Protein 9ZNJ (pdb70)

InterPro domains:
  IPR002180 Lumazine/riboflavin synthase [PF00885] (15-147)
  IPR034964 Lumazine synthase [MF_00178] (10-151)
  IPR034964 Lumazine synthase [PTHR21058] (11-151)
  IPR034964 Lumazine synthase [TIGR00114] (16-147)
  IPR034964 Lumazine synthase [cd09209] (17-145)
  IPR036467 Lumazine/riboflavin synthase superfamily [G3DSA:3.40.50.960] (7-152)
  IPR036467 Lumazine/riboflavin synthase superfamily [SSF52121] (7-151)

Organism: Bordetella pertussis (strain Tohama I / ATCC BAA-589 / NCTC 13251) (NCBI:txid257313)

Solvent-accessible surface area: 27621 Å² total; per-residue (Å²): 148,48,108,12,140,87,38,96,66,74,62,88,0,67,56,16,77,0,0,0,0,30,1,51,124,46,64,130,11,0,97,37,0,22,118,14,0,18,74,26,0,37,165,34,38,5,52,70,201,29,5,44,6,3,8,0,22,8,8,43,16,0,5,9,2,0,16,59,4,0,122,69,126,67,22,56,0,0,0,0,0,0,5,12,34,86,57,120,18,38,34,8,28,3,18,0,47,25,4,4,38,10,4,18,66,6,9,30,90,24,14,15,3,12,2,13,0,3,8,4,1,56,56,77,121,37,0,117,84,70,4,61,44,49,0,24,68,4,0,72,18,1,0,7,2,4,26,14,10,69,64,31,46,184,123,24,136,105,26,96,50,71,66,63,0,79,53,18,77,0,0,0,0,27,2,54,141,41,67,125,8,0,98,40,0,18,124,17,0,24,121,36,3,32,81,32,37,10,49,37,99,30,6,47,4,2,9,0,22,8,8,38,18,1,5,13,5,0,22,37,2,0,65,68,137,64,23,55,0,0,0,0,0,0,5,14,34,87,58,127,16,34,39,8,34,4,18,0,50,28,5,4,35,7,6,21,52,6,10,25,96,30,37,20,4,12,2,11,0,3,4,4,1,57,59,79,120,31,0,115,86,70,3,60,40,52,0,24,71,4,0,75,19,0,0,6,0,3,28,9,25,72,56,41,121,162,114,84,19,132,97,38,103,56,70,63,77,0,128,54,17,76,0,0,0,0,21,1,51,130,46,82,135,11,0,64,39,0,8,120,21,0,18,100,26,0,25,146,32,34,3,47,65,206,33,4,42,2,2,10,0,23,10,7,38,17,0,4,7,2,0,22,64,3,1,68,69,132,64,27,58,0,0,0,0,0,0,4,13,36,86,58,125,19,40,38,10,35,4,19,0,51,27,4,5,35,7,3,25,65,8,10,29,90,34,38,18,5,14,1,13,0,4,6,3,1,59,57,77,122,33,0,117,84,68,4,58,45,50,0,24,72,4,0,74,20,0,0,6,1,5,28,15,32,73,60,40,121,142,34,104,8,146,97,36,94,62,75,56,60,0,84,54,18,79,0,0,0,0,22,2,52,139,52,74,72,14,0,95,44,0,28,63,19,0,51,143,40,2,46,83,41,41,12,70,46,89,38,7,39,6,3,11,0,21,8,8,42,18,1,4,13,2,0,10,41,4,1,110,68,136,61,25,58,0,0,0,0,0,0,4,14,28,87,57,125,18,39,38,7,32,4,18,0,46,29,4,4,34,8,5,26,61,6,9,31,92,22,12,15,5,13,2,12,0,3,8,3,1,57,56,74,120,36,0,116,88,73,4,58,46,50,0,23,65,4,0,69,18,0,0,6,2,5,27,12,11,72,68,37,104,133,101,13,65,108,47,95,57,67,61,79,0,72,58,16,80,0,0,0,0,24,2,54,136,41,65,129,8,1,93,41,0,20,132,20,0,28,118,16,3,42,149,36,39,10,83,38,93,34,7,27,2,2,10,0,23,8,8,42,19,0,4,13,4,0,21,35,1,0,68,61,141,60,20,54,0,0,0,0,0,0,4,14,35,87,57,127,18,36,36,8,38,5,18,0,49,29,4,5,34,8,5,21,57,5,10,28,89,31,41,15,2,12,2,10,0,3,8,3,1,58,55,82,120,33,0,119,83,74,2,57,41,48,0,22,75,4,0,72,20,1,0,6,2,4,22,14,29,70,62,41,117

Nearest PDB structures (foldseek):
  1rvv-assembly1_A  TM=9.788E-01  e=9.208E-15  Bacillus subtilis
  1hqk-assembly1_A  TM=9.719E-01  e=4.736E-14  Aquifex aeolicus
  8f25-assembly1_A  TM=9.716E-01  e=4.195E-14  Aquifex aeolicus
  4v7g-assembly1_AA  TM=9.800E-01  e=1.799E-13  Bacillus anthracis
  9ez8-assembly1_A  TM=9.631E-01  e=1.697E-12  Vicia faba

Sequence (763 aa):
HMNPYILTPDLNGEGLHIGIVRARFNEEIGQAQLQACLEELGKLGVDERDVMVVSVPGALELGVALARMAESYEFDALIALGAVIRGETYHFEVVSNESAAAISRIALETGIPVANGVLTVDTDEQAQARAAGKGADCAQVAVEMANLAAALEPNPYILTPDLNGEGLHIGIVRARFNEEIGQAQLQACLEELGKLGVDERDVMVVSVPGALELGVALARMAESYEFDALIALGAVIRGETYHFEVVSNESAAAISRIALETGIPVANGVLTVDTDEQAQARAAGKGADCAQVAVEMANLAAALEPMNPYILTPDLNGEGLHIGIVRARFNEEIGQAQLQACLEELGKLGVDERDVMVVSVPGALELGVALARMAESYEFDALIALGAVIRGETYHFEVVSNESAAAISRIALETGIPVANGVLTVDTDEQAQARAAGKGADCAQVAVEMANLAAALEHMNPYILTPDLNGEGLHIGIVRARFNEEIGQAQLQACLEELGKLGVDERDVMVVSVPGALELGVALARMAESYEFDALIALGAVIRGETYHFEVVSNESAAAISRIALETGIPVANGVLTVDTDEQAQARAAGKGADCAQVAVEMANLAAALEMNPYILTPDLNGEGLHIGIVRARFNEEIGQAQLQACLEELGKLGVDERDVMVVSVPGALELGVALARMAESYEFDALIALGAVIRGETYHFEVVSNESAAAISRIALETGIPVANGVLTVDTDEQAQARAAGKGADCAQVAVEMANLAAALE

B-factor: mean 72.94, std 20.65, range [37.74, 165.88]

Structure (mmCIF, N/CA/C/O backbone):
data_9ZNJ
#
_entry.id   9ZNJ
#
_cell.length_a   135.448
_cell.length_b   75.416
_cell.length_c   94.461
_cell.angle_alpha   90.00
_cell.angle_beta   114.38
_cell.angle_gamma   90.00
#
_symmetry.space_group_name_H-M   'C 1 2 1'
#
loop_
_entity.id
_entity.type
_entity.pdbx_description
1 polymer '6,7-dimethyl-8-ribityllumazine synthase'
2 non-polymer 'PHOSPHATE ION'
3 non-polymer 'CHLORIDE ION'
4 non-polymer 1-deoxy-1-(6,7-dimethyl-2,4-dioxo-3,4-dihydropteridin-8(2H)-yl)-D-ribitol
5 water water
#
loop_
_atom_site.group_PDB
_atom_site.id
_atom_site.type_symbol
_atom_site.label_atom_id
_atom_site.label_alt_id
_atom_site.label_comp_id
_atom_site.label_asym_id
_atom_site.label_entity_id
_atom_site.label_seq_id
_atom_site.pdbx_PDB_ins_code
_atom_site.Cartn_x
_atom_site.Cartn_y
_atom_site.Cartn_z
_atom_site.occupancy
_atom_site.B_iso_or_equiv
_atom_site.auth_seq_id
_atom_site.auth_comp_id
_atom_site.auth_asym_id
_atom_site.auth_atom_id
_atom_site.pdbx_PDB_model_num
ATOM 1 N N . HIS A 1 8 ? 22.190 37.136 29.017 1.00 92.65 0 HIS A N 1
ATOM 2 C CA . HIS A 1 8 ? 20.846 36.600 28.653 1.00 92.08 0 HIS A CA 1
ATOM 3 C C . HIS A 1 8 ? 20.184 35.910 29.845 1.00 90.98 0 HIS A C 1
ATOM 4 O O . HIS A 1 8 ? 20.696 35.957 30.964 1.00 95.12 0 HIS A O 1
ATOM 6 N N . MET A 1 9 ? 19.045 35.272 29.599 1.00 90.42 1 MET A N 1
ATOM 7 C CA . MET A 1 9 ? 18.316 34.594 30.663 1.00 83.63 1 MET A CA 1
ATOM 8 C C . MET A 1 9 ? 19.045 33.321 31.072 1.00 84.05 1 MET A C 1
ATOM 9 O O . MET A 1 9 ? 19.452 32.524 30.223 1.00 84.12 1 MET A O 1
ATOM 14 N N . ASN A 1 10 ? 19.212 33.129 32.381 1.00 84.56 2 ASN A N 1
ATOM 15 C CA . ASN A 1 10 ? 19.938 31.981 32.925 1.00 85.39 2 ASN A CA 1
ATOM 16 C C . ASN A 1 10 ? 19.054 31.277 33.945 1.00 83.77 2 ASN A C 1
ATOM 17 O O . ASN A 1 10 ? 19.071 31.624 35.134 1.00 84.59 2 ASN A O 1
ATOM 22 N N . PRO A 1 11 ? 18.269 30.288 33.541 1.00 81.64 3 PRO A N 1
ATOM 23 C CA . PRO A 1 11 ? 17.385 29.583 34.476 1.00 80.08 3 PRO A CA 1
ATOM 24 C C . PRO A 1 11 ? 18.160 28.449 35.168 1.00 81.56 3 PRO A C 1
ATOM 25 O O . PRO A 1 11 ? 19.349 28.257 34.998 1.00 83.73 3 PRO A O 1
ATOM 29 N N . TYR A 1 12 ? 17.417 27.693 35.972 1.00 80.39 4 TYR A N 1
ATOM 30 C CA . TYR A 1 12 ? 17.963 26.500 36.616 1.00 81.70 4 TYR A CA 1
ATOM 31 C C . TYR A 1 12 ? 17.837 25.321 35.655 1.00 80.79 4 TYR A C 1
ATOM 32 O O . TYR A 1 12 ? 16.730 24.967 35.248 1.00 78.38 4 TYR A O 1
ATOM 41 N N . ILE A 1 13 ? 18.966 24.708 35.318 1.00 70.18 5 ILE A N 1
ATOM 42 C CA . ILE A 1 13 ? 19.024 23.595 34.376 1.00 64.43 5 ILE A CA 1
ATOM 43 C C . ILE A 1 13 ? 19.428 22.344 35.141 1.00 70.45 5 ILE A C 1
ATOM 44 O O . ILE A 1 13 ? 20.551 22.256 35.656 1.00 75.77 5 ILE A O 1
ATOM 49 N N . LEU A 1 14 ? 18.521 21.374 35.199 1.00 67.57 6 LEU A N 1
ATOM 50 C CA . LEU A 1 14 ? 18.826 20.093 35.827 1.00 65.56 6 LEU A CA 1
ATOM 51 C C . LEU A 1 14 ? 19.740 19.286 34.912 1.00 68.40 6 LEU A C 1
ATOM 52 O O . LEU A 1 14 ? 19.398 19.024 33.755 1.00 66.39 6 LEU A O 1
ATOM 57 N N . THR A 1 15 ? 20.912 18.924 35.417 1.00 64.21 7 THR A N 1
ATOM 58 C CA . THR A 1 15 ? 21.875 18.178 34.613 1.00 66.43 7 THR A CA 1
ATOM 59 C C . THR A 1 15 ? 21.480 16.707 34.571 1.00 64.17 7 THR A C 1
ATOM 60 O O . THR A 1 15 ? 21.176 16.125 35.616 1.00 64.77 7 THR A O 1
ATOM 64 N N . PRO A 1 16 ? 21.476 16.073 33.400 1.00 62.81 8 PRO A N 1
ATOM 65 C CA . PRO A 1 16 ? 21.137 14.646 33.350 1.00 61.59 8 PRO A CA 1
ATOM 66 C C . PRO A 1 16 ? 22.082 13.818 34.210 1.00 63.63 8 PRO A C 1
ATOM 67 O O . PRO A 1 16 ? 23.276 14.113 34.324 1.00 66.27 8 PRO A O 1
ATOM 71 N N . ASP A 1 17 ? 21.529 12.780 34.832 1.00 62.66 9 ASP A N 1
ATOM 72 C CA . ASP A 1 17 ? 22.270 11.879 35.705 1.00 64.56 9 ASP A CA 1
ATOM 73 C C . ASP A 1 17 ? 22.182 10.469 35.143 1.00 64.08 9 ASP A C 1
ATOM 74 O O . ASP A 1 17 ? 21.095 9.887 35.097 1.00 61.97 9 ASP A O 1
ATOM 79 N N . LEU A 1 18 ? 23.330 9.917 34.737 1.00 66.32 10 LEU A N 1
ATOM 80 C CA . LEU A 1 18 ? 23.406 8.597 34.118 1.00 66.38 10 LEU A CA 1
ATOM 81 C C . LEU A 1 18 ? 24.014 7.538 35.039 1.00 68.53 10 LEU A C 1
ATOM 82 O O . LEU A 1 18 ? 24.472 6.494 34.563 1.00 69.69 10 LEU A O 1
ATOM 87 N N . ASN A 1 19 ? 24.021 7.782 36.347 1.00 69.27 11 ASN A N 1
ATOM 88 C CA . ASN A 1 19 ? 24.542 6.815 37.308 1.00 71.47 11 ASN A CA 1
ATOM 89 C C . ASN A 1 19 ? 23.455 5.785 37.600 1.00 69.78 11 ASN A C 1
ATOM 90 O O . ASN A 1 19 ? 22.403 6.122 38.158 1.00 67.89 11 ASN A O 1
ATOM 95 N N . GLY A 1 20 ? 23.697 4.533 37.210 1.00 70.72 12 GLY A N 1
ATOM 96 C CA . GLY A 1 20 ? 22.760 3.454 37.435 1.00 71.52 12 GLY A CA 1
ATOM 97 C C . GLY A 1 20 ? 22.895 2.729 38.758 1.00 71.59 12 GLY A C 1
ATOM 98 O O . GLY A 1 20 ? 22.087 1.843 39.060 1.00 71.00 12 GLY A O 1
ATOM 99 N N . GLU A 1 21 ? 23.892 3.079 39.566 1.00 74.15 13 GLU A N 1
ATOM 100 C CA . GLU A 1 21 ? 24.108 2.385 40.834 1.00 77.48 13 GLU A CA 1
ATOM 101 C C . GLU A 1 21 ? 22.878 2.486 41.731 1.00 74.73 13 GLU A C 1
ATOM 102 O O . GLU A 1 21 ? 22.349 3.577 41.965 1.00 77.22 13 GLU A O 1
ATOM 104 N N . GLY A 1 22 ? 22.432 1.340 42.246 1.00 75.48 14 GLY A N 1
ATOM 105 C CA . GLY A 1 22 ? 21.272 1.282 43.107 1.00 74.40 14 GLY A CA 1
ATOM 106 C C . GLY A 1 22 ? 19.933 1.230 42.404 1.00 71.71 14 GLY A C 1
ATOM 107 O O . GLY A 1 22 ? 18.901 1.124 43.088 1.00 70.64 14 GLY A O 1
ATOM 108 N N . LEU A 1 23 ? 19.912 1.300 41.069 1.00 69.65 15 LEU A N 1
ATOM 109 C CA . LEU A 1 23 ? 18.664 1.273 40.328 1.00 66.88 15 LEU A CA 1
ATOM 110 C C . LEU A 1 23 ? 18.209 -0.163 40.099 1.00 67.39 15 LEU A C 1
ATOM 111 O O . LEU A 1 23 ? 19.023 -1.078 39.947 1.00 69.47 15 LEU A O 1
ATOM 116 N N . HIS A 1 24 ? 16.888 -0.346 40.053 1.00 65.69 16 HIS A N 1
ATOM 117 C CA . HIS A 1 24 ? 16.267 -1.627 39.732 1.00 65.99 16 HIS A CA 1
ATOM 118 C C . HIS A 1 24 ? 15.465 -1.494 38.449 1.00 67.46 16 HIS A C 1
ATOM 119 O O . HIS A 1 24 ? 14.551 -0.667 38.361 1.00 61.41 16 HIS A O 1
ATOM 126 N N . ILE A 1 25 ? 15.796 -2.314 37.458 1.00 68.86 17 ILE A N 1
ATOM 127 C CA . ILE A 1 25 ? 15.295 -2.148 36.096 1.00 61.70 17 ILE A CA 1
ATOM 128 C C . ILE A 1 25 ? 14.615 -3.440 35.660 1.00 62.12 17 ILE A C 1
ATOM 129 O O . ILE A 1 25 ? 15.146 -4.535 35.877 1.00 64.41 17 ILE A O 1
ATOM 134 N N . GLY A 1 26 ? 13.442 -3.306 35.047 1.00 64.79 18 GLY A N 1
ATOM 135 C CA . GLY A 1 26 ? 12.702 -4.436 34.498 1.00 61.92 18 GLY A CA 1
ATOM 136 C C . GLY A 1 26 ? 12.637 -4.344 32.984 1.00 59.05 18 GLY A C 1
ATOM 137 O O . GLY A 1 26 ? 12.400 -3.269 32.428 1.00 56.96 18 GLY A O 1
ATOM 138 N N . ILE A 1 27 ? 12.844 -5.476 32.321 1.00 60.26 19 ILE A N 1
ATOM 139 C CA . ILE A 1 27 ? 12.896 -5.532 30.865 1.00 59.36 19 ILE A CA 1
ATOM 140 C C . ILE A 1 27 ? 11.867 -6.543 30.384 1.00 59.55 19 ILE A C 1
ATOM 141 O O . ILE A 1 27 ? 11.707 -7.610 30.988 1.00 61.48 19 ILE A O 1
ATOM 146 N N . VAL A 1 28 ? 11.158 -6.192 29.314 1.00 62.80 20 VAL A N 1
ATOM 147 C CA . VAL A 1 28 ? 10.184 -7.070 28.676 1.00 64.30 20 VAL A CA 1
ATOM 148 C C . VAL A 1 28 ? 10.559 -7.182 27.206 1.00 59.49 20 VAL A C 1
ATOM 149 O O . VAL A 1 28 ? 10.620 -6.167 26.503 1.00 62.28 20 VAL A O 1
ATOM 153 N N . ARG A 1 29 ? 10.812 -8.408 26.747 1.00 60.98 21 ARG A N 1
ATOM 154 C CA . ARG A 1 29 ? 11.330 -8.664 25.409 1.00 59.82 21 ARG A CA 1
ATOM 155 C C . ARG A 1 29 ? 10.300 -9.447 24.608 1.00 65.88 21 ARG A C 1
ATOM 156 O O . ARG A 1 29 ? 9.937 -10.564 24.990 1.00 63.37 21 ARG A O 1
ATOM 164 N N . ALA A 1 30 ? 9.857 -8.875 23.489 1.00 68.84 22 ALA A N 1
ATOM 165 C CA . ALA A 1 30 ? 8.990 -9.597 22.564 1.00 64.06 22 ALA A CA 1
ATOM 166 C C . ALA A 1 30 ? 9.822 -10.560 21.728 1.00 60.71 22 ALA A C 1
ATOM 167 O O . ALA A 1 30 ? 10.925 -10.228 21.291 1.00 61.02 22 ALA A O 1
ATOM 169 N N . ARG A 1 31 ? 9.297 -11.767 21.527 1.00 62.44 23 ARG A N 1
ATOM 170 C CA . ARG A 1 31 ? 10.043 -12.826 20.859 1.00 64.92 23 ARG A CA 1
ATOM 171 C C . ARG A 1 31 ? 9.741 -12.939 19.370 1.00 69.89 23 ARG A C 1
ATOM 172 O O . ARG A 1 31 ? 10.442 -13.676 18.669 1.00 66.75 23 ARG A O 1
ATOM 180 N N . PHE A 1 32 ? 8.740 -12.227 18.868 1.00 68.10 24 PHE A N 1
ATOM 181 C CA . PHE A 1 32 ? 8.491 -12.209 17.431 1.00 63.85 24 PHE A CA 1
ATOM 182 C C . PHE A 1 32 ? 9.698 -11.614 16.717 1.00 63.99 24 PHE A C 1
ATOM 183 O O . PHE A 1 32 ? 10.209 -10.560 17.111 1.00 68.41 24 PHE A O 1
ATOM 191 N N . ASN A 1 33 ? 10.151 -12.284 15.661 1.00 64.11 25 ASN A N 1
ATOM 192 C CA . ASN A 1 33 ? 11.429 -11.963 15.026 1.00 68.86 25 ASN A CA 1
ATOM 193 C C . ASN A 1 33 ? 12.528 -12.005 16.089 1.00 71.86 25 ASN A C 1
ATOM 194 O O . ASN A 1 33 ? 13.265 -11.039 16.310 1.00 65.24 25 ASN A O 1
ATOM 199 N N . GLU A 1 34 ? 12.613 -13.166 16.752 1.00 77.07 26 GLU A N 1
ATOM 200 C CA . GLU A 1 34 ? 13.282 -13.248 18.043 1.00 73.58 26 GLU A CA 1
ATOM 201 C C . GLU A 1 34 ? 14.737 -12.816 17.972 1.00 73.12 26 GLU A C 1
ATOM 202 O O . GLU A 1 34 ? 15.265 -12.273 18.948 1.00 71.48 26 GLU A O 1
ATOM 208 N N . GLU A 1 35 ? 15.409 -13.061 16.848 1.00 75.03 27 GLU A N 1
ATOM 209 C CA . GLU A 1 35 ? 16.825 -12.721 16.763 1.00 75.51 27 GLU A CA 1
ATOM 210 C C . GLU A 1 35 ? 17.054 -11.236 17.025 1.00 72.88 27 GLU A C 1
ATOM 211 O O . GLU A 1 35 ? 18.116 -10.848 17.526 1.00 72.62 27 GLU A O 1
ATOM 217 N N . ILE A 1 36 ? 16.079 -10.389 16.680 1.00 74.41 28 ILE A N 1
ATOM 218 C CA . ILE A 1 36 ? 16.215 -8.960 16.934 1.00 69.55 28 ILE A CA 1
ATOM 219 C C . ILE A 1 36 ? 16.111 -8.677 18.426 1.00 67.28 28 ILE A C 1
ATOM 220 O O . ILE A 1 36 ? 16.927 -7.944 18.995 1.00 66.31 28 ILE A O 1
ATOM 225 N N . GLY A 1 37 ? 15.100 -9.246 19.079 1.00 66.83 29 GLY A N 1
ATOM 226 C CA . GLY A 1 37 ? 14.969 -9.055 20.516 1.00 65.31 29 GLY A CA 1
ATOM 227 C C . GLY A 1 37 ? 16.200 -9.511 21.263 1.00 65.58 29 GLY A C 1
ATOM 228 O O . GLY A 1 37 ? 16.636 -8.863 22.220 1.00 65.84 29 GLY A O 1
ATOM 229 N N . GLN A 1 38 ? 16.781 -10.636 20.838 1.00 69.17 30 GLN A N 1
ATOM 230 C CA . GLN A 1 38 ? 17.971 -11.154 21.505 1.00 68.95 30 GLN A CA 1
ATOM 231 C C . GLN A 1 38 ? 19.132 -10.173 21.393 1.00 70.01 30 GLN A C 1
ATOM 232 O O . GLN A 1 38 ? 19.829 -9.904 22.377 1.00 67.79 30 GLN A O 1
ATOM 238 N N . ALA A 1 39 ? 19.365 -9.641 20.187 1.00 68.93 31 ALA A N 1
ATOM 239 C CA . ALA A 1 39 ? 20.464 -8.699 19.998 1.00 69.16 31 ALA A CA 1
ATOM 240 C C . ALA A 1 39 ? 20.249 -7.441 20.828 1.00 69.29 31 ALA A C 1
ATOM 241 O O . ALA A 1 39 ? 21.189 -6.921 21.442 1.00 66.58 31 ALA A O 1
ATOM 243 N N . GLN A 1 40 ? 19.010 -6.945 20.868 1.00 69.21 32 GLN A N 1
ATOM 244 C CA . GLN A 1 40 ? 18.711 -5.782 21.690 1.00 69.20 32 GLN A CA 1
ATOM 245 C C . GLN A 1 40 ? 18.970 -6.059 23.164 1.00 63.58 32 GLN A C 1
ATOM 246 O O . GLN A 1 40 ? 19.531 -5.214 23.868 1.00 65.35 32 GLN A O 1
ATOM 252 N N . LEU A 1 41 ? 18.532 -7.222 23.659 1.00 62.43 33 LEU A N 1
ATOM 253 C CA . LEU A 1 41 ? 18.707 -7.518 25.080 1.00 71.75 33 LEU A CA 1
ATOM 254 C C . LEU A 1 41 ? 20.182 -7.621 25.435 1.00 66.84 33 LEU A C 1
ATOM 255 O O . LEU A 1 41 ? 20.617 -7.084 26.454 1.00 62.23 33 LEU A O 1
ATOM 260 N N . GLN A 1 42 ? 20.972 -8.298 24.599 1.00 64.93 34 GLN A N 1
ATOM 261 C CA . GLN A 1 42 ? 22.400 -8.412 24.870 1.00 66.66 34 GLN A CA 1
ATOM 262 C C . GLN A 1 42 ? 23.029 -7.032 25.011 1.00 71.56 34 GLN A C 1
ATOM 263 O O . GLN A 1 42 ? 23.666 -6.731 26.023 1.00 67.79 34 GLN A O 1
ATOM 269 N N . ALA A 1 43 ? 22.817 -6.160 24.020 1.00 65.01 35 ALA A N 1
ATOM 270 C CA . ALA A 1 43 ? 23.374 -4.813 24.085 1.00 64.55 35 ALA A CA 1
ATOM 271 C C . ALA A 1 43 ? 22.808 -4.026 25.260 1.00 67.21 35 ALA A C 1
ATOM 272 O O . ALA A 1 43 ? 23.497 -3.166 25.824 1.00 66.49 35 ALA A O 1
ATOM 274 N N . CYS A 1 44 ? 21.558 -4.297 25.636 1.00 64.06 36 CYS A N 1
ATOM 275 C CA . CYS A 1 44 ? 20.943 -3.561 26.734 1.00 69.53 36 CYS A CA 1
ATOM 276 C C . CYS A 1 44 ? 21.595 -3.911 28.066 1.00 72.19 36 CYS A C 1
ATOM 277 O O . CYS A 1 44 ? 21.940 -3.021 28.851 1.00 62.87 36 CYS A O 1
ATOM 280 N N . LEU A 1 45 ? 21.776 -5.209 28.330 1.00 67.75 37 LEU A N 1
ATOM 281 C CA . LEU A 1 45 ? 22.431 -5.637 29.561 1.00 70.25 37 LEU A CA 1
ATOM 282 C C . LEU A 1 45 ? 23.858 -5.114 29.632 1.00 69.19 37 LEU A C 1
ATOM 283 O O . LEU A 1 45 ? 24.282 -4.578 30.662 1.00 71.40 37 LEU A O 1
ATOM 288 N N . GLU A 1 46 ? 24.610 -5.242 28.536 1.00 74.31 38 GLU A N 1
ATOM 289 C CA . GLU A 1 46 ? 25.982 -4.753 28.535 1.00 75.59 38 GLU A CA 1
ATOM 290 C C . GLU A 1 46 ? 26.023 -3.291 28.960 1.00 75.13 38 GLU A C 1
ATOM 291 O O . GLU A 1 46 ? 26.782 -2.911 29.856 1.00 77.80 38 GLU A O 1
ATOM 297 N N . GLU A 1 47 ? 25.174 -2.462 28.346 1.00 63.33 39 GLU A N 1
ATOM 298 C CA . GLU A 1 47 ? 25.188 -1.036 28.650 1.00 70.16 39 GLU A CA 1
ATOM 299 C C . GLU A 1 47 ? 24.773 -0.769 30.091 1.00 69.05 39 GLU A C 1
ATOM 300 O O . GLU A 1 47 ? 25.360 0.087 30.762 1.00 74.70 39 GLU A O 1
ATOM 306 N N . LEU A 1 48 ? 23.759 -1.482 30.582 1.00 71.91 40 LEU A N 1
ATOM 307 C CA . LEU A 1 48 ? 23.312 -1.261 31.953 1.00 76.79 40 LEU A CA 1
ATOM 308 C C . LEU A 1 48 ? 24.445 -1.507 32.942 1.00 73.50 40 LEU A C 1
ATOM 309 O O . LEU A 1 48 ? 24.652 -0.716 33.871 1.00 67.28 40 LEU A O 1
ATOM 314 N N . GLY A 1 49 ? 25.195 -2.596 32.755 1.00 74.79 41 GLY A N 1
ATOM 315 C CA . GLY A 1 49 ? 26.338 -2.848 33.620 1.00 79.45 41 GLY A CA 1
ATOM 316 C C . GLY A 1 49 ? 27.399 -1.772 33.503 1.00 73.97 41 GLY A C 1
ATOM 317 O O . GLY A 1 49 ? 28.049 -1.417 34.490 1.00 76.18 41 GLY A O 1
ATOM 318 N N . LYS A 1 50 ? 27.590 -1.235 32.296 1.00 73.92 42 LYS A N 1
ATOM 319 C CA . LYS A 1 50 ? 28.558 -0.160 32.118 1.00 69.25 42 LYS A CA 1
ATOM 320 C C . LYS A 1 50 ? 28.137 1.093 32.873 1.00 70.04 42 LYS A C 1
ATOM 321 O O . LYS A 1 50 ? 28.995 1.880 33.293 1.00 70.98 42 LYS A O 1
ATOM 327 N N . LEU A 1 51 ? 26.833 1.291 33.054 1.00 68.14 43 LEU A N 1
ATOM 328 C CA . LEU A 1 51 ? 26.321 2.450 33.768 1.00 69.17 43 LEU A CA 1
ATOM 329 C C . LEU A 1 51 ? 26.291 2.246 35.274 1.00 72.28 43 LEU A C 1
ATOM 330 O O . LEU A 1 51 ? 25.941 3.183 36.002 1.00 59.51 43 LEU A O 1
ATOM 335 N N . GLY A 1 52 ? 26.629 1.056 35.757 1.00 73.22 44 GLY A N 1
ATOM 336 C CA . GLY A 1 52 ? 26.662 0.784 37.178 1.00 76.35 44 GLY A CA 1
ATOM 337 C C . GLY A 1 52 ? 25.442 0.085 37.729 1.00 72.51 44 GLY A C 1
ATOM 338 O O . GLY A 1 52 ? 25.294 0.013 38.949 1.00 73.71 44 GLY A O 1
ATOM 339 N N . VAL A 1 53 ? 24.556 -0.411 36.870 1.00 69.66 45 VAL A N 1
ATOM 340 C CA . VAL A 1 53 ? 23.377 -1.141 37.322 1.00 67.89 45 VAL A CA 1
ATOM 341 C C . VAL A 1 53 ? 23.799 -2.548 37.735 1.00 68.86 45 VAL A C 1
ATOM 342 O O . VAL A 1 53 ? 24.338 -3.308 36.925 1.00 74.78 45 VAL A O 1
ATOM 346 N N . ASP A 1 54 ? 23.540 -2.898 38.991 1.00 69.74 46 ASP A N 1
ATOM 347 C CA . ASP A 1 54 ? 23.890 -4.221 39.496 1.00 70.81 46 ASP A CA 1
ATOM 348 C C . ASP A 1 54 ? 23.038 -5.282 38.814 1.00 68.65 46 ASP A C 1
ATOM 349 O O . ASP A 1 54 ? 21.830 -5.122 38.649 1.00 66.71 46 ASP A O 1
ATOM 354 N N . GLU A 1 55 ? 23.682 -6.380 38.400 1.00 69.26 47 GLU A N 1
ATOM 355 C CA . GLU A 1 55 ? 22.952 -7.427 37.681 1.00 67.61 47 GLU A CA 1
ATOM 356 C C . GLU A 1 55 ? 21.911 -8.112 38.563 1.00 76.17 47 GLU A C 1
ATOM 357 O O . GLU A 1 55 ? 20.941 -8.662 38.036 1.00 71.31 47 GLU A O 1
ATOM 363 N N . ARG A 1 56 ? 22.090 -8.087 39.885 1.00 74.64 48 ARG A N 1
ATOM 364 C CA . ARG A 1 56 ? 21.090 -8.613 40.807 1.00 77.03 48 ARG A CA 1
ATOM 365 C C . ARG A 1 56 ? 19.866 -7.714 40.919 1.00 68.23 48 ARG A C 1
ATOM 366 O O . ARG A 1 56 ? 18.893 -8.101 41.580 1.00 73.64 48 ARG A O 1
ATOM 374 N N . ASP A 1 57 ? 19.905 -6.527 40.306 1.00 66.92 49 ASP A N 1
ATOM 375 C CA . ASP A 1 57 ? 18.809 -5.568 40.338 1.00 69.25 49 ASP A CA 1
ATOM 376 C C . ASP A 1 57 ? 18.067 -5.472 39.011 1.00 69.28 49 ASP A C 1
ATOM 377 O O . ASP A 1 57 ? 17.324 -4.508 38.795 1.00 70.83 49 ASP A O 1
ATOM 382 N N . VAL A 1 58 ? 18.264 -6.423 38.105 1.00 72.10 50 VAL A N 1
ATOM 383 C CA . VAL A 1 58 ? 17.625 -6.402 36.791 1.00 66.42 50 VAL A CA 1
ATOM 384 C C . VAL A 1 58 ? 16.851 -7.698 36.619 1.00 67.41 50 VAL A C 1
ATOM 385 O O . VAL A 1 58 ? 17.392 -8.785 36.856 1.00 68.59 50 VAL A O 1
ATOM 389 N N . MET A 1 59 ? 15.582 -7.583 36.233 1.00 63.00 51 MET A N 1
ATOM 390 C CA . MET A 1 59 ? 14.776 -8.735 35.865 1.00 71.50 51 MET A CA 1
ATOM 391 C C . MET A 1 59 ? 14.425 -8.653 34.383 1.00 74.59 51 MET A C 1
ATOM 392 O O . MET A 1 59 ? 14.179 -7.567 33.850 1.00 59.59 51 MET A O 1
ATOM 397 N N . VAL A 1 60 ? 14.404 -9.806 33.724 1.00 74.01 52 VAL A N 1
ATOM 398 C CA . VAL A 1 60 ? 14.088 -9.901 32.308 1.00 65.09 52 VAL A CA 1
ATOM 399 C C . VAL A 1 60 ? 12.945 -10.889 32.141 1.00 70.86 52 VAL A C 1
ATOM 400 O O . VAL A 1 60 ? 12.987 -11.994 32.691 1.00 71.69 52 VAL A O 1
ATOM 404 N N . VAL A 1 61 ? 11.916 -10.475 31.400 1.00 57.99 53 VAL A N 1
ATOM 405 C CA . VAL A 1 61 ? 10.788 -11.321 31.041 1.00 62.69 53 VAL A CA 1
ATOM 406 C C . VAL A 1 61 ? 10.584 -11.173 29.540 1.00 67.95 53 VAL A C 1
ATOM 407 O O . VAL A 1 61 ? 11.006 -10.190 28.930 1.00 56.04 53 VAL A O 1
ATOM 411 N N . SER A 1 62 ? 9.938 -12.168 28.945 1.00 70.12 54 SER A N 1
ATOM 412 C CA . SER A 1 62 ? 9.668 -12.171 27.518 1.00 63.37 54 SER A CA 1
ATOM 413 C C . SER A 1 62 ? 8.197 -12.473 27.285 1.00 75.49 54 SER A C 1
ATOM 414 O O . SER A 1 62 ? 7.529 -13.095 28.115 1.00 55.01 54 SER A O 1
ATOM 417 N N . VAL A 1 63 ? 7.701 -12.008 26.145 1.00 63.02 55 VAL A N 1
ATOM 418 C CA . VAL A 1 63 ? 6.325 -12.245 25.714 1.00 68.60 55 VAL A CA 1
ATOM 419 C C . VAL A 1 63 ? 6.336 -12.627 24.248 1.00 65.73 55 VAL A C 1
ATOM 420 O O . VAL A 1 63 ? 7.327 -12.401 23.539 1.00 63.75 55 VAL A O 1
ATOM 424 N N . PRO A 1 64 ? 5.269 -13.267 23.768 1.00 65.66 56 PRO A N 1
ATOM 425 C CA . PRO A 1 64 ? 5.266 -13.688 22.352 1.00 66.84 56 PRO A CA 1
ATOM 426 C C . PRO A 1 64 ? 5.502 -12.540 21.379 1.00 58.09 56 PRO A C 1
ATOM 427 O O . PRO A 1 64 ? 6.426 -12.605 20.557 1.00 63.99 56 PRO A O 1
ATOM 431 N N . GLY A 1 65 ? 4.699 -11.479 21.455 1.00 56.07 57 GLY A N 1
ATOM 432 C CA . GLY A 1 65 ? 4.756 -10.408 20.482 1.00 57.05 57 GLY A CA 1
ATOM 433 C C . GLY A 1 65 ? 4.581 -9.051 21.134 1.00 57.72 57 GLY A C 1
ATOM 434 O O . GLY A 1 65 ? 4.337 -8.943 22.337 1.00 57.06 57 GLY A O 1
ATOM 435 N N . ALA A 1 66 ? 4.702 -8.013 20.304 1.00 46.99 58 ALA A N 1
ATOM 436 C CA . ALA A 1 66 ? 4.691 -6.648 20.809 1.00 43.40 58 ALA A CA 1
ATOM 437 C C . ALA A 1 66 ? 3.332 -6.231 21.354 1.00 46.01 58 ALA A C 1
ATOM 438 O O . ALA A 1 66 ? 3.262 -5.276 22.135 1.00 49.53 58 ALA A O 1
ATOM 440 N N . LEU A 1 67 ? 2.253 -6.899 20.946 1.00 47.09 59 LEU A N 1
ATOM 441 C CA . LEU A 1 67 ? 0.938 -6.548 21.463 1.00 47.65 59 LEU A CA 1
ATOM 442 C C . LEU A 1 67 ? 0.753 -7.024 22.895 1.00 60.37 59 LEU A C 1
ATOM 443 O O . LEU A 1 67 ? -0.136 -6.527 23.593 1.00 57.09 59 LEU A O 1
ATOM 448 N N . GLU A 1 68 ? 1.559 -7.987 23.335 1.00 54.84 60 GLU A N 1
ATOM 449 C CA . GLU A 1 68 ? 1.522 -8.486 24.700 1.00 58.56 60 GLU A CA 1
ATOM 450 C C . GLU A 1 68 ? 2.417 -7.686 25.638 1.00 56.25 60 GLU A C 1
ATOM 451 O O . GLU A 1 68 ? 2.411 -7.942 26.841 1.00 58.87 60 GLU A O 1
ATOM 457 N N . LEU A 1 69 ? 3.181 -6.725 25.119 1.00 57.58 61 LEU A N 1
ATOM 458 C CA . LEU A 1 69 ? 4.050 -5.929 25.975 1.00 52.04 61 LEU A CA 1
ATOM 459 C C . LEU A 1 69 ? 3.242 -5.134 26.992 1.00 57.10 61 LEU A C 1
ATOM 460 O O . LEU A 1 69 ? 3.614 -5.054 28.168 1.00 57.15 61 LEU A O 1
ATOM 465 N N . GLY A 1 70 ? 2.128 -4.547 26.559 1.00 45.85 62 GLY A N 1
ATOM 466 C CA . GLY A 1 70 ? 1.398 -3.634 27.421 1.00 47.55 62 GLY A CA 1
ATOM 467 C C . GLY A 1 70 ? 0.949 -4.278 28.714 1.00 57.36 62 GLY A C 1
ATOM 468 O O . GLY A 1 70 ? 1.115 -3.708 29.795 1.00 51.65 62 GLY A O 1
ATOM 469 N N . VAL A 1 71 ? 0.377 -5.478 28.626 1.00 55.21 63 VAL A N 1
ATOM 470 C CA . VAL A 1 71 ? -0.148 -6.121 29.826 1.00 60.25 63 VAL A CA 1
ATOM 471 C C . VAL A 1 71 ? 0.990 -6.494 30.770 1.00 58.23 63 VAL A C 1
ATOM 472 O O . VAL A 1 71 ? 0.861 -6.374 31.993 1.00 60.78 63 VAL A O 1
ATOM 476 N N . ALA A 1 72 ? 2.116 -6.956 30.225 1.00 57.58 64 ALA A N 1
ATOM 477 C CA . ALA A 1 72 ? 3.255 -7.297 31.069 1.00 62.74 64 ALA A CA 1
ATOM 478 C C . ALA A 1 72 ? 3.827 -6.057 31.743 1.00 59.90 64 ALA A C 1
ATOM 479 O O . ALA A 1 72 ? 3.928 -5.997 32.972 1.00 59.81 64 ALA A O 1
ATOM 481 N N . LEU A 1 73 ? 4.169 -5.040 30.950 1.00 48.94 65 LEU A N 1
ATOM 482 C CA . LEU A 1 73 ? 4.709 -3.807 31.509 1.00 50.79 65 LEU A CA 1
ATOM 483 C C . LEU A 1 73 ? 3.766 -3.186 32.527 1.00 57.52 65 LEU A C 1
ATOM 484 O O . LEU A 1 73 ? 4.224 -2.575 33.500 1.00 57.62 65 LEU A O 1
ATOM 489 N N . ALA A 1 74 ? 2.452 -3.311 32.317 1.00 50.12 66 ALA A N 1
ATOM 490 C CA . ALA A 1 74 ? 1.501 -2.704 33.243 1.00 60.87 66 ALA A CA 1
ATOM 491 C C . ALA A 1 74 ? 1.589 -3.335 34.626 1.00 63.71 66 ALA A C 1
ATOM 492 O O . ALA A 1 74 ? 1.532 -2.635 35.645 1.00 61.26 66 ALA A O 1
ATOM 494 N N . ARG A 1 75 ? 1.696 -4.664 34.685 1.00 71.28 67 ARG A N 1
ATOM 495 C CA . ARG A 1 75 ? 1.823 -5.324 35.979 1.00 73.65 67 ARG A CA 1
ATOM 496 C C . ARG A 1 75 ? 3.122 -4.927 36.665 1.00 74.41 67 ARG A C 1
ATOM 497 O O . ARG A 1 75 ? 3.133 -4.613 37.861 1.00 77.63 67 ARG A O 1
ATOM 505 N N . MET A 1 76 ? 4.231 -4.922 35.918 1.00 68.28 68 MET A N 1
ATOM 506 C CA . MET A 1 76 ? 5.518 -4.614 36.531 1.00 66.21 68 MET A CA 1
ATOM 507 C C . MET A 1 76 ? 5.538 -3.193 37.077 1.00 72.77 68 MET A C 1
ATOM 508 O O . MET A 1 76 ? 6.037 -2.951 38.183 1.00 65.82 68 MET A O 1
ATOM 513 N N . ALA A 1 77 ? 4.997 -2.237 36.316 1.00 61.07 69 ALA A N 1
ATOM 514 C CA . ALA A 1 77 ? 4.937 -0.864 36.810 1.00 74.02 69 ALA A CA 1
ATOM 515 C C . ALA A 1 77 ? 4.024 -0.745 38.026 1.00 77.56 69 ALA A C 1
ATOM 516 O O . ALA A 1 77 ? 4.292 0.060 38.927 1.00 68.80 69 ALA A O 1
ATOM 518 N N . GLU A 1 78 ? 2.946 -1.531 38.071 1.00 73.70 70 GLU A N 1
ATOM 519 C CA . GLU A 1 78 ? 2.012 -1.436 39.188 1.00 79.01 70 GLU A CA 1
ATOM 520 C C . GLU A 1 78 ? 2.656 -1.868 40.499 1.00 85.15 70 GLU A C 1
ATOM 521 O O . GLU A 1 78 ? 2.311 -1.336 41.560 1.00 88.21 70 GLU A O 1
ATOM 527 N N . SER A 1 79 ? 3.581 -2.829 40.451 1.00 78.11 71 SER A N 1
ATOM 528 C CA . SER A 1 79 ? 4.246 -3.267 41.673 1.00 81.58 71 SER A CA 1
ATOM 529 C C . SER A 1 79 ? 5.083 -2.149 42.284 1.00 87.35 71 SER A C 1
ATOM 530 O O . SER A 1 79 ? 5.291 -2.123 43.501 1.00 79.48 71 SER A O 1
ATOM 533 N N . TYR A 1 80 ? 5.563 -1.216 41.462 1.00 84.14 72 TYR A N 1
ATOM 534 C CA . TYR A 1 80 ? 6.438 -0.134 41.915 1.00 83.93 72 TYR A CA 1
ATOM 535 C C . TYR A 1 80 ? 7.707 -0.675 42.563 1.00 81.03 72 TYR A C 1
ATOM 536 O O . TYR A 1 80 ? 8.286 -0.046 43.453 1.00 85.30 72 TYR A O 1
ATOM 545 N N . GLU A 1 81 ? 8.139 -1.850 42.121 1.00 68.47 73 GLU A N 1
ATOM 546 C CA . GLU A 1 81 ? 9.445 -2.388 42.463 1.00 69.05 73 GLU A CA 1
ATOM 547 C C . GLU A 1 81 ? 10.532 -1.939 41.496 1.00 73.23 73 GLU A C 1
ATOM 548 O O . GLU A 1 81 ? 11.704 -2.261 41.712 1.00 71.59 73 GLU A O 1
ATOM 550 N N . PHE A 1 82 ? 10.179 -1.207 40.440 1.00 72.05 74 PHE A N 1
ATOM 551 C CA . PHE A 1 82 ? 11.128 -0.828 39.404 1.00 63.43 74 PHE A CA 1
ATOM 552 C C . PHE A 1 82 ? 11.216 0.682 39.272 1.00 60.56 74 PHE A C 1
ATOM 553 O O . PHE A 1 82 ? 10.198 1.383 39.284 1.00 61.48 74 PHE A O 1
ATOM 561 N N . ASP A 1 83 ? 12.451 1.170 39.160 1.00 59.63 75 ASP A N 1
ATOM 562 C CA . ASP A 1 83 ? 12.694 2.587 38.923 1.00 60.41 75 ASP A CA 1
ATOM 563 C C . ASP A 1 83 ? 12.484 2.959 37.465 1.00 58.10 75 ASP A C 1
ATOM 564 O O . ASP A 1 83 ? 12.259 4.136 37.159 1.00 59.49 75 ASP A O 1
ATOM 569 N N . ALA A 1 84 ? 12.536 1.982 36.567 1.00 57.21 76 ALA A N 1
ATOM 570 C CA . ALA A 1 84 ? 12.243 2.195 35.159 1.00 54.45 76 ALA A CA 1
ATOM 571 C C . ALA A 1 84 ? 12.124 0.833 34.494 1.00 57.88 76 ALA A C 1
ATOM 572 O O . ALA A 1 84 ? 12.629 -0.174 35.005 1.00 58.35 76 ALA A O 1
ATOM 574 N N . LEU A 1 85 ? 11.437 0.825 33.347 1.00 51.29 77 LEU A N 1
ATOM 575 C CA . LEU A 1 85 ? 11.168 -0.363 32.554 1.00 55.22 77 LEU A CA 1
ATOM 576 C C . LEU A 1 85 ? 11.715 -0.160 31.149 1.00 53.73 77 LEU A C 1
ATOM 577 O O . LEU A 1 85 ? 11.930 0.975 30.708 1.00 55.10 77 LEU A O 1
ATOM 582 N N . ILE A 1 86 ? 11.921 -1.270 30.439 1.00 62.02 78 ILE A N 1
ATOM 583 C CA . ILE A 1 86 ? 12.395 -1.246 29.055 1.00 47.57 78 ILE A CA 1
ATOM 584 C C . ILE A 1 86 ? 11.576 -2.229 28.235 1.00 54.92 78 ILE A C 1
ATOM 585 O O . ILE A 1 86 ? 11.395 -3.380 28.642 1.00 55.63 78 ILE A O 1
ATOM 590 N N . ALA A 1 87 ? 11.102 -1.783 27.075 1.00 52.33 79 ALA A N 1
ATOM 591 C CA . ALA A 1 87 ? 10.393 -2.626 26.120 1.00 58.24 79 ALA A CA 1
ATOM 592 C C . ALA A 1 87 ? 11.292 -2.875 24.917 1.00 49.68 79 ALA A C 1
ATOM 593 O O . ALA A 1 87 ? 11.786 -1.926 24.303 1.00 50.84 79 ALA A O 1
ATOM 595 N N . LEU A 1 88 ? 11.506 -4.143 24.585 1.00 47.41 80 LEU A N 1
ATOM 596 C CA . LEU A 1 88 ? 12.339 -4.532 23.460 1.00 51.14 80 LEU A CA 1
ATOM 597 C C . LEU A 1 88 ? 11.524 -5.405 22.515 1.00 56.05 80 LEU A C 1
ATOM 598 O O . LEU A 1 88 ? 10.629 -6.140 22.943 1.00 53.85 80 LEU A O 1
ATOM 603 N N . GLY A 1 89 ? 11.838 -5.318 21.232 1.00 53.74 81 GLY A N 1
ATOM 604 C CA . GLY A 1 89 ? 11.149 -6.102 20.228 1.00 57.04 81 GLY A CA 1
ATOM 605 C C . GLY A 1 89 ? 11.246 -5.434 18.874 1.00 56.73 81 GLY A C 1
ATOM 606 O O . GLY A 1 89 ? 11.865 -4.382 18.713 1.00 56.27 81 GLY A O 1
ATOM 607 N N . ALA A 1 90 ? 10.609 -6.067 17.893 1.00 53.68 82 ALA A N 1
ATOM 608 C CA . ALA A 1 90 ? 10.677 -5.567 16.526 1.00 55.99 82 ALA A CA 1
ATOM 609 C C . ALA A 1 90 ? 9.415 -5.929 15.764 1.00 52.88 82 ALA A C 1
ATOM 610 O O . ALA A 1 90 ? 9.106 -7.113 15.594 1.00 50.20 82 ALA A O 1
ATOM 612 N N . VAL A 1 91 ? 8.714 -4.905 15.285 1.00 57.56 83 VAL A N 1
ATOM 613 C CA . VAL A 1 91 ? 7.628 -5.082 14.326 1.00 52.91 83 VAL A CA 1
ATOM 614 C C . VAL A 1 91 ? 8.214 -4.896 12.930 1.00 56.15 83 VAL A C 1
ATOM 615 O O . VAL A 1 91 ? 8.736 -3.823 12.602 1.00 52.73 83 VAL A O 1
ATOM 619 N N . ILE A 1 92 ? 8.134 -5.948 12.113 1.00 55.37 84 ILE A N 1
ATOM 620 C CA . ILE A 1 92 ? 8.685 -5.956 10.761 1.00 48.13 84 ILE A CA 1
ATOM 621 C C . ILE A 1 92 ? 7.538 -6.123 9.776 1.00 55.43 84 ILE A C 1
ATOM 622 O O . ILE A 1 92 ? 6.766 -7.085 9.875 1.00 52.05 84 ILE A O 1
ATOM 627 N N . ARG A 1 93 ? 7.459 -5.213 8.804 1.00 51.78 85 ARG A N 1
ATOM 628 C CA . ARG A 1 93 ? 6.337 -5.196 7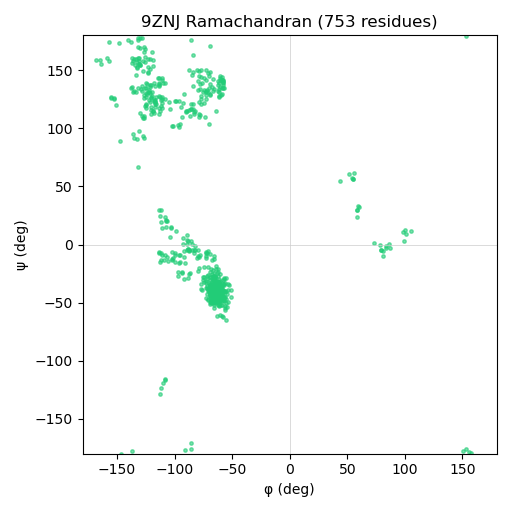.878 1.00 53.39 85 ARG A CA 1
ATOM 629 C C . ARG A 1 93 ? 6.282 -6.484 7.066 1.00 50.82 85 ARG A C 1
ATOM 630 O O . ARG A 1 93 ? 7.303 -6.990 6.587 1.00 49.47 85 ARG A O 1
ATOM 638 N N . GLY A 1 94 ? 5.076 -7.012 6.912 1.00 56.30 86 GLY A N 1
ATOM 639 C CA . GLY A 1 94 ? 4.861 -8.148 6.043 1.00 57.21 86 GLY A CA 1
ATOM 640 C C . GLY A 1 94 ? 4.113 -7.752 4.788 1.00 61.61 86 GLY A C 1
ATOM 641 O O . GLY A 1 94 ? 4.607 -6.947 3.991 1.00 62.99 86 GLY A O 1
ATOM 642 N N . GLU A 1 95 ? 2.910 -8.302 4.618 1.00 62.26 87 GLU A N 1
ATOM 643 C CA . GLU A 1 95 ? 2.108 -8.091 3.422 1.00 58.74 87 GLU A CA 1
ATOM 644 C C . GLU A 1 95 ? 0.835 -7.302 3.674 1.00 62.56 87 GLU A C 1
ATOM 645 O O . GLU A 1 95 ? 0.148 -6.953 2.707 1.00 63.29 87 GLU A O 1
ATOM 651 N N . THR A 1 96 ? 0.503 -7.008 4.933 1.00 55.60 88 THR A N 1
ATOM 652 C CA . THR A 1 96 ? -0.807 -6.482 5.284 1.00 52.64 88 THR A CA 1
ATOM 653 C C . THR A 1 96 ? -0.682 -5.270 6.195 1.00 54.33 88 THR A C 1
ATOM 654 O O . THR A 1 96 ? 0.414 -4.865 6.601 1.00 53.90 88 THR A O 1
ATOM 658 N N . TYR A 1 97 ? -1.842 -4.696 6.520 1.00 51.46 89 TYR A N 1
ATOM 659 C CA . TYR A 1 97 ? -1.960 -3.530 7.389 1.00 58.06 89 TYR A CA 1
ATOM 660 C C . TYR A 1 97 ? -1.680 -3.861 8.842 1.00 58.89 89 TYR A C 1
ATOM 661 O O . TYR A 1 97 ? -1.604 -2.942 9.668 1.00 56.20 89 TYR A O 1
ATOM 670 N N . HIS A 1 98 ? -1.521 -5.143 9.169 1.00 54.55 90 HIS A N 1
ATOM 671 C CA . HIS A 1 98 ? -1.246 -5.514 10.548 1.00 54.78 90 HIS A CA 1
ATOM 672 C C . HIS A 1 98 ? 0.047 -4.888 11.048 1.00 63.27 90 HIS A C 1
ATOM 673 O O . HIS A 1 98 ? 0.210 -4.684 12.259 1.00 54.46 90 HIS A O 1
ATOM 680 N N . PHE A 1 99 ? 0.976 -4.570 10.145 1.00 52.83 91 PHE A N 1
ATOM 681 C CA . PHE A 1 99 ? 2.193 -3.895 10.580 1.00 56.95 91 PHE A CA 1
ATOM 682 C C . PHE A 1 99 ? 1.857 -2.579 11.265 1.00 58.51 91 PHE A C 1
ATOM 683 O O . PHE A 1 99 ? 2.384 -2.271 12.341 1.00 47.58 91 PHE A O 1
ATOM 691 N N . GLU A 1 100 ? 0.968 -1.788 10.655 1.00 55.45 92 GLU A N 1
ATOM 692 C CA . GLU A 1 100 ? 0.602 -0.508 11.246 1.00 59.36 92 GLU A CA 1
ATOM 693 C C . GLU A 1 100 ? -0.137 -0.690 12.566 1.00 57.89 92 GLU A C 1
ATOM 694 O O . GLU A 1 100 ? 0.008 0.133 13.474 1.00 52.51 92 GLU A O 1
ATOM 700 N N . VAL A 1 101 ? -0.967 -1.729 12.669 1.00 53.31 93 VAL A N 1
ATOM 701 C CA . VAL A 1 101 ? -1.768 -1.919 13.872 1.00 57.42 93 VAL A CA 1
ATOM 702 C C . VAL A 1 101 ? -0.881 -2.271 15.058 1.00 57.11 93 VAL A C 1
ATOM 703 O O . VAL A 1 101 ? -1.076 -1.766 16.172 1.00 61.28 93 VAL A O 1
ATOM 707 N N . VAL A 1 102 ? 0.079 -3.172 14.851 1.00 51.53 94 VAL A N 1
ATOM 708 C CA . VAL A 1 102 ? 0.951 -3.584 15.943 1.00 50.83 94 VAL A CA 1
ATOM 709 C C . VAL A 1 102 ? 1.895 -2.453 16.325 1.00 53.23 94 VAL A C 1
ATOM 710 O O . VAL A 1 102 ? 2.152 -2.225 17.511 1.00 53.64 94 VAL A O 1
ATOM 714 N N . SER A 1 103 ? 2.415 -1.721 15.335 1.00 48.86 95 SER A N 1
ATOM 715 C CA . SER A 1 103 ? 3.299 -0.597 15.628 1.00 51.07 95 SER A CA 1
ATOM 716 C C . SER A 1 103 ? 2.570 0.478 16.424 1.00 48.86 95 SER A C 1
ATOM 717 O O . SER A 1 103 ? 3.051 0.929 17.471 1.00 48.95 95 SER A O 1
ATOM 720 N N . ASN A 1 104 ? 1.403 0.909 15.933 1.00 47.56 96 ASN A N 1
ATOM 721 C CA . ASN A 1 104 ? 0.662 1.959 16.617 1.00 49.80 96 ASN A CA 1
ATOM 722 C C . ASN A 1 104 ? 0.308 1.535 18.042 1.00 47.46 96 ASN A C 1
ATOM 723 O O . ASN A 1 104 ? 0.498 2.300 18.991 1.00 48.87 96 ASN A O 1
ATOM 728 N N . GLU A 1 105 ? -0.187 0.300 18.205 1.00 48.74 97 GLU A N 1
ATOM 729 C CA . GLU A 1 105 ? -0.779 -0.104 19.481 1.00 57.29 97 GLU A CA 1
ATOM 730 C C . GLU A 1 105 ? 0.283 -0.385 20.542 1.00 56.51 97 GLU A C 1
ATOM 731 O O . GLU A 1 105 ? 0.070 -0.099 21.726 1.00 57.49 97 GLU A O 1
ATOM 737 N N . SER A 1 106 ? 1.405 -1.003 20.158 1.00 52.63 98 SER A N 1
ATOM 738 C CA . SER A 1 106 ? 2.452 -1.276 21.138 1.00 50.08 98 SER A CA 1
ATOM 739 C C . SER A 1 106 ? 3.042 0.022 21.676 1.00 55.10 98 SER A C 1
ATOM 740 O O . SER A 1 106 ? 3.262 0.161 22.883 1.00 48.01 98 SER A O 1
ATOM 743 N N . ALA A 1 107 ? 3.309 0.983 20.790 1.00 51.90 99 ALA A N 1
ATOM 744 C CA . ALA A 1 107 ? 3.827 2.270 21.236 1.00 55.44 99 ALA A CA 1
ATOM 745 C C . ALA A 1 107 ? 2.823 2.996 22.125 1.00 54.23 99 ALA A C 1
ATOM 746 O O . ALA A 1 107 ? 3.202 3.606 23.127 1.00 48.21 99 ALA A O 1
ATOM 748 N N . ALA A 1 108 ? 1.538 2.956 21.761 1.00 55.97 100 ALA A N 1
ATOM 749 C CA . ALA A 1 108 ? 0.530 3.653 22.553 1.00 56.11 100 ALA A CA 1
ATOM 750 C C . ALA A 1 108 ? 0.431 3.069 23.954 1.00 53.70 100 ALA A C 1
ATOM 751 O O . ALA A 1 108 ? 0.229 3.804 24.927 1.00 57.85 100 ALA A O 1
ATOM 753 N N . ALA A 1 109 ? 0.543 1.743 24.071 1.00 47.25 101 ALA A N 1
ATOM 754 C CA . ALA A 1 109 ? 0.506 1.104 25.383 1.00 60.29 101 ALA A CA 1
ATOM 755 C C . ALA A 1 109 ? 1.718 1.499 26.220 1.00 55.40 101 ALA A C 1
ATOM 756 O O . ALA A 1 109 ? 1.579 1.878 27.390 1.00 53.44 101 ALA A O 1
ATOM 758 N N . ILE A 1 110 ? 2.912 1.434 25.625 1.00 51.70 102 ILE A N 1
ATOM 759 C CA . ILE A 1 110 ? 4.134 1.813 26.330 1.00 56.89 102 ILE A CA 1
ATOM 760 C C . ILE A 1 110 ? 4.026 3.245 26.836 1.00 56.13 102 ILE A C 1
ATOM 761 O O . ILE A 1 110 ? 4.313 3.541 27.999 1.00 54.46 102 ILE A O 1
ATOM 766 N N . SER A 1 111 ? 3.611 4.156 25.955 1.00 49.52 103 SER A N 1
ATOM 767 C CA . SER A 1 111 ? 3.504 5.564 26.325 1.00 53.09 103 SER A CA 1
ATOM 768 C C . SER A 1 111 ? 2.504 5.760 27.455 1.00 59.66 103 SER A C 1
ATOM 769 O O . SER A 1 111 ? 2.722 6.580 28.355 1.00 54.03 103 SER A O 1
ATOM 772 N N . ARG A 1 112 ? 1.399 5.016 27.424 1.00 53.46 104 ARG A N 1
ATOM 773 C CA . ARG A 1 112 ? 0.369 5.186 28.441 1.00 57.61 104 ARG A CA 1
ATOM 774 C C . ARG A 1 112 ? 0.855 4.741 29.814 1.00 62.62 104 ARG A C 1
ATOM 775 O O . ARG A 1 112 ? 0.603 5.416 30.822 1.00 51.97 104 ARG A O 1
ATOM 783 N N . ILE A 1 113 ? 1.559 3.613 29.875 1.00 62.17 105 ILE A N 1
ATOM 784 C CA . ILE A 1 113 ? 1.989 3.074 31.160 1.00 56.31 105 ILE A CA 1
ATOM 785 C C . ILE A 1 113 ? 2.866 4.085 31.888 1.00 59.57 105 ILE A C 1
ATOM 786 O O . ILE A 1 113 ? 2.681 4.347 33.081 1.00 57.91 105 ILE A O 1
ATOM 791 N N . ALA A 1 114 ? 3.819 4.687 31.171 1.00 58.42 106 ALA A N 1
ATOM 792 C CA . ALA A 1 114 ? 4.696 5.668 31.806 1.00 60.99 106 ALA A CA 1
ATOM 793 C C . ALA A 1 114 ? 3.903 6.867 32.316 1.00 61.72 106 ALA A C 1
ATOM 794 O O . ALA A 1 114 ? 4.194 7.409 33.391 1.00 56.59 106 ALA A O 1
ATOM 796 N N . LEU A 1 115 ? 2.906 7.308 31.546 1.00 59.01 107 LEU A N 1
ATOM 797 C CA . LEU A 1 115 ? 2.135 8.490 31.913 1.00 58.32 107 LEU A CA 1
ATOM 798 C C . LEU A 1 115 ? 1.258 8.242 33.133 1.00 63.26 107 LEU A C 1
ATOM 799 O O . LEU A 1 115 ? 1.044 9.157 33.941 1.00 59.60 107 LEU A O 1
ATOM 804 N N . GLU A 1 116 ? 0.733 7.027 33.283 1.00 53.69 108 GLU A N 1
ATOM 805 C CA . GLU A 1 116 ? -0.259 6.760 34.308 1.00 62.15 108 GLU A CA 1
ATOM 806 C C . GLU A 1 116 ? 0.334 6.236 35.605 1.00 66.10 108 GLU A C 1
ATOM 807 O O . GLU A 1 116 ? -0.314 6.352 36.651 1.00 60.38 108 GLU A O 1
ATOM 813 N N . THR A 1 117 ? 1.525 5.637 35.560 1.00 63.96 109 THR A N 1
ATOM 814 C CA . THR A 1 117 ? 2.159 5.106 36.754 1.00 67.11 109 THR A CA 1
ATOM 815 C C . THR A 1 117 ? 3.370 5.912 37.195 1.00 64.43 109 THR A C 1
ATOM 816 O O . THR A 1 117 ? 3.847 5.710 38.310 1.00 64.17 109 THR A O 1
ATOM 820 N N . GLY A 1 118 ? 3.886 6.799 36.348 1.00 62.03 110 GLY A N 1
ATOM 821 C CA . GLY A 1 118 ? 5.068 7.565 36.672 1.00 53.77 110 GLY A CA 1
ATOM 822 C C . GLY A 1 118 ? 6.374 6.838 36.455 1.00 59.20 110 GLY A C 1
ATOM 823 O O . GLY A 1 118 ? 7.438 7.453 36.603 1.00 58.44 110 GLY A O 1
ATOM 824 N N . ILE A 1 119 ? 6.331 5.559 36.106 1.00 61.23 111 ILE A N 1
ATOM 825 C CA . ILE A 1 119 ? 7.533 4.758 35.902 1.00 59.14 111 ILE A CA 1
ATOM 826 C C . ILE A 1 119 ? 7.976 4.940 34.454 1.00 59.71 111 ILE A C 1
ATOM 827 O O . ILE A 1 119 ? 7.227 4.554 33.541 1.00 60.03 111 ILE A O 1
ATOM 832 N N . PRO A 1 120 ? 9.149 5.520 34.195 1.00 54.32 112 PRO A N 1
ATOM 833 C CA . PRO A 1 120 ? 9.588 5.675 32.798 1.00 54.59 112 PRO A CA 1
ATOM 834 C C . PRO A 1 120 ? 9.683 4.324 32.110 1.00 54.10 112 PRO A C 1
ATOM 835 O O . PRO A 1 120 ? 10.110 3.334 32.703 1.00 56.80 112 PRO A O 1
ATOM 839 N N . VAL A 1 121 ? 9.286 4.287 30.844 1.00 54.02 113 VAL A N 1
ATOM 840 C CA . VAL A 1 121 ? 9.379 3.076 30.033 1.00 57.15 113 VAL A CA 1
ATOM 841 C C . VAL A 1 121 ? 10.103 3.437 28.747 1.00 58.61 113 VAL A C 1
ATOM 842 O O . VAL A 1 121 ? 9.558 4.162 27.906 1.00 55.14 113 VAL A O 1
ATOM 846 N N . ALA A 1 122 ? 11.328 2.939 28.592 1.00 54.88 114 ALA A N 1
ATOM 847 C CA . ALA A 1 122 ? 12.049 3.127 27.338 1.00 57.12 114 ALA A CA 1
ATOM 848 C C . ALA A 1 122 ? 11.413 2.272 26.252 1.00 52.44 114 ALA A C 1
ATOM 849 O O . ALA A 1 122 ? 11.171 1.079 26.457 1.00 52.56 114 ALA A O 1
ATOM 851 N N . ASN A 1 123 ? 11.146 2.883 25.093 1.00 51.50 115 ASN A N 1
ATOM 852 C CA . ASN A 1 123 ? 10.521 2.203 23.964 1.00 52.75 115 ASN A CA 1
ATOM 853 C C . ASN A 1 123 ? 11.625 1.770 23.006 1.00 51.84 115 ASN A C 1
ATOM 854 O O . ASN A 1 123 ? 12.161 2.582 22.246 1.00 51.84 115 ASN A O 1
ATOM 859 N N . GLY A 1 124 ? 11.958 0.481 23.041 1.00 52.29 116 GLY A N 1
ATOM 860 C CA . GLY A 1 124 ? 12.979 -0.057 22.171 1.00 53.55 116 GLY A CA 1
ATOM 861 C C . GLY A 1 124 ? 12.406 -0.910 21.061 1.00 53.04 116 GLY A C 1
ATOM 862 O O . GLY A 1 124 ? 13.106 -1.736 20.474 1.00 55.78 116 GLY A O 1
ATOM 863 N N . VAL A 1 125 ? 11.130 -0.711 20.757 1.00 51.01 117 VAL A N 1
ATOM 864 C CA . VAL A 1 125 ? 10.441 -1.518 19.756 1.00 51.47 117 VAL A CA 1
ATOM 865 C C . VAL A 1 125 ? 10.689 -0.887 18.394 1.00 51.46 117 VAL A C 1
ATOM 866 O O . VAL A 1 125 ? 10.184 0.201 18.105 1.00 53.35 117 VAL A O 1
ATOM 870 N N . LEU A 1 126 ? 11.479 -1.571 17.566 1.00 53.16 118 LEU A N 1
ATOM 871 C CA . LEU A 1 126 ? 11.671 -1.151 16.182 1.00 58.00 118 LEU A CA 1
ATOM 872 C C . LEU A 1 126 ? 10.404 -1.372 15.372 1.00 54.15 118 LEU A C 1
ATOM 873 O O . LEU A 1 126 ? 9.683 -2.348 15.592 1.00 50.37 118 LEU A O 1
ATOM 878 N N . THR A 1 127 ? 10.146 -0.474 14.418 1.00 52.70 119 THR A N 1
ATOM 879 C CA . THR A 1 127 ? 9.014 -0.569 13.502 1.00 47.94 119 THR A CA 1
ATOM 880 C C . THR A 1 127 ? 9.571 -0.309 12.103 1.00 57.45 119 THR A C 1
ATOM 881 O O . THR A 1 127 ? 9.619 0.837 11.649 1.00 48.42 119 THR A O 1
ATOM 885 N N . VAL A 1 128 ? 9.979 -1.381 11.416 1.00 54.26 120 VAL A N 1
ATOM 886 C CA . VAL A 1 128 ? 10.773 -1.283 10.200 1.00 59.68 120 VAL A CA 1
ATOM 887 C C . VAL A 1 128 ? 10.091 -2.051 9.072 1.00 54.22 120 VAL A C 1
ATOM 888 O O . VAL A 1 128 ? 9.140 -2.804 9.283 1.00 54.63 120 VAL A O 1
ATOM 892 N N . ASP A 1 129 ? 10.596 -1.838 7.860 1.00 57.58 121 ASP A N 1
ATOM 893 C CA . ASP A 1 129 ? 10.061 -2.488 6.670 1.00 56.67 121 ASP A CA 1
ATOM 894 C C . ASP A 1 129 ? 10.758 -3.803 6.336 1.00 56.04 121 ASP A C 1
ATOM 895 O O . ASP A 1 129 ? 10.127 -4.696 5.766 1.00 52.36 121 ASP A O 1
ATOM 900 N N . THR A 1 130 ? 12.038 -3.955 6.678 1.00 58.51 122 THR A N 1
ATOM 901 C CA . THR A 1 130 ? 12.811 -5.112 6.262 1.00 57.06 122 THR A CA 1
ATOM 902 C C . THR A 1 130 ? 13.619 -5.679 7.422 1.00 58.70 122 THR A C 1
ATOM 903 O O . THR A 1 130 ? 13.956 -4.971 8.373 1.00 56.64 122 THR A O 1
ATOM 907 N N . ASP A 1 131 ? 13.925 -6.976 7.333 1.00 66.66 123 ASP A N 1
ATOM 908 C CA . ASP A 1 131 ? 14.798 -7.600 8.320 1.00 65.06 123 ASP A CA 1
ATOM 909 C C . ASP A 1 131 ? 16.138 -6.888 8.395 1.00 64.08 123 ASP A C 1
ATOM 910 O O . ASP A 1 131 ? 16.726 -6.791 9.478 1.00 64.16 123 ASP A O 1
ATOM 915 N N . GLU A 1 132 ? 16.634 -6.386 7.261 1.00 65.15 124 GLU A N 1
ATOM 916 C CA . GLU A 1 132 ? 17.925 -5.710 7.262 1.00 64.64 124 GLU A CA 1
ATOM 917 C C . GLU A 1 132 ? 17.882 -4.436 8.097 1.00 62.71 124 GLU A C 1
ATOM 918 O O . GLU A 1 132 ? 18.837 -4.129 8.822 1.00 67.41 124 GLU A O 1
ATOM 924 N N . GLN A 1 133 ? 16.780 -3.683 8.021 1.00 61.00 125 GLN A N 1
ATOM 925 C CA . GLN A 1 133 ? 16.661 -2.483 8.851 1.00 60.86 125 GLN A CA 1
ATOM 926 C C . GLN A 1 133 ? 16.614 -2.827 10.338 1.00 59.20 125 GLN A C 1
ATOM 927 O O . GLN A 1 133 ? 17.132 -2.075 11.174 1.00 56.38 125 GLN A O 1
ATOM 933 N N . ALA A 1 134 ? 15.970 -3.938 10.699 1.00 61.38 126 ALA A N 1
ATOM 934 C CA . ALA A 1 134 ? 15.942 -4.335 12.110 1.00 58.69 126 ALA A CA 1
ATOM 935 C C . ALA A 1 134 ? 17.331 -4.730 12.590 1.00 64.69 126 ALA A C 1
ATOM 936 O O . ALA A 1 134 ? 17.730 -4.393 13.714 1.00 58.12 126 ALA A O 1
ATOM 938 N N . GLN A 1 135 ? 18.076 -5.463 11.760 1.00 66.63 127 GLN A N 1
ATOM 939 C CA . GLN A 1 135 ? 19.426 -5.864 12.141 1.00 63.13 127 GLN A CA 1
ATOM 940 C C . GLN A 1 135 ? 20.339 -4.654 12.292 1.00 67.20 127 GLN A C 1
ATOM 941 O O . GLN A 1 135 ? 21.153 -4.600 13.219 1.00 65.51 127 GLN A O 1
ATOM 947 N N . ALA A 1 136 ? 20.206 -3.669 11.401 1.00 59.99 128 ALA A N 1
ATOM 948 C CA . ALA A 1 136 ? 21.068 -2.498 11.471 1.00 60.23 128 ALA A CA 1
ATOM 949 C C . ALA A 1 136 ? 20.866 -1.698 12.752 1.00 61.38 128 ALA A C 1
ATOM 950 O O . ALA A 1 136 ? 21.753 -0.926 13.134 1.00 58.15 128 ALA A O 1
ATOM 952 N N . ARG A 1 137 ? 19.722 -1.859 13.417 1.00 61.37 129 ARG A N 1
ATOM 953 C CA . ARG A 1 137 ? 19.358 -1.037 14.560 1.00 63.01 129 ARG A CA 1
ATOM 954 C C . ARG A 1 137 ? 19.294 -1.794 15.879 1.00 56.45 129 ARG A C 1
ATOM 955 O O . ARG A 1 137 ? 19.131 -1.160 16.929 1.00 52.60 129 ARG A O 1
ATOM 963 N N . ALA A 1 138 ? 19.421 -3.119 15.866 1.00 58.33 130 ALA A N 1
ATOM 964 C CA . ALA A 1 138 ? 19.174 -3.892 17.080 1.00 56.68 130 ALA A CA 1
ATOM 965 C C . ALA A 1 138 ? 20.126 -3.491 18.201 1.00 58.94 130 ALA A C 1
ATOM 966 O O . ALA A 1 138 ? 19.699 -3.043 19.273 1.00 64.10 130 ALA A O 1
ATOM 968 N N . ALA A 1 139 ? 21.431 -3.651 17.971 1.00 61.77 131 ALA A N 1
ATOM 969 C CA . ALA A 1 139 ? 22.400 -3.440 19.044 1.00 62.37 131 ALA A CA 1
ATOM 970 C C . ALA A 1 139 ? 22.395 -1.997 19.537 1.00 56.08 131 ALA A C 1
ATOM 971 O O . ALA A 1 139 ? 22.453 -1.747 20.746 1.00 56.69 131 ALA A O 1
ATOM 973 N N . GLY A 1 140 ? 22.350 -1.034 18.617 1.00 55.48 132 GLY A N 1
ATOM 974 C CA . GLY A 1 140 ? 22.349 0.359 19.026 1.00 54.29 132 GLY A CA 1
ATOM 975 C C . GLY A 1 140 ? 21.113 0.725 19.818 1.00 53.68 132 GLY A C 1
ATOM 976 O O . GLY A 1 140 ? 21.181 1.502 20.774 1.00 58.65 132 GLY A O 1
ATOM 977 N N . LYS A 1 141 ? 19.967 0.169 19.435 1.00 55.74 133 LYS A N 1
ATOM 978 C CA . LYS A 1 141 ? 18.722 0.491 20.123 1.00 55.60 133 LYS A CA 1
ATOM 979 C C . LYS A 1 141 ? 18.710 -0.081 21.534 1.00 58.04 133 LYS A C 1
ATOM 980 O O . LYS A 1 141 ? 18.251 0.577 22.475 1.00 56.67 133 LYS A O 1
ATOM 986 N N . GLY A 1 142 ? 19.215 -1.302 21.706 1.00 63.85 134 GLY A N 1
ATOM 987 C CA . GLY A 1 142 ? 19.289 -1.877 23.040 1.00 58.82 134 GLY A CA 1
ATOM 988 C C . GLY A 1 142 ? 20.101 -1.024 23.997 1.00 65.53 134 GLY A C 1
ATOM 989 O O . GLY A 1 142 ? 19.690 -0.766 25.131 1.00 60.51 134 GLY A O 1
ATOM 990 N N . ALA A 1 143 ? 21.278 -0.572 23.547 1.00 62.73 135 ALA A N 1
ATOM 991 C CA . ALA A 1 143 ? 22.129 0.245 24.407 1.00 64.24 135 ALA A CA 1
ATOM 992 C C . ALA A 1 143 ? 21.469 1.580 24.728 1.00 61.50 135 ALA A C 1
ATOM 993 O O . ALA A 1 143 ? 21.565 2.073 25.857 1.00 50.95 135 ALA A O 1
ATOM 995 N N . ASP A 1 144 ? 20.812 2.195 23.736 1.00 62.35 136 ASP A N 1
ATOM 996 C CA . ASP A 1 144 ? 20.128 3.462 23.975 1.00 62.24 136 ASP A CA 1
ATOM 997 C C . ASP A 1 144 ? 19.039 3.308 25.026 1.00 62.54 136 ASP A C 1
ATOM 998 O O . ASP A 1 144 ? 18.805 4.219 25.828 1.00 57.44 136 ASP A O 1
ATOM 1003 N N . CYS A 1 145 ? 18.318 2.183 24.993 1.00 53.00 137 CYS A N 1
ATOM 1004 C CA . CYS A 1 145 ? 17.255 1.966 25.968 1.00 60.96 137 CYS A CA 1
ATOM 1005 C C . CYS A 1 145 ? 17.820 1.862 27.377 1.00 58.47 137 CYS A C 1
ATOM 1006 O O . CYS A 1 145 ? 17.205 2.346 28.332 1.00 50.63 137 CYS A O 1
ATOM 1009 N N . ALA A 1 146 ? 18.985 1.226 27.521 1.00 59.61 138 ALA A N 1
ATOM 1010 C CA . ALA A 1 146 ? 19.649 1.158 28.818 1.00 56.79 138 ALA A CA 1
ATOM 1011 C C . ALA A 1 146 ? 19.984 2.549 29.332 1.00 54.17 138 ALA A C 1
ATOM 1012 O O . ALA A 1 146 ? 19.750 2.857 30.503 1.00 55.50 138 ALA A O 1
ATOM 1014 N N . GLN A 1 147 ? 20.518 3.411 28.462 1.00 54.49 139 GLN A N 1
ATOM 1015 C CA . GLN A 1 147 ? 20.824 4.777 28.867 1.00 59.58 139 GLN A CA 1
ATOM 1016 C C . GLN A 1 147 ? 19.563 5.568 29.175 1.00 61.53 139 GLN A C 1
ATOM 1017 O O . GLN A 1 147 ? 19.566 6.426 30.066 1.00 64.37 139 GLN A O 1
ATOM 1023 N N . VAL A 1 148 ? 18.481 5.308 28.444 1.00 53.04 140 VAL A N 1
ATOM 1024 C CA . VAL A 1 148 ? 17.250 6.057 28.668 1.00 57.32 140 VAL A CA 1
ATOM 1025 C C . VAL A 1 148 ? 16.617 5.658 29.990 1.00 48.33 140 VAL A C 1
ATOM 1026 O O . VAL A 1 148 ? 16.078 6.501 30.715 1.00 54.73 140 VAL A O 1
ATOM 1030 N N . ALA A 1 149 ? 16.650 4.364 30.314 1.00 54.32 141 ALA A N 1
ATOM 1031 C CA . ALA A 1 149 ? 16.052 3.894 31.558 1.00 55.02 141 ALA A CA 1
ATOM 1032 C C . ALA A 1 149 ? 16.800 4.427 32.774 1.00 53.74 141 ALA A C 1
ATOM 1033 O O . ALA A 1 149 ? 16.180 4.793 33.777 1.00 49.08 141 ALA A O 1
ATOM 1035 N N . VAL A 1 150 ? 18.131 4.461 32.707 1.00 52.86 142 VAL A N 1
ATOM 1036 C CA . VAL A 1 150 ? 18.914 4.981 33.823 1.00 54.67 142 VAL A CA 1
ATOM 1037 C C . VAL A 1 150 ? 18.673 6.474 33.987 1.00 55.92 142 VAL A C 1
ATOM 1038 O O . VAL A 1 150 ? 18.433 6.963 35.096 1.00 57.68 142 VAL A O 1
ATOM 1042 N N . GLU A 1 151 ? 18.734 7.224 32.889 1.00 58.87 143 GLU A N 1
ATOM 1043 C CA . GLU A 1 151 ? 18.579 8.670 32.992 1.00 49.64 143 GLU A CA 1
ATOM 1044 C C . GLU A 1 151 ? 17.185 9.040 33.481 1.00 51.80 143 GLU A C 1
ATOM 1045 O O . GLU A 1 151 ? 17.026 9.966 34.282 1.00 59.28 143 GLU A O 1
ATOM 1051 N N . MET A 1 152 ? 16.162 8.337 33.000 1.00 54.20 144 MET A N 1
ATOM 1052 C CA . MET A 1 152 ? 14.788 8.684 33.346 1.00 54.45 144 MET A CA 1
ATOM 1053 C C . MET A 1 152 ? 14.418 8.222 34.748 1.00 50.28 144 MET A C 1
ATOM 1054 O O . MET A 1 152 ? 13.653 8.908 35.437 1.00 56.41 144 MET A O 1
ATOM 1059 N N . ALA A 1 153 ? 14.953 7.091 35.207 1.00 51.30 145 ALA A N 1
ATOM 1060 C CA . ALA A 1 153 ? 14.760 6.719 36.605 1.00 53.64 145 ALA A CA 1
ATOM 1061 C C . ALA A 1 153 ? 15.292 7.816 37.520 1.00 51.33 145 ALA A C 1
ATOM 1062 O O . ALA A 1 153 ? 14.632 8.229 38.479 1.00 53.65 145 ALA A O 1
ATOM 1064 N N . ASN A 1 154 ? 16.491 8.319 37.220 1.00 51.12 146 ASN A N 1
ATOM 1065 C CA . ASN A 1 154 ? 17.079 9.361 38.053 1.00 56.62 146 ASN A CA 1
ATOM 1066 C C . ASN A 1 154 ? 16.301 10.665 37.951 1.00 58.18 146 ASN A C 1
ATOM 1067 O O . ASN A 1 154 ? 16.142 11.375 38.946 1.00 58.36 146 ASN A O 1
ATOM 1072 N N . LEU A 1 155 ? 15.818 11.009 36.756 1.00 50.98 147 LEU A N 1
ATOM 1073 C CA . LEU A 1 155 ? 15.055 12.247 36.611 1.00 55.21 147 LEU A CA 1
ATOM 1074 C C . LEU A 1 155 ? 13.726 12.159 37.350 1.00 55.58 147 LEU A C 1
ATOM 1075 O O . LEU A 1 155 ? 13.276 13.143 37.955 1.00 59.63 147 LEU A O 1
ATOM 1080 N N . ALA A 1 156 ? 13.075 10.994 37.296 1.00 52.85 148 ALA A N 1
ATOM 1081 C CA . ALA A 1 156 ? 11.828 10.815 38.031 1.00 55.10 148 ALA A CA 1
ATOM 1082 C C . ALA A 1 156 ? 12.052 10.942 39.530 1.00 63.86 148 ALA A C 1
ATOM 1083 O O . ALA A 1 156 ? 11.230 11.531 40.244 1.00 59.06 148 ALA A O 1
ATOM 1085 N N . ALA A 1 157 ? 13.159 10.393 40.029 1.00 64.39 149 ALA A N 1
ATOM 1086 C CA . ALA A 1 157 ? 13.477 10.548 41.444 1.00 65.46 149 ALA A CA 1
ATOM 1087 C C . ALA A 1 157 ? 13.709 12.012 41.792 1.00 68.97 149 ALA A C 1
ATOM 1088 O O . ALA A 1 157 ? 13.260 12.487 42.842 1.00 72.18 149 ALA A O 1
ATOM 1090 N N . ALA A 1 158 ? 14.401 12.748 40.916 1.00 69.23 150 ALA A N 1
ATOM 1091 C CA . ALA A 1 158 ? 14.690 14.152 41.194 1.00 69.85 150 ALA A CA 1
ATOM 1092 C C . ALA A 1 158 ? 13.410 14.972 41.290 1.00 75.80 150 ALA A C 1
ATOM 1093 O O . ALA A 1 158 ? 13.314 15.898 42.102 1.00 78.82 150 ALA A O 1
ATOM 1095 N N . LEU A 1 159 ? 12.421 14.657 40.461 1.00 76.84 151 LEU A N 1
ATOM 1096 C CA . LEU A 1 159 ? 11.152 15.373 40.476 1.00 77.45 151 LEU A CA 1
ATOM 1097 C C . LEU A 1 159 ? 10.190 14.852 41.537 1.00 80.31 151 LEU A C 1
ATOM 1098 O O . LEU A 1 159 ? 9.135 15.460 41.740 1.00 82.41 151 LEU A O 1
ATOM 1103 N N . GLU A 1 160 ? 10.521 13.741 42.211 1.00 77.25 152 GLU A N 1
ATOM 1104 C CA . GLU A 1 160 ? 9.685 13.189 43.278 1.00 98.92 152 GLU A CA 1
ATOM 1105 C C . GLU A 1 160 ? 10.119 13.751 44.626 1.00 102.64 152 GLU A C 1
ATOM 1106 O O . GLU A 1 160 ? 11.314 13.715 44.946 1.00 81.81 152 GLU A O 1
ATOM 1108 N N . PRO A 1 161 ? 9.195 14.281 45.444 1.00 116.81 153 PRO A N 1
ATOM 1109 C CA . PRO A 1 161 ? 9.623 14.788 46.755 1.00 121.06 153 PRO A CA 1
ATOM 1110 C C . PRO A 1 161 ? 9.899 13.659 47.747 1.00 112.46 153 PRO A C 1
ATOM 1111 O O . PRO A 1 161 ? 10.293 13.935 48.880 1.00 117.23 153 PRO A O 1
ATOM 1115 N N . ASN B 1 10 ? -17.367 -29.667 22.587 1.00 128.05 2 ASN B N 1
ATOM 1116 C CA . ASN B 1 10 ? -16.696 -30.000 23.839 1.00 125.08 2 ASN B CA 1
ATOM 1117 C C . ASN B 1 10 ? -16.858 -28.880 24.870 1.00 123.85 2 ASN B C 1
ATOM 1118 O O . ASN B 1 10 ? -17.318 -29.129 25.983 1.00 119.27 2 ASN B O 1
ATOM 1120 N N . PRO B 1 11 ? -16.484 -27.642 24.501 1.00 121.46 3 PRO B N 1
ATOM 1121 C CA . PRO B 1 11 ? -16.580 -26.538 25.464 1.00 116.28 3 PRO B CA 1
ATOM 1122 C C . PRO B 1 11 ? -17.951 -25.887 25.501 1.00 114.86 3 PRO B C 1
ATOM 1123 O O . PRO B 1 11 ? -18.837 -26.240 24.716 1.00 122.13 3 PRO B O 1
ATOM 1127 N N . TYR B 1 12 ? -18.133 -24.931 26.408 1.00 114.88 4 TYR B N 1
ATOM 1128 C CA . TYR B 1 12 ? -19.377 -24.174 26.485 1.00 109.88 4 TYR B CA 1
ATOM 1129 C C . TYR B 1 12 ? -19.427 -23.168 25.342 1.00 107.09 4 TYR B C 1
ATOM 1130 O O . TYR B 1 12 ? -18.467 -22.427 25.114 1.00 105.62 4 TYR B O 1
ATOM 1139 N N . ILE B 1 13 ? -20.551 -23.141 24.627 1.00 113.59 5 ILE B N 1
ATOM 1140 C CA . ILE B 1 13 ? -20.784 -22.196 23.538 1.00 110.79 5 ILE B CA 1
ATOM 1141 C C . ILE B 1 13 ? -22.086 -21.465 23.826 1.00 114.53 5 ILE B C 1
ATOM 1142 O O . ILE B 1 13 ? -23.149 -22.093 23.914 1.00 130.92 5 ILE B O 1
ATOM 1147 N N . LEU B 1 14 ? -22.009 -20.143 23.961 1.00 107.22 6 LEU B N 1
ATOM 1148 C CA . LEU B 1 14 ? -23.202 -19.310 24.090 1.00 115.08 6 LEU B CA 1
ATOM 1149 C C . LEU B 1 14 ? -23.732 -19.030 22.688 1.00 124.15 6 LEU B C 1
ATOM 1150 O O . LEU B 1 14 ? -23.073 -18.357 21.889 1.00 114.38 6 LEU B O 1
ATOM 1155 N N . THR B 1 15 ? -24.912 -19.556 22.381 1.00 115.84 7 THR B N 1
ATOM 1156 C CA . THR B 1 15 ? -25.490 -19.404 21.051 1.00 115.01 7 THR B CA 1
ATOM 1157 C C . THR B 1 15 ? -26.057 -17.998 20.872 1.00 115.61 7 THR B C 1
ATOM 1158 O O . THR B 1 15 ? -26.689 -17.463 21.786 1.00 113.78 7 THR B O 1
ATOM 1162 N N . PRO B 1 16 ? -25.855 -17.380 19.707 1.00 117.60 8 PRO B N 1
ATOM 1163 C CA . PRO B 1 16 ? -26.451 -16.058 19.474 1.00 116.73 8 PRO B CA 1
ATOM 1164 C C . PRO B 1 16 ? -27.963 -16.099 19.631 1.00 113.10 8 PRO B C 1
ATOM 1165 O O . PRO B 1 16 ? -28.630 -17.029 19.175 1.00 146.18 8 PRO B O 1
ATOM 1169 N N . ASP B 1 17 ? -28.503 -15.066 20.272 1.00 109.24 9 ASP B N 1
ATOM 1170 C CA . ASP B 1 17 ? -29.929 -14.962 20.564 1.00 126.18 9 ASP B CA 1
ATOM 1171 C C . ASP B 1 17 ? -30.463 -13.728 19.851 1.00 106.31 9 ASP B C 1
ATOM 1172 O O . ASP B 1 17 ? -30.076 -12.601 20.176 1.00 106.94 9 ASP B O 1
ATOM 1177 N N . LEU B 1 18 ? -31.345 -13.941 18.878 1.00 126.10 10 LEU B N 1
ATOM 1178 C CA . LEU B 1 18 ? -31.892 -12.863 18.069 1.00 111.16 10 LEU B CA 1
ATOM 1179 C C . LEU B 1 18 ? -33.317 -12.492 18.462 1.00 129.53 10 LEU B C 1
ATOM 1180 O O . LEU B 1 18 ? -33.940 -11.669 17.784 1.00 116.85 10 LEU B O 1
ATOM 1185 N N . ASN B 1 19 ? -33.840 -13.068 19.541 1.00 109.69 11 ASN B N 1
ATOM 1186 C CA . ASN B 1 19 ? -35.186 -12.747 20.009 1.00 119.25 11 ASN B CA 1
ATOM 1187 C C . ASN B 1 19 ? -35.177 -11.334 20.578 1.00 110.89 11 ASN B C 1
ATOM 1188 O O . ASN B 1 19 ? -34.700 -11.100 21.690 1.00 115.19 11 ASN B O 1
ATOM 1190 N N . GLY B 1 20 ? -35.707 -10.383 19.814 1.00 115.92 12 GLY B N 1
ATOM 1191 C CA . GLY B 1 20 ? -35.769 -9.001 20.231 1.00 104.90 12 GLY B CA 1
ATOM 1192 C C . GLY B 1 20 ? -36.965 -8.621 21.069 1.00 116.45 12 GLY B C 1
ATOM 1193 O O . GLY B 1 20 ? -37.115 -7.445 21.416 1.00 116.96 12 GLY B O 1
ATOM 1194 N N . GLU B 1 21 ? -37.828 -9.575 21.414 1.00 131.59 13 GLU B N 1
ATOM 1195 C CA . GLU B 1 21 ? -39.029 -9.250 22.169 1.00 113.51 13 GLU B CA 1
ATOM 1196 C C . GLU B 1 21 ? -38.664 -8.645 23.519 1.00 126.89 13 GLU B C 1
ATOM 1197 O O . GLU B 1 21 ? -37.889 -9.226 24.287 1.00 104.97 13 GLU B O 1
ATOM 1199 N N . GLY B 1 22 ? -39.231 -7.475 23.807 1.00 106.54 14 GLY B N 1
ATOM 1200 C CA . GLY B 1 22 ? -39.031 -6.814 25.077 1.00 104.62 14 GLY B CA 1
ATOM 1201 C C . GLY B 1 22 ? -37.814 -5.922 25.171 1.00 110.12 14 GLY B C 1
ATOM 1202 O O . GLY B 1 22 ? -37.606 -5.295 26.220 1.00 112.12 14 GLY B O 1
ATOM 1203 N N . LEU B 1 23 ? -36.997 -5.852 24.127 1.00 115.74 15 LEU B N 1
ATOM 1204 C CA . LEU B 1 23 ? -35.802 -5.024 24.163 1.00 98.73 15 LEU B CA 1
ATOM 1205 C C . LEU B 1 23 ? -36.153 -3.558 23.936 1.00 101.55 15 LEU B C 1
ATOM 1206 O O . LEU B 1 23 ? -37.117 -3.224 23.241 1.00 132.83 15 LEU B O 1
ATOM 1211 N N . HIS B 1 24 ? -35.359 -2.681 24.540 1.00 111.93 16 HIS B N 1
ATOM 1212 C CA . HIS B 1 24 ? -35.499 -1.237 24.400 1.00 100.43 16 HIS B CA 1
ATOM 1213 C C . HIS B 1 24 ? -34.269 -0.714 23.671 1.00 94.62 16 HIS B C 1
ATOM 1214 O O . HIS B 1 24 ? -33.147 -0.836 24.174 1.00 95.65 16 HIS B O 1
ATOM 1221 N N . ILE B 1 25 ? -34.478 -0.134 22.493 1.00 108.09 17 ILE B N 1
ATOM 1222 C CA . ILE B 1 25 ? -33.395 0.242 21.592 1.00 100.62 17 ILE B CA 1
ATOM 1223 C C . ILE B 1 25 ? -33.480 1.741 21.324 1.00 100.46 17 ILE B C 1
ATOM 1224 O O . ILE B 1 25 ? -34.548 2.257 20.972 1.00 105.10 17 ILE B O 1
ATOM 1229 N N . GLY B 1 26 ? -32.355 2.429 21.483 1.00 85.23 18 GLY B N 1
ATOM 1230 C CA . GLY B 1 26 ? -32.237 3.839 21.141 1.00 98.42 18 GLY B CA 1
ATOM 1231 C C . GLY B 1 26 ? -31.355 4.006 19.916 1.00 86.78 18 GLY B C 1
ATOM 1232 O O . GLY B 1 26 ? -30.330 3.333 19.781 1.00 84.00 18 GLY B O 1
ATOM 1233 N N . ILE B 1 27 ? -31.766 4.902 19.021 1.00 93.70 19 ILE B N 1
ATOM 1234 C CA . ILE B 1 27 ? -31.071 5.139 17.760 1.00 81.15 19 ILE B CA 1
ATOM 1235 C C . ILE B 1 27 ? -30.748 6.621 17.665 1.00 71.33 19 ILE B C 1
ATOM 1236 O O . ILE B 1 27 ? -31.604 7.467 17.946 1.00 78.02 19 ILE B O 1
ATOM 1241 N N . VAL B 1 28 ? -29.515 6.932 17.272 1.00 75.82 20 VAL B N 1
ATOM 1242 C CA . VAL B 1 28 ? -29.061 8.306 17.085 1.00 70.11 20 VAL B CA 1
ATOM 1243 C C . VAL B 1 28 ? -28.627 8.439 15.633 1.00 75.67 20 VAL B C 1
ATOM 1244 O O . VAL B 1 28 ? -27.695 7.753 15.199 1.00 75.07 20 VAL B O 1
ATOM 1248 N N . ARG B 1 29 ? -29.296 9.319 14.893 1.00 72.24 21 ARG B N 1
ATOM 1249 C CA . ARG B 1 29 ? -29.081 9.490 13.460 1.00 68.80 21 ARG B CA 1
ATOM 1250 C C . ARG B 1 29 ? -28.426 10.839 13.206 1.00 71.10 21 ARG B C 1
ATOM 1251 O O . ARG B 1 29 ? -28.982 11.880 13.568 1.00 75.63 21 ARG B O 1
ATOM 1259 N N . ALA B 1 30 ? -27.250 10.818 12.582 1.00 71.69 22 ALA B N 1
ATOM 1260 C CA . ALA B 1 30 ? -26.628 12.043 12.095 1.00 70.00 22 ALA B CA 1
ATOM 1261 C C . ALA B 1 30 ? -27.270 12.435 10.769 1.00 63.89 22 ALA B C 1
ATOM 1262 O O . ALA B 1 30 ? -27.577 11.579 9.934 1.00 65.31 22 ALA B O 1
ATOM 1264 N N . ARG B 1 31 ? -27.485 13.738 10.584 1.00 67.81 23 ARG B N 1
ATOM 1265 C CA . ARG B 1 31 ? -28.266 14.230 9.459 1.00 67.74 23 ARG B CA 1
ATOM 1266 C C . ARG B 1 31 ? -27.420 14.743 8.301 1.00 68.86 23 ARG B C 1
ATOM 1267 O O . ARG B 1 31 ? -27.978 15.027 7.230 1.00 65.27 23 ARG B O 1
ATOM 1275 N N . PHE B 1 32 ? -26.104 14.863 8.475 1.00 60.19 24 PHE B N 1
ATOM 1276 C CA . PHE B 1 32 ? -25.241 15.226 7.357 1.00 60.22 24 PHE B CA 1
ATOM 1277 C C . PHE B 1 32 ? -25.411 14.210 6.238 1.00 61.23 24 PHE B C 1
ATOM 1278 O O . PHE B 1 32 ? -25.415 12.999 6.484 1.00 64.53 24 PHE B O 1
ATOM 1286 N N . ASN B 1 33 ? -25.545 14.694 5.002 1.00 62.65 25 ASN B N 1
ATOM 1287 C CA . ASN B 1 33 ? -25.885 13.819 3.885 1.00 62.51 25 ASN B CA 1
ATOM 1288 C C . ASN B 1 33 ? -27.177 13.066 4.211 1.00 62.65 25 ASN B C 1
ATOM 1289 O O . ASN B 1 33 ? -27.236 11.835 4.199 1.00 58.67 25 ASN B O 1
ATOM 1294 N N . GLU B 1 34 ? -28.217 13.849 4.510 1.00 74.14 26 GLU B N 1
ATOM 1295 C CA . GLU B 1 34 ? -29.359 13.330 5.255 1.00 74.80 26 GLU B CA 1
ATOM 1296 C C . GLU B 1 34 ? -29.993 12.136 4.566 1.00 74.46 26 GLU B C 1
ATOM 1297 O O . GLU B 1 34 ? -30.555 11.260 5.238 1.00 73.21 26 GLU B O 1
ATOM 1303 N N . GLU B 1 35 ? -29.911 12.082 3.230 1.00 75.94 27 GLU B N 1
ATOM 1304 C CA . GLU B 1 35 ? -30.570 11.015 2.492 1.00 76.62 27 GLU B CA 1
ATOM 1305 C C . GLU B 1 35 ? -30.110 9.646 2.981 1.00 73.87 27 GLU B C 1
ATOM 1306 O O . GLU B 1 35 ? -30.919 8.717 3.113 1.00 72.56 27 GLU B O 1
ATOM 1312 N N . ILE B 1 36 ? -28.808 9.506 3.249 1.00 69.90 28 ILE B N 1
ATOM 1313 C CA . ILE B 1 36 ? -28.253 8.219 3.651 1.00 73.65 28 ILE B CA 1
ATOM 1314 C C . ILE B 1 36 ? -28.797 7.806 5.012 1.00 75.13 28 ILE B C 1
ATOM 1315 O O . ILE B 1 36 ? -29.264 6.677 5.198 1.00 67.42 28 ILE B O 1
ATOM 1320 N N . GLY B 1 37 ? -28.740 8.716 5.985 1.00 78.68 29 GLY B N 1
ATOM 1321 C CA . GLY B 1 37 ? -29.210 8.385 7.319 1.00 75.41 29 GLY B CA 1
ATOM 1322 C C . GLY B 1 37 ? -30.679 8.023 7.338 1.00 77.85 29 GLY B C 1
ATOM 1323 O O . GLY B 1 37 ? -31.102 7.152 8.101 1.00 72.46 29 GLY B O 1
ATOM 1324 N N . GLN B 1 38 ? -31.479 8.699 6.511 1.00 76.53 30 GLN B N 1
ATOM 1325 C CA . GLN B 1 38 ? -32.906 8.400 6.458 1.00 82.45 30 GLN B CA 1
ATOM 1326 C C . GLN B 1 38 ? -33.159 6.996 5.919 1.00 80.94 30 GLN B C 1
ATOM 1327 O O . GLN B 1 38 ? -34.010 6.270 6.446 1.00 80.14 30 GLN B O 1
ATOM 1333 N N . ALA B 1 39 ? -32.429 6.597 4.875 1.00 79.25 31 ALA B N 1
ATOM 1334 C CA . ALA B 1 39 ? -32.586 5.252 4.332 1.00 78.84 31 ALA B CA 1
ATOM 1335 C C . ALA B 1 39 ? -32.146 4.197 5.338 1.00 77.27 31 ALA B C 1
ATOM 1336 O O . ALA B 1 39 ? -32.757 3.123 5.424 1.00 66.71 31 ALA B O 1
ATOM 1338 N N . GLN B 1 40 ? -31.075 4.478 6.088 1.00 74.97 32 GLN B N 1
ATOM 1339 C CA . GLN B 1 40 ? -30.639 3.571 7.148 1.00 84.02 32 GLN B CA 1
ATOM 1340 C C . GLN B 1 40 ? -31.695 3.451 8.240 1.00 79.73 32 GLN B C 1
ATOM 1341 O O . GLN B 1 40 ? -32.004 2.349 8.705 1.00 80.66 32 GLN B O 1
ATOM 1347 N N . LEU B 1 41 ? -32.245 4.586 8.676 1.00 78.43 33 LEU B N 1
ATOM 1348 C CA . LEU B 1 41 ? -33.228 4.558 9.752 1.00 80.39 33 LEU B CA 1
ATOM 1349 C C . LEU B 1 41 ? -34.484 3.813 9.327 1.00 88.19 33 LEU B C 1
ATOM 1350 O O . LEU B 1 41 ? -35.072 3.071 10.120 1.00 83.78 33 LEU B O 1
ATOM 1355 N N . GLN B 1 42 ? -34.921 4.011 8.079 1.00 82.33 34 GLN B N 1
ATOM 1356 C CA . GLN B 1 42 ? -36.095 3.300 7.582 1.00 86.27 34 GLN B CA 1
ATOM 1357 C C . GLN B 1 42 ? -35.864 1.794 7.597 1.00 90.34 34 GLN B C 1
ATOM 1358 O O . GLN B 1 42 ? -36.686 1.031 8.117 1.00 86.41 34 GLN B O 1
ATOM 1364 N N . ALA B 1 43 ? -34.734 1.350 7.042 1.00 85.15 35 ALA B N 1
ATOM 1365 C CA . ALA B 1 43 ? -34.420 -0.073 7.033 1.00 80.13 35 ALA B CA 1
ATOM 1366 C C . ALA B 1 43 ? -34.180 -0.602 8.437 1.00 98.07 35 ALA B C 1
ATOM 1367 O O . ALA B 1 43 ? -34.430 -1.783 8.707 1.00 90.32 35 ALA B O 1
ATOM 1369 N N . CYS B 1 44 ? -33.677 0.247 9.336 1.00 101.22 36 CYS B N 1
ATOM 1370 C CA . CYS B 1 44 ? -33.373 -0.205 10.687 1.00 92.55 36 CYS B CA 1
ATOM 1371 C C . CYS B 1 44 ? -34.644 -0.441 11.490 1.00 92.77 36 CYS B C 1
ATOM 1372 O O . CYS B 1 44 ? -34.782 -1.468 12.159 1.00 97.18 36 CYS B O 1
ATOM 1375 N N . LEU B 1 45 ? -35.588 0.501 11.426 1.00 95.75 37 LEU B N 1
ATOM 1376 C CA . LEU B 1 45 ? -36.850 0.326 12.136 1.00 105.53 37 LEU B CA 1
ATOM 1377 C C . LEU B 1 45 ? -37.619 -0.874 11.599 1.00 107.56 37 LEU B C 1
ATOM 1378 O O . LEU B 1 45 ? -38.205 -1.645 12.368 1.00 113.16 37 LEU B O 1
ATOM 1383 N N . GLU B 1 46 ? -37.631 -1.045 10.279 1.00 110.02 38 GLU B N 1
ATOM 1384 C CA . GLU B 1 46 ? -38.290 -2.204 9.688 1.00 108.83 38 GLU B CA 1
ATOM 1385 C C . GLU B 1 46 ? -37.691 -3.497 10.225 1.00 116.73 38 GLU B C 1
ATOM 1386 O O . GLU B 1 46 ? -38.417 -4.422 10.609 1.00 111.77 38 GLU B O 1
ATOM 1392 N N . GLU B 1 47 ? -36.358 -3.571 10.273 1.00 107.75 39 GLU B N 1
ATOM 1393 C CA . GLU B 1 47 ? -35.703 -4.784 10.748 1.00 95.86 39 GLU B CA 1
ATOM 1394 C C . GLU B 1 47 ? -36.001 -5.031 12.219 1.00 108.36 39 GLU B C 1
ATOM 1395 O O . GLU B 1 47 ? -36.331 -6.160 12.603 1.00 111.92 39 GLU B O 1
ATOM 1401 N N . LEU B 1 48 ? -35.927 -3.987 13.049 1.00 131.44 40 LEU B N 1
ATOM 1402 C CA . LEU B 1 48 ? -36.152 -4.160 14.482 1.00 121.48 40 LEU B CA 1
ATOM 1403 C C . LEU B 1 48 ? -37.512 -4.796 14.749 1.00 102.72 40 LEU B C 1
ATOM 1404 O O . LEU B 1 48 ? -37.629 -5.722 15.560 1.00 107.30 40 LEU B O 1
ATOM 1409 N N . GLY B 1 49 ? -38.551 -4.315 14.068 1.00 104.97 41 GLY B N 1
ATOM 1410 C CA . GLY B 1 49 ? -39.864 -4.916 14.221 1.00 114.90 41 GLY B CA 1
ATOM 1411 C C . GLY B 1 49 ? -39.894 -6.372 13.804 1.00 114.80 41 GLY B C 1
ATOM 1412 O O . GLY B 1 49 ? -40.639 -7.173 14.377 1.00 112.11 41 GLY B O 1
ATOM 1413 N N . LYS B 1 50 ? -39.093 -6.736 12.799 1.00 128.57 42 LYS B N 1
ATOM 1414 C CA . LYS B 1 50 ? -38.991 -8.136 12.410 1.00 115.35 42 LYS B CA 1
ATOM 1415 C C . LYS B 1 50 ? -38.410 -8.987 13.532 1.00 103.48 42 LYS B C 1
ATOM 1416 O O . LYS B 1 50 ? -38.783 -10.156 13.678 1.00 108.82 42 LYS B O 1
ATOM 1418 N N . LEU B 1 51 ? -37.498 -8.427 14.331 1.00 108.04 43 LEU B N 1
ATOM 1419 C CA . LEU B 1 51 ? -36.918 -9.168 15.442 1.00 109.27 43 LEU B CA 1
ATOM 1420 C C . LEU B 1 51 ? -37.844 -9.253 16.654 1.00 133.17 43 LEU B C 1
ATOM 1421 O O . LEU B 1 51 ? -37.530 -9.982 17.600 1.00 138.69 43 LEU B O 1
ATOM 1426 N N . GLY B 1 52 ? -38.956 -8.525 16.659 1.00 113.58 44 GLY B N 1
ATOM 1427 C CA . GLY B 1 52 ? -39.859 -8.523 17.786 1.00 127.14 44 GLY B CA 1
ATOM 1428 C C . GLY B 1 52 ? -39.757 -7.329 18.708 1.00 144.70 44 GLY B C 1
ATOM 1429 O O . GLY B 1 52 ? -40.377 -7.341 19.778 1.00 153.06 44 GLY B O 1
ATOM 1430 N N . VAL B 1 53 ? -38.995 -6.305 18.335 1.00 163.43 45 VAL B N 1
ATOM 1431 C CA . VAL B 1 53 ? -38.914 -5.091 19.136 1.00 127.24 45 VAL B CA 1
ATOM 1432 C C . VAL B 1 53 ? -40.221 -4.324 18.987 1.00 160.76 45 VAL B C 1
ATOM 1433 O O . VAL B 1 53 ? -40.648 -4.006 17.871 1.00 109.27 45 VAL B O 1
ATOM 1437 N N . ASP B 1 54 ? -40.864 -4.023 20.111 1.00 123.31 46 ASP B N 1
ATOM 1438 C CA . ASP B 1 54 ? -42.076 -3.218 20.073 1.00 126.56 46 ASP B CA 1
ATOM 1439 C C . ASP B 1 54 ? -41.741 -1.805 19.610 1.00 135.82 46 ASP B C 1
ATOM 1440 O O . ASP B 1 54 ? -40.688 -1.257 19.949 1.00 133.48 46 ASP B O 1
ATOM 1442 N N . GLU B 1 55 ? -42.641 -1.218 18.817 1.00 131.67 47 GLU B N 1
ATOM 1443 C CA . GLU B 1 55 ? -42.436 0.155 18.370 1.00 131.20 47 GLU B CA 1
ATOM 1444 C C . GLU B 1 55 ? -42.367 1.119 19.547 1.00 141.98 47 GLU B C 1
ATOM 1445 O O . GLU B 1 55 ? -41.658 2.130 19.482 1.00 136.01 47 GLU B O 1
ATOM 1447 N N . ARG B 1 56 ? -43.089 0.822 20.630 1.00 130.49 48 ARG B N 1
ATOM 1448 C CA . ARG B 1 56 ? -43.083 1.680 21.807 1.00 125.56 48 ARG B CA 1
ATOM 1449 C C . ARG B 1 56 ? -41.780 1.598 22.590 1.00 125.70 48 ARG B C 1
ATOM 1450 O O . ARG B 1 56 ? -41.560 2.427 23.480 1.00 123.14 48 ARG B O 1
ATOM 1452 N N . ASP B 1 57 ? -40.915 0.634 22.281 1.00 132.26 49 ASP B N 1
ATOM 1453 C CA . ASP B 1 57 ? -39.658 0.449 22.990 1.00 115.81 49 ASP B CA 1
ATOM 1454 C C . ASP B 1 57 ? -38.471 1.065 22.258 1.00 121.06 49 ASP B C 1
ATOM 1455 O O . ASP B 1 57 ? -37.324 0.795 22.623 1.00 114.71 49 ASP B O 1
ATOM 1460 N N . VAL B 1 58 ? -38.715 1.876 21.232 1.00 142.40 50 VAL B N 1
ATOM 1461 C CA . VAL B 1 58 ? -37.655 2.482 20.436 1.00 128.33 50 VAL B CA 1
ATOM 1462 C C . VAL B 1 58 ? -37.766 3.994 20.549 1.00 107.53 50 VAL B C 1
ATOM 1463 O O . VAL B 1 58 ? -38.835 4.566 20.303 1.00 110.76 50 VAL B O 1
ATOM 1467 N N . MET B 1 59 ? -36.657 4.638 20.897 1.00 101.82 51 MET B N 1
ATOM 1468 C CA . MET B 1 59 ? -36.536 6.087 20.857 1.00 97.24 51 MET B CA 1
ATOM 1469 C C . MET B 1 59 ? -35.519 6.461 19.787 1.00 93.68 51 MET B C 1
ATOM 1470 O O . MET B 1 59 ? -34.473 5.816 19.658 1.00 87.75 51 MET B O 1
ATOM 1475 N N . VAL B 1 60 ? -35.836 7.499 19.018 1.00 96.38 52 VAL B N 1
ATOM 1476 C CA . VAL B 1 60 ? -35.001 7.945 17.911 1.00 109.91 52 VAL B CA 1
ATOM 1477 C C . VAL B 1 60 ? -34.717 9.428 18.092 1.00 84.14 52 VAL B C 1
ATOM 1478 O O . VAL B 1 60 ? -35.642 10.222 18.293 1.00 87.24 52 VAL B O 1
ATOM 1482 N N . VAL B 1 61 ? -33.439 9.794 18.020 1.00 84.32 53 VAL B N 1
ATOM 1483 C CA . VAL B 1 61 ? -32.979 11.171 18.129 1.00 96.00 53 VAL B CA 1
ATOM 1484 C C . VAL B 1 61 ? -32.037 11.420 16.960 1.00 91.26 53 VAL B C 1
ATOM 1485 O O . VAL B 1 61 ? -31.442 10.492 16.409 1.00 83.81 53 VAL B O 1
ATOM 1489 N N . SER B 1 62 ? -31.910 12.688 16.573 1.00 77.86 54 SER B N 1
ATOM 1490 C CA . SER B 1 62 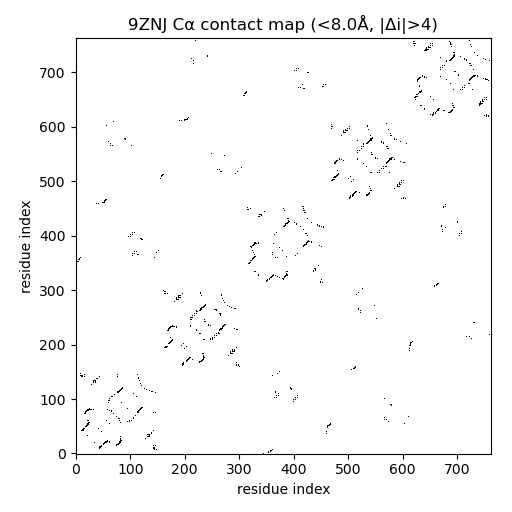? -31.046 13.068 15.463 1.00 79.11 54 SER B CA 1
ATOM 1491 C C . SER B 1 62 ? -30.092 14.175 15.889 1.00 83.89 54 SER B C 1
ATOM 1492 O O . SER B 1 62 ? -30.415 15.005 16.746 1.00 81.16 54 SER B O 1
ATOM 1495 N N . VAL B 1 63 ? -28.910 14.174 15.277 1.00 84.63 55 VAL B N 1
ATOM 1496 C CA . VAL B 1 63 ? -27.887 15.185 15.548 1.00 71.54 55 VAL B CA 1
ATOM 1497 C C . VAL B 1 63 ? -27.369 15.710 14.217 1.00 71.69 55 VAL B C 1
ATOM 1498 O O . VAL B 1 63 ? -27.541 15.069 13.169 1.00 72.81 55 VAL B O 1
ATOM 1502 N N . PRO B 1 64 ? -26.743 16.890 14.222 1.00 71.14 56 PRO B N 1
ATOM 1503 C CA . PRO B 1 64 ? -26.310 17.475 12.939 1.00 71.75 56 PRO B CA 1
ATOM 1504 C C . PRO B 1 64 ? -25.319 16.615 12.169 1.00 70.90 56 PRO B C 1
ATOM 1505 O O . PRO B 1 64 ? -25.484 16.424 10.956 1.00 71.65 56 PRO B O 1
ATOM 1509 N N . GLY B 1 65 ? -24.295 16.081 12.834 1.00 66.34 57 GLY B N 1
ATOM 1510 C CA . GLY B 1 65 ? -23.219 15.401 12.148 1.00 63.00 57 GLY B CA 1
ATOM 1511 C C . GLY B 1 65 ? -22.659 14.255 12.961 1.00 61.54 57 GLY B C 1
ATOM 1512 O O . GLY B 1 65 ? -23.099 13.983 14.080 1.00 59.94 57 GLY B O 1
ATOM 1513 N N . ALA B 1 66 ? -21.657 13.583 12.380 1.00 52.48 58 ALA B N 1
ATOM 1514 C CA . ALA B 1 66 ? -21.121 12.379 12.999 1.00 57.54 58 ALA B CA 1
ATOM 1515 C C . ALA B 1 66 ? -20.362 12.686 14.276 1.00 60.89 58 ALA B C 1
ATOM 1516 O O . ALA B 1 66 ? -20.289 11.832 15.162 1.00 58.48 58 ALA B O 1
ATOM 1518 N N . LEU B 1 67 ? -19.746 13.869 14.365 1.00 62.73 59 LEU B N 1
ATOM 1519 C CA . LEU B 1 67 ? -18.995 14.217 15.563 1.00 56.82 59 LEU B CA 1
ATOM 1520 C C . LEU B 1 67 ? -19.927 14.476 16.739 1.00 60.97 59 LEU B C 1
ATOM 1521 O O . LEU B 1 67 ? -19.523 14.314 17.889 1.00 56.51 59 LEU B O 1
ATOM 1526 N N . GLU B 1 68 ? -21.166 14.883 16.473 1.00 62.33 60 GLU B N 1
ATOM 1527 C CA . GLU B 1 68 ? -22.134 15.111 17.534 1.00 65.25 60 GLU B CA 1
ATOM 1528 C C . GLU B 1 68 ? -22.759 13.823 18.046 1.00 66.80 60 GLU B C 1
ATOM 1529 O O . GLU B 1 68 ? -23.442 13.852 19.077 1.00 65.26 60 GLU B O 1
ATOM 1535 N N . LEU B 1 69 ? -22.530 12.698 17.366 1.00 58.37 61 LEU B N 1
ATOM 1536 C CA . LEU B 1 69 ? -23.103 11.438 17.823 1.00 68.79 61 LEU B CA 1
ATOM 1537 C C . LEU B 1 69 ? -22.619 11.087 19.222 1.00 64.24 61 LEU B C 1
ATOM 1538 O O . LEU B 1 69 ? -23.405 10.638 20.063 1.00 59.78 61 LEU B O 1
ATOM 1543 N N . GLY B 1 70 ? -21.327 11.287 19.494 1.00 66.70 62 GLY B N 1
ATOM 1544 C CA . GLY B 1 70 ? -20.753 10.764 20.722 1.00 66.94 62 GLY B CA 1
ATOM 1545 C C . GLY B 1 70 ? -21.433 11.294 21.970 1.00 68.63 62 GLY B C 1
ATOM 1546 O O . GLY B 1 70 ? -21.813 10.527 22.857 1.00 68.48 62 GLY B O 1
ATOM 1547 N N . VAL B 1 71 ? -21.614 12.614 22.049 1.00 63.24 63 VAL B N 1
ATOM 1548 C CA . VAL B 1 71 ? -22.217 13.193 23.244 1.00 66.19 63 VAL B CA 1
ATOM 1549 C C . VAL B 1 71 ? -23.658 12.728 23.393 1.00 70.33 63 VAL B C 1
ATOM 1550 O O . VAL B 1 71 ? -24.145 12.533 24.513 1.00 64.08 63 VAL B O 1
ATOM 1554 N N . ALA B 1 72 ? -24.366 12.548 22.277 1.00 68.38 64 ALA B N 1
ATOM 1555 C CA . ALA B 1 72 ? -25.756 12.104 22.346 1.00 67.03 64 ALA B CA 1
ATOM 1556 C C . ALA B 1 72 ? 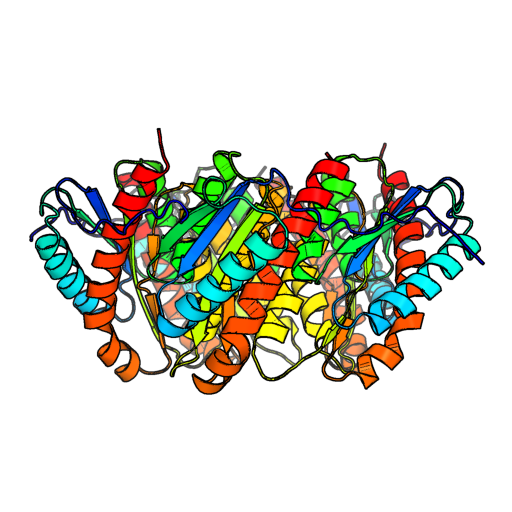-25.850 10.670 22.852 1.00 66.15 64 ALA B C 1
ATOM 1557 O O . ALA B 1 72 ? -26.595 10.382 23.795 1.00 75.73 64 ALA B O 1
ATOM 1559 N N . LEU B 1 73 ? -25.082 9.757 22.250 1.00 63.06 65 LEU B N 1
ATOM 1560 C CA . LEU B 1 73 ? -25.121 8.370 22.699 1.00 64.27 65 LEU B CA 1
ATOM 1561 C C . LEU B 1 73 ? -24.668 8.237 24.147 1.00 72.81 65 LEU B C 1
ATOM 1562 O O . LEU B 1 73 ? -25.142 7.350 24.865 1.00 66.60 65 LEU B O 1
ATOM 1567 N N . ALA B 1 74 ? -23.745 9.094 24.592 1.00 64.56 66 ALA B N 1
ATOM 1568 C CA . ALA B 1 74 ? -23.262 9.006 25.966 1.00 84.17 66 ALA B CA 1
ATOM 1569 C C . ALA B 1 74 ? -24.399 9.222 26.955 1.00 80.80 66 ALA B C 1
ATOM 1570 O O . ALA B 1 74 ? -24.609 8.411 27.860 1.00 70.77 66 ALA B O 1
ATOM 1572 N N . ARG B 1 75 ? -25.167 10.297 26.773 1.00 73.71 67 ARG B N 1
ATOM 1573 C CA . ARG B 1 75 ? -26.266 10.577 27.688 1.00 79.25 67 ARG B CA 1
ATOM 1574 C C . ARG B 1 75 ? -27.293 9.451 27.680 1.00 83.16 67 ARG B C 1
ATOM 1575 O O . ARG B 1 75 ? -27.787 9.048 28.739 1.00 86.19 67 ARG B O 1
ATOM 1577 N N . MET B 1 76 ? -27.629 8.928 26.497 1.00 82.70 68 MET B N 1
ATOM 1578 C CA . MET B 1 76 ? -28.656 7.891 26.423 1.00 86.29 68 MET B CA 1
ATOM 1579 C C . MET B 1 76 ? -28.187 6.600 27.085 1.00 84.32 68 MET B C 1
ATOM 1580 O O . MET B 1 76 ? -28.950 5.960 27.818 1.00 97.41 68 MET B O 1
ATOM 1585 N N . ALA B 1 77 ? -26.936 6.202 26.843 1.00 83.73 69 ALA B N 1
ATOM 1586 C CA . ALA B 1 77 ? -26.417 4.999 27.486 1.00 93.25 69 ALA B CA 1
ATOM 1587 C C . ALA B 1 77 ? -26.296 5.174 28.995 1.00 94.63 69 ALA B C 1
ATOM 1588 O O . ALA B 1 77 ? -26.486 4.210 29.746 1.00 101.39 69 ALA B O 1
ATOM 1590 N N . GLU B 1 78 ? -25.984 6.390 29.455 1.00 91.83 70 GLU B N 1
ATOM 1591 C CA . GLU B 1 78 ? -25.800 6.621 30.884 1.00 90.77 70 GLU B CA 1
ATOM 1592 C C . GLU B 1 78 ? -27.102 6.456 31.657 1.00 97.09 70 GLU B C 1
ATOM 1593 O O . GLU B 1 78 ? -27.080 6.058 32.829 1.00 96.20 70 GLU B O 1
ATOM 1595 N N . SER B 1 79 ? -28.240 6.759 31.026 1.00 96.62 71 SER B N 1
ATOM 1596 C CA . SER B 1 79 ? -29.528 6.566 31.677 1.00 97.99 71 SER B CA 1
ATOM 1597 C C . SER B 1 79 ? -29.840 5.095 31.918 1.00 102.52 71 SER B C 1
ATOM 1598 O O . SER B 1 79 ? -30.669 4.781 32.780 1.00 100.10 71 SER B O 1
ATOM 1601 N N . TYR B 1 80 ? -29.212 4.192 31.167 1.00 100.79 72 TYR B N 1
ATOM 1602 C CA . TYR B 1 80 ? -29.450 2.754 31.268 1.00 101.54 72 TYR B CA 1
ATOM 1603 C C . TYR B 1 80 ? -30.911 2.389 31.022 1.00 106.93 72 TYR B C 1
ATOM 1604 O O . TYR B 1 80 ? -31.378 1.337 31.471 1.00 109.84 72 TYR B O 1
ATOM 1613 N N . GLU B 1 81 ? -31.642 3.236 30.306 1.00 93.50 73 GLU B N 1
ATOM 1614 C CA . GLU B 1 81 ? -32.991 2.902 29.876 1.00 110.17 73 GLU B CA 1
ATOM 1615 C C . GLU B 1 81 ? -33.005 2.073 28.599 1.00 110.48 73 GLU B C 1
ATOM 1616 O O . GLU B 1 81 ? -34.082 1.639 28.175 1.00 111.78 73 GLU B O 1
ATOM 1618 N N . PHE B 1 82 ? -31.844 1.847 27.985 1.00 107.16 74 PHE B N 1
ATOM 1619 C CA . PHE B 1 82 ? -31.730 1.120 26.731 1.00 102.16 74 PHE B CA 1
ATOM 1620 C C . PHE B 1 82 ? -30.821 -0.088 26.905 1.00 94.60 74 PHE B C 1
ATOM 1621 O O . PHE B 1 82 ? -29.764 0.004 27.539 1.00 108.44 74 PHE B O 1
ATOM 1629 N N . ASP B 1 83 ? -31.234 -1.218 26.330 1.00 92.25 75 ASP B N 1
ATOM 1630 C CA . ASP B 1 83 ? -30.382 -2.402 26.309 1.00 100.67 75 ASP B CA 1
ATOM 1631 C C . ASP B 1 83 ? -29.263 -2.282 25.281 1.00 102.12 75 ASP B C 1
ATOM 1632 O O . ASP B 1 83 ? -28.189 -2.863 25.473 1.00 91.56 75 ASP B O 1
ATOM 1637 N N . ALA B 1 84 ? -29.492 -1.554 24.189 1.00 96.78 76 ALA B N 1
ATOM 1638 C CA . ALA B 1 84 ? -28.448 -1.314 23.201 1.00 99.80 76 ALA B CA 1
ATOM 1639 C C . ALA B 1 84 ? -28.797 -0.058 22.415 1.00 88.23 76 ALA B C 1
ATOM 1640 O O . ALA B 1 84 ? -29.960 0.351 22.353 1.00 85.90 76 ALA B O 1
ATOM 1642 N N . LEU B 1 85 ? -27.769 0.551 21.822 1.00 83.23 77 LEU B N 1
ATOM 1643 C CA . LEU B 1 85 ? -27.935 1.735 20.993 1.00 90.67 77 LEU B CA 1
ATOM 1644 C C . LEU B 1 85 ? -27.453 1.461 19.574 1.00 79.68 77 LEU B C 1
ATOM 1645 O O . LEU B 1 85 ? -26.752 0.482 19.302 1.00 70.08 77 LEU B O 1
ATOM 1650 N N . ILE B 1 86 ? -27.826 2.364 18.671 1.00 89.36 78 ILE B N 1
ATOM 1651 C CA . ILE B 1 86 ? -27.461 2.290 17.262 1.00 77.54 78 ILE B CA 1
ATOM 1652 C C . ILE B 1 86 ? -27.080 3.687 16.799 1.00 72.77 78 ILE B C 1
ATOM 1653 O O . ILE B 1 86 ? -27.786 4.655 17.093 1.00 70.41 78 ILE B O 1
ATOM 1658 N N . ALA B 1 87 ? -25.974 3.791 16.069 1.00 71.62 79 ALA B N 1
ATOM 1659 C CA . ALA B 1 87 ? -25.540 5.042 15.463 1.00 72.75 79 ALA B CA 1
ATOM 1660 C C . ALA B 1 87 ? -25.677 4.927 13.952 1.00 74.21 79 ALA B C 1
ATOM 1661 O O . ALA B 1 87 ? -25.163 3.977 13.353 1.00 68.98 79 ALA B O 1
ATOM 1663 N N . LEU B 1 88 ? -26.379 5.880 13.341 1.00 67.26 80 LEU B N 1
ATOM 1664 C CA . LEU B 1 88 ? -26.566 5.909 11.898 1.00 75.58 80 LEU B CA 1
ATOM 1665 C C . LEU B 1 88 ? -26.024 7.221 11.349 1.00 74.03 80 LEU B C 1
ATOM 1666 O O . LEU B 1 88 ? -26.016 8.245 12.039 1.00 70.98 80 LEU B O 1
ATOM 1671 N N . GLY B 1 89 ? -25.573 7.180 10.109 1.00 71.80 81 GLY B N 1
ATOM 1672 C CA . GLY B 1 89 ? -25.027 8.361 9.469 1.00 73.91 81 GLY B CA 1
ATOM 1673 C C . GLY B 1 89 ? -23.986 7.962 8.444 1.00 60.39 81 GLY B C 1
ATOM 1674 O O . GLY B 1 89 ? -23.720 6.784 8.215 1.00 54.55 81 GLY B O 1
ATOM 1675 N N . ALA B 1 90 ? -23.384 8.984 7.838 1.00 62.87 82 ALA B N 1
ATOM 1676 C CA . ALA B 1 90 ? -22.451 8.745 6.745 1.00 62.66 82 ALA B CA 1
ATOM 1677 C C . ALA B 1 90 ? -21.483 9.907 6.635 1.00 52.18 82 ALA B C 1
ATOM 1678 O O . ALA B 1 90 ? -21.907 11.061 6.531 1.00 53.28 82 ALA B O 1
ATOM 1680 N N . VAL B 1 91 ? -20.192 9.590 6.659 1.00 57.20 83 VAL B N 1
ATOM 1681 C CA . VAL B 1 91 ? -19.125 10.533 6.351 1.00 53.91 83 VAL B CA 1
ATOM 1682 C C . VAL B 1 91 ? -18.699 10.259 4.910 1.00 51.62 83 VAL B C 1
ATOM 1683 O O . VAL B 1 91 ? -18.321 9.131 4.569 1.00 50.12 83 VAL B O 1
ATOM 1687 N N . ILE B 1 92 ? -18.760 11.284 4.064 1.00 49.57 84 ILE B N 1
ATOM 1688 C CA . ILE B 1 92 ? -18.487 11.158 2.635 1.00 53.53 84 ILE B CA 1
ATOM 1689 C C . ILE B 1 92 ? -17.355 12.115 2.300 1.00 50.30 84 ILE B C 1
ATOM 1690 O O . ILE B 1 92 ? -17.460 13.326 2.545 1.00 49.28 84 ILE B O 1
ATOM 1695 N N . ARG B 1 93 ? -16.291 11.581 1.707 1.00 54.67 85 ARG B N 1
ATOM 1696 C CA . ARG B 1 93 ? -15.092 12.374 1.476 1.00 47.57 85 ARG B CA 1
ATOM 1697 C C . ARG B 1 93 ? -15.390 13.560 0.568 1.00 52.26 85 ARG B C 1
ATOM 1698 O O . ARG B 1 93 ? -16.133 13.446 -0.415 1.00 61.47 85 ARG B O 1
ATOM 1706 N N . GLY B 1 94 ? -14.805 14.703 0.919 1.00 47.10 86 GLY B N 1
ATOM 1707 C CA . GLY B 1 94 ? -14.825 15.890 0.096 1.00 48.36 86 GLY B CA 1
ATOM 1708 C C . GLY B 1 94 ? -13.444 16.225 -0.430 1.00 46.99 86 GLY B C 1
ATOM 1709 O O . GLY B 1 94 ? -12.764 15.362 -0.995 1.00 49.70 86 GLY B O 1
ATOM 1710 N N . GLU B 1 95 ? -13.011 17.473 -0.237 1.00 47.00 87 GLU B N 1
ATOM 1711 C CA . GLU B 1 95 ? -11.738 17.932 -0.777 1.00 45.97 87 GLU B CA 1
ATOM 1712 C C . GLU B 1 95 ? -10.571 17.863 0.200 1.00 53.61 87 GLU B C 1
ATOM 1713 O O . GLU B 1 95 ? -9.419 17.922 -0.255 1.00 46.14 87 GLU B O 1
ATOM 1719 N N . THR B 1 96 ? -10.829 17.720 1.509 1.00 51.46 88 THR B N 1
ATOM 1720 C CA . THR B 1 96 ? -9.809 17.933 2.528 1.00 53.72 88 THR B CA 1
ATOM 1721 C C . THR B 1 96 ? -9.714 16.757 3.500 1.00 53.44 88 THR B C 1
ATOM 1722 O O . THR B 1 96 ? -10.489 15.799 3.438 1.00 51.00 88 THR B O 1
ATOM 1726 N N . TYR B 1 97 ? -8.752 16.871 4.432 1.00 57.00 89 TYR B N 1
ATOM 1727 C CA . TYR B 1 97 ? -8.463 15.860 5.450 1.00 50.66 89 TYR B CA 1
ATOM 1728 C C . TYR B 1 97 ? -9.583 15.700 6.467 1.00 45.22 89 TYR B C 1
ATOM 1729 O O . TYR B 1 97 ? -9.592 14.705 7.201 1.00 47.17 89 TYR B O 1
ATOM 1738 N N . HIS B 1 98 ? -10.543 16.623 6.503 1.00 45.54 90 HIS B N 1
ATOM 1739 C CA . HIS B 1 98 ? -11.626 16.521 7.474 1.00 45.40 90 HIS B CA 1
ATOM 1740 C C . HIS B 1 98 ? -12.345 15.182 7.381 1.00 46.30 90 HIS B C 1
ATOM 1741 O O . HIS B 1 98 ? -12.888 14.703 8.382 1.00 47.81 90 HIS B O 1
ATOM 1748 N N . PHE B 1 99 ? -12.371 14.565 6.197 1.00 50.66 91 PHE B N 1
ATOM 1749 C CA . PHE B 1 99 ? -12.972 13.241 6.075 1.00 46.12 91 PHE B CA 1
ATOM 1750 C C . PHE B 1 99 ? -12.345 12.252 7.057 1.00 46.60 91 PHE B C 1
ATOM 1751 O O . PHE B 1 99 ? -13.052 11.565 7.799 1.00 45.09 91 PHE B O 1
ATOM 1759 N N . GLU B 1 100 ? -11.010 12.170 7.077 1.00 45.59 92 GLU B N 1
ATOM 1760 C CA . GLU B 1 100 ? -10.352 11.252 8.003 1.00 54.14 92 GLU B CA 1
ATOM 1761 C C . GLU B 1 100 ? -10.675 11.607 9.452 1.00 51.70 92 GLU B C 1
ATOM 1762 O O . GLU B 1 100 ? -10.934 10.722 10.272 1.00 54.05 92 GLU B O 1
ATOM 1768 N N . VAL B 1 101 ? -10.666 12.901 9.783 1.00 49.90 93 VAL B N 1
ATOM 1769 C CA . VAL B 1 101 ? -10.890 13.333 11.161 1.00 46.17 93 VAL B CA 1
ATOM 1770 C C . VAL B 1 101 ? -12.260 12.878 11.655 1.00 52.31 93 VAL B C 1
ATOM 1771 O O . VAL B 1 101 ? -12.392 12.338 12.761 1.00 50.26 93 VAL B O 1
ATOM 1775 N N . VAL B 1 102 ? -13.302 13.111 10.854 1.00 45.89 94 VAL B N 1
ATOM 1776 C CA . VAL B 1 102 ? -14.659 12.760 11.272 1.00 46.29 94 VAL B CA 1
ATOM 1777 C C . VAL B 1 102 ? -14.834 11.246 11.320 1.00 48.27 94 VAL B C 1
ATOM 1778 O O . VAL B 1 102 ? -15.500 10.710 12.211 1.00 52.49 94 VAL B O 1
ATOM 1782 N N . SER B 1 103 ? -14.257 10.535 10.355 1.00 52.38 95 SER B N 1
ATOM 1783 C CA . SER B 1 103 ? -14.362 9.080 10.343 1.00 55.51 95 SER B CA 1
ATOM 1784 C C . SER B 1 103 ? -13.685 8.484 11.569 1.00 48.26 95 SER B C 1
ATOM 1785 O O . SER B 1 103 ? -14.269 7.653 12.274 1.00 47.78 95 SER B O 1
ATOM 1788 N N . ASN B 1 104 ? -12.446 8.907 11.836 1.00 49.64 96 ASN B N 1
ATOM 1789 C CA . ASN B 1 104 ? -11.701 8.375 12.974 1.00 53.84 96 ASN B CA 1
ATOM 1790 C C . ASN B 1 104 ? -12.394 8.685 14.295 1.00 52.22 96 ASN B C 1
ATOM 1791 O O . ASN B 1 104 ? -12.570 7.797 15.140 1.00 56.03 96 ASN B O 1
ATOM 1796 N N . GLU B 1 105 ? -12.777 9.949 14.500 1.00 51.72 97 GLU B N 1
ATOM 1797 C CA . GLU B 1 105 ? -13.269 10.362 15.811 1.00 55.51 97 GLU B CA 1
ATOM 1798 C C . GLU B 1 105 ? -14.649 9.782 16.093 1.00 57.52 97 GLU B C 1
ATOM 1799 O O . GLU B 1 105 ? -14.921 9.332 17.209 1.00 54.18 97 GLU B O 1
ATOM 1805 N N . SER B 1 106 ? -15.542 9.789 15.100 1.00 53.71 98 SER B N 1
ATOM 1806 C CA . SER B 1 106 ? -16.881 9.258 15.332 1.00 52.47 98 SER B CA 1
ATOM 1807 C C . SER B 1 106 ? -16.820 7.785 15.710 1.00 55.55 98 SER B C 1
ATOM 1808 O O . SER B 1 106 ? -17.536 7.340 16.613 1.00 50.78 98 SER B O 1
ATOM 1811 N N . ALA B 1 107 ? -15.983 7.007 15.021 1.00 57.40 99 ALA B N 1
ATOM 1812 C CA . ALA B 1 107 ? -15.824 5.603 15.384 1.00 57.90 99 ALA B CA 1
ATOM 1813 C C . ALA B 1 107 ? -15.252 5.464 16.791 1.00 61.17 99 ALA B C 1
ATOM 1814 O O . ALA B 1 107 ? -15.729 4.644 17.584 1.00 62.98 99 ALA B O 1
ATOM 1816 N N . ALA B 1 108 ? -14.240 6.267 17.126 1.00 57.38 100 ALA B N 1
ATOM 1817 C CA . ALA B 1 108 ? -13.601 6.130 18.432 1.00 64.00 100 ALA B CA 1
ATOM 1818 C C . ALA B 1 108 ? -14.587 6.404 19.557 1.00 65.35 100 ALA B C 1
ATOM 1819 O O . ALA B 1 108 ? -14.594 5.698 20.572 1.00 61.39 100 ALA B O 1
ATOM 1821 N N . ALA B 1 109 ? -15.426 7.431 19.399 1.00 61.71 101 ALA B N 1
ATOM 1822 C CA . ALA B 1 109 ? -16.430 7.720 20.417 1.00 63.43 101 ALA B CA 1
ATOM 1823 C C . ALA B 1 109 ? -17.427 6.574 20.557 1.00 67.38 101 ALA B C 1
ATOM 1824 O O . ALA B 1 109 ? -17.762 6.171 21.676 1.00 64.17 101 ALA B O 1
ATOM 1826 N N . ILE B 1 110 ? -17.905 6.027 19.435 1.00 60.51 102 ILE B N 1
ATOM 1827 C CA . ILE B 1 110 ? -18.855 4.915 19.506 1.00 64.69 102 ILE B CA 1
ATOM 1828 C C . ILE B 1 110 ? -18.233 3.738 20.252 1.00 61.28 102 ILE B C 1
ATOM 1829 O O . ILE B 1 110 ? -18.846 3.154 21.153 1.00 66.59 102 ILE B O 1
ATOM 1834 N N . SER B 1 111 ? -16.997 3.385 19.896 1.00 59.76 103 SER B N 1
ATOM 1835 C CA . SER B 1 111 ? -16.314 2.279 20.560 1.00 62.99 103 SER B CA 1
ATOM 1836 C C . SER B 1 111 ? -16.125 2.558 22.045 1.00 70.09 103 SER B C 1
ATOM 1837 O O . SER B 1 111 ? -16.299 1.664 22.882 1.00 71.16 103 SER B O 1
ATOM 1840 N N . ARG B 1 112 ? -15.768 3.795 22.390 1.00 65.96 104 ARG B N 1
ATOM 1841 C CA . ARG B 1 112 ? -15.475 4.119 23.783 1.00 67.55 104 ARG B CA 1
ATOM 1842 C C . ARG B 1 112 ? -16.719 4.023 24.657 1.00 66.38 104 ARG B C 1
ATOM 1843 O O . ARG B 1 112 ? -16.657 3.507 25.780 1.00 74.59 104 ARG B O 1
ATOM 1851 N N . ILE B 1 113 ? -17.859 4.504 24.158 1.00 63.90 105 ILE B N 1
ATOM 1852 C CA . ILE B 1 113 ? -19.094 4.439 24.933 1.00 62.92 105 ILE B CA 1
ATOM 1853 C C . ILE B 1 113 ? -19.450 2.993 25.242 1.00 68.10 105 ILE B C 1
ATOM 1854 O O . ILE B 1 113 ? -19.818 2.658 26.368 1.00 72.68 105 ILE B O 1
ATOM 1859 N N . ALA B 1 114 ? -19.351 2.116 24.246 1.00 70.06 106 ALA B N 1
ATOM 1860 C CA . ALA B 1 114 ? -19.691 0.715 24.464 1.00 75.47 106 ALA B CA 1
ATOM 1861 C C . ALA B 1 114 ? -18.792 0.091 25.523 1.00 69.65 106 ALA B C 1
ATOM 1862 O O . ALA B 1 114 ? -19.265 -0.646 26.395 1.00 76.54 106 ALA B O 1
ATOM 1864 N N . LEU B 1 115 ? -17.492 0.384 25.473 1.00 64.27 107 LEU B N 1
ATOM 1865 C CA . LEU B 1 115 ? -16.572 -0.209 26.438 1.00 76.09 107 LEU B CA 1
ATOM 1866 C C . LEU B 1 115 ? -16.837 0.300 27.851 1.00 69.92 107 LEU B C 1
ATOM 1867 O O . LEU B 1 115 ? -16.741 -0.464 28.818 1.00 80.36 107 LEU B O 1
ATOM 1872 N N . GLU B 1 116 ? -17.158 1.587 27.994 1.00 81.12 108 GLU B N 1
ATOM 1873 C CA . GLU B 1 116 ? -17.216 2.214 29.309 1.00 87.21 108 GLU B CA 1
ATOM 1874 C C . GLU B 1 116 ? -18.562 2.067 30.000 1.00 85.48 108 GLU B C 1
ATOM 1875 O O . GLU B 1 116 ? -18.616 2.131 31.233 1.00 80.53 108 GLU B O 1
ATOM 1881 N N . THR B 1 117 ? -19.644 1.879 29.247 1.00 80.24 109 THR B N 1
ATOM 1882 C CA . THR B 1 117 ? -20.971 1.741 29.830 1.00 77.91 109 THR B CA 1
ATOM 1883 C C . THR B 1 117 ? -21.494 0.314 29.816 1.00 79.97 109 THR B C 1
ATOM 1884 O O . THR B 1 117 ? -22.480 0.029 30.504 1.00 71.67 109 THR B O 1
ATOM 1888 N N . GLY B 1 118 ? -20.872 -0.582 29.049 1.00 84.62 110 GLY B N 1
ATOM 1889 C CA . GLY B 1 118 ? -21.337 -1.947 28.935 1.00 81.99 110 GLY B CA 1
ATOM 1890 C C . GLY B 1 118 ? -22.504 -2.142 27.998 1.00 79.31 110 GLY B C 1
ATOM 1891 O O . GLY B 1 118 ? -22.916 -3.290 27.770 1.00 75.71 110 GLY B O 1
ATOM 1892 N N . ILE B 1 119 ? -23.051 -1.070 27.441 1.00 75.04 111 ILE B N 1
ATOM 1893 C CA . ILE B 1 119 ? -24.198 -1.151 26.547 1.00 79.18 111 ILE B CA 1
ATOM 1894 C C . ILE B 1 119 ? -23.670 -1.249 25.117 1.00 76.58 111 ILE B C 1
ATOM 1895 O O . ILE B 1 119 ? -22.931 -0.351 24.683 1.00 75.42 111 ILE B O 1
ATOM 1900 N N . PRO B 1 120 ? -24.003 -2.303 24.370 1.00 82.45 112 PRO B N 1
ATOM 1901 C CA . PRO B 1 120 ? -23.524 -2.394 22.985 1.00 78.81 112 PRO B CA 1
ATOM 1902 C C . PRO B 1 120 ? -24.017 -1.223 22.149 1.00 80.05 112 PRO B C 1
ATOM 1903 O O . PRO B 1 120 ? -25.126 -0.718 22.333 1.00 67.25 112 PRO B O 1
ATOM 1907 N N . VAL B 1 121 ? -23.169 -0.789 21.217 1.00 75.30 113 VAL B N 1
ATOM 1908 C CA . VAL B 1 121 ? -23.506 0.272 20.273 1.00 79.52 113 VAL B CA 1
ATOM 1909 C C . VAL B 1 121 ? -23.153 -0.220 18.876 1.00 74.95 113 VAL B C 1
ATOM 1910 O O . VAL B 1 121 ? -21.972 -0.405 18.556 1.00 69.78 113 VAL B O 1
ATOM 1914 N N . ALA B 1 122 ? -24.168 -0.431 18.043 1.00 76.43 114 ALA B N 1
ATOM 1915 C CA . ALA B 1 122 ? -23.921 -0.773 16.650 1.00 74.23 114 ALA B CA 1
ATOM 1916 C C . ALA B 1 122 ? -23.422 0.461 15.907 1.00 70.37 114 ALA B C 1
ATOM 1917 O O . ALA B 1 122 ? -24.015 1.541 16.005 1.00 63.37 114 ALA B O 1
ATOM 1919 N N . ASN B 1 123 ? -22.328 0.302 15.165 1.00 69.79 115 ASN B N 1
ATOM 1920 C CA . ASN B 1 123 ? -21.739 1.393 14.398 1.00 67.65 115 ASN B CA 1
ATOM 1921 C C . ASN B 1 123 ? -22.248 1.294 12.965 1.00 66.61 115 ASN B C 1
ATOM 1922 O O . ASN B 1 123 ? -21.762 0.477 12.173 1.00 65.09 115 ASN B O 1
ATOM 1927 N N . GLY B 1 124 ? -23.229 2.134 12.634 1.00 67.10 116 GLY B N 1
ATOM 1928 C CA . GLY B 1 124 ? -23.800 2.155 11.303 1.00 68.68 116 GLY B CA 1
ATOM 1929 C C . GLY B 1 124 ? -23.366 3.362 10.497 1.00 64.69 116 GLY B C 1
ATOM 1930 O O . GLY B 1 124 ? -24.017 3.738 9.517 1.00 68.31 116 GLY B O 1
ATOM 1931 N N . VAL B 1 125 ? -22.260 3.978 10.897 1.00 63.06 117 VAL B N 1
ATOM 1932 C CA . VAL B 1 125 ? -21.741 5.158 10.214 1.00 66.99 117 VAL B CA 1
ATOM 1933 C C . VAL B 1 125 ? -20.862 4.697 9.058 1.00 64.31 117 VAL B C 1
ATOM 1934 O O . VAL B 1 125 ? -19.839 4.036 9.265 1.00 64.96 117 VAL B O 1
ATOM 1938 N N . LEU B 1 126 ? -21.275 5.031 7.835 1.00 58.34 118 LEU B N 1
ATOM 1939 C CA . LEU B 1 126 ? -20.477 4.745 6.651 1.00 57.21 118 LEU B CA 1
ATOM 1940 C C . LEU B 1 126 ? -19.344 5.756 6.539 1.00 55.94 118 LEU B C 1
ATOM 1941 O O . LEU B 1 126 ? -19.513 6.925 6.878 1.00 55.60 118 LEU B O 1
ATOM 1946 N N . THR B 1 127 ? -18.180 5.304 6.072 1.00 51.41 119 THR B N 1
ATOM 1947 C CA . THR B 1 127 ? -17.040 6.182 5.786 1.00 49.05 119 THR B CA 1
ATOM 1948 C C . THR B 1 127 ? -16.606 5.875 4.349 1.00 51.63 119 THR B C 1
ATOM 1949 O O . THR B 1 127 ? -15.794 4.971 4.133 1.00 49.93 119 THR B O 1
ATOM 1953 N N . VAL B 1 128 ? -17.136 6.638 3.383 1.00 49.71 120 VAL B N 1
ATOM 1954 C CA . VAL B 1 128 ? -17.006 6.339 1.960 1.00 53.89 120 VAL B CA 1
ATOM 1955 C C . VAL B 1 128 ? -16.455 7.551 1.215 1.00 49.01 120 VAL B C 1
ATOM 1956 O O . VAL B 1 128 ? -16.371 8.655 1.753 1.00 52.14 120 VAL B O 1
ATOM 1960 N N . ASP B 1 129 ? -16.089 7.330 -0.050 1.00 49.56 121 ASP B N 1
ATOM 1961 C CA . ASP B 1 129 ? -15.524 8.386 -0.883 1.00 52.64 121 ASP B CA 1
ATOM 1962 C C . ASP B 1 129 ? -16.544 9.064 -1.788 1.00 56.15 121 ASP B C 1
ATOM 1963 O O . ASP B 1 129 ? -16.351 10.231 -2.149 1.00 57.31 121 ASP B O 1
ATOM 1968 N N . THR B 1 130 ? -17.614 8.365 -2.172 1.00 54.39 122 THR B N 1
ATOM 1969 C CA . THR B 1 130 ? -18.572 8.878 -3.136 1.00 54.29 122 THR B CA 1
ATOM 1970 C C . THR B 1 130 ? -19.993 8.727 -2.608 1.00 54.06 122 THR B C 1
ATOM 1971 O O . THR B 1 130 ? -20.284 7.849 -1.791 1.00 55.65 122 THR B O 1
ATOM 1975 N N . ASP B 1 131 ? -20.883 9.594 -3.102 1.00 68.40 123 ASP B N 1
ATOM 1976 C CA . ASP B 1 131 ? -22.301 9.459 -2.780 1.00 66.67 123 ASP B CA 1
ATOM 1977 C C . ASP B 1 131 ? -22.810 8.073 -3.151 1.00 69.26 123 ASP B C 1
ATOM 1978 O O . ASP B 1 131 ? -23.588 7.467 -2.402 1.00 64.81 123 ASP B O 1
ATOM 1983 N N . GLU B 1 132 ? -22.370 7.553 -4.301 1.00 65.34 124 GLU B N 1
ATOM 1984 C CA . GLU B 1 132 ? -22.858 6.258 -4.766 1.00 64.74 124 GLU B CA 1
ATOM 1985 C C . GLU B 1 132 ? -22.504 5.145 -3.785 1.00 62.56 124 GLU B C 1
ATOM 1986 O O . GLU B 1 132 ? -23.328 4.261 -3.516 1.00 62.26 124 GLU B O 1
ATOM 1992 N N . GLN B 1 133 ? -21.284 5.161 -3.245 1.00 61.30 125 GLN B N 1
ATOM 1993 C CA . GLN B 1 133 ? -20.915 4.143 -2.265 1.00 61.78 125 GLN B CA 1
ATOM 1994 C C . GLN B 1 133 ? -21.845 4.188 -1.057 1.00 59.31 125 GLN B C 1
ATOM 1995 O O . GLN B 1 133 ? -22.274 3.144 -0.550 1.00 58.76 125 GLN B O 1
ATOM 2001 N N . ALA B 1 134 ? -22.176 5.389 -0.580 1.00 60.12 126 ALA B N 1
ATOM 2002 C CA . ALA B 1 134 ? -23.105 5.496 0.542 1.00 60.89 126 ALA B CA 1
ATOM 2003 C C . ALA B 1 134 ? -24.481 4.960 0.174 1.00 63.01 126 ALA B C 1
ATOM 2004 O O . ALA B 1 134 ? -25.097 4.225 0.955 1.00 60.23 126 ALA B O 1
ATOM 2006 N N . GLN B 1 135 ? -24.978 5.312 -1.018 1.00 65.79 127 GLN B N 1
ATOM 2007 C CA . GLN B 1 135 ? -26.309 4.874 -1.432 1.00 70.01 127 GLN B CA 1
ATOM 2008 C C . GLN B 1 135 ? -26.389 3.356 -1.552 1.00 71.85 127 GLN B C 1
ATOM 2009 O O . GLN B 1 135 ? -27.419 2.751 -1.223 1.00 64.74 127 GLN B O 1
ATOM 2015 N N . ALA B 1 136 ? -25.316 2.725 -2.039 1.00 70.45 128 ALA B N 1
ATOM 2016 C CA . ALA B 1 136 ? -25.316 1.274 -2.194 1.00 70.98 128 ALA B CA 1
ATOM 2017 C C . ALA B 1 136 ? -25.366 0.552 -0.851 1.00 70.90 128 ALA B C 1
ATOM 2018 O O . ALA B 1 136 ? -25.864 -0.578 -0.775 1.00 63.01 128 ALA B O 1
ATOM 2020 N N . ARG B 1 137 ? -24.860 1.177 0.210 1.00 68.04 129 ARG B N 1
ATOM 2021 C CA . ARG B 1 137 ? -24.737 0.522 1.505 1.00 64.12 129 ARG B CA 1
ATOM 2022 C C . ARG B 1 137 ? -25.810 0.929 2.505 1.00 65.86 129 ARG B C 1
ATOM 2023 O O . ARG B 1 137 ? -25.945 0.266 3.536 1.00 63.26 129 ARG B O 1
ATOM 2031 N N . ALA B 1 138 ? -26.579 1.983 2.221 1.00 70.66 130 ALA B N 1
ATOM 2032 C CA . ALA B 1 138 ? -27.440 2.579 3.237 1.00 75.80 130 ALA B CA 1
ATOM 2033 C C . ALA B 1 138 ? -28.439 1.570 3.787 1.00 77.32 130 ALA B C 1
ATOM 2034 O O . ALA B 1 138 ? -28.438 1.261 4.982 1.00 79.11 130 ALA B O 1
ATOM 2036 N N . ALA B 1 139 ? -29.303 1.046 2.924 1.00 74.46 131 ALA B N 1
ATOM 2037 C CA . ALA B 1 139 ? -30.391 0.191 3.391 1.00 77.18 131 ALA B CA 1
ATOM 2038 C C . ALA B 1 139 ? -29.857 -1.054 4.083 1.00 70.59 131 ALA B C 1
ATOM 2039 O O . ALA B 1 139 ? -30.377 -1.467 5.128 1.00 70.39 131 ALA B O 1
ATOM 2041 N N . GLY B 1 140 ? -28.828 -1.670 3.514 1.00 65.29 132 GLY B N 1
ATOM 2042 C CA . GLY B 1 140 ? -28.219 -2.822 4.135 1.00 83.22 132 GLY B CA 1
ATOM 2043 C C . GLY B 1 140 ? -27.788 -2.487 5.544 1.00 84.78 132 GLY B C 1
ATOM 2044 O O . GLY B 1 140 ? -28.369 -2.988 6.510 1.00 96.54 132 GLY B O 1
ATOM 2045 N N . LYS B 1 141 ? -26.824 -1.572 5.668 1.00 82.07 133 LYS B N 1
ATOM 2046 C CA . LYS B 1 141 ? -26.214 -1.293 6.964 1.00 78.86 133 LYS B CA 1
ATOM 2047 C C . LYS B 1 141 ? -27.260 -1.014 8.034 1.00 80.94 133 LYS B C 1
ATOM 2048 O O . LYS B 1 141 ? -27.106 -1.440 9.185 1.00 82.13 133 LYS B O 1
ATOM 2054 N N . GLY B 1 142 ? -28.325 -0.296 7.683 1.00 83.89 134 GLY B N 1
ATOM 2055 C CA . GLY B 1 142 ? -29.377 -0.047 8.657 1.00 86.99 134 GLY B CA 1
ATOM 2056 C C . GLY B 1 142 ? -29.964 -1.330 9.215 1.00 86.67 134 GLY B C 1
ATOM 2057 O O . GLY B 1 142 ? -30.156 -1.467 10.425 1.00 94.03 134 GLY B O 1
ATOM 2058 N N . ALA B 1 143 ? -30.250 -2.291 8.335 1.00 92.69 135 ALA B N 1
ATOM 2059 C CA . ALA B 1 143 ? -30.763 -3.581 8.781 1.00 116.22 135 ALA B CA 1
ATOM 2060 C C . ALA B 1 143 ? -29.715 -4.350 9.577 1.00 96.16 135 ALA B C 1
ATOM 2061 O O . ALA B 1 143 ? -30.045 -5.018 10.563 1.00 91.58 135 ALA B O 1
ATOM 2063 N N . ASP B 1 144 ? -28.448 -4.281 9.156 1.00 83.76 136 ASP B N 1
ATOM 2064 C CA . ASP B 1 144 ? -27.396 -4.976 9.889 1.00 85.82 136 ASP B CA 1
ATOM 2065 C C . ASP B 1 144 ? -27.298 -4.461 11.320 1.00 84.77 136 ASP B C 1
ATOM 2066 O O . ASP B 1 144 ? -27.082 -5.238 12.256 1.00 84.04 136 ASP B O 1
ATOM 2071 N N . CYS B 1 145 ? -27.448 -3.146 11.503 1.00 85.89 137 CYS B N 1
ATOM 2072 C CA . CYS B 1 145 ? -27.337 -2.561 12.835 1.00 89.90 137 CYS B CA 1
ATOM 2073 C C . CYS B 1 145 ? -28.437 -3.065 13.758 1.00 85.63 137 CYS B C 1
ATOM 2074 O O . CYS B 1 145 ? -28.200 -3.291 14.949 1.00 93.16 137 CYS B O 1
ATOM 2077 N N . ALA B 1 146 ? -29.652 -3.228 13.236 1.00 94.00 138 ALA B N 1
ATOM 2078 C CA . ALA B 1 146 ? -30.736 -3.759 14.053 1.00 86.85 138 ALA B CA 1
ATOM 2079 C C . ALA B 1 146 ? -30.407 -5.160 14.552 1.00 96.22 138 ALA B C 1
ATOM 2080 O O . ALA B 1 146 ? -30.634 -5.478 15.725 1.00 92.81 138 ALA B O 1
ATOM 2082 N N . GLN B 1 147 ? -29.864 -6.012 13.678 1.00 97.37 139 GLN B N 1
ATOM 2083 C CA . GLN B 1 147 ? -29.497 -7.359 14.098 1.00 85.77 139 GLN B CA 1
ATOM 2084 C C . GLN B 1 147 ? -28.351 -7.321 15.102 1.00 92.23 139 GLN B C 1
ATOM 2085 O O . GLN B 1 147 ? -28.290 -8.142 16.023 1.00 89.71 139 GLN B O 1
ATOM 2091 N N . VAL B 1 148 ? -27.417 -6.380 14.925 1.00 96.01 140 VAL B N 1
ATOM 2092 C CA . VAL B 1 148 ? -26.291 -6.268 15.847 1.00 111.23 140 VAL B CA 1
ATOM 2093 C C . VAL B 1 148 ? -26.764 -5.805 17.219 1.00 95.19 140 VAL B C 1
ATOM 2094 O O . VAL B 1 148 ? -26.298 -6.297 18.251 1.00 93.66 140 VAL B O 1
ATOM 2098 N N . ALA B 1 149 ? -27.685 -4.841 17.253 1.00 105.25 141 ALA B N 1
ATOM 2099 C CA . ALA B 1 149 ? -28.147 -4.316 18.533 1.00 96.68 141 ALA B CA 1
ATOM 2100 C C . ALA B 1 149 ? -28.980 -5.344 19.287 1.00 101.06 141 ALA B C 1
ATOM 2101 O O . ALA B 1 149 ? -28.856 -5.473 20.510 1.00 96.59 141 ALA B O 1
ATOM 2103 N N . VAL B 1 150 ? -29.838 -6.079 18.577 1.00 95.59 142 VAL B N 1
ATOM 2104 C CA . VAL B 1 150 ? -30.660 -7.100 19.220 1.00 85.51 142 VAL B CA 1
ATOM 2105 C C . VAL B 1 150 ? -29.792 -8.239 19.738 1.00 105.37 142 VAL B C 1
ATOM 2106 O O . VAL B 1 150 ? -29.956 -8.699 20.875 1.00 110.73 142 VAL B O 1
ATOM 2110 N N . GLU B 1 151 ? -28.870 -8.725 18.906 1.00 85.40 143 GLU B N 1
ATOM 2111 C CA . GLU B 1 151 ? -28.016 -9.830 19.323 1.00 91.90 143 GLU B CA 1
ATOM 2112 C C . GLU B 1 151 ? -27.099 -9.424 20.468 1.00 90.63 143 GLU B C 1
ATOM 2113 O O . GLU B 1 151 ? -26.906 -10.194 21.415 1.00 84.58 143 GLU B O 1
ATOM 2119 N N . MET B 1 152 ? -26.506 -8.228 20.387 1.00 88.23 144 MET B N 1
ATOM 2120 C CA . MET B 1 152 ? -25.575 -7.788 21.417 1.00 79.92 144 MET B CA 1
ATOM 2121 C C . MET B 1 152 ? -26.297 -7.358 22.685 1.00 95.39 144 MET B C 1
ATOM 2122 O O . MET B 1 152 ? -25.716 -7.417 23.772 1.00 93.08 144 MET B O 1
ATOM 2127 N N . ALA B 1 153 ? -27.541 -6.889 22.565 1.00 102.46 145 ALA B N 1
ATOM 2128 C CA . ALA B 1 153 ? -28.319 -6.560 23.753 1.00 98.70 145 ALA B CA 1
ATOM 2129 C C . ALA B 1 153 ? -28.633 -7.815 24.554 1.00 90.56 145 ALA B C 1
ATOM 2130 O O . ALA B 1 153 ? -28.391 -7.870 25.764 1.00 95.23 145 ALA B O 1
ATOM 2132 N N . ASN B 1 154 ? -29.158 -8.842 23.885 1.00 93.86 146 ASN B N 1
ATOM 2133 C CA . ASN B 1 154 ? -29.376 -10.119 24.554 1.00 108.83 146 ASN B CA 1
ATOM 2134 C C . ASN B 1 154 ? -28.063 -10.681 25.077 1.00 94.50 146 ASN B C 1
ATOM 2135 O O . ASN B 1 154 ? -28.013 -11.263 26.166 1.00 113.04 146 ASN B O 1
ATOM 2140 N N . LEU B 1 155 ? -26.990 -10.517 24.305 1.00 102.98 147 LEU B N 1
ATOM 2141 C CA . LEU B 1 155 ? -25.682 -10.999 24.730 1.00 91.74 147 LEU B CA 1
ATOM 2142 C C . LEU B 1 155 ? -25.253 -10.332 26.026 1.00 117.52 147 LEU B C 1
ATOM 2143 O O . LEU B 1 155 ? -24.76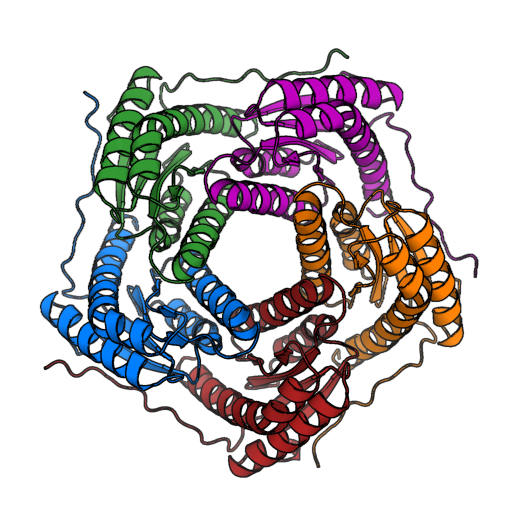8 -11.006 26.943 1.00 104.07 147 LEU B O 1
ATOM 2148 N N . ALA B 1 156 ? -25.427 -9.015 26.125 1.00 119.29 148 ALA B N 1
ATOM 2149 C CA . ALA B 1 156 ? -24.981 -8.302 27.315 1.00 127.49 148 ALA B CA 1
ATOM 2150 C C . ALA B 1 156 ? -25.698 -8.807 28.559 1.00 112.67 148 ALA B C 1
ATOM 2151 O O . ALA B 1 156 ? -25.070 -9.019 29.603 1.00 107.03 148 ALA B O 1
ATOM 2153 N N . ALA B 1 157 ? -27.012 -9.013 28.465 1.00 109.40 149 ALA B N 1
ATOM 2154 C CA . ALA B 1 157 ? -27.748 -9.579 29.587 1.00 123.35 149 ALA B CA 1
ATOM 2155 C C . ALA B 1 157 ? -27.249 -10.975 29.934 1.00 133.36 149 ALA B C 1
ATOM 2156 O O . ALA B 1 157 ? -27.268 -11.369 31.106 1.00 110.41 149 ALA B O 1
ATOM 2158 N N . ALA B 1 158 ? -26.790 -11.730 28.936 1.00 135.67 150 ALA B N 1
ATOM 2159 C CA . ALA B 1 158 ? -26.383 -13.109 29.178 1.00 104.98 150 ALA B CA 1
ATOM 2160 C C . ALA B 1 158 ? -25.176 -13.184 30.106 1.00 114.47 150 ALA B C 1
ATOM 2161 O O . ALA B 1 158 ? -25.106 -14.069 30.966 1.00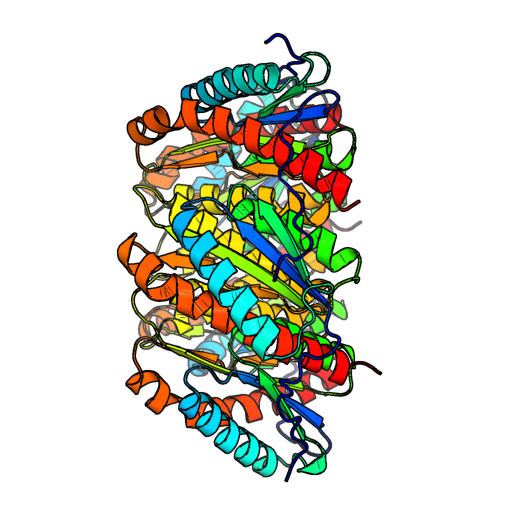 135.21 150 ALA B O 1
ATOM 2163 N N . LEU B 1 159 ? -24.213 -12.274 29.949 1.00 146.31 151 LEU B N 1
ATOM 2164 C CA . LEU B 1 159 ? -23.027 -12.314 30.795 1.00 126.04 151 LEU B CA 1
ATOM 2165 C C . LEU B 1 159 ? -23.253 -11.700 32.175 1.00 144.59 151 LEU B C 1
ATOM 2166 O O . LEU B 1 159 ? -22.395 -11.855 33.051 1.00 126.15 151 LEU B O 1
ATOM 2171 N N . GLU B 1 160 ? -24.364 -11.000 32.389 1.00 121.81 152 GLU B N 1
ATOM 2172 C CA . GLU B 1 160 ? -24.671 -10.452 33.703 1.00 123.97 152 GLU B CA 1
ATOM 2173 C C . GLU B 1 160 ? -25.350 -11.505 34.576 1.00 122.84 152 GLU B C 1
ATOM 2174 O O . GLU B 1 160 ? -25.839 -12.522 34.076 1.00 125.33 152 GLU B O 1
ATOM 2180 N N . PRO B 1 161 ? -25.387 -11.286 35.903 1.00 127.62 153 PRO B N 1
ATOM 2181 C CA . PRO B 1 161 ? -26.010 -12.214 36.859 1.00 128.49 153 PRO B CA 1
ATOM 2182 C C . PRO B 1 161 ? -27.344 -12.781 36.388 1.00 132.52 153 PRO B C 1
ATOM 2183 O O . PRO B 1 161 ? -28.316 -12.034 36.299 1.00 129.94 153 PRO B O 1
ATOM 2187 N N . MET C 1 9 ? -24.084 39.773 18.815 1.00 115.41 1 MET C N 1
ATOM 2188 C CA . MET C 1 9 ? -23.387 40.867 18.080 1.00 113.73 1 MET C CA 1
ATOM 2189 C C . MET C 1 9 ? -22.384 41.592 18.975 1.00 121.11 1 MET C C 1
ATOM 2190 O O . MET C 1 9 ? -21.325 42.016 18.510 1.00 119.71 1 MET C O 1
ATOM 2192 N N . ASN C 1 10 ? -22.715 41.732 20.258 1.00 109.83 2 ASN C N 1
ATOM 2193 C CA . ASN C 1 10 ? -21.880 42.447 21.223 1.00 112.51 2 ASN C CA 1
ATOM 2194 C C . ASN C 1 10 ? -21.718 41.608 22.485 1.00 111.63 2 ASN C C 1
ATOM 2195 O O . ASN C 1 10 ? -22.197 41.979 23.565 1.00 112.28 2 ASN C O 1
ATOM 2197 N N . PRO C 1 11 ? -21.035 40.465 22.383 1.00 108.53 3 PRO C N 1
ATOM 2198 C CA . PRO C 1 11 ? -20.862 39.600 23.561 1.00 105.07 3 PRO C CA 1
ATOM 2199 C C . PRO C 1 11 ? -19.678 39.974 24.442 1.00 106.80 3 PRO C C 1
ATOM 2200 O O . PRO C 1 11 ? -19.075 41.038 24.279 1.00 106.28 3 PRO C O 1
ATOM 2204 N N . TYR C 1 12 ? -19.375 39.111 25.408 1.00 87.90 4 TYR C N 1
ATOM 2205 C CA . TYR C 1 12 ? -18.203 39.251 26.269 1.00 98.92 4 TYR C CA 1
ATOM 2206 C C . TYR C 1 12 ? -16.992 38.658 25.561 1.00 98.58 4 TYR C C 1
ATOM 2207 O O . TYR C 1 12 ? -16.995 37.477 25.207 1.00 96.96 4 TYR C O 1
ATOM 2216 N N . ILE C 1 13 ? -15.961 39.476 25.349 1.00 96.50 5 ILE C N 1
ATOM 2217 C CA . ILE C 1 13 ? -14.741 39.051 24.669 1.00 89.19 5 ILE C CA 1
ATOM 2218 C C . ILE C 1 13 ? -13.582 39.188 25.650 1.00 93.31 5 ILE C C 1
ATOM 2219 O O . ILE C 1 13 ? -13.198 40.307 26.018 1.00 108.35 5 ILE C O 1
ATOM 2224 N N . LEU C 1 14 ? -13.007 38.054 26.047 1.00 96.52 6 LEU C N 1
ATOM 2225 C CA . LEU C 1 14 ? -11.839 38.030 26.922 1.00 85.49 6 LEU C CA 1
ATOM 2226 C C . LEU C 1 14 ? -10.588 38.328 26.101 1.00 99.91 6 LEU C C 1
ATOM 2227 O O . LEU C 1 14 ? -10.285 37.616 25.138 1.00 77.47 6 LEU C O 1
ATOM 2232 N N . THR C 1 15 ? -9.853 39.375 26.488 1.00 88.99 7 THR C N 1
ATOM 2233 C CA . THR C 1 15 ? -8.678 39.808 25.737 1.00 82.51 7 THR C CA 1
ATOM 2234 C C . THR C 1 15 ? -7.448 38.998 26.151 1.00 90.05 7 THR C C 1
ATOM 2235 O O . THR C 1 15 ? -7.233 38.761 27.342 1.00 89.99 7 THR C O 1
ATOM 2239 N N . PRO C 1 16 ? -6.628 38.559 25.192 1.00 85.05 8 PRO C N 1
ATOM 2240 C CA . PRO C 1 16 ? -5.407 37.824 25.559 1.00 89.04 8 PRO C CA 1
ATOM 2241 C C . PRO C 1 16 ? -4.472 38.665 26.416 1.00 87.07 8 PRO C C 1
ATOM 2242 O O . PRO C 1 16 ? -4.324 39.871 26.211 1.00 71.46 8 PRO C O 1
ATOM 2246 N N . ASP C 1 17 ? -3.824 38.002 27.376 1.00 79.86 9 ASP C N 1
ATOM 2247 C CA . ASP C 1 17 ? -2.942 38.644 28.350 1.00 68.30 9 ASP C CA 1
ATOM 2248 C C . ASP C 1 17 ? -1.550 38.035 28.217 1.00 70.85 9 ASP C C 1
ATOM 2249 O O . ASP C 1 17 ? -1.351 36.859 28.538 1.00 72.42 9 ASP C O 1
ATOM 2254 N N . LEU C 1 18 ? -0.590 38.830 27.747 1.00 63.97 10 LEU C N 1
ATOM 2255 C CA . LEU C 1 18 ? 0.767 38.356 27.511 1.00 62.95 10 LEU C CA 1
ATOM 2256 C C . LEU C 1 18 ? 1.745 38.798 28.593 1.00 71.45 10 LEU C C 1
ATOM 2257 O O . LEU C 1 18 ? 2.962 38.710 28.392 1.00 71.71 10 LEU C O 1
ATOM 2262 N N . ASN C 1 19 ? 1.246 39.269 29.730 1.00 63.47 11 ASN C N 1
ATOM 2263 C CA . ASN C 1 19 ? 2.103 39.705 30.828 1.00 69.06 11 ASN C CA 1
ATOM 2264 C C . ASN C 1 19 ? 2.627 38.482 31.568 1.00 69.66 11 ASN C C 1
ATOM 2265 O O . ASN C 1 19 ? 1.862 37.773 32.233 1.00 71.82 11 ASN C O 1
ATOM 2270 N N . GLY C 1 20 ? 3.930 38.234 31.462 1.00 62.07 12 GLY C N 1
ATOM 2271 C CA . GLY C 1 20 ? 4.554 37.101 32.109 1.00 67.93 12 GLY C CA 1
ATOM 2272 C C . GLY C 1 20 ? 5.056 37.332 33.518 1.00 70.23 12 GLY C C 1
ATOM 2273 O O . GLY C 1 20 ? 5.726 36.451 34.070 1.00 71.64 12 GLY C O 1
ATOM 2274 N N . GLU C 1 21 ? 4.758 38.481 34.122 1.00 73.47 13 GLU C N 1
ATOM 2275 C CA . GLU C 1 21 ? 5.253 38.770 35.463 1.00 72.10 13 GLU C CA 1
ATOM 2276 C C . GLU C 1 21 ? 4.740 37.752 36.473 1.00 71.29 13 GLU C C 1
ATOM 2277 O O . GLU C 1 21 ? 3.542 37.460 36.528 1.00 74.51 13 GLU C O 1
ATOM 2283 N N . GLY C 1 22 ? 5.653 37.223 37.287 1.00 66.30 14 GLY C N 1
ATOM 2284 C CA . GLY C 1 22 ? 5.298 36.331 38.366 1.00 64.69 14 GLY C CA 1
ATOM 2285 C C . GLY C 1 22 ? 5.061 34.893 37.973 1.00 66.00 14 GLY C C 1
ATOM 2286 O O . GLY C 1 22 ? 4.940 34.038 38.862 1.00 63.26 14 GLY C O 1
ATOM 2287 N N . LEU C 1 23 ? 5.001 34.591 36.680 1.00 61.06 15 LEU C N 1
ATOM 2288 C CA . LEU C 1 23 ? 4.700 33.240 36.237 1.00 65.13 15 LEU C CA 1
ATOM 2289 C C . LEU C 1 23 ? 5.888 32.316 36.477 1.00 59.96 15 LEU C C 1
ATOM 2290 O O . LEU C 1 23 ? 7.048 32.734 36.436 1.00 60.92 15 LEU C O 1
ATOM 2295 N N . HIS C 1 24 ? 5.585 31.041 36.713 1.00 60.61 16 HIS C N 1
ATOM 2296 C CA . HIS C 1 24 ? 6.592 29.996 36.853 1.00 61.83 16 HIS C CA 1
ATOM 2297 C C . HIS C 1 24 ? 6.403 28.988 35.732 1.00 55.41 16 HIS C C 1
ATOM 2298 O O . HIS C 1 24 ? 5.328 28.390 35.602 1.00 54.61 16 HIS C O 1
ATOM 2305 N N . ILE C 1 25 ? 7.455 28.777 34.944 1.00 59.81 17 ILE C N 1
ATOM 2306 C CA . ILE C 1 25 ? 7.377 28.005 33.714 1.00 59.30 17 ILE C CA 1
ATOM 2307 C C . ILE C 1 25 ? 8.363 26.851 33.792 1.00 61.26 17 ILE C C 1
ATOM 2308 O O . ILE C 1 25 ? 9.525 27.045 34.163 1.00 62.12 17 ILE C O 1
ATOM 2313 N N . GLY C 1 26 ? 7.901 25.658 33.439 1.00 52.91 18 GLY C N 1
ATOM 2314 C CA . GLY C 1 26 ? 8.751 24.481 33.333 1.00 56.46 18 GLY C CA 1
ATOM 2315 C C . GLY C 1 26 ? 8.937 24.103 31.874 1.00 62.41 18 GLY C C 1
ATOM 2316 O O . GLY C 1 26 ? 7.992 24.174 31.078 1.00 56.58 18 GLY C O 1
ATOM 2317 N N . ILE C 1 27 ? 10.167 23.716 31.526 1.00 57.34 19 ILE C N 1
ATOM 2318 C CA . ILE C 1 27 ? 10.531 23.394 30.149 1.00 58.23 19 ILE C CA 1
ATOM 2319 C C . ILE C 1 27 ? 11.211 22.032 30.138 1.00 56.79 19 ILE C C 1
ATOM 2320 O O . ILE C 1 27 ? 12.107 21.783 30.950 1.00 50.99 19 ILE C O 1
ATOM 2325 N N . VAL C 1 28 ? 10.803 21.174 29.209 1.00 53.04 20 VAL C N 1
ATOM 2326 C CA . VAL C 1 28 ? 11.416 19.865 29.001 1.00 56.26 20 VAL C CA 1
ATOM 2327 C C . VAL C 1 28 ? 11.925 19.803 27.568 1.00 57.51 20 VAL C C 1
ATOM 2328 O O . VAL C 1 28 ? 11.142 19.959 26.623 1.00 49.56 20 VAL C O 1
ATOM 2332 N N . ARG C 1 29 ? 13.229 19.552 27.411 1.00 51.52 21 ARG C N 1
ATOM 2333 C CA . ARG C 1 29 ? 13.892 19.574 26.109 1.00 53.37 21 ARG C CA 1
ATOM 2334 C C . ARG C 1 29 ? 14.349 18.165 25.752 1.00 57.26 21 ARG C C 1
ATOM 2335 O O . ARG C 1 29 ? 15.253 17.624 26.398 1.00 51.91 21 ARG C O 1
ATOM 2343 N N . ALA C 1 30 ? 13.737 17.581 24.723 1.00 52.61 22 ALA C N 1
ATOM 2344 C CA . ALA C 1 30 ? 14.258 16.340 24.163 1.00 51.95 22 ALA C CA 1
ATOM 2345 C C . ALA C 1 30 ? 15.572 16.629 23.445 1.00 50.22 22 ALA C C 1
ATOM 2346 O O . ALA C 1 30 ? 15.682 17.614 22.708 1.00 54.42 22 ALA C O 1
ATOM 2348 N N . ARG C 1 31 ? 16.577 15.787 23.678 1.00 56.68 23 ARG C N 1
ATOM 2349 C CA . ARG C 1 31 ? 17.924 16.039 23.176 1.00 58.05 23 ARG C CA 1
ATOM 2350 C C . ARG C 1 31 ? 18.215 15.348 21.852 1.00 58.05 23 ARG C C 1
ATOM 2351 O O . ARG C 1 31 ? 19.245 15.636 21.232 1.00 56.79 23 ARG C O 1
ATOM 2359 N N . PHE C 1 32 ? 17.336 14.467 21.397 1.00 57.69 24 PHE C N 1
ATOM 2360 C CA . PHE C 1 32 ? 17.481 13.875 20.074 1.00 56.50 24 PHE C CA 1
ATOM 2361 C C . PHE C 1 32 ? 17.523 14.975 19.016 1.00 55.46 24 PHE C C 1
ATOM 2362 O O . PHE C 1 32 ? 16.722 15.914 19.050 1.00 54.14 24 PHE C O 1
ATOM 2370 N N . ASN C 1 33 ? 18.459 14.862 18.074 1.00 50.96 25 ASN C N 1
ATOM 2371 C CA . ASN C 1 33 ? 18.773 15.956 17.156 1.00 54.06 25 ASN C CA 1
ATOM 2372 C C . ASN C 1 33 ? 19.025 17.229 17.963 1.00 52.53 25 ASN C C 1
ATOM 2373 O O . ASN C 1 33 ? 18.341 18.244 17.806 1.00 53.74 25 ASN C O 1
ATOM 2378 N N . GLU C 1 34 ? 20.046 17.150 18.832 1.00 57.91 26 GLU C N 1
ATOM 2379 C CA . GLU C 1 34 ? 20.136 18.054 19.972 1.00 58.59 26 GLU C CA 1
ATOM 2380 C C . GLU C 1 34 ? 20.207 19.509 19.542 1.00 54.24 26 GLU C C 1
ATOM 2381 O O . GLU C 1 34 ? 19.626 20.380 20.199 1.00 51.43 26 GLU C O 1
ATOM 2387 N N . GLU C 1 35 ? 20.928 19.794 18.451 1.00 58.38 27 GLU C N 1
ATOM 2388 C CA . GLU C 1 35 ? 21.090 21.176 18.022 1.00 53.22 27 GLU C CA 1
ATOM 2389 C C . GLU C 1 35 ? 19.740 21.866 17.866 1.00 53.43 27 GLU C C 1
ATOM 2390 O O . GLU C 1 35 ? 19.618 23.067 18.133 1.00 56.83 27 GLU C O 1
ATOM 2396 N N . ILE C 1 36 ? 18.715 21.126 17.441 1.00 53.30 28 ILE C N 1
ATOM 2397 C CA . ILE C 1 36 ? 17.409 21.736 17.221 1.00 55.87 28 ILE C CA 1
ATOM 2398 C C . ILE C 1 36 ? 16.789 22.147 18.548 1.00 55.10 28 ILE C C 1
ATOM 2399 O O . ILE C 1 36 ? 16.390 23.300 18.732 1.00 54.23 28 ILE C O 1
ATOM 2404 N N . GLY C 1 37 ? 16.734 21.216 19.506 1.00 61.41 29 GLY C N 1
ATOM 2405 C CA . GLY C 1 37 ? 16.168 21.543 20.803 1.00 52.01 29 GLY C CA 1
ATOM 2406 C C . GLY C 1 37 ? 16.909 22.670 21.490 1.00 48.41 29 GLY C C 1
ATOM 2407 O O . GLY C 1 37 ? 16.301 23.497 22.168 1.00 55.83 29 GLY C O 1
ATOM 2408 N N . GLN C 1 38 ? 18.236 22.714 21.338 1.00 50.22 30 GLN C N 1
ATOM 2409 C CA . GLN C 1 38 ? 19.003 23.765 22.006 1.00 58.98 30 GLN C CA 1
ATOM 2410 C C . GLN C 1 38 ? 18.692 25.130 21.404 1.00 60.90 30 GLN C C 1
ATOM 2411 O O . GLN C 1 38 ? 18.585 26.125 22.133 1.00 52.56 30 GLN C O 1
ATOM 2417 N N . ALA C 1 39 ? 18.575 25.201 20.070 1.00 58.57 31 ALA C N 1
ATOM 2418 C CA . ALA C 1 39 ? 18.206 26.461 19.427 1.00 55.00 31 ALA C CA 1
ATOM 2419 C C . ALA C 1 39 ? 16.805 26.887 19.844 1.00 55.06 31 ALA C C 1
ATOM 2420 O O . ALA C 1 39 ? 16.555 28.070 20.107 1.00 51.73 31 ALA C O 1
ATOM 2422 N N . GLN C 1 40 ? 15.878 25.934 19.928 1.00 49.08 32 GLN C N 1
ATOM 2423 C CA . GLN C 1 40 ? 14.558 26.263 20.446 1.00 52.80 32 GLN C CA 1
ATOM 2424 C C . GLN C 1 40 ? 14.647 26.843 21.849 1.00 59.29 32 GLN C C 1
ATOM 2425 O O . GLN C 1 40 ? 13.985 27.839 22.159 1.00 57.91 32 GLN C O 1
ATOM 2431 N N . LEU C 1 41 ? 15.455 26.223 22.720 1.00 49.94 33 LEU C N 1
ATOM 2432 C CA . LEU C 1 41 ? 15.517 26.675 24.104 1.00 54.30 33 LEU C CA 1
ATOM 2433 C C . LEU C 1 41 ? 16.027 28.104 24.183 1.00 52.47 33 LEU C C 1
ATOM 2434 O O . LEU C 1 41 ? 15.492 28.911 24.944 1.00 56.15 33 LEU C O 1
ATOM 2439 N N . GLN C 1 42 ? 17.046 28.448 23.391 1.00 53.67 34 GLN C N 1
ATOM 2440 C CA . GLN C 1 42 ? 17.585 29.804 23.441 1.00 63.19 34 GLN C CA 1
ATOM 2441 C C . GLN C 1 42 ? 16.505 30.832 23.125 1.00 58.61 34 GLN C C 1
ATOM 2442 O O . GLN C 1 42 ? 16.300 31.789 23.879 1.00 62.16 34 GLN C O 1
ATOM 2448 N N . ALA C 1 43 ? 15.799 30.646 22.009 1.00 54.40 35 ALA C N 1
ATOM 2449 C CA . ALA C 1 43 ? 14.758 31.593 21.619 1.00 58.67 35 ALA C CA 1
ATOM 2450 C C . ALA C 1 43 ? 13.612 31.598 22.618 1.00 60.32 35 ALA C C 1
ATOM 2451 O O . ALA C 1 43 ? 13.003 32.648 22.870 1.00 56.64 35 ALA C O 1
ATOM 2453 N N . CYS C 1 44 ? 13.281 30.424 23.160 1.00 53.98 36 CYS C N 1
ATOM 2454 C CA . CYS C 1 44 ? 12.224 30.343 24.162 1.00 60.46 36 CYS C CA 1
ATOM 2455 C C . CYS C 1 44 ? 12.583 31.154 25.401 1.00 60.18 36 CYS C C 1
ATOM 2456 O O . CYS C 1 44 ? 11.780 31.959 25.881 1.00 59.93 36 CYS C O 1
ATOM 2459 N N . LEU C 1 45 ? 13.798 30.961 25.924 1.00 58.98 37 LEU C N 1
ATOM 2460 C CA . LEU C 1 45 ? 14.202 31.680 27.128 1.00 63.82 37 LEU C CA 1
ATOM 2461 C C . LEU C 1 45 ? 14.253 33.181 26.885 1.00 63.99 37 LEU C C 1
ATOM 2462 O O . LEU C 1 45 ? 13.775 33.967 27.707 1.00 63.85 37 LEU C O 1
ATOM 2467 N N . GLU C 1 46 ? 14.826 33.598 25.757 1.00 60.13 38 GLU C N 1
ATOM 2468 C CA . GLU C 1 46 ? 14.909 35.023 25.454 1.00 61.63 38 GLU C CA 1
ATOM 2469 C C . GLU C 1 46 ? 13.521 35.643 25.351 1.00 68.21 38 GLU C C 1
ATOM 2470 O O . GLU C 1 46 ? 13.305 36.778 25.788 1.00 64.36 38 GLU C O 1
ATOM 2476 N N . GLU C 1 47 ? 12.569 34.914 24.768 1.00 62.22 39 GLU C N 1
ATOM 2477 C CA . GLU C 1 47 ? 11.217 35.439 24.625 1.00 62.23 39 GLU C CA 1
ATOM 2478 C C . GLU C 1 47 ? 10.488 35.463 25.963 1.00 60.71 39 GLU C C 1
ATOM 2479 O O . GLU C 1 47 ? 9.716 36.388 26.240 1.00 66.28 39 GLU C O 1
ATOM 2485 N N . LEU C 1 48 ? 10.707 34.451 26.805 1.00 65.23 40 LEU C N 1
ATOM 2486 C CA . LEU C 1 48 ? 10.101 34.478 28.133 1.00 66.39 40 LEU C CA 1
ATOM 2487 C C . LEU C 1 48 ? 10.579 35.690 28.924 1.00 60.93 40 LEU C C 1
ATOM 2488 O O . LEU C 1 48 ? 9.782 36.361 29.589 1.00 61.04 40 LEU C O 1
ATOM 2493 N N . GLY C 1 49 ? 11.879 35.986 28.859 1.00 65.43 41 GLY C N 1
ATOM 2494 C CA . GLY C 1 49 ? 12.387 37.170 29.532 1.00 62.18 41 GLY C CA 1
ATOM 2495 C C . GLY C 1 49 ? 11.832 38.452 28.944 1.00 63.19 41 GLY C C 1
ATOM 2496 O O . GLY C 1 49 ? 11.537 39.402 29.671 1.00 67.31 41 GLY C O 1
ATOM 2497 N N . LYS C 1 50 ? 11.695 38.501 27.616 1.00 72.55 42 LYS C N 1
ATOM 2498 C CA . LYS C 1 50 ? 11.070 39.656 26.980 1.00 64.41 42 LYS C CA 1
ATOM 2499 C C . LYS C 1 50 ? 9.652 39.858 27.496 1.00 64.17 42 LYS C C 1
ATOM 2500 O O . LYS C 1 50 ? 9.190 40.996 27.641 1.00 68.00 42 LYS C O 1
ATOM 2506 N N . LEU C 1 51 ? 8.949 38.764 27.778 1.00 61.27 43 LEU C N 1
ATOM 2507 C CA . LEU C 1 51 ? 7.581 38.825 28.267 1.00 66.76 43 LEU C CA 1
ATOM 2508 C C . LEU C 1 51 ? 7.490 39.076 29.764 1.00 65.51 43 LEU C C 1
ATOM 2509 O O . LEU C 1 51 ? 6.376 39.163 30.292 1.00 63.98 43 LEU C O 1
ATOM 2514 N N . GLY C 1 52 ? 8.617 39.182 30.462 1.00 64.67 44 GLY C N 1
ATOM 2515 C CA . GLY C 1 52 ? 8.613 39.511 31.868 1.00 68.26 44 GLY C CA 1
ATOM 2516 C C . GLY C 1 52 ? 8.770 38.339 32.807 1.00 63.74 44 GLY C C 1
ATOM 2517 O O . GLY C 1 52 ? 8.721 38.537 34.029 1.00 67.35 44 GLY C O 1
ATOM 2518 N N . VAL C 1 53 ? 8.962 37.132 32.284 1.00 64.69 45 VAL C N 1
ATOM 2519 C CA . VAL C 1 53 ? 9.208 35.979 33.137 1.00 65.60 45 VAL C CA 1
ATOM 2520 C C . VAL C 1 53 ? 10.581 36.120 33.777 1.00 69.02 45 VAL C C 1
ATOM 2521 O O . VAL C 1 53 ? 11.583 36.378 33.096 1.00 65.99 45 VAL C O 1
ATOM 2525 N N . ASP C 1 54 ? 10.631 35.970 35.099 1.00 63.58 46 ASP C N 1
ATOM 2526 C CA . ASP C 1 54 ? 11.892 36.049 35.825 1.00 65.15 46 ASP C CA 1
ATOM 2527 C C . ASP C 1 54 ? 12.657 34.742 35.652 1.00 64.01 46 ASP C C 1
ATOM 2528 O O . ASP C 1 54 ? 12.085 33.659 35.784 1.00 65.46 46 ASP C O 1
ATOM 2533 N N . GLU C 1 55 ? 13.953 34.848 35.351 1.00 66.34 47 GLU C N 1
ATOM 2534 C CA . GLU C 1 55 ? 14.780 33.655 35.177 1.00 64.11 47 GLU C CA 1
ATOM 2535 C C . GLU C 1 55 ? 14.743 32.749 36.407 1.00 72.42 47 GLU C C 1
ATOM 2536 O O . GLU C 1 55 ? 14.813 31.522 36.271 1.00 71.75 47 GLU C O 1
ATOM 2542 N N . ARG C 1 56 ? 14.626 33.321 37.608 1.00 65.91 48 ARG C N 1
ATOM 2543 C CA . ARG C 1 56 ? 14.564 32.513 38.819 1.00 68.46 48 ARG C CA 1
ATOM 2544 C C . ARG C 1 56 ? 13.310 31.653 38.897 1.00 66.96 48 ARG C C 1
ATOM 2545 O O . ARG C 1 56 ? 13.253 30.754 39.747 1.00 69.35 48 ARG C O 1
ATOM 2553 N N . ASP C 1 57 ? 12.312 31.904 38.041 1.00 70.79 49 ASP C N 1
ATOM 2554 C CA . ASP C 1 57 ? 11.053 31.169 38.048 1.00 66.91 49 ASP C CA 1
ATOM 2555 C C . ASP C 1 57 ? 10.916 30.236 36.850 1.00 64.92 49 ASP C C 1
ATOM 2556 O O . ASP C 1 57 ? 9.797 29.878 36.472 1.00 60.01 49 ASP C O 1
ATOM 2561 N N . VAL C 1 58 ? 12.029 29.828 36.253 1.00 62.37 50 VAL C N 1
ATOM 2562 C CA . VAL C 1 58 ? 12.026 28.905 35.125 1.00 58.83 50 VAL C CA 1
ATOM 2563 C C . VAL C 1 58 ? 12.922 27.726 35.472 1.00 59.54 50 VAL C C 1
ATOM 2564 O O . VAL C 1 58 ? 14.082 27.914 35.863 1.00 60.57 50 VAL C O 1
ATOM 2568 N N . MET C 1 59 ? 12.382 26.518 35.338 1.00 62.50 51 MET C N 1
ATOM 2569 C CA . MET C 1 59 ? 13.142 25.286 35.501 1.00 66.67 51 MET C CA 1
ATOM 2570 C C . MET C 1 59 ? 13.213 24.570 34.158 1.00 62.01 51 MET C C 1
ATOM 2571 O O . MET C 1 59 ? 12.213 24.474 33.445 1.00 58.51 51 MET C O 1
ATOM 2576 N N . VAL C 1 60 ? 14.397 24.071 33.823 1.00 64.75 52 VAL C N 1
ATOM 2577 C CA . VAL C 1 60 ? 14.644 23.407 32.553 1.00 60.35 52 VAL C CA 1
ATOM 2578 C C . VAL C 1 60 ? 15.164 22.005 32.831 1.00 61.01 52 VAL C C 1
ATOM 2579 O O . VAL C 1 60 ? 16.085 21.825 33.632 1.00 64.03 52 VAL C O 1
ATOM 2583 N N . VAL C 1 61 ? 14.564 21.020 32.164 1.00 62.48 53 VAL C N 1
ATOM 2584 C CA . VAL C 1 61 ? 14.955 19.620 32.230 1.00 58.60 53 VAL C CA 1
ATOM 2585 C C . VAL C 1 61 ? 15.149 19.165 30.794 1.00 61.41 53 VAL C C 1
ATOM 2586 O O . VAL C 1 61 ? 14.625 19.772 29.860 1.00 52.88 53 VAL C O 1
ATOM 2590 N N . SER C 1 62 ? 15.922 18.100 30.617 1.00 54.83 54 SER C N 1
ATOM 2591 C CA . SER C 1 62 ? 16.112 17.508 29.301 1.00 57.06 54 SER C CA 1
ATOM 2592 C C . SER C 1 62 ? 15.938 16.002 29.403 1.00 63.06 54 SER C C 1
ATOM 2593 O O . SER C 1 62 ? 16.155 15.409 30.455 1.00 50.96 54 SER C O 1
ATOM 2596 N N . VAL C 1 63 ? 15.529 15.394 28.299 1.00 53.36 55 VAL C N 1
ATOM 2597 C CA . VAL C 1 63 ? 15.290 13.953 28.218 1.00 48.55 55 VAL C CA 1
ATOM 2598 C C . VAL C 1 63 ? 15.872 13.435 26.915 1.00 51.74 55 VAL C C 1
ATOM 2599 O O . VAL C 1 63 ? 16.131 14.206 25.982 1.00 54.74 55 VAL C O 1
ATOM 2603 N N . PRO C 1 64 ? 16.113 12.126 26.831 1.00 52.98 56 PRO C N 1
ATOM 2604 C CA . PRO C 1 64 ? 16.754 11.593 25.613 1.00 52.02 56 PRO C CA 1
ATOM 2605 C C . PRO C 1 64 ? 15.971 11.844 24.331 1.00 50.71 56 PRO C C 1
ATOM 2606 O O . PRO C 1 64 ? 16.555 12.260 23.327 1.00 50.33 56 PRO C O 1
ATOM 2610 N N . GLY C 1 65 ? 14.661 11.604 24.337 1.00 49.13 57 GLY C N 1
ATOM 2611 C CA . GLY C 1 65 ? 13.880 11.658 23.119 1.00 44.67 57 GLY C CA 1
ATOM 2612 C C . GLY C 1 65 ? 12.461 12.111 23.383 1.00 46.38 57 GLY C C 1
ATOM 2613 O O . GLY C 1 65 ? 12.034 12.262 24.527 1.00 51.51 57 GLY C O 1
ATOM 2614 N N . ALA C 1 66 ? 11.723 12.310 22.292 1.00 43.51 58 ALA C N 1
ATOM 2615 C CA . ALA C 1 66 ? 10.373 12.850 22.402 1.00 42.60 58 ALA C CA 1
ATOM 2616 C C . ALA C 1 66 ? 9.430 11.904 23.132 1.00 42.50 58 ALA C C 1
ATOM 2617 O O . ALA C 1 66 ? 8.437 12.351 23.713 1.00 45.71 58 ALA C O 1
ATOM 2619 N N . LEU C 1 67 ? 9.692 10.592 23.077 1.00 47.38 59 LEU C N 1
ATOM 2620 C CA . LEU C 1 67 ? 8.821 9.638 23.754 1.00 44.08 59 LEU C CA 1
ATOM 2621 C C . LEU C 1 67 ? 8.955 9.711 25.267 1.00 46.86 59 LEU C C 1
ATOM 2622 O O . LEU C 1 67 ? 8.059 9.247 25.975 1.00 49.33 59 LEU C O 1
ATOM 2627 N N . GLU C 1 68 ? 10.048 10.273 25.774 1.00 49.28 60 GLU C N 1
ATOM 2628 C CA . GLU C 1 68 ? 10.243 10.459 27.208 1.00 52.70 60 GLU C CA 1
ATOM 2629 C C . GLU C 1 68 ? 9.701 11.793 27.704 1.00 50.75 60 GLU C C 1
ATOM 2630 O O . GLU C 1 68 ? 9.725 12.046 28.914 1.00 51.89 60 GLU C O 1
ATOM 2636 N N . LEU C 1 69 ? 9.213 12.645 26.798 1.00 47.96 61 LEU C N 1
ATOM 2637 C CA . LEU C 1 69 ? 8.625 13.915 27.212 1.00 51.58 61 LEU C CA 1
ATOM 2638 C C . LEU C 1 69 ? 7.412 13.701 28.109 1.00 51.78 61 LEU C C 1
ATOM 2639 O O . LEU C 1 69 ? 7.181 14.471 29.048 1.00 53.96 61 LEU C O 1
ATOM 2644 N N . GLY C 1 70 ? 6.611 12.672 27.828 1.00 48.22 62 GLY C N 1
ATOM 2645 C CA . GLY C 1 70 ? 5.375 12.493 28.575 1.00 49.94 62 GLY C CA 1
ATOM 2646 C C . GLY C 1 70 ? 5.607 12.280 30.059 1.00 54.72 62 GLY C C 1
ATOM 2647 O O . GLY C 1 70 ? 4.972 12.920 30.903 1.00 52.32 62 GLY C O 1
ATOM 2648 N N . VAL C 1 71 ? 6.524 11.377 30.405 1.00 51.16 63 VAL C N 1
ATOM 2649 C CA . VAL C 1 71 ? 6.703 11.035 31.813 1.00 56.90 63 VAL C CA 1
ATOM 2650 C C . VAL C 1 71 ? 7.313 12.207 32.576 1.00 55.38 63 VAL C C 1
ATOM 2651 O O . VAL C 1 71 ? 7.002 12.429 33.750 1.00 56.26 63 VAL C O 1
ATOM 2655 N N . ALA C 1 72 ? 8.206 12.963 31.932 1.00 61.38 64 ALA C N 1
ATOM 2656 C CA . ALA C 1 72 ? 8.793 14.129 32.586 1.00 62.15 64 ALA C CA 1
ATOM 2657 C C . ALA C 1 72 ? 7.756 15.231 32.774 1.00 58.22 64 ALA C C 1
ATOM 2658 O O . ALA C 1 72 ? 7.601 15.769 33.874 1.00 56.72 64 ALA C O 1
ATOM 2660 N N . LEU C 1 73 ? 7.028 15.569 31.708 1.00 47.43 65 LEU C N 1
ATOM 2661 C CA . LEU C 1 73 ? 6.003 16.606 31.796 1.00 51.74 65 LEU C CA 1
ATOM 2662 C C . LEU C 1 73 ? 4.914 16.222 32.790 1.00 48.99 65 LEU C C 1
ATOM 2663 O O . LEU C 1 73 ? 4.383 17.082 33.506 1.00 55.67 65 LEU C O 1
ATOM 2668 N N . ALA C 1 74 ? 4.555 14.935 32.837 1.00 52.54 66 ALA C N 1
ATOM 2669 C CA . ALA C 1 74 ? 3.519 14.492 33.768 1.00 59.63 66 ALA C CA 1
ATOM 2670 C C . ALA C 1 74 ? 3.925 14.738 35.212 1.00 64.30 66 ALA C C 1
ATOM 2671 O O . ALA C 1 74 ? 3.099 15.140 36.039 1.00 65.59 66 ALA C O 1
ATOM 2673 N N . ARG C 1 75 ? 5.189 14.468 35.541 1.00 70.94 67 ARG C N 1
ATOM 2674 C CA . ARG C 1 75 ? 5.667 14.685 36.901 1.00 70.14 67 ARG C CA 1
ATOM 2675 C C . ARG C 1 75 ? 5.639 16.164 37.263 1.00 68.56 67 ARG C C 1
ATOM 2676 O O . ARG C 1 75 ? 5.217 16.533 38.363 1.00 72.07 67 ARG C O 1
ATOM 2684 N N . MET C 1 76 ? 6.082 17.027 36.344 1.00 62.12 68 MET C N 1
ATOM 2685 C CA . MET C 1 76 ? 6.065 18.459 36.611 1.00 63.25 68 MET C CA 1
ATOM 2686 C C . MET C 1 76 ? 4.643 18.972 36.793 1.00 70.08 68 MET C C 1
ATOM 2687 O O . MET C 1 76 ? 4.373 19.779 37.690 1.00 68.92 68 MET C O 1
ATOM 2692 N N . ALA C 1 77 ? 3.722 18.529 35.938 1.00 55.35 69 ALA C N 1
ATOM 2693 C CA . ALA C 1 77 ? 2.337 18.971 36.061 1.00 72.36 69 ALA C CA 1
ATOM 2694 C C . ALA C 1 77 ? 1.712 18.490 37.365 1.00 73.49 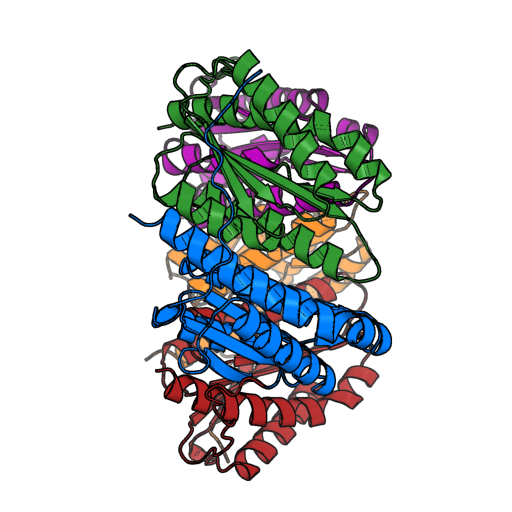69 ALA C C 1
ATOM 2695 O O . ALA C 1 77 ? 0.877 19.194 37.946 1.00 80.84 69 ALA C O 1
ATOM 2697 N N . GLU C 1 78 ? 2.101 17.304 37.836 1.00 71.10 70 GLU C N 1
ATOM 2698 C CA . GLU C 1 78 ? 1.529 16.775 39.069 1.00 79.07 70 GLU C CA 1
ATOM 2699 C C . GLU C 1 78 ? 1.922 17.622 40.273 1.00 76.09 70 GLU C C 1
ATOM 2700 O O . GLU C 1 78 ? 1.124 17.792 41.202 1.00 89.63 70 GLU C O 1
ATOM 2702 N N . SER C 1 79 ? 3.151 18.148 40.287 1.00 83.33 71 SER C N 1
ATOM 2703 C CA . SER C 1 79 ? 3.600 18.941 41.428 1.00 82.14 71 SER C CA 1
ATOM 2704 C C . SER C 1 79 ? 2.801 20.231 41.568 1.00 86.14 71 SER C C 1
ATOM 2705 O O . SER C 1 79 ? 2.647 20.746 42.679 1.00 76.18 71 SER C O 1
ATOM 2708 N N . TYR C 1 80 ? 2.283 20.760 40.461 1.00 92.57 72 TYR C N 1
ATOM 2709 C CA . TYR C 1 80 ? 1.541 22.023 40.453 1.00 93.74 72 TYR C CA 1
ATOM 2710 C C . TYR C 1 80 ? 2.397 23.180 40.960 1.00 90.99 72 TYR C C 1
ATOM 2711 O O . TYR C 1 80 ? 1.895 24.127 41.571 1.00 87.22 72 TYR C O 1
ATOM 2720 N N . GLU C 1 81 ? 3.699 23.112 40.697 1.00 74.88 73 GLU C N 1
ATOM 2721 C CA . GLU C 1 81 ? 4.594 24.235 40.926 1.00 73.91 73 GLU C CA 1
ATOM 2722 C C . GLU C 1 81 ? 4.665 25.184 39.734 1.00 78.47 73 GLU C C 1
ATOM 2723 O O . GLU C 1 81 ? 5.311 26.233 39.835 1.00 74.27 73 GLU C O 1
ATOM 2725 N N . PHE C 1 82 ? 4.018 24.851 38.623 1.00 71.42 74 PHE C N 1
ATOM 2726 C CA . PHE C 1 82 ? 4.169 25.587 37.378 1.00 65.09 74 PHE C CA 1
ATOM 2727 C C . PHE C 1 82 ? 2.820 26.055 36.853 1.00 65.38 74 PHE C C 1
ATOM 2728 O O . PHE C 1 82 ? 1.828 25.319 36.910 1.00 61.12 74 PHE C O 1
ATOM 2736 N N . ASP C 1 83 ? 2.801 27.290 36.345 1.00 59.53 75 ASP C N 1
ATOM 2737 C CA . ASP C 1 83 ? 1.625 27.847 35.691 1.00 57.59 75 ASP C CA 1
ATOM 2738 C C . ASP C 1 83 ? 1.482 27.361 34.257 1.00 56.84 75 ASP C C 1
ATOM 2739 O O . ASP C 1 83 ? 0.369 27.375 33.716 1.00 54.04 75 ASP C O 1
ATOM 2744 N N . ALA C 1 84 ? 2.576 26.930 33.635 1.00 52.65 76 ALA C N 1
ATOM 2745 C CA . ALA C 1 84 ? 2.525 26.364 32.296 1.00 53.53 76 ALA C CA 1
ATOM 2746 C C . ALA C 1 84 ? 3.822 25.614 32.041 1.00 57.68 76 ALA C C 1
ATOM 2747 O O . ALA C 1 84 ? 4.853 25.893 32.655 1.00 56.88 76 ALA C O 1
ATOM 2749 N N . LEU C 1 85 ? 3.744 24.647 31.127 1.00 48.47 77 LEU C N 1
ATOM 2750 C CA . LEU C 1 85 ? 4.871 23.818 30.727 1.00 49.18 77 LEU C CA 1
ATOM 2751 C C . LEU C 1 85 ? 5.141 24.015 29.241 1.00 56.33 77 LEU C C 1
ATOM 2752 O O . LEU C 1 85 ? 4.269 24.448 28.481 1.00 48.95 77 LEU C O 1
ATOM 2757 N N . ILE C 1 86 ? 6.366 23.692 28.831 1.00 56.94 78 ILE C N 1
ATOM 2758 C CA . ILE C 1 86 ? 6.791 23.819 27.440 1.00 52.73 78 ILE C CA 1
ATOM 2759 C C . ILE C 1 86 ? 7.561 22.565 27.050 1.00 51.04 78 ILE C C 1
ATOM 2760 O O . ILE C 1 86 ? 8.476 22.147 27.762 1.00 49.36 78 ILE C O 1
ATOM 2765 N N . ALA C 1 87 ? 7.203 21.976 25.915 1.00 55.73 79 ALA C N 1
ATOM 2766 C CA . ALA C 1 87 ? 7.870 20.788 25.402 1.00 48.59 79 ALA C CA 1
ATOM 2767 C C . ALA C 1 87 ? 8.640 21.163 24.144 1.00 49.60 79 ALA C C 1
ATOM 2768 O O . ALA C 1 87 ? 8.067 21.722 23.209 1.00 53.51 79 ALA C O 1
ATOM 2770 N N . LEU C 1 88 ? 9.936 20.874 24.135 1.00 50.38 80 LEU C N 1
ATOM 2771 C CA . LEU C 1 88 ? 10.807 21.214 23.023 1.00 48.75 80 LEU C CA 1
ATOM 2772 C C . LEU C 1 88 ? 11.475 19.948 22.506 1.00 51.80 80 LEU C C 1
ATOM 2773 O O . LEU C 1 88 ? 11.755 19.021 23.268 1.00 50.76 80 LEU C O 1
ATOM 2778 N N . GLY C 1 89 ? 11.729 19.919 21.207 1.00 48.26 81 GLY C N 1
ATOM 2779 C CA . GLY C 1 89 ? 12.339 18.762 20.587 1.00 50.64 81 GLY C CA 1
ATOM 2780 C C . GLY C 1 89 ? 12.036 18.735 19.105 1.00 49.10 81 GLY C C 1
ATOM 2781 O O . GLY C 1 89 ? 11.358 19.609 18.569 1.00 44.58 81 GLY C O 1
ATOM 2782 N N . ALA C 1 90 ? 12.549 17.694 18.459 1.00 43.75 82 ALA C N 1
ATOM 2783 C CA . ALA C 1 90 ? 12.384 17.537 17.025 1.00 46.32 82 ALA C CA 1
ATOM 2784 C C . ALA C 1 90 ? 12.439 16.065 16.670 1.00 46.81 82 ALA C C 1
ATOM 2785 O O . ALA C 1 90 ? 13.395 15.375 17.026 1.00 42.86 82 ALA C O 1
ATOM 2787 N N . VAL C 1 91 ? 11.400 15.606 15.978 1.00 45.03 83 VAL C N 1
ATOM 2788 C CA . VAL C 1 91 ? 11.354 14.295 15.336 1.00 42.20 83 VAL C CA 1
ATOM 2789 C C . VAL C 1 91 ? 11.694 14.517 13.872 1.00 45.17 83 VAL C C 1
ATOM 2790 O O . VAL C 1 91 ? 11.025 15.310 13.199 1.00 45.87 83 VAL C O 1
ATOM 2794 N N . ILE C 1 92 ? 12.720 13.829 13.375 1.00 49.67 84 ILE C N 1
ATOM 2795 C CA . ILE C 1 92 ? 13.179 13.968 11.999 1.00 45.44 84 ILE C CA 1
ATOM 2796 C C . ILE C 1 92 ? 13.088 12.612 11.315 1.00 49.68 84 ILE C C 1
ATOM 2797 O O . ILE C 1 92 ? 13.674 11.635 11.792 1.00 48.45 84 ILE C O 1
ATOM 2802 N N . ARG C 1 93 ? 12.392 12.566 10.176 1.00 48.71 85 ARG C N 1
ATOM 2803 C CA . ARG C 1 93 ? 12.151 11.302 9.492 1.00 46.95 85 ARG C CA 1
ATOM 2804 C C . ARG C 1 93 ? 13.466 10.650 9.081 1.00 40.86 85 ARG C C 1
ATOM 2805 O O . ARG C 1 93 ? 14.372 11.305 8.556 1.00 42.59 85 ARG C O 1
ATOM 2813 N N . GLY C 1 94 ? 13.566 9.351 9.323 1.00 50.04 86 GLY C N 1
ATOM 2814 C CA . GLY C 1 94 ? 14.694 8.585 8.845 1.00 45.93 86 GLY C CA 1
ATOM 2815 C C . GLY C 1 94 ? 14.284 7.666 7.717 1.00 51.47 86 GLY C C 1
ATOM 2816 O O . GLY C 1 94 ? 13.866 8.134 6.651 1.00 52.12 86 GLY C O 1
ATOM 2817 N N . GLU C 1 95 ? 14.379 6.357 7.940 1.00 50.16 87 GLU C N 1
ATOM 2818 C CA . GLU C 1 95 ? 14.082 5.383 6.902 1.00 45.36 87 GLU C CA 1
ATOM 2819 C C . GLU C 1 95 ? 12.824 4.571 7.163 1.00 49.71 87 GLU C C 1
ATOM 2820 O O . GLU C 1 95 ? 12.381 3.857 6.258 1.00 53.75 87 GLU C O 1
ATOM 2826 N N . THR C 1 96 ? 12.223 4.675 8.349 1.00 49.00 88 THR C N 1
ATOM 2827 C CA . THR C 1 96 ? 11.212 3.721 8.776 1.00 51.24 88 THR C CA 1
ATOM 2828 C C . THR C 1 96 ? 9.976 4.430 9.318 1.00 50.31 88 THR C C 1
ATOM 2829 O O . THR C 1 96 ? 9.934 5.654 9.462 1.00 45.16 88 THR C O 1
ATOM 2833 N N . TYR C 1 97 ? 8.968 3.619 9.654 1.00 52.72 89 TYR C N 1
ATOM 2834 C CA . TYR C 1 97 ? 7.707 4.097 10.212 1.00 54.47 89 TYR C CA 1
ATOM 2835 C C . TYR C 1 97 ? 7.849 4.614 11.637 1.00 53.83 89 TYR C C 1
ATOM 2836 O O . TYR C 1 97 ? 6.874 5.141 12.188 1.00 48.36 89 TYR C O 1
ATOM 2845 N N . HIS C 1 98 ? 9.026 4.485 12.250 1.00 50.52 90 HIS C N 1
ATOM 2846 C CA . HIS C 1 98 ? 9.174 4.980 13.611 1.00 53.74 90 HIS C CA 1
ATOM 2847 C C . HIS C 1 98 ? 8.960 6.487 13.682 1.00 53.94 90 HIS C C 1
ATOM 2848 O O . HIS C 1 98 ? 8.591 7.002 14.741 1.00 46.53 90 HIS C O 1
ATOM 2855 N N . PHE C 1 99 ? 9.148 7.203 12.571 1.00 52.30 91 PHE C N 1
ATOM 2856 C CA . PHE C 1 99 ? 8.908 8.645 12.572 1.00 49.99 91 PHE C CA 1
ATOM 2857 C C . PHE C 1 99 ? 7.456 8.959 12.915 1.00 51.82 91 PHE C C 1
ATOM 2858 O O . PHE C 1 99 ? 7.174 9.828 13.751 1.00 44.94 91 PHE C O 1
ATOM 2866 N N . GLU C 1 100 ? 6.515 8.254 12.283 1.00 48.94 92 GLU C N 1
ATOM 2867 C CA . GLU C 1 100 ? 5.109 8.483 12.590 1.00 52.62 92 GLU C CA 1
ATOM 2868 C C . GLU C 1 100 ? 4.802 8.129 14.041 1.00 44.16 92 GLU C C 1
ATOM 2869 O O . GLU C 1 100 ? 4.050 8.838 14.711 1.00 44.18 92 GLU C O 1
ATOM 2875 N N . VAL C 1 101 ? 5.367 7.029 14.537 1.00 45.24 93 VAL C N 1
ATOM 2876 C CA . VAL C 1 101 ? 5.050 6.578 15.890 1.00 46.16 93 VAL C CA 1
ATOM 2877 C C . VAL C 1 101 ? 5.457 7.632 16.917 1.00 47.49 93 VAL C C 1
ATOM 2878 O O . VAL C 1 101 ? 4.693 7.965 17.829 1.00 45.11 93 VAL C O 1
ATOM 2882 N N . VAL C 1 102 ? 6.672 8.166 16.791 1.00 42.27 94 VAL C N 1
ATOM 2883 C CA . VAL C 1 102 ? 7.156 9.126 17.773 1.00 42.24 94 VAL C CA 1
ATOM 2884 C C . VAL C 1 102 ? 6.439 10.460 17.625 1.00 43.87 94 VAL C C 1
ATOM 2885 O O . VAL C 1 102 ? 6.156 11.138 18.621 1.00 45.49 94 VAL C O 1
ATOM 2889 N N . SER C 1 103 ? 6.151 10.875 16.391 1.00 45.54 95 SER C N 1
ATOM 2890 C CA . SER C 1 103 ? 5.375 12.094 16.183 1.00 44.88 95 SER C CA 1
ATOM 2891 C C . SER C 1 103 ? 4.003 11.981 16.836 1.00 46.76 95 SER C C 1
ATOM 2892 O O . SER C 1 103 ? 3.590 12.857 17.609 1.00 42.32 95 SER C O 1
ATOM 2895 N N . ASN C 1 104 ? 3.279 10.901 16.521 1.00 42.35 96 ASN C N 1
ATOM 2896 C CA . ASN C 1 104 ? 1.932 10.731 17.053 1.00 42.04 96 ASN C CA 1
ATOM 2897 C C . ASN C 1 104 ? 1.947 10.656 18.577 1.00 44.71 96 ASN C C 1
ATOM 2898 O O . ASN C 1 104 ? 1.247 11.419 19.254 1.00 45.34 96 ASN C O 1
ATOM 2903 N N . GLU C 1 105 ? 2.773 9.773 19.143 1.00 50.49 97 GLU C N 1
ATOM 2904 C CA . GLU C 1 105 ? 2.699 9.502 20.577 1.00 48.37 97 GLU C CA 1
ATOM 2905 C C . GLU C 1 105 ? 3.121 10.711 21.406 1.00 48.96 97 GLU C C 1
ATOM 2906 O O . GLU C 1 105 ? 2.477 11.048 22.403 1.00 55.93 97 GLU C O 1
ATOM 2912 N N . SER C 1 106 ? 4.227 11.364 21.035 1.00 47.73 98 SER C N 1
ATOM 2913 C CA . SER C 1 106 ? 4.669 12.510 21.825 1.00 44.73 98 SER C CA 1
ATOM 2914 C C . SER C 1 106 ? 3.603 13.597 21.842 1.00 49.51 98 SER C C 1
ATOM 2915 O O . SER C 1 106 ? 3.290 14.158 22.895 1.00 44.30 98 SER C O 1
ATOM 2918 N N . ALA C 1 107 ? 3.013 13.891 20.686 1.00 40.13 99 ALA C N 1
ATOM 2919 C CA . ALA C 1 107 ? 1.944 14.886 20.628 1.00 47.65 99 ALA C CA 1
ATOM 2920 C C . ALA C 1 107 ? 0.748 14.462 21.471 1.00 45.52 99 ALA C C 1
ATOM 2921 O O . ALA C 1 107 ? 0.133 15.288 22.155 1.00 46.40 99 ALA C O 1
ATOM 2923 N N . ALA C 1 108 ? 0.378 13.181 21.403 1.00 43.38 100 ALA C N 1
ATOM 2924 C CA . ALA C 1 108 ? -0.776 12.718 22.165 1.00 51.74 100 ALA C CA 1
ATOM 2925 C C . ALA C 1 108 ? -0.534 12.832 23.667 1.00 48.01 100 ALA C C 1
ATOM 2926 O O . ALA C 1 108 ? -1.454 13.148 24.432 1.00 49.56 100 ALA C O 1
ATOM 2928 N N . ALA C 1 109 ? 0.694 12.557 24.114 1.00 44.13 101 ALA C N 1
ATOM 2929 C CA . ALA C 1 109 ? 0.988 12.650 25.541 1.00 50.64 101 ALA C CA 1
ATOM 2930 C C . ALA C 1 109 ? 0.944 14.096 26.016 1.00 48.38 101 ALA C C 1
ATOM 2931 O O . ALA C 1 109 ? 0.352 14.395 27.061 1.00 57.61 101 ALA C O 1
ATOM 2933 N N . ILE C 1 110 ? 1.547 15.001 25.247 1.00 43.48 102 ILE C N 1
ATOM 2934 C CA . ILE C 1 110 ? 1.534 16.419 25.589 1.00 46.20 102 ILE C CA 1
ATOM 2935 C C . ILE C 1 110 ? 0.102 16.915 25.714 1.00 52.14 102 ILE C C 1
ATOM 2936 O O . ILE C 1 110 ? -0.255 17.624 26.660 1.00 55.48 102 ILE C O 1
ATOM 2941 N N . SER C 1 111 ? -0.727 16.573 24.733 1.00 49.76 103 SER C N 1
ATOM 2942 C CA . SER C 1 111 ? -2.117 17.005 24.739 1.00 52.22 103 SER C CA 1
ATOM 2943 C C . SER C 1 111 ? -2.862 16.421 25.923 1.00 53.81 103 SER C C 1
ATOM 2944 O O . SER C 1 111 ? -3.701 17.091 26.541 1.00 52.32 103 SER C O 1
ATOM 2947 N N . ARG C 1 112 ? -2.595 15.154 26.235 1.00 48.51 104 ARG C N 1
ATOM 2948 C CA . ARG C 1 112 ? -3.321 14.505 27.315 1.00 53.00 104 ARG C CA 1
ATOM 2949 C C . ARG C 1 112 ? -2.995 15.144 28.661 1.00 49.36 104 ARG C C 1
ATOM 2950 O O . ARG C 1 112 ? -3.889 15.334 29.495 1.00 51.56 104 ARG C O 1
ATOM 2958 N N . ILE C 1 113 ? -1.730 15.505 28.881 1.00 50.54 105 ILE C N 1
ATOM 2959 C CA . ILE C 1 113 ? -1.332 16.060 30.178 1.00 55.32 105 ILE C CA 1
ATOM 2960 C C . ILE C 1 113 ? -2.083 17.355 30.458 1.00 57.76 105 ILE C C 1
ATOM 2961 O O . ILE C 1 113 ? -2.587 17.578 31.565 1.00 58.27 105 ILE C O 1
ATOM 2966 N N . ALA C 1 114 ? -2.162 18.235 29.459 1.00 56.71 106 ALA C N 1
ATOM 2967 C CA . ALA C 1 114 ? -2.820 19.521 29.663 1.00 57.34 106 ALA C CA 1
ATOM 2968 C C . ALA C 1 114 ? -4.294 19.335 29.998 1.00 59.86 106 ALA C C 1
ATOM 2969 O O . ALA C 1 114 ? -4.836 20.031 30.867 1.00 56.29 106 ALA C O 1
ATOM 2971 N N . LEU C 1 115 ? -4.958 18.398 29.319 1.00 50.74 107 LEU C N 1
ATOM 2972 C CA . LEU C 1 115 ? -6.395 18.226 29.498 1.00 57.67 107 LEU C CA 1
ATOM 2973 C C . LEU C 1 115 ? -6.733 17.670 30.875 1.00 54.66 107 LEU C C 1
ATOM 2974 O O . LEU C 1 115 ? -7.773 18.017 31.443 1.00 61.26 107 LEU C O 1
ATOM 2979 N N . GLU C 1 116 ? -5.880 16.807 31.422 1.00 55.05 108 GLU C N 1
ATOM 2980 C CA . GLU C 1 116 ? -6.197 16.112 32.661 1.00 60.57 108 GLU C CA 1
ATOM 2981 C C . GLU C 1 116 ? -5.635 16.783 33.905 1.00 55.12 108 GLU C C 1
ATOM 2982 O O . GLU C 1 116 ? -6.071 16.451 35.016 1.00 66.72 108 GLU C O 1
ATOM 2988 N N . THR C 1 117 ? -4.690 17.713 33.758 1.00 58.29 109 THR C N 1
ATOM 2989 C CA . THR C 1 117 ? -4.163 18.454 34.895 1.00 54.56 109 THR C CA 1
ATOM 2990 C C . THR C 1 117 ? -4.536 19.928 34.877 1.00 58.75 109 THR C C 1
ATOM 2991 O O . THR C 1 117 ? -4.354 20.608 35.895 1.00 60.73 109 THR C O 1
ATOM 2995 N N . GLY C 1 118 ? -5.034 20.440 33.754 1.00 59.92 110 GLY C N 1
ATOM 2996 C CA . GLY C 1 118 ? -5.369 21.841 33.634 1.00 54.64 110 GLY C CA 1
ATOM 2997 C C . GLY C 1 118 ? -4.191 22.751 33.385 1.00 63.13 110 GLY C C 1
ATOM 2998 O O . GLY C 1 118 ? -4.395 23.958 33.181 1.00 59.53 110 GLY C O 1
ATOM 2999 N N . ILE C 1 119 ? -2.972 22.222 33.394 1.00 58.72 111 ILE C N 1
ATOM 3000 C CA . ILE C 1 119 ? -1.770 23.010 33.151 1.00 56.41 111 ILE C CA 1
ATOM 3001 C C . ILE C 1 119 ? -1.543 23.076 31.642 1.00 54.73 111 ILE C C 1
ATOM 3002 O O . ILE C 1 119 ? -1.313 22.025 31.019 1.00 54.70 111 ILE C O 1
ATOM 3007 N N . PRO C 1 120 ? -1.594 24.255 31.024 1.00 52.54 112 PRO C N 1
ATOM 3008 C CA . PRO C 1 120 ? -1.307 24.324 29.583 1.00 59.82 112 PRO C CA 1
ATOM 3009 C C . PRO C 1 120 ? 0.104 23.833 29.310 1.00 59.01 112 PRO C C 1
ATOM 3010 O O . PRO C 1 120 ? 1.029 24.091 30.082 1.00 51.75 112 PRO C O 1
ATOM 3014 N N . VAL C 1 121 ? 0.262 23.109 28.206 1.00 49.31 113 VAL C N 1
ATOM 3015 C CA . VAL C 1 121 ? 1.565 22.624 27.774 1.00 59.05 113 VAL C CA 1
ATOM 3016 C C . VAL C 1 121 ? 1.761 23.068 26.332 1.00 55.59 113 VAL C C 1
ATOM 3017 O O . VAL C 1 121 ? 1.081 22.568 25.432 1.00 53.02 113 VAL C O 1
ATOM 3021 N N . ALA C 1 122 ? 2.683 24.004 26.112 1.00 58.67 114 ALA C N 1
ATOM 3022 C CA . ALA C 1 122 ? 3.046 24.375 24.748 1.00 56.49 114 ALA C CA 1
ATOM 3023 C C . ALA C 1 122 ? 3.747 23.204 24.074 1.00 54.71 114 ALA C C 1
ATOM 3024 O O . ALA C 1 122 ? 4.668 22.609 24.646 1.00 46.55 114 ALA C O 1
ATOM 3026 N N . ASN C 1 123 ? 3.319 22.877 22.858 1.00 52.84 115 ASN C N 1
ATOM 3027 C CA . ASN C 1 123 ? 3.883 21.765 22.102 1.00 44.54 115 ASN C CA 1
ATOM 3028 C C . ASN C 1 123 ? 4.822 22.344 21.051 1.00 51.40 115 ASN C C 1
ATOM 3029 O O . ASN C 1 123 ? 4.383 22.841 20.010 1.00 49.10 115 ASN C O 1
ATOM 3034 N N . GLY C 1 124 ? 6.118 22.268 21.328 1.00 46.40 116 GLY C N 1
ATOM 3035 C CA . GLY C 1 124 ? 7.125 22.771 20.425 1.00 45.94 116 GLY C CA 1
ATOM 3036 C C . GLY C 1 124 ? 7.959 21.659 19.829 1.00 49.18 116 GLY C C 1
ATOM 3037 O O . GLY C 1 124 ? 9.104 21.886 19.418 1.00 55.17 116 GLY C O 1
ATOM 3038 N N . VAL C 1 125 ? 7.397 20.453 19.784 1.00 43.25 117 VAL C N 1
ATOM 3039 C CA . VAL C 1 125 ? 8.080 19.335 19.136 1.00 47.39 117 VAL C CA 1
ATOM 3040 C C . VAL C 1 125 ? 7.800 19.393 17.641 1.00 48.10 117 VAL C C 1
ATOM 3041 O O . VAL C 1 125 ? 6.648 19.295 17.206 1.00 43.41 117 VAL C O 1
ATOM 3045 N N . LEU C 1 126 ? 8.852 19.583 16.852 1.00 44.98 118 LEU C N 1
ATOM 3046 C CA . LEU C 1 126 ? 8.751 19.571 15.402 1.00 48.24 118 LEU C CA 1
ATOM 3047 C C . LEU C 1 126 ? 8.645 18.137 14.910 1.00 48.19 118 LEU C C 1
ATOM 3048 O O . LEU C 1 126 ? 9.142 17.208 15.545 1.00 51.39 118 LEU C O 1
ATOM 3053 N N . THR C 1 127 ? 7.966 17.957 13.779 1.00 42.31 119 THR C N 1
ATOM 3054 C CA . THR C 1 127 ? 7.869 16.649 13.133 1.00 41.54 119 THR C CA 1
ATOM 3055 C C . THR C 1 127 ? 8.080 16.896 11.641 1.00 44.41 119 THR C C 1
ATOM 3056 O O . THR C 1 127 ? 7.137 17.244 10.935 1.00 43.27 119 THR C O 1
ATOM 3060 N N . VAL C 1 128 ? 9.318 16.729 11.177 1.00 48.68 120 VAL C N 1
ATOM 3061 C CA . VAL C 1 128 ? 9.730 17.165 9.851 1.00 46.67 120 VAL C CA 1
ATOM 3062 C C . VAL C 1 128 ? 10.446 16.023 9.141 1.00 47.37 120 VAL C C 1
ATOM 3063 O O . VAL C 1 128 ? 10.779 14.999 9.738 1.00 46.02 120 VAL C O 1
ATOM 3067 N N . ASP C 1 129 ? 10.667 16.216 7.840 1.00 46.65 121 ASP C N 1
ATOM 3068 C CA . ASP C 1 129 ? 11.315 15.209 7.010 1.00 47.30 121 ASP C CA 1
ATOM 3069 C C . ASP C 1 129 ? 12.823 15.398 6.886 1.00 43.64 121 ASP C C 1
ATOM 3070 O O . ASP C 1 129 ? 13.532 14.422 6.624 1.00 51.26 121 ASP C O 1
ATOM 3075 N N . THR C 1 130 ? 13.333 16.614 7.060 1.00 43.56 122 THR C N 1
ATOM 3076 C CA . THR C 1 130 ? 14.741 16.902 6.846 1.00 46.13 122 THR C CA 1
ATOM 3077 C C . THR C 1 130 ? 15.314 17.718 8.001 1.00 53.29 122 THR C C 1
ATOM 3078 O O . THR C 1 130 ? 14.583 18.352 8.771 1.00 44.05 122 THR C O 1
ATOM 3082 N N . ASP C 1 131 ? 16.649 17.677 8.117 1.00 51.70 123 ASP C N 1
ATOM 3083 C CA . ASP C 1 131 ? 17.336 18.532 9.080 1.00 54.96 123 ASP C CA 1
ATOM 3084 C C . ASP C 1 131 ? 17.102 19.996 8.752 1.00 59.06 123 ASP C C 1
ATOM 3085 O O . ASP C 1 131 ? 16.926 20.826 9.652 1.00 49.40 123 ASP C O 1
ATOM 3090 N N . GLU C 1 132 ? 17.126 20.330 7.456 1.00 55.90 124 GLU C N 1
ATOM 3091 C CA . GLU C 1 132 ? 16.977 21.716 7.032 1.00 47.00 124 GLU C CA 1
ATOM 3092 C C . GLU C 1 132 ? 15.634 22.284 7.467 1.00 51.68 124 GLU C C 1
ATOM 3093 O O . GLU C 1 132 ? 15.545 23.455 7.851 1.00 49.53 124 GLU C O 1
ATOM 3099 N N . GLN C 1 133 ? 14.572 21.477 7.385 1.00 52.91 125 GLN C N 1
ATOM 3100 C CA . GLN C 1 133 ? 13.268 21.932 7.856 1.00 50.60 125 GLN C CA 1
ATOM 3101 C C . GLN C 1 133 ? 13.291 22.224 9.354 1.00 48.16 125 GLN C C 1
ATOM 3102 O O . GLN C 1 133 ? 12.767 23.252 9.798 1.00 48.20 125 GLN C O 1
ATOM 3108 N N . ALA C 1 134 ? 13.902 21.336 10.150 1.00 43.06 126 ALA C N 1
ATOM 3109 C CA . ALA C 1 134 ? 13.966 21.564 11.594 1.00 45.99 126 ALA C CA 1
ATOM 3110 C C . ALA C 1 134 ? 14.722 22.846 11.906 1.00 47.37 126 ALA C C 1
ATOM 3111 O O . ALA C 1 134 ? 14.284 23.648 12.735 1.00 48.28 126 ALA C O 1
ATOM 3113 N N . GLN C 1 135 ? 15.855 23.060 11.231 1.00 47.69 127 GLN C N 1
ATOM 3114 C CA . GLN C 1 135 ? 16.645 24.264 11.453 1.00 51.61 127 GLN C CA 1
ATOM 3115 C C . GLN C 1 135 ? 15.851 25.522 11.129 1.00 55.06 127 GLN C C 1
ATOM 3116 O O . GLN C 1 135 ? 15.930 26.523 11.851 1.00 63.33 127 GLN C O 1
ATOM 3122 N N . ALA C 1 136 ? 15.078 25.491 10.045 1.00 54.68 128 ALA C N 1
ATOM 3123 C CA . ALA C 1 136 ? 14.348 26.683 9.626 1.00 54.47 128 ALA C CA 1
ATOM 3124 C C . ALA C 1 136 ? 13.255 27.061 10.616 1.00 47.43 128 ALA C C 1
ATOM 3125 O O . ALA C 1 136 ? 12.860 28.228 10.681 1.00 52.55 128 ALA C O 1
ATOM 3127 N N . ARG C 1 137 ? 12.747 26.097 11.373 1.00 46.05 129 ARG C N 1
ATOM 3128 C CA . ARG C 1 137 ? 11.667 26.333 12.319 1.00 50.23 129 ARG C CA 1
ATOM 3129 C C . ARG C 1 137 ? 12.135 26.459 13.765 1.00 52.77 129 ARG C C 1
ATOM 3130 O O . ARG C 1 137 ? 11.354 26.895 14.615 1.00 46.42 129 ARG C O 1
ATOM 3138 N N . ALA C 1 138 ? 13.388 26.118 14.067 1.00 47.14 130 ALA C N 1
ATOM 3139 C CA . ALA C 1 138 ? 13.795 25.952 15.460 1.00 49.29 130 ALA C CA 1
ATOM 3140 C C . ALA C 1 138 ? 13.560 27.221 16.273 1.00 51.27 130 ALA C C 1
ATOM 3141 O O . ALA C 1 138 ? 12.781 27.227 17.232 1.00 53.05 130 ALA C O 1
ATOM 3143 N N . ALA C 1 139 ? 14.229 28.315 15.903 1.00 50.28 131 ALA C N 1
ATOM 3144 C CA . ALA C 1 139 ? 14.158 29.527 16.716 1.00 59.25 131 ALA C CA 1
ATOM 3145 C C . ALA C 1 139 ? 12.749 30.115 16.734 1.00 54.59 131 ALA C C 1
ATOM 3146 O O . ALA C 1 139 ? 12.287 30.599 17.776 1.00 55.17 131 ALA C O 1
ATOM 3148 N N . GLY C 1 140 ? 12.060 30.108 15.594 1.00 60.36 132 GLY C N 1
ATOM 3149 C CA . GLY C 1 140 ? 10.709 30.647 15.561 1.00 51.26 132 GLY C CA 1
ATOM 3150 C C . GLY C 1 140 ? 9.755 29.871 16.446 1.00 55.78 132 GLY C C 1
ATOM 3151 O O . GLY C 1 140 ? 8.884 30.451 17.103 1.00 51.81 132 GLY C O 1
ATOM 3152 N N . LYS C 1 141 ? 9.903 28.547 16.479 1.00 48.21 133 LYS C N 1
ATOM 3153 C CA . LYS C 1 141 ? 9.009 27.735 17.298 1.00 47.07 133 LYS C CA 1
ATOM 3154 C C . LYS C 1 141 ? 9.305 27.907 18.780 1.00 54.33 133 LYS C C 1
ATOM 3155 O O . LYS C 1 141 ? 8.385 27.894 19.604 1.00 48.16 133 LYS C O 1
ATOM 3161 N N . GLY C 1 142 ? 10.577 28.077 19.140 1.00 54.43 134 GLY C N 1
ATOM 3162 C CA . GLY C 1 142 ? 10.911 28.278 20.544 1.00 56.24 134 GLY C CA 1
ATOM 3163 C C . GLY C 1 142 ? 10.261 29.521 21.119 1.00 59.64 134 GLY C C 1
ATOM 3164 O O . GLY C 1 142 ? 9.669 29.486 22.203 1.00 55.56 134 GLY C O 1
ATOM 3165 N N . ALA C 1 143 ? 10.357 30.640 20.396 1.00 56.38 135 ALA C N 1
ATOM 3166 C CA . ALA C 1 143 ? 9.738 31.876 20.862 1.00 54.85 135 ALA C CA 1
ATOM 3167 C C . ALA C 1 143 ? 8.217 31.773 20.850 1.00 57.55 135 ALA C C 1
ATOM 3168 O O . ALA C 1 143 ? 7.550 32.291 21.756 1.00 56.09 135 ALA C O 1
ATOM 3170 N N . ASP C 1 144 ? 7.647 31.119 19.830 1.00 58.30 136 ASP C N 1
ATOM 3171 C CA . ASP C 1 144 ? 6.202 30.916 19.811 1.00 57.45 136 ASP C CA 1
ATOM 3172 C C . ASP C 1 144 ? 5.742 30.171 21.060 1.00 58.40 136 ASP C C 1
ATOM 3173 O O . ASP C 1 144 ? 4.674 30.460 21.613 1.00 52.41 136 ASP C O 1
ATOM 3178 N N . CYS C 1 145 ? 6.521 29.173 21.494 1.00 54.11 137 CYS C N 1
ATOM 3179 C CA . CYS C 1 145 ? 6.153 28.418 22.687 1.00 59.95 137 CYS C CA 1
ATOM 3180 C C . CYS C 1 145 ? 6.211 29.286 23.933 1.00 51.69 137 CYS C C 1
ATOM 3181 O O . CYS C 1 145 ? 5.399 29.109 24.844 1.00 59.42 137 CYS C O 1
ATOM 3184 N N . ALA C 1 146 ? 7.156 30.226 23.985 1.00 53.30 138 ALA C N 1
ATOM 3185 C CA . ALA C 1 146 ? 7.223 31.162 25.104 1.00 55.57 138 ALA C CA 1
ATOM 3186 C C . ALA C 1 146 ? 5.947 31.986 25.199 1.00 56.80 138 ALA C C 1
ATOM 3187 O O . ALA C 1 146 ? 5.382 32.157 26.282 1.00 57.87 138 ALA C O 1
ATOM 3189 N N . GLN C 1 147 ? 5.468 32.497 24.058 1.00 59.02 139 GLN C N 1
ATOM 3190 C CA . GLN C 1 147 ? 4.252 33.305 24.058 1.00 58.82 139 GLN C CA 1
ATOM 3191 C C . GLN C 1 147 ? 3.031 32.454 24.376 1.00 57.03 139 GLN C C 1
ATOM 3192 O O . GLN C 1 147 ? 2.093 32.922 25.031 1.00 61.19 139 GLN C O 1
ATOM 3198 N N . VAL C 1 148 ? 3.026 31.204 23.915 1.00 54.62 140 VAL C N 1
ATOM 3199 C CA . VAL C 1 148 ? 1.896 30.315 24.170 1.00 57.44 140 VAL C CA 1
ATOM 3200 C C . VAL C 1 148 ? 1.798 29.981 25.654 1.00 58.32 140 VAL C C 1
ATOM 3201 O O . VAL C 1 148 ? 0.704 29.968 26.232 1.00 63.82 140 VAL C O 1
ATOM 3205 N N . ALA C 1 149 ? 2.935 29.694 26.292 1.00 60.00 141 ALA C N 1
ATOM 3206 C CA . ALA C 1 149 ? 2.922 29.323 27.706 1.00 54.51 141 ALA C CA 1
ATOM 3207 C C . ALA C 1 149 ? 2.474 30.485 28.580 1.00 57.13 141 ALA C C 1
ATOM 3208 O O . ALA C 1 149 ? 1.720 30.294 29.539 1.00 60.28 141 ALA C O 1
ATOM 3210 N N . VAL C 1 150 ? 2.930 31.696 28.268 1.00 58.79 142 VAL C N 1
ATOM 3211 C CA . VAL C 1 150 ? 2.530 32.867 29.040 1.00 61.61 142 VAL C CA 1
ATOM 3212 C C . VAL C 1 150 ? 1.045 33.157 28.849 1.00 62.27 142 VAL C C 1
ATOM 3213 O O . VAL C 1 150 ? 0.311 33.373 29.819 1.00 63.81 142 VAL C O 1
ATOM 3217 N N . GLU C 1 151 ? 0.578 33.179 27.597 1.00 61.34 143 GLU C N 1
ATOM 3218 C CA . GLU C 1 151 ? -0.818 33.533 27.361 1.00 62.32 143 GLU C CA 1
ATOM 3219 C C . GLU C 1 151 ? -1.758 32.503 27.975 1.00 61.41 143 GLU C C 1
ATOM 3220 O O . GLU C 1 151 ? -2.766 32.867 28.591 1.00 63.15 143 GLU C O 1
ATOM 3226 N N . MET C 1 152 ? -1.451 31.212 27.807 1.00 58.90 144 MET C N 1
ATOM 3227 C CA . MET C 1 152 ? -2.342 30.174 28.315 1.00 58.10 144 MET C CA 1
ATOM 3228 C C . MET C 1 152 ? -2.276 30.078 29.838 1.00 59.31 144 MET C C 1
ATOM 3229 O O . MET C 1 152 ? -3.282 29.768 30.478 1.00 59.95 144 MET C O 1
ATOM 3234 N N . ALA C 1 153 ? -1.113 30.336 30.439 1.00 60.70 145 ALA C N 1
ATOM 3235 C CA . ALA C 1 153 ? -1.056 30.408 31.901 1.00 61.22 145 ALA C CA 1
ATOM 3236 C C . ALA C 1 153 ? -2.009 31.474 32.420 1.00 64.01 145 ALA C C 1
ATOM 3237 O O . ALA C 1 153 ? -2.760 31.240 33.371 1.00 65.04 145 ALA C O 1
ATOM 3239 N N . ASN C 1 154 ? -2.017 32.646 31.781 1.00 65.42 146 ASN C N 1
ATOM 3240 C CA . ASN C 1 154 ? -2.928 33.707 32.185 1.00 68.34 146 ASN C CA 1
ATOM 3241 C C . ASN C 1 154 ? -4.379 33.361 31.885 1.00 68.29 146 ASN C C 1
ATOM 3242 O O . ASN C 1 154 ? -5.276 33.753 32.641 1.00 70.52 146 ASN C O 1
ATOM 3247 N N . LEU C 1 155 ? -4.641 32.651 30.785 1.00 66.04 147 LEU C N 1
ATOM 3248 C CA . LEU C 1 155 ? -6.013 32.252 30.486 1.00 66.11 147 LEU C CA 1
ATOM 3249 C C . LEU C 1 155 ? -6.503 31.215 31.483 1.00 65.71 147 LEU C C 1
ATOM 3250 O O . LEU C 1 155 ? -7.625 31.319 31.992 1.00 67.44 147 LEU C O 1
ATOM 3255 N N . ALA C 1 156 ? -5.660 30.229 31.806 1.00 64.64 148 ALA C N 1
ATOM 3256 C CA . ALA C 1 156 ? -6.052 29.222 32.789 1.00 68.56 148 ALA C CA 1
ATOM 3257 C C . ALA C 1 156 ? -6.413 29.860 34.124 1.00 69.36 148 ALA C C 1
ATOM 3258 O O . ALA C 1 156 ? -7.384 29.455 34.774 1.00 78.15 148 ALA C O 1
ATOM 3260 N N . ALA C 1 157 ? -5.647 30.868 34.545 1.00 67.71 149 ALA C N 1
ATOM 3261 C CA . ALA C 1 157 ? -5.965 31.561 35.789 1.00 75.08 149 ALA C CA 1
ATOM 3262 C C . ALA C 1 157 ? -7.326 32.239 35.703 1.00 76.75 149 ALA C C 1
ATOM 3263 O O . ALA C 1 157 ? -8.072 32.284 36.689 1.00 74.98 149 ALA C O 1
ATOM 3265 N N . ALA C 1 158 ? -7.669 32.775 34.527 1.00 75.03 150 ALA C N 1
ATOM 3266 C CA . ALA C 1 158 ? -8.915 33.522 34.396 1.00 79.86 150 ALA C CA 1
ATOM 3267 C C . ALA C 1 158 ? -10.128 32.625 34.608 1.00 80.19 150 ALA C C 1
ATOM 3268 O O . ALA C 1 158 ? -11.119 33.042 35.219 1.00 81.64 150 ALA C O 1
ATOM 3270 N N . LEU C 1 159 ? -10.074 31.391 34.113 1.00 82.33 151 LEU C N 1
ATOM 3271 C CA . LEU C 1 159 ? -11.197 30.470 34.218 1.00 86.46 151 LEU C CA 1
ATOM 3272 C C . LEU C 1 159 ? -11.187 29.648 35.505 1.00 86.70 151 LEU C C 1
ATOM 3273 O O . LEU C 1 159 ? -12.054 28.783 35.670 1.00 91.98 151 LEU C O 1
ATOM 3278 N N . GLU C 1 160 ? -10.237 29.884 36.409 1.00 88.99 152 GLU C N 1
ATOM 3279 C CA . GLU C 1 160 ? -10.201 29.167 37.683 1.00 90.00 152 GLU C CA 1
ATOM 3280 C C . GLU C 1 160 ? -11.150 29.806 38.691 1.00 83.11 152 GLU C C 1
ATOM 3281 O O . GLU C 1 160 ? -11.136 31.022 38.884 1.00 84.57 152 GLU C O 1
ATOM 3283 N N . HIS D 1 8 ? 29.338 -11.577 30.135 1.00 127.30 0 HIS D N 1
ATOM 3284 C CA . HIS D 1 8 ? 29.313 -10.240 30.801 1.00 125.13 0 HIS D CA 1
ATOM 3285 C C . HIS D 1 8 ? 28.271 -10.214 31.923 1.00 115.37 0 HIS D C 1
ATOM 3286 O O . HIS D 1 8 ? 28.490 -10.782 32.992 1.00 111.90 0 HIS D O 1
ATOM 3288 N N . MET D 1 9 ? 27.144 -9.553 31.675 1.00 120.07 1 MET D N 1
ATOM 3289 C CA . MET D 1 9 ? 26.083 -9.413 32.666 1.00 98.77 1 MET D CA 1
ATOM 3290 C C . MET D 1 9 ? 25.124 -10.597 32.606 1.00 106.54 1 MET D C 1
ATOM 3291 O O . MET D 1 9 ? 24.918 -11.202 31.551 1.00 107.12 1 MET D O 1
ATOM 3296 N N . ASN D 1 10 ? 24.539 -10.921 33.759 1.00 103.13 2 ASN D N 1
ATOM 3297 C CA . ASN D 1 10 ? 23.681 -12.099 33.898 1.00 101.87 2 ASN D CA 1
ATOM 3298 C C . ASN D 1 10 ? 22.603 -11.802 34.927 1.00 98.54 2 ASN D C 1
ATOM 3299 O O . ASN D 1 10 ? 22.775 -12.067 36.124 1.00 96.67 2 ASN D O 1
ATOM 3304 N N . PRO D 1 11 ? 21.458 -11.250 34.494 1.00 97.29 3 PRO D N 1
ATOM 3305 C CA . PRO D 1 11 ? 20.358 -11.004 35.439 1.00 89.01 3 PRO D CA 1
ATOM 3306 C C . PRO D 1 11 ? 19.383 -12.164 35.555 1.00 96.38 3 PRO D C 1
ATOM 3307 O O . PRO D 1 11 ? 19.571 -13.214 34.932 1.00 91.79 3 PRO D O 1
ATOM 3311 N N . TYR D 1 12 ? 18.330 -11.974 36.348 1.00 90.45 4 TYR D N 1
ATOM 3312 C CA . TYR D 1 12 ? 17.308 -13.000 36.506 1.00 91.84 4 TYR D CA 1
ATOM 3313 C C . TYR D 1 12 ? 16.429 -13.069 35.265 1.00 91.94 4 TYR D C 1
ATOM 3314 O O . TYR D 1 12 ? 15.955 -12.043 34.769 1.00 90.92 4 TYR D O 1
ATOM 3323 N N . ILE D 1 13 ? 16.204 -14.284 34.775 1.00 104.00 5 ILE D N 1
ATOM 3324 C CA . ILE D 1 13 ? 15.435 -14.531 33.562 1.00 91.24 5 ILE D CA 1
ATOM 3325 C C . ILE D 1 13 ? 14.233 -15.386 33.933 1.00 89.48 5 ILE D C 1
ATOM 3326 O O . ILE D 1 13 ? 14.397 -16.535 34.359 1.00 99.40 5 ILE D O 1
ATOM 3331 N N . LEU D 1 14 ? 13.036 -14.826 33.776 1.00 85.72 6 LEU D N 1
ATOM 3332 C CA . LEU D 1 14 ? 11.823 -15.625 33.908 1.00 83.14 6 LEU D CA 1
ATOM 3333 C C . LEU D 1 14 ? 11.649 -16.403 32.609 1.00 97.07 6 LEU D C 1
ATOM 3334 O O . LEU D 1 14 ? 11.361 -15.819 31.561 1.00 106.46 6 LEU D O 1
ATOM 3339 N N . THR D 1 15 ? 11.839 -17.707 32.667 1.00 91.47 7 THR D N 1
ATOM 3340 C CA . THR D 1 15 ? 11.637 -18.541 31.491 1.00 87.84 7 THR D CA 1
ATOM 3341 C C . THR D 1 15 ? 10.143 -18.661 31.218 1.00 96.89 7 THR D C 1
ATOM 3342 O O . THR D 1 15 ? 9.378 -18.986 32.132 1.00 93.60 7 THR D O 1
ATOM 3346 N N . PRO D 1 16 ? 9.686 -18.400 29.994 1.00 82.11 8 PRO D N 1
ATOM 3347 C CA . PRO D 1 16 ? 8.246 -18.499 29.723 1.00 112.97 8 PRO D CA 1
ATOM 3348 C C . PRO D 1 16 ? 7.714 -19.891 30.031 1.00 108.05 8 PRO D C 1
ATOM 3349 O O . PRO D 1 16 ? 8.380 -20.901 29.795 1.00 97.99 8 PRO D O 1
ATOM 3353 N N . ASP D 1 17 ? 6.502 -19.932 30.582 1.00 94.34 9 ASP D N 1
ATOM 3354 C CA . ASP D 1 17 ? 5.844 -21.168 30.990 1.00 88.23 9 ASP D CA 1
ATOM 3355 C C . ASP D 1 17 ? 4.575 -21.329 30.167 1.00 87.64 9 ASP D C 1
ATOM 3356 O O . ASP D 1 17 ? 3.721 -20.436 30.160 1.00 87.61 9 ASP D O 1
ATOM 3361 N N . LEU D 1 18 ? 4.456 -22.463 29.474 1.00 89.45 10 LEU D N 1
ATOM 3362 C CA . LEU D 1 18 ? 3.315 -22.744 28.613 1.00 86.49 10 LEU D CA 1
ATOM 3363 C C . LEU D 1 18 ? 2.437 -23.869 29.154 1.00 100.35 10 LEU D C 1
ATOM 3364 O O . LEU D 1 18 ? 1.659 -24.462 28.398 1.00 100.14 10 LEU D O 1
ATOM 3369 N N . ASN D 1 19 ? 2.543 -24.177 30.444 1.00 114.42 11 ASN D N 1
ATOM 3370 C CA . ASN D 1 19 ? 1.690 -25.193 31.049 1.00 117.50 11 ASN D CA 1
ATOM 3371 C C . ASN D 1 19 ? 0.282 -24.630 31.200 1.00 102.54 11 ASN D C 1
ATOM 3372 O O . ASN D 1 19 ? 0.046 -23.735 32.017 1.00 93.55 11 ASN D O 1
ATOM 3374 N N . GLY D 1 20 ? -0.651 -25.143 30.406 1.00 89.21 12 GLY D N 1
ATOM 3375 C CA . GLY D 1 20 ? -2.027 -24.706 30.451 1.00 106.85 12 GLY D CA 1
ATOM 3376 C C . GLY D 1 20 ? -2.915 -25.445 31.423 1.00 98.00 12 GLY D C 1
ATOM 3377 O O . GLY D 1 20 ? -4.122 -25.185 31.467 1.00 96.29 12 GLY D O 1
ATOM 3378 N N . GLU D 1 21 ? -2.359 -26.362 32.210 1.00 94.15 13 GLU D N 1
ATOM 3379 C CA . GLU D 1 21 ? -3.174 -27.128 33.142 1.00 97.43 13 GLU D CA 1
ATOM 3380 C C . GLU D 1 21 ? -3.876 -26.198 34.123 1.00 98.88 13 GLU D C 1
ATOM 3381 O O . GLU D 1 21 ? -3.244 -25.346 34.757 1.00 100.25 13 GLU D O 1
ATOM 3383 N N . GLY D 1 22 ? -5.193 -26.364 34.245 1.00 114.78 14 GLY D N 1
ATOM 3384 C CA . GLY D 1 22 ? -5.979 -25.620 35.204 1.00 91.44 14 GLY D CA 1
ATOM 3385 C C . GLY D 1 22 ? -6.418 -24.240 34.773 1.00 107.10 14 GLY D C 1
ATOM 3386 O O . GLY D 1 22 ? -7.113 -23.564 35.543 1.00 92.12 14 GLY D O 1
ATOM 3387 N N . LEU D 1 23 ? -6.045 -23.792 33.580 1.00 112.80 15 LEU D N 1
ATOM 3388 C CA . LEU D 1 23 ? -6.454 -22.470 33.127 1.00 104.38 15 LEU D CA 1
ATOM 3389 C C . LEU D 1 23 ? -7.877 -22.516 32.582 1.00 104.81 15 LEU D C 1
ATOM 3390 O O . LEU D 1 23 ? -8.340 -23.545 32.080 1.00 112.04 15 LEU D O 1
ATOM 3395 N N . HIS D 1 24 ? -8.578 -21.390 32.707 1.00 92.63 16 HIS D N 1
ATOM 3396 C CA . HIS D 1 24 ? -9.895 -21.205 32.105 1.00 108.65 16 HIS D CA 1
ATOM 3397 C C . HIS D 1 24 ? -9.791 -20.061 31.103 1.00 93.32 16 HIS D C 1
ATOM 3398 O O . HIS D 1 24 ? -9.367 -18.956 31.458 1.00 82.85 16 HIS D O 1
ATOM 3405 N N . ILE D 1 25 ? -10.172 -20.322 29.861 1.00 98.07 17 ILE D N 1
ATOM 3406 C CA . ILE D 1 25 ? -9.981 -19.375 28.770 1.00 82.93 17 ILE D CA 1
ATOM 3407 C C . ILE D 1 25 ? -11.342 -18.976 28.219 1.00 84.50 17 ILE D C 1
ATOM 3408 O O . ILE D 1 25 ? -12.247 -19.810 28.099 1.00 92.05 17 ILE D O 1
ATOM 3413 N N . GLY D 1 26 ? -11.487 -17.692 27.913 1.00 81.97 18 GLY D N 1
ATOM 3414 C CA . GLY D 1 26 ? -12.662 -17.167 27.233 1.00 79.67 18 GLY D CA 1
ATOM 3415 C C . GLY D 1 26 ? -12.282 -16.675 25.847 1.00 82.14 18 GLY D C 1
ATOM 3416 O O . GLY D 1 26 ? -11.231 -16.051 25.665 1.00 69.86 18 GLY D O 1
ATOM 3417 N N . ILE D 1 27 ? -13.144 -16.958 24.872 1.00 85.74 19 ILE D N 1
ATOM 3418 C CA . ILE D 1 27 ? -12.896 -16.628 23.474 1.00 82.31 19 ILE D CA 1
ATOM 3419 C C . ILE D 1 27 ? -14.101 -15.880 22.926 1.00 75.59 19 ILE D C 1
ATOM 3420 O O . ILE D 1 27 ? -15.248 -16.254 23.189 1.00 84.20 19 ILE D O 1
ATOM 3425 N N . VAL D 1 28 ? -13.839 -14.816 22.173 1.00 79.44 20 VAL D N 1
ATOM 3426 C CA . VAL D 1 28 ? -14.878 -14.057 21.486 1.00 75.02 20 VAL D CA 1
ATOM 3427 C C . VAL D 1 28 ? -14.507 -14.006 20.011 1.00 80.36 20 VAL D C 1
ATOM 3428 O O . VAL D 1 28 ? -13.441 -13.492 19.648 1.00 80.11 20 VAL D O 1
ATOM 3432 N N . ARG D 1 29 ? -15.383 -14.533 19.165 1.00 75.51 21 ARG D N 1
ATOM 3433 C CA . ARG D 1 29 ? -15.116 -14.691 17.742 1.00 78.16 21 ARG D CA 1
ATOM 3434 C C . ARG D 1 29 ? -16.109 -13.845 16.963 1.00 79.39 21 ARG D C 1
ATOM 3435 O O . ARG D 1 29 ? -17.318 -14.066 17.059 1.00 86.41 21 ARG D O 1
ATOM 3443 N N . ALA D 1 30 ? -15.595 -12.873 16.209 1.00 72.81 22 ALA D N 1
ATOM 3444 C CA . ALA D 1 30 ? -16.437 -12.133 15.276 1.00 84.67 22 ALA D CA 1
ATOM 3445 C C . ALA D 1 30 ? -16.738 -13.001 14.061 1.00 73.38 22 ALA D C 1
ATOM 3446 O O . ALA D 1 30 ? -15.888 -13.767 13.600 1.00 76.83 22 ALA D O 1
ATOM 3448 N N . ARG D 1 31 ? -17.960 -12.880 13.540 1.00 76.70 23 ARG D N 1
ATOM 3449 C CA . ARG D 1 31 ? -18.430 -13.752 12.475 1.00 85.62 23 ARG D CA 1
ATOM 3450 C C . ARG D 1 31 ? -18.352 -13.134 11.084 1.00 76.12 23 ARG D C 1
ATOM 3451 O O . ARG D 1 31 ? -18.597 -13.841 10.103 1.00 81.16 23 ARG D O 1
ATOM 3459 N N . PHE D 1 32 ? -18.024 -11.852 10.964 1.00 81.40 24 PHE D N 1
ATOM 3460 C CA . PHE D 1 32 ? -17.836 -11.256 9.644 1.00 73.97 24 PHE D CA 1
ATOM 3461 C C . PHE D 1 32 ? -16.736 -12.009 8.908 1.00 79.07 24 PHE D C 1
ATOM 3462 O O . PHE D 1 32 ? -15.681 -12.301 9.480 1.00 78.78 24 PHE D O 1
ATOM 3470 N N . ASN D 1 33 ? -16.976 -12.325 7.639 1.00 76.26 25 ASN D N 1
ATOM 3471 C CA . ASN D 1 33 ? -16.108 -13.237 6.898 1.00 75.96 25 ASN D CA 1
ATOM 3472 C C . ASN D 1 33 ? -15.984 -14.547 7.677 1.00 77.26 25 ASN D C 1
ATOM 3473 O O . ASN D 1 33 ? -14.895 -14.991 8.038 1.00 78.22 25 ASN D O 1
ATOM 3478 N N . GLU D 1 34 ? -17.141 -15.162 7.934 1.00 79.57 26 GLU D N 1
ATOM 3479 C CA . GLU D 1 34 ? -17.246 -16.134 9.019 1.00 83.22 26 GLU D CA 1
ATOM 3480 C C . GLU D 1 34 ? -16.262 -17.286 8.855 1.00 86.64 26 GLU D C 1
ATOM 3481 O O . GLU D 1 34 ? -15.675 -17.745 9.841 1.00 87.97 26 GLU D O 1
ATOM 3487 N N . GLU D 1 35 ? -16.059 -17.760 7.624 1.00 74.63 27 GLU D N 1
ATOM 3488 C CA . GLU D 1 35 ? -15.183 -18.907 7.413 1.00 90.69 27 GLU D CA 1
ATOM 3489 C C . GLU D 1 35 ? -13.812 -18.694 8.042 1.00 81.71 27 GLU D C 1
ATOM 3490 O O . GLU D 1 35 ? -13.199 -19.648 8.538 1.00 90.31 27 GLU D O 1
ATOM 3492 N N . ILE D 1 36 ? -13.317 -17.454 8.035 1.00 81.63 28 ILE D N 1
ATOM 3493 C CA . ILE D 1 36 ? -11.993 -17.176 8.581 1.00 74.58 28 ILE D CA 1
ATOM 3494 C C . ILE D 1 36 ? -11.984 -17.386 10.093 1.00 94.13 28 ILE D C 1
ATOM 3495 O O . ILE D 1 36 ? -11.096 -18.049 10.641 1.00 74.69 28 ILE D O 1
ATOM 3500 N N . GLY D 1 37 ? -12.972 -16.817 10.788 1.00 84.29 29 GLY D N 1
ATOM 3501 C CA . GLY D 1 37 ? -13.044 -16.984 12.226 1.00 80.04 29 GLY D CA 1
ATOM 3502 C C . GLY D 1 37 ? -13.273 -18.422 12.639 1.00 81.87 29 GLY D C 1
ATOM 3503 O O . GLY D 1 37 ? -12.828 -18.842 13.712 1.00 78.48 29 GLY D O 1
ATOM 3504 N N . GLN D 1 38 ? -13.999 -19.184 11.815 1.00 77.86 30 GLN D N 1
ATOM 3505 C CA . GLN D 1 38 ? -14.216 -20.594 12.112 1.00 85.59 30 GLN D CA 1
ATOM 3506 C C . GLN D 1 38 ? -12.915 -21.382 12.038 1.00 82.97 30 GLN D C 1
ATOM 3507 O O . GLN D 1 38 ? -12.639 -22.221 12.903 1.00 89.80 30 GLN D O 1
ATOM 3513 N N . ALA D 1 39 ? -12.109 -21.140 11.002 1.00 91.34 31 ALA D N 1
ATOM 3514 C CA . ALA D 1 39 ? -10.832 -21.835 10.885 1.00 86.72 31 ALA D CA 1
ATOM 3515 C C . ALA D 1 39 ? -9.900 -21.447 12.022 1.00 80.11 31 ALA D C 1
ATOM 3516 O O . ALA D 1 39 ? -9.146 -22.282 12.532 1.00 78.27 31 ALA D O 1
ATOM 3518 N N . GLN D 1 40 ? -9.925 -20.172 12.423 1.00 83.75 32 GLN D N 1
ATOM 3519 C CA . GLN D 1 40 ? -9.139 -19.746 13.575 1.00 86.22 32 GLN D CA 1
ATOM 3520 C C . GLN D 1 40 ? -9.603 -20.438 14.850 1.00 85.88 32 GLN D C 1
ATOM 3521 O O . GLN D 1 40 ? -8.781 -20.900 15.649 1.00 80.25 32 GLN D O 1
ATOM 3527 N N . LEU D 1 41 ? -10.921 -20.509 15.063 1.00 80.76 33 LEU D N 1
ATOM 3528 C CA . LEU D 1 41 ? -11.435 -21.084 16.302 1.00 80.99 33 LEU D CA 1
ATOM 3529 C C . LEU D 1 41 ? -11.119 -22.570 16.396 1.00 84.89 33 LEU D C 1
ATOM 3530 O O . LEU D 1 41 ? -10.782 -23.069 17.474 1.00 86.00 33 LEU D O 1
ATOM 3535 N N . GLN D 1 42 ? -11.239 -23.298 15.282 1.00 90.41 34 GLN D N 1
ATOM 3536 C CA . GLN D 1 42 ? -10.909 -24.718 15.302 1.00 82.60 34 GLN D CA 1
ATOM 3537 C C . GLN D 1 42 ? -9.440 -24.928 15.647 1.00 85.18 34 GLN D C 1
ATOM 3538 O O . GLN D 1 42 ? -9.101 -25.799 16.455 1.00 91.48 34 GLN D O 1
ATOM 3540 N N . ALA D 1 43 ? -8.555 -24.126 15.054 1.00 78.73 35 ALA D N 1
ATOM 3541 C CA . ALA D 1 43 ? -7.136 -24.232 15.372 1.00 99.55 35 ALA D CA 1
ATOM 3542 C C . ALA D 1 43 ? -6.867 -23.827 16.816 1.00 92.94 35 ALA D C 1
ATOM 3543 O O . ALA D 1 43 ? -6.006 -24.412 17.482 1.00 86.44 35 ALA D O 1
ATOM 3545 N N . CYS D 1 44 ? -7.589 -22.819 17.310 1.00 82.87 36 CYS D N 1
ATOM 3546 C CA . CYS D 1 44 ? -7.339 -22.321 18.658 1.00 89.10 36 CYS D CA 1
ATOM 3547 C C . CYS D 1 44 ? -7.708 -23.362 19.703 1.00 92.45 36 CYS D C 1
ATOM 3548 O O . CYS D 1 44 ? -6.918 -23.654 20.609 1.00 92.27 36 CYS D O 1
ATOM 3551 N N . LEU D 1 45 ? -8.904 -23.944 19.587 1.00 88.22 37 LEU D N 1
ATOM 3552 C CA . LEU D 1 45 ? -9.319 -24.971 20.537 1.00 88.48 37 LEU D CA 1
ATOM 3553 C C . LEU D 1 45 ? -8.407 -26.188 20.462 1.00 87.01 37 LEU D C 1
ATOM 3554 O O . LEU D 1 45 ? -8.053 -26.775 21.491 1.00 93.51 37 LEU D O 1
ATOM 3559 N N . GLU D 1 46 ? -8.017 -26.585 19.249 1.00 91.54 38 GLU D N 1
ATOM 3560 C CA . GLU D 1 46 ? -7.133 -27.734 19.101 1.00 93.49 38 GLU D CA 1
ATOM 3561 C C . GLU D 1 46 ? -5.802 -27.490 19.800 1.00 88.40 38 GLU D C 1
ATOM 3562 O O . GLU D 1 46 ? -5.257 -28.393 20.449 1.00 88.73 38 GLU D O 1
ATOM 3568 N N . GLU D 1 47 ? -5.258 -26.275 19.673 1.00 77.97 39 GLU D N 1
ATOM 3569 C CA . GLU D 1 47 ? -3.993 -25.961 20.327 1.00 105.62 39 GLU D CA 1
ATOM 3570 C C . GLU D 1 47 ? -4.152 -25.908 21.842 1.00 108.24 39 GLU D C 1
ATOM 3571 O O . GLU D 1 47 ? -3.282 -26.382 22.582 1.00 102.59 39 GLU D O 1
ATOM 3577 N N . LEU D 1 48 ? -5.255 -25.325 22.322 1.00 107.91 40 LEU D N 1
ATOM 3578 C CA . LEU D 1 48 ? -5.470 -25.232 23.761 1.00 106.65 40 LEU D CA 1
ATOM 3579 C C . LEU D 1 48 ? -5.454 -26.612 24.402 1.00 106.42 40 LEU D C 1
ATOM 3580 O O . LEU D 1 48 ? -4.822 -26.814 25.445 1.00 99.64 40 LEU D O 1
ATOM 3585 N N . GLY D 1 49 ? -6.138 -27.578 23.788 1.00 91.95 41 GLY D N 1
ATOM 3586 C CA . GLY D 1 49 ? -6.078 -28.939 24.294 1.00 92.89 41 GLY D CA 1
ATOM 3587 C C . GLY D 1 49 ? -4.667 -29.491 24.284 1.00 88.66 41 GLY D C 1
ATOM 3588 O O . GLY D 1 49 ? -4.267 -30.218 25.197 1.00 90.35 41 GLY D O 1
ATOM 3589 N N . LYS D 1 50 ? -3.893 -29.152 23.253 1.00 92.14 42 LYS D N 1
ATOM 3590 C CA . LYS D 1 50 ? -2.510 -29.608 23.186 1.00 111.58 42 LYS D CA 1
ATOM 3591 C C . LYS D 1 50 ? -1.692 -29.080 24.354 1.00 91.84 42 LYS D C 1
ATOM 3592 O O . LYS D 1 50 ? -0.737 -29.735 24.788 1.00 82.56 42 LYS D O 1
ATOM 3594 N N . LEU D 1 51 ? -2.046 -27.905 24.874 1.00 94.11 43 LEU D N 1
ATOM 3595 C CA . LEU D 1 51 ? -1.346 -27.307 26.001 1.00 90.84 43 LEU D CA 1
ATOM 3596 C C . LEU D 1 51 ? -1.968 -27.654 27.346 1.00 84.40 43 LEU D C 1
ATOM 3597 O O . LEU D 1 51 ? -1.476 -27.180 28.374 1.00 87.17 43 LEU D O 1
ATOM 3602 N N . GLY D 1 52 ? -3.038 -28.444 27.368 1.00 82.80 44 GLY D N 1
ATOM 3603 C CA . GLY D 1 52 ? -3.599 -28.935 28.609 1.00 97.44 44 GLY D CA 1
ATOM 3604 C C . GLY D 1 52 ? -4.818 -28.215 29.140 1.00 122.37 44 GLY D C 1
ATOM 3605 O O . GLY D 1 52 ? -5.187 -28.436 30.301 1.00 118.83 44 GLY D O 1
ATOM 3606 N N . VAL D 1 53 ? -5.450 -27.361 28.345 1.00 114.62 45 VAL D N 1
ATOM 3607 C CA . VAL D 1 53 ? -6.681 -26.702 28.769 1.00 116.60 45 VAL D CA 1
ATOM 3608 C C . VAL D 1 53 ? -7.835 -27.691 28.655 1.00 123.10 45 VAL D C 1
ATOM 3609 O O . VAL D 1 53 ? -8.035 -28.316 27.606 1.00 100.96 45 VAL D O 1
ATOM 3613 N N . ASP D 1 54 ? -8.592 -27.840 29.737 1.00 105.94 46 ASP D N 1
ATOM 3614 C CA . ASP D 1 54 ? -9.726 -28.753 29.749 1.00 118.52 46 ASP D CA 1
ATOM 3615 C C . ASP D 1 54 ? -10.863 -28.213 28.887 1.00 106.58 46 ASP D C 1
ATOM 3616 O O . ASP D 1 54 ? -11.066 -27.003 28.771 1.00 106.16 46 ASP D O 1
ATOM 3621 N N . GLU D 1 55 ? -11.608 -29.135 28.270 1.00 115.88 47 GLU D N 1
ATOM 3622 C CA . GLU D 1 55 ? -12.727 -28.729 27.425 1.00 116.92 47 GLU D CA 1
ATOM 3623 C C . GLU D 1 55 ? -13.760 -27.945 28.227 1.00 115.38 47 GLU D C 1
ATOM 3624 O O . GLU D 1 55 ? -14.271 -26.919 27.763 1.00 117.90 47 GLU D O 1
ATOM 3626 N N . ARG D 1 56 ? -14.069 -28.407 29.441 1.00 119.69 48 ARG D N 1
ATOM 3627 C CA . ARG D 1 56 ? -15.028 -27.723 30.300 1.00 116.28 48 ARG D CA 1
ATOM 3628 C C . ARG D 1 56 ? -14.482 -26.422 30.877 1.00 109.20 48 ARG D C 1
ATOM 3629 O O . ARG D 1 56 ? -15.233 -25.697 31.539 1.00 106.68 48 ARG D O 1
ATOM 3631 N N . ASP D 1 57 ? -13.204 -26.120 30.660 1.00 111.37 49 ASP D N 1
ATOM 3632 C CA . ASP D 1 57 ? -12.589 -24.896 31.156 1.00 100.50 49 ASP D CA 1
ATOM 3633 C C . ASP D 1 57 ? -12.627 -23.754 30.146 1.00 106.43 49 ASP D C 1
ATOM 3634 O O . ASP D 1 57 ? -12.058 -22.688 30.416 1.00 97.44 49 ASP D O 1
ATOM 3639 N N . VAL D 1 58 ? -13.282 -23.933 29.001 1.00 117.23 50 VAL D N 1
ATOM 3640 C CA . VAL D 1 58 ? -13.288 -22.942 27.931 1.00 114.50 50 VAL D CA 1
ATOM 3641 C C . VAL D 1 58 ? -14.720 -22.502 27.661 1.00 114.92 50 VAL D C 1
ATOM 3642 O O . VAL D 1 58 ? -15.616 -23.341 27.510 1.00 124.90 50 VAL D O 1
ATOM 3646 N N . MET D 1 59 ? -14.926 -21.191 27.594 1.00 94.66 51 MET D N 1
ATOM 3647 C CA . MET D 1 59 ? -16.170 -20.603 27.125 1.00 88.74 51 MET D CA 1
ATOM 3648 C C . MET D 1 59 ? -15.913 -19.925 25.786 1.00 98.23 51 MET D C 1
ATOM 3649 O O . MET D 1 59 ? -14.857 -19.317 25.580 1.00 90.66 51 MET D O 1
ATOM 3654 N N . VAL D 1 60 ? -16.876 -20.038 24.875 1.00 110.85 52 VAL D N 1
ATOM 3655 C CA . VAL D 1 60 ? -16.773 -19.446 23.548 1.00 96.99 52 VAL D CA 1
ATOM 3656 C C . VAL D 1 60 ? -18.023 -18.617 23.291 1.00 88.48 52 VAL D C 1
ATOM 3657 O O . VAL D 1 60 ? -19.143 -19.076 23.541 1.00 96.87 52 VAL D O 1
ATOM 3661 N N . VAL D 1 61 ? -17.824 -17.393 22.811 1.00 85.59 53 VAL D N 1
ATOM 3662 C CA . VAL D 1 61 ? -18.896 -16.463 22.481 1.00 101.18 53 VAL D CA 1
ATOM 3663 C C . VAL D 1 61 ? -18.612 -15.934 21.081 1.00 91.17 53 VAL D C 1
ATOM 3664 O O . VAL D 1 61 ? -17.462 -15.916 20.630 1.00 78.17 53 VAL D O 1
ATOM 3668 N N . SER D 1 62 ? -19.663 -15.502 20.388 1.00 83.33 54 SER D N 1
ATOM 3669 C CA . SER D 1 62 ? -19.523 -14.946 19.050 1.00 79.47 54 SER D CA 1
ATOM 3670 C C . SER D 1 62 ? -20.318 -13.653 18.937 1.00 95.39 54 SER D C 1
ATOM 3671 O O . SER D 1 62 ? -21.388 -13.508 19.534 1.00 101.23 54 SER D O 1
ATOM 3674 N N . VAL D 1 63 ? -19.781 -12.720 18.157 1.00 88.57 55 VAL D N 1
ATOM 3675 C CA . VAL D 1 63 ? -20.417 -11.423 17.934 1.00 90.34 55 VAL D CA 1
ATOM 3676 C C . VAL D 1 63 ? -20.443 -11.161 16.434 1.00 86.31 55 VAL D C 1
ATOM 3677 O O . VAL D 1 63 ? -19.682 -11.773 15.669 1.00 74.34 55 VAL D O 1
ATOM 3681 N N . PRO D 1 64 ? -21.311 -10.250 15.981 1.00 79.84 56 PRO D N 1
ATOM 3682 C CA . PRO D 1 64 ? -21.436 -10.015 14.534 1.00 83.35 56 PRO D CA 1
ATOM 3683 C C . PRO D 1 64 ? -20.124 -9.633 13.861 1.00 72.65 56 PRO D C 1
ATOM 3684 O O . PRO D 1 64 ? -19.692 -10.301 12.918 1.00 70.40 56 PRO D O 1
ATOM 3688 N N . GLY D 1 65 ? -19.477 -8.570 14.339 1.00 69.19 57 GLY D N 1
ATOM 3689 C CA . GLY D 1 65 ? -18.296 -8.039 13.693 1.00 72.58 57 GLY D CA 1
ATOM 3690 C C . GLY D 1 65 ? -17.216 -7.670 14.693 1.00 71.84 57 GLY D C 1
ATOM 3691 O O . GLY D 1 65 ? -17.369 -7.858 15.901 1.00 70.09 57 GLY D O 1
ATOM 3692 N N . ALA D 1 66 ? -16.116 -7.132 14.159 1.00 64.03 58 ALA D N 1
ATOM 3693 C CA . ALA D 1 66 ? -14.966 -6.821 14.994 1.00 64.92 58 ALA D CA 1
ATOM 3694 C C . ALA D 1 66 ? -15.223 -5.627 15.904 1.00 70.03 58 ALA D C 1
ATOM 3695 O O . ALA D 1 66 ? -14.637 -5.545 16.989 1.00 69.32 58 ALA D O 1
ATOM 3697 N N . LEU D 1 67 ? -16.074 -4.685 15.486 1.00 63.81 59 LEU D N 1
ATOM 3698 C CA . LEU D 1 67 ? -16.357 -3.543 16.348 1.00 65.20 59 LEU D CA 1
ATOM 3699 C C . LEU D 1 67 ? -17.142 -3.961 17.587 1.00 68.61 59 LEU D C 1
ATOM 3700 O O . LEU D 1 67 ? -17.048 -3.309 18.632 1.00 66.62 59 LEU D O 1
ATOM 3705 N N . GLU D 1 68 ? -17.927 -5.032 17.485 1.00 72.50 60 GLU D N 1
ATOM 3706 C CA . GLU D 1 68 ? -18.697 -5.524 18.615 1.00 64.80 60 GLU D CA 1
ATOM 3707 C C . GLU D 1 68 ? -17.851 -6.326 19.590 1.00 73.59 60 GLU D C 1
ATOM 3708 O O . GLU D 1 68 ? -18.322 -6.630 20.693 1.00 70.31 60 GLU D O 1
ATOM 3714 N N . LEU D 1 69 ? -16.619 -6.670 19.215 1.00 70.43 61 LEU D N 1
ATOM 3715 C CA . LEU D 1 69 ? -15.760 -7.406 20.128 1.00 69.32 61 LEU D CA 1
ATOM 3716 C C . LEU D 1 69 ? -15.636 -6.666 21.454 1.00 74.95 61 LEU D C 1
ATOM 3717 O O . LEU D 1 69 ? -15.951 -7.215 22.515 1.00 71.50 61 LEU D O 1
ATOM 3722 N N . GLY D 1 70 ? -15.246 -5.392 21.405 1.00 70.85 62 GLY D N 1
ATOM 3723 C CA . GLY D 1 70 ? -14.794 -4.719 22.614 1.00 65.75 62 GLY D CA 1
ATOM 3724 C C . GLY D 1 70 ? -15.760 -4.861 23.771 1.00 78.03 62 GLY D C 1
ATOM 3725 O O . GLY D 1 70 ? -15.361 -5.169 24.894 1.00 69.59 62 GLY D O 1
ATOM 3726 N N . VAL D 1 71 ? -17.049 -4.663 23.507 1.00 67.94 63 VAL D N 1
ATOM 3727 C CA . VAL D 1 71 ? -18.034 -4.722 24.580 1.00 76.07 63 VAL D CA 1
ATOM 3728 C C . VAL D 1 71 ? -18.125 -6.134 25.150 1.00 79.47 63 VAL D C 1
ATOM 3729 O O . VAL D 1 71 ? -18.309 -6.317 26.359 1.00 81.05 63 VAL D O 1
ATOM 3733 N N . ALA D 1 72 ? -17.998 -7.153 24.295 1.00 76.21 64 ALA D N 1
ATOM 3734 C CA . ALA D 1 72 ? -18.071 -8.532 24.772 1.00 75.09 64 ALA D CA 1
ATOM 3735 C C . ALA D 1 72 ? -16.835 -8.904 25.587 1.00 79.34 64 ALA D C 1
ATOM 3736 O O . ALA D 1 72 ? -16.947 -9.480 26.677 1.00 85.96 64 ALA D O 1
ATOM 3738 N N . LEU D 1 73 ? -15.641 -8.581 25.075 1.00 74.54 65 LEU D N 1
ATOM 3739 C CA . LEU D 1 73 ? -14.423 -8.900 25.809 1.00 90.86 65 LEU D CA 1
ATOM 3740 C C . LEU D 1 73 ? -14.412 -8.204 27.164 1.00 88.09 65 LEU D C 1
ATOM 3741 O O . LEU D 1 73 ? -13.898 -8.746 28.147 1.00 80.85 65 LEU D O 1
ATOM 3746 N N . ALA D 1 74 ? -14.954 -6.984 27.223 1.00 84.47 66 ALA D N 1
ATOM 3747 C CA . ALA D 1 74 ? -14.966 -6.234 28.473 1.00 108.61 66 ALA D CA 1
ATOM 3748 C C . ALA D 1 74 ? -15.828 -6.928 29.518 1.00 111.30 66 ALA D C 1
ATOM 3749 O O . ALA D 1 74 ? -15.384 -7.157 30.646 1.00 93.48 66 ALA D O 1
ATOM 3751 N N . ARG D 1 75 ? -17.055 -7.301 29.151 1.00 83.93 67 ARG D N 1
ATOM 3752 C CA . ARG D 1 75 ? -17.948 -7.933 30.116 1.00 91.44 67 ARG D CA 1
ATOM 3753 C C . ARG D 1 75 ? -17.337 -9.215 30.668 1.00 88.83 67 ARG D C 1
ATOM 3754 O O . ARG D 1 75 ? -17.401 -9.474 31.875 1.00 94.59 67 ARG D O 1
ATOM 3756 N N . MET D 1 76 ? -16.732 -10.027 29.798 1.00 91.16 68 MET D N 1
ATOM 3757 C CA . MET D 1 76 ? -16.121 -11.273 30.249 1.00 91.67 68 MET D CA 1
ATOM 3758 C C . MET D 1 76 ? -14.937 -11.015 31.170 1.00 100.81 68 MET D C 1
ATOM 3759 O O . MET D 1 76 ? -14.777 -11.697 32.188 1.00 91.50 68 MET D O 1
ATOM 3764 N N . ALA D 1 77 ? -14.088 -10.044 30.828 1.00 84.88 69 ALA D N 1
ATOM 3765 C CA . ALA D 1 77 ? -12.905 -9.785 31.642 1.00 114.35 69 ALA D CA 1
ATOM 3766 C C . ALA D 1 77 ? -13.285 -9.224 33.008 1.00 128.73 69 ALA D C 1
ATOM 3767 O O . ALA D 1 77 ? -12.629 -9.522 34.014 1.00 129.75 69 ALA D O 1
ATOM 3769 N N . GLU D 1 78 ? -14.339 -8.405 33.062 1.00 100.54 70 GLU D N 1
ATOM 3770 C CA . GLU D 1 78 ? -14.742 -7.799 34.327 1.00 105.24 70 GLU D CA 1
ATOM 3771 C C . GLU D 1 78 ? -15.239 -8.848 35.314 1.00 110.52 70 GLU D C 1
ATOM 3772 O O . GLU D 1 78 ? -15.096 -8.671 36.529 1.00 108.67 70 GLU D O 1
ATOM 3778 N N . SER D 1 79 ? -15.824 -9.939 34.814 1.00 114.59 71 SER D N 1
ATOM 3779 C CA . SER D 1 79 ? -16.261 -11.010 35.702 1.00 104.99 71 SER D CA 1
ATOM 3780 C C . SER D 1 79 ? -15.084 -11.626 36.445 1.00 109.06 71 SER D C 1
ATOM 3781 O O . SER D 1 79 ? -15.251 -12.146 37.554 1.00 108.65 71 SER D O 1
ATOM 3784 N N . TYR D 1 80 ? -13.889 -11.567 35.856 1.00 109.54 72 TYR D N 1
ATOM 3785 C CA . TYR D 1 80 ? -12.685 -12.151 36.445 1.00 111.58 72 TYR D CA 1
ATOM 3786 C C . TYR D 1 80 ? -12.841 -13.649 36.672 1.00 107.67 72 TYR D C 1
ATOM 3787 O O . TYR D 1 80 ? -12.291 -14.209 37.624 1.00 110.81 72 TYR D O 1
ATOM 3796 N N . GLU D 1 81 ? -13.596 -14.305 35.794 1.00 101.43 73 GLU D N 1
ATOM 3797 C CA . GLU D 1 81 ? -13.676 -15.757 35.777 1.00 103.29 73 GLU D CA 1
ATOM 3798 C C . GLU D 1 81 ? -12.651 -16.390 34.847 1.00 95.98 73 GLU D C 1
ATOM 3799 O O . GLU D 1 81 ? -12.530 -17.622 34.835 1.00 101.22 73 GLU D O 1
ATOM 3801 N N . PHE D 1 82 ? -11.902 -15.584 34.090 1.00 86.01 74 PHE D N 1
ATOM 3802 C CA . PHE D 1 82 ? -10.984 -16.076 33.074 1.00 87.77 74 PHE D CA 1
ATOM 3803 C C . PHE D 1 82 ? -9.561 -15.627 33.373 1.00 89.76 74 PHE D C 1
ATOM 3804 O O . PHE D 1 82 ? -9.326 -14.466 33.728 1.00 83.38 74 PHE D O 1
ATOM 3812 N N . ASP D 1 83 ? -8.613 -16.553 33.207 1.00 79.36 75 ASP D N 1
ATOM 3813 C CA . ASP D 1 83 ? -7.202 -16.207 33.338 1.00 78.19 75 ASP D CA 1
ATOM 3814 C C . ASP D 1 83 ? -6.698 -15.419 32.132 1.00 86.04 75 ASP D C 1
ATOM 3815 O O . ASP D 1 83 ? -5.805 -14.576 32.274 1.00 81.29 75 ASP D O 1
ATOM 3820 N N . ALA D 1 84 ? -7.239 -15.682 30.945 1.00 88.66 76 ALA D N 1
ATOM 3821 C CA . ALA D 1 84 ? -6.866 -14.927 29.757 1.00 80.56 76 ALA D CA 1
ATOM 3822 C C . ALA D 1 84 ? -7.977 -15.072 28.728 1.00 76.02 76 ALA D C 1
ATOM 3823 O O . ALA D 1 84 ? -8.794 -15.994 28.798 1.00 75.87 76 ALA D O 1
ATOM 3825 N N . LEU D 1 85 ? -7.990 -14.143 27.769 1.00 74.94 77 LEU D N 1
ATOM 3826 C CA . LEU D 1 85 ? -9.018 -14.084 26.742 1.00 74.25 77 LEU D CA 1
ATOM 3827 C C . LEU D 1 85 ? -8.367 -14.089 25.364 1.00 75.04 77 LEU D C 1
ATOM 3828 O O . LEU D 1 85 ? -7.179 -13.790 25.211 1.00 72.22 77 LEU D O 1
ATOM 3833 N N . ILE D 1 86 ? -9.169 -14.427 24.355 1.00 85.58 78 ILE D N 1
ATOM 3834 C CA . ILE D 1 86 ? -8.722 -14.458 22.965 1.00 79.11 78 ILE D CA 1
ATOM 3835 C C . ILE D 1 86 ? -9.794 -13.825 22.087 1.00 76.86 78 ILE D C 1
ATOM 3836 O O . ILE D 1 86 ? -10.986 -14.102 22.249 1.00 76.15 78 ILE D O 1
ATOM 3841 N N . ALA D 1 87 ? -9.367 -12.972 21.160 1.00 71.47 79 ALA D N 1
ATOM 3842 C CA . ALA D 1 87 ? -10.250 -12.347 20.185 1.00 75.21 79 ALA D CA 1
ATOM 3843 C C . ALA D 1 87 ? -9.903 -12.876 18.803 1.00 64.50 79 ALA D C 1
ATOM 3844 O O . ALA D 1 87 ? -8.738 -12.832 18.394 1.00 58.99 79 ALA D O 1
ATOM 3846 N N . LEU D 1 88 ? -10.909 -13.375 18.090 1.00 60.29 80 LEU D N 1
ATOM 3847 C CA . LEU D 1 88 ? -10.728 -13.948 16.764 1.00 75.83 80 LEU D CA 1
ATOM 3848 C C . LEU D 1 88 ? -11.614 -13.225 15.758 1.00 65.42 80 LEU D C 1
ATOM 3849 O O . LEU D 1 88 ? -12.662 -12.677 16.106 1.00 62.54 80 LEU D O 1
ATOM 3854 N N . GLY D 1 89 ? -11.182 -13.216 14.511 1.00 72.02 81 GLY D N 1
ATOM 3855 C CA . GLY D 1 89 ? -11.938 -12.565 13.460 1.00 70.14 81 GLY D CA 1
ATOM 3856 C C . GLY D 1 89 ? -11.018 -12.104 12.350 1.00 63.64 81 GLY D C 1
ATOM 3857 O O . GLY D 1 89 ? -9.816 -12.356 12.358 1.00 64.98 81 GLY D O 1
ATOM 3858 N N . ALA D 1 90 ? -11.617 -11.411 11.383 1.00 63.54 82 ALA D N 1
ATOM 3859 C CA . ALA D 1 90 ? -10.867 -10.963 10.218 1.00 61.29 82 ALA D CA 1
ATOM 3860 C C . ALA D 1 90 ? -11.541 -9.750 9.605 1.00 53.71 82 ALA D C 1
ATOM 3861 O O . ALA D 1 90 ? -12.742 -9.776 9.332 1.00 57.56 82 ALA D O 1
ATOM 3863 N N . VAL D 1 91 ? -10.761 -8.693 9.418 1.00 59.48 83 VAL D N 1
ATOM 3864 C CA . VAL D 1 91 ? -11.181 -7.503 8.689 1.00 66.93 83 VAL D CA 1
ATOM 3865 C C . VAL D 1 91 ? -10.516 -7.576 7.320 1.00 61.28 83 VAL D C 1
ATOM 3866 O O . VAL D 1 91 ? -9.280 -7.559 7.221 1.00 57.69 83 VAL D O 1
ATOM 3870 N N . ILE D 1 92 ? -11.327 -7.674 6.267 1.00 59.69 84 ILE D N 1
ATOM 3871 C CA . ILE D 1 92 ? -10.846 -7.784 4.891 1.00 65.21 84 ILE D CA 1
ATOM 3872 C C . ILE D 1 92 ? -11.259 -6.524 4.144 1.00 63.84 84 ILE D C 1
ATOM 3873 O O . ILE D 1 92 ? -12.439 -6.153 4.146 1.00 55.12 84 ILE D O 1
ATOM 3878 N N . ARG D 1 93 ? -10.292 -5.879 3.498 1.00 60.87 85 ARG D N 1
ATOM 3879 C CA . ARG D 1 93 ? -10.543 -4.593 2.869 1.00 58.22 85 ARG D CA 1
ATOM 3880 C C . ARG D 1 93 ? -11.584 -4.721 1.762 1.00 60.60 85 ARG D C 1
ATOM 3881 O O . ARG D 1 93 ? -11.604 -5.697 1.006 1.00 58.85 85 ARG D O 1
ATOM 3889 N N . GLY D 1 94 ? -12.460 -3.723 1.683 1.00 57.27 86 GLY D N 1
ATOM 3890 C CA . GLY D 1 94 ? -13.407 -3.608 0.594 1.00 58.86 86 GLY D CA 1
ATOM 3891 C C . GLY D 1 94 ? -13.054 -2.444 -0.302 1.00 58.53 86 GLY D C 1
ATOM 3892 O O . GLY D 1 94 ? -11.958 -2.402 -0.868 1.00 58.70 86 GLY D O 1
ATOM 3893 N N . GLU D 1 95 ? -13.961 -1.476 -0.411 1.00 58.85 87 GLU D N 1
ATOM 3894 C CA . GLU D 1 95 ? -13.800 -0.362 -1.336 1.00 59.53 87 GLU D CA 1
ATOM 3895 C C . GLU D 1 95 ? -13.500 0.969 -0.665 1.00 57.74 87 GLU D C 1
ATOM 3896 O O . GLU D 1 95 ? -13.164 1.928 -1.369 1.00 58.29 87 GLU D O 1
ATOM 3902 N N . THR D 1 96 ? -13.597 1.046 0.663 1.00 57.70 88 THR D N 1
ATOM 3903 C CA . THR D 1 96 ? -13.647 2.318 1.364 1.00 56.12 88 THR D CA 1
ATOM 3904 C C . THR D 1 96 ? -12.782 2.296 2.614 1.00 61.04 88 THR D C 1
ATOM 3905 O O . THR D 1 96 ? -12.252 1.261 3.016 1.00 60.68 88 THR D O 1
ATOM 3909 N N . TYR D 1 97 ? -12.691 3.472 3.250 1.00 65.48 89 TYR D N 1
ATOM 3910 C CA . TYR D 1 97 ? -11.882 3.699 4.445 1.00 61.03 89 TYR D CA 1
ATOM 3911 C C . TYR D 1 97 ? -12.382 2.922 5.652 1.00 60.90 89 TYR D C 1
ATOM 3912 O O . TYR D 1 97 ? -11.681 2.880 6.670 1.00 56.08 89 TYR D O 1
ATOM 3921 N N . HIS D 1 98 ? -13.563 2.303 5.565 1.00 56.95 90 HIS D N 1
ATOM 3922 C CA . HIS D 1 98 ? -14.086 1.548 6.699 1.00 56.09 90 HIS D CA 1
ATOM 3923 C C . HIS D 1 98 ? -13.114 0.461 7.147 1.00 63.45 90 HIS D C 1
ATOM 3924 O O . HIS D 1 98 ? -13.088 0.104 8.334 1.00 60.78 90 HIS D O 1
ATOM 3931 N N . PHE D 1 99 ? -12.304 -0.069 6.225 1.00 49.36 91 PHE D N 1
ATOM 3932 C CA . PHE D 1 99 ? -11.323 -1.084 6.598 1.00 56.83 91 PHE D CA 1
ATOM 3933 C C . PHE D 1 99 ? -10.373 -0.558 7.666 1.00 56.80 91 PHE D C 1
ATOM 3934 O O . PHE D 1 99 ? -10.124 -1.226 8.673 1.00 56.30 91 PHE D O 1
ATOM 3942 N N . GLU D 1 100 ? -9.832 0.647 7.462 1.00 56.41 92 GLU D N 1
ATOM 3943 C CA . GLU D 1 100 ? -8.939 1.223 8.462 1.00 56.76 92 GLU D CA 1
ATOM 3944 C C . GLU D 1 100 ? -9.669 1.467 9.778 1.00 60.15 92 GLU D C 1
ATOM 3945 O O . GLU D 1 100 ? -9.108 1.245 10.856 1.00 52.06 92 GLU D O 1
ATOM 3951 N N . VAL D 1 101 ? -10.922 1.923 9.710 1.00 59.79 93 VAL D N 1
ATOM 3952 C CA . VAL D 1 101 ? -11.661 2.263 10.925 1.00 52.75 93 VAL D CA 1
ATOM 3953 C C . VAL D 1 101 ? -11.860 1.030 11.798 1.00 56.11 93 VAL D C 1
ATOM 3954 O O . VAL D 1 101 ? -11.634 1.064 13.014 1.00 63.06 93 VAL D O 1
ATOM 3958 N N . VAL D 1 102 ? -12.305 -0.075 11.195 1.00 49.14 94 VAL D N 1
ATOM 3959 C CA . VAL D 1 102 ? -12.586 -1.282 11.966 1.00 51.15 94 VAL D CA 1
ATOM 3960 C C . VAL D 1 102 ? -11.293 -1.920 12.459 1.00 55.60 94 VAL D C 1
ATOM 3961 O O . VAL D 1 102 ? -11.238 -2.461 13.568 1.00 52.89 94 VAL D O 1
ATOM 3965 N N . SER D 1 103 ? -10.247 -1.905 11.631 1.00 53.97 95 SER D N 1
ATOM 3966 C CA . SER D 1 103 ? -8.970 -2.487 12.034 1.00 58.12 95 SER D CA 1
ATOM 3967 C C . SER D 1 103 ? -8.384 -1.736 13.220 1.00 54.93 95 SER D C 1
ATOM 3968 O O . SER D 1 103 ? -7.954 -2.343 14.211 1.00 61.05 95 SER D O 1
ATOM 3971 N N . ASN D 1 104 ? -8.362 -0.404 13.130 1.00 52.46 96 ASN D N 1
ATOM 3972 C CA . ASN D 1 104 ? -7.756 0.409 14.176 1.00 52.42 96 ASN D CA 1
ATOM 3973 C C . ASN D 1 104 ? -8.541 0.309 15.476 1.00 57.32 96 ASN D C 1
ATOM 3974 O O . ASN D 1 104 ? -7.963 0.089 16.548 1.00 53.38 96 ASN D O 1
ATOM 3979 N N . GLU D 1 105 ? -9.866 0.456 15.398 1.00 52.54 97 GLU D N 1
ATOM 3980 C CA . GLU D 1 105 ? -10.681 0.472 16.606 1.00 59.93 97 GLU D CA 1
ATOM 3981 C C . GLU D 1 105 ? -10.723 -0.896 17.279 1.00 62.04 97 GLU D C 1
ATOM 3982 O O . GLU D 1 105 ? -10.655 -0.986 18.510 1.00 55.75 97 GLU D O 1
ATOM 3988 N N . SER D 1 106 ? -10.857 -1.974 16.498 1.00 51.68 98 SER D N 1
ATOM 3989 C CA . SER D 1 106 ? -10.918 -3.301 17.108 1.00 49.00 98 SER D CA 1
ATOM 3990 C C . SER D 1 106 ? -9.634 -3.601 17.872 1.00 57.17 98 SER D C 1
ATOM 3991 O O . SER D 1 106 ? -9.667 -4.063 19.018 1.00 52.50 98 SER D O 1
ATOM 3994 N N . ALA D 1 107 ? -8.485 -3.323 17.257 1.00 50.21 99 ALA D N 1
ATOM 3995 C CA . ALA D 1 107 ? -7.215 -3.570 17.926 1.00 57.29 99 ALA D CA 1
ATOM 3996 C C . ALA D 1 107 ? -7.081 -2.712 19.177 1.00 57.19 99 ALA D C 1
ATOM 3997 O O . ALA D 1 107 ? -6.620 -3.189 20.220 1.00 52.62 99 ALA D O 1
ATOM 3999 N N . ALA D 1 108 ? -7.490 -1.445 19.096 1.00 57.60 100 ALA D N 1
ATOM 4000 C CA . ALA D 1 108 ? -7.350 -0.547 20.235 1.00 60.29 100 ALA D CA 1
ATOM 4001 C C . ALA D 1 108 ? -8.182 -1.020 21.418 1.00 63.59 100 ALA D C 1
ATOM 4002 O O . ALA D 1 108 ? -7.738 -0.938 22.567 1.00 56.98 100 ALA D O 1
ATOM 4004 N N . ALA D 1 109 ? -9.403 -1.498 21.162 1.00 58.85 101 ALA D N 1
ATOM 4005 C CA . ALA D 1 109 ? -10.235 -1.997 22.254 1.00 63.80 101 ALA D CA 1
ATOM 4006 C C . ALA D 1 109 ? -9.596 -3.210 22.922 1.00 68.58 101 ALA D C 1
ATOM 4007 O O . ALA D 1 109 ? -9.620 -3.338 24.154 1.00 55.61 101 ALA D O 1
ATOM 4009 N N . ILE D 1 110 ? -9.019 -4.108 22.123 1.00 56.60 102 ILE D N 1
ATOM 4010 C CA . ILE D 1 110 ? -8.365 -5.292 22.671 1.00 62.83 102 ILE D CA 1
ATOM 4011 C C . ILE D 1 110 ? -7.220 -4.888 23.591 1.00 62.06 102 ILE D C 1
ATOM 4012 O O . ILE D 1 110 ? -7.081 -5.405 24.707 1.00 62.66 102 ILE D O 1
ATOM 4017 N N . SER D 1 111 ? -6.379 -3.957 23.135 1.00 63.37 103 SER D N 1
ATOM 4018 C CA . SER D 1 111 ? -5.225 -3.554 23.929 1.00 67.05 103 SER D CA 1
ATOM 4019 C C . SER D 1 111 ? -5.655 -2.857 25.212 1.00 68.25 103 SER D C 1
ATOM 4020 O O . SER D 1 111 ? -5.061 -3.072 26.275 1.00 75.02 103 SER D O 1
ATOM 4023 N N . ARG D 1 112 ? -6.679 -2.005 25.126 1.00 62.31 104 ARG D N 1
ATOM 4024 C CA . ARG D 1 112 ? -7.123 -1.268 26.303 1.00 76.20 104 ARG D CA 1
ATOM 4025 C C . ARG D 1 112 ? -7.710 -2.198 27.358 1.00 81.32 104 ARG D C 1
ATOM 4026 O O . ARG D 1 112 ? -7.522 -1.976 28.560 1.00 62.92 104 ARG D O 1
ATOM 4034 N N . ILE D 1 113 ? -8.430 -3.236 26.935 1.00 74.17 105 ILE D N 1
ATOM 4035 C CA . ILE D 1 113 ? -9.019 -4.170 27.891 1.00 77.14 105 ILE D CA 1
ATOM 4036 C C . ILE D 1 113 ? -7.926 -4.871 28.686 1.00 81.32 105 ILE D C 1
ATOM 4037 O O . ILE D 1 113 ? -8.008 -4.998 29.913 1.00 73.90 105 ILE D O 1
ATOM 4042 N N . ALA D 1 114 ? -6.884 -5.341 27.995 1.00 72.37 106 ALA D N 1
ATOM 4043 C CA . ALA D 1 114 ? -5.803 -6.030 28.688 1.00 73.89 106 ALA D CA 1
ATOM 4044 C C . ALA D 1 114 ? -5.083 -5.100 29.654 1.00 79.75 106 ALA D C 1
ATOM 4045 O O . ALA D 1 114 ? -4.576 -5.549 30.689 1.00 75.30 106 ALA D O 1
ATOM 4047 N N . LEU D 1 115 ? -5.018 -3.807 29.331 1.00 79.59 107 LEU D N 1
ATOM 4048 C CA . LEU D 1 115 ? -4.292 -2.860 30.172 1.00 67.23 107 LEU D CA 1
ATOM 4049 C C . LEU D 1 115 ? -5.084 -2.494 31.423 1.00 79.28 107 LEU D C 1
ATOM 4050 O O . LEU D 1 115 ? -4.505 -2.346 32.506 1.00 71.35 107 LEU D O 1
ATOM 4055 N N . GLU D 1 116 ? -6.402 -2.343 31.297 1.00 80.17 108 GLU D N 1
ATOM 4056 C CA . GLU D 1 116 ? -7.209 -1.821 32.390 1.00 90.14 108 GLU D CA 1
ATOM 4057 C C . GLU D 1 116 ? -7.754 -2.895 33.316 1.00 90.89 108 GLU D C 1
ATOM 4058 O O . GLU D 1 116 ? -8.210 -2.565 34.416 1.00 84.56 108 GLU D O 1
ATOM 4064 N N . THR D 1 117 ? -7.742 -4.159 32.898 1.00 82.60 109 THR D N 1
ATOM 4065 C CA . THR D 1 117 ? -8.231 -5.240 33.738 1.00 81.88 109 THR D CA 1
ATOM 4066 C C . THR D 1 117 ? -7.132 -6.190 34.186 1.00 85.48 109 THR D C 1
ATOM 4067 O O . THR D 1 117 ? -7.352 -6.968 35.119 1.00 68.55 109 THR D O 1
ATOM 4071 N N . GLY D 1 118 ? -5.965 -6.146 33.550 1.00 80.12 110 GLY D N 1
ATOM 4072 C CA . GLY D 1 118 ? -4.902 -7.072 33.856 1.00 76.17 110 GLY D CA 1
ATOM 4073 C C . GLY D 1 118 ? -5.069 -8.444 33.253 1.00 78.85 110 GLY D C 1
ATOM 4074 O O . GLY D 1 118 ? -4.200 -9.300 33.456 1.00 78.19 110 GLY D O 1
ATOM 4075 N N . ILE D 1 119 ? -6.155 -8.682 32.524 1.00 74.55 111 ILE D N 1
ATOM 4076 C CA . ILE D 1 119 ? -6.398 -9.963 31.865 1.00 71.71 111 ILE D CA 1
ATOM 4077 C C . ILE D 1 119 ? -5.774 -9.890 30.474 1.00 72.81 111 ILE D C 1
ATOM 4078 O O . ILE D 1 119 ? -6.240 -9.092 29.645 1.00 70.45 111 ILE D O 1
ATOM 4083 N N . PRO D 1 120 ? -4.745 -10.681 30.174 1.00 77.15 112 PRO D N 1
ATOM 4084 C CA . PRO D 1 120 ? -4.185 -10.653 28.816 1.00 74.79 112 PRO D CA 1
ATOM 4085 C C . PRO D 1 120 ? -5.255 -11.002 27.797 1.00 71.45 112 PRO D C 1
ATOM 4086 O O . PRO D 1 120 ? -6.108 -11.856 28.042 1.00 61.99 112 PRO D O 1
ATOM 4090 N N . VAL D 1 121 ? -5.214 -10.318 26.653 1.00 72.38 113 VAL D N 1
ATOM 4091 C CA . VAL D 1 121 ? -6.121 -10.585 25.541 1.00 71.50 113 VAL D CA 1
ATOM 4092 C C . VAL D 1 121 ? -5.274 -10.783 24.290 1.00 65.30 113 VAL D C 1
ATOM 4093 O O . VAL D 1 121 ? -4.696 -9.820 23.769 1.00 56.67 113 VAL D O 1
ATOM 4097 N N . ALA D 1 122 ? -5.203 -12.019 23.806 1.00 63.01 114 ALA D N 1
ATOM 4098 C CA . ALA D 1 122 ? -4.518 -12.285 22.548 1.00 69.28 114 ALA D CA 1
ATOM 4099 C C . ALA D 1 122 ? -5.317 -11.689 21.396 1.00 61.97 114 ALA D C 1
ATOM 4100 O O . ALA D 1 122 ? -6.525 -11.919 21.278 1.00 59.43 114 ALA D O 1
ATOM 4102 N N . ASN D 1 123 ? -4.647 -10.926 20.541 1.00 67.00 115 ASN D N 1
ATOM 4103 C CA . ASN D 1 123 ? -5.296 -10.296 19.394 1.00 63.41 115 ASN D CA 1
ATOM 4104 C C . ASN D 1 123 ? -5.083 -11.195 18.184 1.00 60.49 115 ASN D C 1
ATOM 4105 O O . ASN D 1 123 ? -3.992 -11.227 17.607 1.00 55.19 115 ASN D O 1
ATOM 4110 N N . GLY D 1 124 ? -6.131 -11.930 17.807 1.00 58.65 116 GLY D N 1
ATOM 4111 C CA . GLY D 1 124 ? -6.083 -12.785 16.644 1.00 65.19 116 GLY D CA 1
ATOM 4112 C C . GLY D 1 124 ? -6.970 -12.292 15.518 1.00 64.52 116 GLY D C 1
ATOM 4113 O O . GLY D 1 124 ? -7.482 -13.092 14.728 1.00 72.36 116 GLY D O 1
ATOM 4114 N N . VAL D 1 125 ? -7.158 -10.978 15.431 1.00 60.63 117 VAL D N 1
ATOM 4115 C CA . VAL D 1 125 ? -7.999 -10.379 14.399 1.00 66.52 117 VAL D CA 1
ATOM 4116 C C . VAL D 1 125 ? -7.102 -9.992 13.227 1.00 61.84 117 VAL D C 1
ATOM 4117 O O . VAL D 1 125 ? -6.295 -9.067 13.328 1.00 58.59 117 VAL D O 1
ATOM 4121 N N . LEU D 1 126 ? -7.240 -10.709 12.113 1.00 60.59 118 LEU D N 1
ATOM 4122 C CA . LEU D 1 126 ? -6.490 -10.393 10.906 1.00 64.17 118 LEU D CA 1
ATOM 4123 C C . LEU D 1 126 ? -6.975 -9.078 10.301 1.00 60.81 118 LEU D C 1
ATOM 4124 O O . LEU D 1 126 ? -8.144 -8.711 10.412 1.00 60.34 118 LEU D O 1
ATOM 4129 N N . THR D 1 127 ? -6.059 -8.355 9.661 1.00 53.17 119 THR D N 1
ATOM 4130 C CA . THR D 1 127 ? -6.393 -7.110 8.962 1.00 56.67 119 THR D CA 1
ATOM 4131 C C . THR D 1 127 ? -5.674 -7.157 7.614 1.00 55.77 119 THR D C 1
ATOM 4132 O O . THR D 1 127 ? -4.533 -6.705 7.497 1.00 50.31 119 THR D O 1
ATOM 4136 N N . VAL D 1 128 ? -6.364 -7.684 6.594 1.00 54.23 120 VAL D N 1
ATOM 4137 C CA . VAL D 1 128 ? -5.752 -8.033 5.315 1.00 61.12 120 VAL D CA 1
ATOM 4138 C C . VAL D 1 128 ? -6.506 -7.370 4.167 1.00 60.12 120 VAL D C 1
ATOM 4139 O O . VAL D 1 128 ? -7.630 -6.890 4.322 1.00 57.93 120 VAL D O 1
ATOM 4143 N N . ASP D 1 129 ? -5.866 -7.363 2.992 1.00 56.54 121 ASP D N 1
ATOM 4144 C CA . ASP D 1 129 ? -6.455 -6.751 1.809 1.00 69.06 121 ASP D CA 1
ATOM 4145 C C . ASP D 1 129 ? -7.328 -7.703 0.999 1.00 64.76 121 ASP D C 1
ATOM 4146 O O . ASP D 1 129 ? -8.259 -7.248 0.321 1.00 67.49 121 ASP D O 1
ATOM 4151 N N . THR D 1 130 ? -7.046 -9.005 1.037 1.00 62.51 122 THR D N 1
ATOM 4152 C CA . THR D 1 130 ? -7.725 -9.962 0.181 1.00 74.64 122 THR D CA 1
ATOM 4153 C C . THR D 1 130 ? -8.176 -11.167 0.995 1.00 79.41 122 THR D C 1
ATOM 4154 O O . THR D 1 130 ? -7.622 -11.475 2.052 1.00 70.24 122 THR D O 1
ATOM 4158 N N . ASP D 1 131 ? -9.194 -11.859 0.475 1.00 82.76 123 ASP D N 1
ATOM 4159 C CA . ASP D 1 131 ? -9.649 -13.093 1.104 1.00 75.41 123 ASP D CA 1
ATOM 4160 C C . ASP D 1 131 ? -8.558 -14.154 1.100 1.00 76.92 123 ASP D C 1
ATOM 4161 O O . ASP D 1 131 ? -8.497 -14.982 2.013 1.00 69.16 123 ASP D O 1
ATOM 4166 N N . GLU D 1 132 ? -7.703 -14.158 0.073 1.00 79.24 124 GLU D N 1
ATOM 4167 C CA . GLU D 1 132 ? -6.629 -15.143 0.011 1.00 75.29 124 GLU D CA 1
ATOM 4168 C C . GLU D 1 132 ? -5.636 -14.950 1.152 1.00 74.75 124 GLU D C 1
ATOM 4169 O O . GLU D 1 132 ? -5.185 -15.927 1.764 1.00 76.84 124 GLU D O 1
ATOM 4175 N N . GLN D 1 133 ? -5.288 -13.698 1.465 1.00 71.68 125 GLN D N 1
ATOM 4176 C CA . GLN D 1 133 ? -4.390 -13.453 2.594 1.00 78.90 125 GLN D CA 1
ATOM 4177 C C . GLN D 1 133 ? -5.010 -13.932 3.903 1.00 70.09 125 GLN D C 1
ATOM 4178 O O . GLN D 1 133 ? -4.324 -14.524 4.746 1.00 63.28 125 GLN D O 1
ATOM 4184 N N . ALA D 1 134 ? -6.308 -13.687 4.097 1.00 67.16 126 ALA D N 1
ATOM 4185 C CA . ALA D 1 134 ? -6.960 -14.156 5.317 1.00 74.18 126 ALA D CA 1
ATOM 4186 C C . ALA D 1 134 ? -6.939 -15.677 5.401 1.00 76.81 126 ALA D C 1
ATOM 4187 O O . ALA D 1 134 ? -6.697 -16.246 6.471 1.00 71.05 126 ALA D O 1
ATOM 4189 N N . GLN D 1 135 ? -7.196 -16.355 4.278 1.00 75.35 127 GLN D N 1
ATOM 4190 C CA . GLN D 1 135 ? -7.196 -17.815 4.280 1.00 73.64 127 GLN D CA 1
ATOM 4191 C C . GLN D 1 135 ? -5.831 -18.359 4.680 1.00 82.70 127 GLN D C 1
ATOM 4192 O O . GLN D 1 135 ? -5.727 -19.247 5.537 1.00 78.52 127 GLN D O 1
ATOM 4198 N N . ALA D 1 136 ? -4.767 -17.806 4.096 1.00 74.90 128 ALA D N 1
ATOM 4199 C CA . ALA D 1 136 ? -3.428 -18.318 4.349 1.00 82.91 128 ALA D CA 1
ATOM 4200 C C . ALA D 1 136 ? -2.998 -18.153 5.802 1.00 84.64 128 ALA D C 1
ATOM 4201 O O . ALA D 1 136 ? -2.061 -18.834 6.233 1.00 74.67 128 ALA D O 1
ATOM 4203 N N . ARG D 1 137 ? -3.658 -17.276 6.565 1.00 73.68 129 ARG D N 1
ATOM 4204 C CA . ARG D 1 137 ? -3.229 -16.956 7.918 1.00 69.94 129 ARG D CA 1
ATOM 4205 C C . ARG D 1 137 ? -4.167 -17.443 9.013 1.00 70.08 129 ARG D C 1
ATOM 4206 O O . ARG D 1 137 ? -3.819 -17.321 10.190 1.00 63.26 129 ARG D O 1
ATOM 4214 N N . ALA D 1 138 ? -5.342 -17.971 8.670 1.00 73.57 130 ALA D N 1
ATOM 4215 C CA . ALA D 1 138 ? -6.356 -18.237 9.683 1.00 68.20 130 ALA D CA 1
ATOM 4216 C C . ALA D 1 138 ? -5.878 -19.278 10.689 1.00 81.21 130 ALA D C 1
ATOM 4217 O O . ALA D 1 138 ? -5.763 -18.999 11.889 1.00 74.29 130 ALA D O 1
ATOM 4219 N N . ALA D 1 139 ? -5.592 -20.491 10.216 1.00 71.00 131 ALA D N 1
ATOM 4220 C CA . ALA D 1 139 ? -5.277 -21.582 11.132 1.00 78.42 131 ALA D CA 1
ATOM 4221 C C . ALA D 1 139 ? -4.051 -21.255 11.974 1.00 81.52 131 ALA D C 1
ATOM 4222 O O . ALA D 1 139 ? -4.052 -21.442 13.199 1.00 75.93 131 ALA D O 1
ATOM 4224 N N . GLY D 1 140 ? -2.994 -20.751 11.339 1.00 85.69 132 GLY D N 1
ATOM 4225 C CA . GLY D 1 140 ? -1.788 -20.434 12.083 1.00 77.01 132 GLY D CA 1
ATOM 4226 C C . GLY D 1 140 ? -2.034 -19.419 13.180 1.00 81.28 132 GLY D C 1
ATOM 4227 O O . GLY D 1 140 ? -1.550 -19.574 14.303 1.00 78.52 132 GLY D O 1
ATOM 4228 N N . LYS D 1 141 ? -2.792 -18.365 12.871 1.00 80.04 133 LYS D N 1
ATOM 4229 C CA . LYS D 1 141 ? -3.043 -17.320 13.858 1.00 70.03 133 LYS D CA 1
ATOM 4230 C C . LYS D 1 141 ? -3.850 -17.852 15.036 1.00 75.07 133 LYS D C 1
ATOM 4231 O O . LYS D 1 141 ? -3.572 -17.510 16.189 1.00 78.66 133 LYS D O 1
ATOM 4237 N N . GLY D 1 142 ? -4.854 -18.688 14.768 1.00 75.48 134 GLY D N 1
ATOM 4238 C CA . GLY D 1 142 ? -5.645 -19.240 15.855 1.00 81.31 134 GLY D CA 1
ATOM 4239 C C . GLY D 1 142 ? -4.806 -20.055 16.818 1.00 81.06 134 GLY D C 1
ATOM 4240 O O . GLY D 1 142 ? -4.976 -19.964 18.034 1.00 83.89 134 GLY D O 1
ATOM 4241 N N . ALA D 1 143 ? -3.889 -20.864 16.283 1.00 77.82 135 ALA D N 1
ATOM 4242 C CA . ALA D 1 143 ? -2.960 -21.604 17.130 1.00 84.31 135 ALA D CA 1
ATOM 4243 C C . ALA D 1 143 ? -2.049 -20.658 17.900 1.00 83.02 135 ALA D C 1
ATOM 4244 O O . ALA D 1 143 ? -1.786 -20.870 19.091 1.00 83.64 135 ALA D O 1
ATOM 4246 N N . ASP D 1 144 ? -1.566 -19.600 17.239 1.00 76.99 136 ASP D N 1
ATOM 4247 C CA . ASP D 1 144 ? -0.691 -18.646 17.909 1.00 75.50 136 ASP D CA 1
ATOM 4248 C C . ASP D 1 144 ? -1.388 -18.010 19.105 1.00 83.66 136 ASP D C 1
ATOM 4249 O O . ASP D 1 144 ? -0.763 -17.765 20.142 1.00 74.19 136 ASP D O 1
ATOM 4254 N N . CYS D 1 145 ? -2.683 -17.711 18.967 1.00 76.15 137 CYS D N 1
ATOM 4255 C CA . CYS D 1 145 ? -3.403 -17.050 20.048 1.00 73.39 137 CYS D CA 1
ATOM 4256 C C . CYS D 1 145 ? -3.565 -17.963 21.256 1.00 75.74 137 CYS D C 1
ATOM 4257 O O . CYS D 1 145 ? -3.540 -17.488 22.395 1.00 76.09 137 CYS D O 1
ATOM 4260 N N . ALA D 1 146 ? -3.738 -19.266 21.032 1.00 81.20 138 ALA D N 1
ATOM 4261 C CA . ALA D 1 146 ? -3.820 -20.200 22.150 1.00 89.61 138 ALA D CA 1
ATOM 4262 C C . ALA D 1 146 ? -2.530 -20.193 22.959 1.00 87.28 138 ALA D C 1
ATOM 4263 O O . ALA D 1 146 ? -2.556 -20.138 24.193 1.00 80.20 138 ALA D O 1
ATOM 4265 N N . GLN D 1 147 ? -1.384 -20.241 22.276 1.00 77.80 139 GLN D N 1
ATOM 4266 C CA . GLN D 1 147 ? -0.108 -20.192 22.976 1.00 81.72 139 GLN D CA 1
ATOM 4267 C C . GLN D 1 147 ? 0.083 -18.852 23.675 1.00 87.68 139 GLN D C 1
ATOM 4268 O O . GLN D 1 147 ? 0.679 -18.797 24.759 1.00 72.91 139 GLN D O 1
ATOM 4274 N N . VAL D 1 148 ? -0.402 -17.766 23.065 1.00 76.95 140 VAL D N 1
ATOM 4275 C CA . VAL D 1 148 ? -0.254 -16.447 23.668 1.00 82.20 140 VAL D CA 1
ATOM 4276 C C . VAL D 1 148 ? -1.085 -16.336 24.938 1.00 76.12 140 VAL D C 1
ATOM 4277 O O . VAL D 1 148 ? -0.626 -15.789 25.948 1.00 65.52 140 VAL D O 1
ATOM 4281 N N . ALA D 1 149 ? -2.328 -16.823 24.903 1.00 73.31 141 ALA D N 1
ATOM 4282 C CA . ALA D 1 149 ? -3.192 -16.702 26.073 1.00 76.23 141 ALA D CA 1
ATOM 4283 C C . ALA D 1 149 ? -2.671 -17.535 27.236 1.00 72.82 141 ALA D C 1
ATOM 4284 O O . ALA D 1 149 ? -2.673 -17.076 28.382 1.00 72.42 141 ALA D O 1
ATOM 4286 N N . VAL D 1 150 ? -2.228 -18.764 26.961 1.00 76.29 142 VAL D N 1
ATOM 4287 C CA . VAL D 1 150 ? -1.715 -19.625 28.021 1.00 85.62 142 VAL D CA 1
ATOM 4288 C C . VAL D 1 150 ? -0.462 -19.025 28.635 1.00 76.66 142 VAL D C 1
ATOM 4289 O O . VAL D 1 150 ? -0.304 -19.001 29.863 1.00 69.43 142 VAL D O 1
ATOM 4293 N N . GLU D 1 151 ? 0.450 -18.535 27.798 1.00 75.88 143 GLU D N 1
ATOM 4294 C CA . GLU D 1 151 ? 1.715 -18.024 28.302 1.00 73.86 143 GLU D CA 1
ATOM 4295 C C . GLU D 1 151 ? 1.524 -16.728 29.077 1.00 73.93 143 GLU D C 1
ATOM 4296 O O . GLU D 1 151 ? 2.121 -16.544 30.142 1.00 77.47 143 GLU D O 1
ATOM 4302 N N . MET D 1 152 ? 0.707 -15.814 28.555 1.00 68.96 144 MET D N 1
ATOM 4303 C CA . MET D 1 152 ? 0.495 -14.550 29.250 1.00 73.85 144 MET D CA 1
ATOM 4304 C C . MET D 1 152 ? -0.351 -14.746 30.500 1.00 73.19 144 MET D C 1
ATOM 4305 O O . MET D 1 152 ? -0.240 -13.967 31.453 1.00 73.54 144 MET D O 1
ATOM 4310 N N . ALA D 1 153 ? -1.207 -15.770 30.513 1.00 72.81 145 ALA D N 1
ATOM 4311 C CA . ALA D 1 153 ? -1.966 -16.076 31.719 1.00 73.01 145 ALA D CA 1
ATOM 4312 C C . ALA D 1 153 ? -1.037 -16.510 32.844 1.00 82.96 145 ALA D C 1
ATOM 4313 O O . ALA D 1 153 ? -1.167 -16.052 33.986 1.00 75.12 145 ALA D O 1
ATOM 4315 N N . ASN D 1 154 ? -0.083 -17.392 32.536 1.00 79.14 146 ASN D N 1
ATOM 4316 C CA . ASN D 1 154 ? 0.897 -17.793 33.537 1.00 83.29 146 ASN D CA 1
ATOM 4317 C C . ASN D 1 154 ? 1.767 -16.616 33.951 1.00 78.42 146 ASN D C 1
ATOM 4318 O O . ASN D 1 154 ? 2.063 -16.440 35.139 1.00 77.87 146 ASN D O 1
ATOM 4323 N N . LEU D 1 155 ? 2.187 -15.795 32.986 1.00 74.87 147 LEU D N 1
ATOM 4324 C CA . LEU D 1 155 ? 3.046 -14.662 33.312 1.00 80.29 147 LEU D CA 1
ATOM 4325 C C . LEU D 1 155 ? 2.324 -13.664 34.205 1.00 76.78 147 LEU D C 1
ATOM 4326 O O . LEU D 1 155 ? 2.929 -13.072 35.107 1.00 74.22 147 LEU D O 1
ATOM 4331 N N . ALA D 1 156 ? 1.032 -13.453 33.956 1.00 84.96 148 ALA D N 1
ATOM 4332 C CA . ALA D 1 156 ? 0.263 -12.513 34.763 1.00 76.22 148 ALA D CA 1
ATOM 4333 C C . ALA D 1 156 ? 0.202 -12.962 36.217 1.00 85.54 148 ALA D C 1
ATOM 4334 O O . ALA D 1 156 ? 0.415 -12.161 37.136 1.00 81.01 148 ALA D O 1
ATOM 4336 N N . ALA D 1 157 ? -0.075 -14.245 36.445 1.00 91.83 149 ALA D N 1
ATOM 4337 C CA . ALA D 1 157 ? -0.130 -14.755 37.813 1.00 97.52 149 ALA D CA 1
ATOM 4338 C C . ALA D 1 157 ? 1.226 -14.645 38.496 1.00 87.91 149 ALA D C 1
ATOM 4339 O O . ALA D 1 157 ? 1.307 -14.281 39.674 1.00 102.49 149 ALA D O 1
ATOM 4341 N N . ALA D 1 158 ? 2.307 -14.952 37.773 1.00 84.25 150 ALA D N 1
ATOM 4342 C CA . ALA D 1 158 ? 3.638 -14.846 38.360 1.00 102.43 150 ALA D CA 1
ATOM 4343 C C . ALA D 1 158 ? 3.930 -13.426 38.827 1.00 85.15 150 ALA D C 1
ATOM 4344 O O . ALA D 1 158 ? 4.615 -13.232 39.837 1.00 88.46 150 ALA D O 1
ATOM 4346 N N . LEU D 1 159 ? 3.422 -12.427 38.114 1.00 80.42 151 LEU D N 1
ATOM 4347 C CA . LEU D 1 159 ? 3.621 -11.031 38.473 1.00 85.82 151 LEU D CA 1
ATOM 4348 C C . LEU D 1 159 ? 2.542 -10.499 39.407 1.00 88.65 151 LEU D C 1
ATOM 4349 O O . LEU D 1 159 ? 2.589 -9.322 39.775 1.00 103.67 151 LEU D O 1
ATOM 4354 N N . GLU D 1 160 ? 1.571 -11.326 39.784 1.00 85.56 152 GLU D N 1
ATOM 4355 C CA . GLU D 1 160 ? 0.502 -10.901 40.682 1.00 89.28 152 GLU D CA 1
ATOM 4356 C C . GLU D 1 160 ? 0.851 -11.236 42.127 1.00 89.63 152 GLU D C 1
ATOM 4357 O O . GLU D 1 160 ? 2.020 -11.415 42.467 1.00 98.11 152 GLU D O 1
ATOM 4359 N N . MET E 1 9 ? -43.812 2.435 12.186 1.00 132.07 1 MET E N 1
ATOM 4360 C CA . MET E 1 9 ? -43.356 2.032 13.537 1.00 137.43 1 MET E CA 1
ATOM 4361 C C . MET E 1 9 ? -43.612 3.178 14.520 1.00 138.03 1 MET E C 1
ATOM 4362 O O . MET E 1 9 ? -43.894 2.955 15.696 1.00 126.84 1 MET E O 1
ATOM 4367 N N . ASN E 1 10 ? -43.523 4.404 14.002 1.00 134.76 2 ASN E N 1
ATOM 4368 C CA . ASN E 1 10 ? -43.842 5.611 14.756 1.00 133.55 2 ASN E CA 1
ATOM 4369 C C . ASN E 1 10 ? -43.250 5.544 16.144 1.00 119.45 2 ASN E C 1
ATOM 4370 O O . ASN E 1 10 ? -43.976 5.714 17.143 1.00 122.58 2 ASN E O 1
ATOM 4372 N N . PRO E 1 11 ? -41.949 5.311 16.277 1.00 150.05 3 PRO E N 1
ATOM 4373 C CA . PRO E 1 11 ? -41.328 5.300 17.604 1.00 137.84 3 PRO E CA 1
ATOM 4374 C C . PRO E 1 11 ? -41.304 6.706 18.178 1.00 123.92 3 PRO E C 1
ATOM 4375 O O . PRO E 1 11 ? -41.615 7.689 17.506 1.00 123.58 3 PRO E O 1
ATOM 4379 N N . TYR E 1 12 ? -40.940 6.792 19.452 1.00 122.36 4 TYR E N 1
ATOM 4380 C CA . TYR E 1 12 ? -40.783 8.094 20.092 1.00 116.83 4 TYR E CA 1
ATOM 4381 C C . TYR E 1 12 ? -39.641 8.829 19.403 1.00 121.05 4 TYR E C 1
ATOM 4382 O O . TYR E 1 12 ? -38.491 8.387 19.465 1.00 111.55 4 TYR E O 1
ATOM 4384 N N . ILE E 1 13 ? -39.950 9.934 18.728 1.00 152.65 5 ILE E N 1
ATOM 4385 C CA . ILE E 1 13 ? -38.955 10.722 18.010 1.00 152.71 5 ILE E CA 1
ATOM 4386 C C . ILE E 1 13 ? -38.799 12.049 18.735 1.00 158.66 5 ILE E C 1
ATOM 4387 O O . ILE E 1 13 ? -39.762 12.817 18.857 1.00 135.91 5 ILE E O 1
ATOM 4392 N N . LEU E 1 14 ? -37.587 12.323 19.214 1.00 108.86 6 LEU E N 1
ATOM 4393 C CA . LEU E 1 14 ? -37.276 13.622 19.805 1.00 108.47 6 LEU E CA 1
ATOM 4394 C C . LEU E 1 14 ? -36.947 14.582 18.667 1.00 108.30 6 LEU E C 1
ATOM 4395 O O . LEU E 1 14 ? -35.935 14.418 17.975 1.00 108.28 6 LEU E O 1
ATOM 4400 N N . THR E 1 15 ? -37.813 15.564 18.457 1.00 114.32 7 THR E N 1
ATOM 4401 C CA . THR E 1 15 ? -37.610 16.524 17.382 1.00 114.26 7 THR E CA 1
ATOM 4402 C C . THR E 1 15 ? -36.456 17.456 17.729 1.00 111.30 7 THR E C 1
ATOM 4403 O O . THR E 1 15 ? -36.400 17.970 18.852 1.00 114.98 7 THR E O 1
ATOM 4407 N N . PRO E 1 16 ? -35.519 17.695 16.811 1.00 112.12 8 PRO E N 1
ATOM 4408 C CA . PRO E 1 16 ? -34.450 18.659 17.104 1.00 102.33 8 PRO E CA 1
ATOM 4409 C C . PRO E 1 16 ? -35.029 20.026 17.427 1.00 126.22 8 PRO E C 1
ATOM 4410 O O . PRO E 1 16 ? -35.990 20.480 16.802 1.00 127.30 8 PRO E O 1
ATOM 4414 N N . ASP E 1 17 ? -34.433 20.680 18.419 1.00 122.32 9 ASP E N 1
ATOM 4415 C CA . ASP E 1 17 ? -34.914 21.954 18.937 1.00 111.19 9 ASP E CA 1
ATOM 4416 C C . ASP E 1 17 ? -33.846 23.009 18.695 1.00 106.77 9 ASP E C 1
ATOM 4417 O O . ASP E 1 17 ? -32.713 22.869 19.168 1.00 98.88 9 ASP E O 1
ATOM 4422 N N . LEU E 1 18 ? -34.208 24.060 17.959 1.00 104.69 10 LEU E N 1
ATOM 4423 C CA . LEU E 1 18 ? -33.271 25.109 17.583 1.00 102.22 10 LEU E CA 1
ATOM 4424 C C . LEU E 1 18 ? -33.559 26.439 18.269 1.00 105.13 10 LEU E C 1
ATOM 4425 O O . LEU E 1 18 ? -33.021 27.469 17.847 1.00 96.87 10 LEU E O 1
ATOM 4430 N N . ASN E 1 19 ? -34.387 26.451 19.314 1.00 94.71 11 ASN E N 1
ATOM 4431 C CA . ASN E 1 19 ? -34.693 27.692 20.021 1.00 96.47 11 ASN E CA 1
ATOM 4432 C C . ASN E 1 19 ? -33.521 28.016 20.944 1.00 101.91 11 ASN E C 1
ATOM 4433 O O . ASN E 1 19 ? -33.258 27.296 21.912 1.00 97.69 11 ASN E O 1
ATOM 4438 N N . GLY E 1 20 ? -32.798 29.086 20.636 1.00 94.42 12 GLY E N 1
ATOM 4439 C CA . GLY E 1 20 ? -31.659 29.482 21.425 1.00 95.66 12 GLY E CA 1
ATOM 4440 C C . GLY E 1 20 ? -31.961 30.338 22.629 1.00 98.98 12 GLY E C 1
ATOM 4441 O O . GLY E 1 20 ? -31.032 30.725 23.346 1.00 107.86 12 GLY E O 1
ATOM 4442 N N . GLU E 1 21 ? -33.229 30.652 22.884 1.00 98.48 13 GLU E N 1
ATOM 4443 C CA . GLU E 1 21 ? -33.567 31.527 23.999 1.00 97.34 13 GLU E CA 1
ATOM 4444 C C . GLU E 1 21 ? -33.131 30.900 25.317 1.00 97.63 13 GLU E C 1
ATOM 4445 O O . GLU E 1 21 ? -33.474 29.752 25.618 1.00 101.66 13 GLU E O 1
ATOM 4447 N N . GLY E 1 22 ? -32.374 31.663 26.105 1.00 114.14 14 GLY E N 1
ATOM 4448 C CA . GLY E 1 22 ? -31.956 31.239 27.423 1.00 97.18 14 GLY E CA 1
ATOM 4449 C C . GLY E 1 22 ? -30.695 30.407 27.479 1.00 110.26 14 GLY E C 1
ATOM 4450 O O . GLY E 1 22 ? -30.287 30.010 28.578 1.00 108.16 14 GLY E O 1
ATOM 4451 N N . LEU E 1 23 ? -30.061 30.132 26.345 1.00 111.44 15 LEU E N 1
ATOM 4452 C CA . LEU E 1 23 ? -28.872 29.294 26.339 1.00 107.06 15 LEU E CA 1
ATOM 4453 C C . LEU E 1 23 ? -27.623 30.116 26.637 1.00 93.43 15 LEU E C 1
ATOM 4454 O O . LEU E 1 23 ? -27.517 31.289 26.266 1.00 93.15 15 LEU E O 1
ATOM 4459 N N . HIS E 1 24 ? -26.676 29.486 27.326 1.00 93.26 16 HIS E N 1
ATOM 4460 C CA . HIS E 1 24 ? -25.353 30.045 27.578 1.00 102.55 16 HIS E CA 1
ATOM 4461 C C . HIS E 1 24 ? -24.362 29.330 26.669 1.00 89.18 16 HIS E C 1
ATOM 4462 O O . HIS E 1 24 ? -24.240 28.102 26.731 1.00 84.65 16 HIS E O 1
ATOM 4469 N N . ILE E 1 25 ? -23.652 30.090 25.838 1.00 96.70 17 ILE E N 1
ATOM 4470 C CA . ILE E 1 25 ? -22.758 29.532 24.829 1.00 91.62 17 ILE E CA 1
ATOM 4471 C C . ILE E 1 25 ? -21.355 30.081 25.060 1.00 84.62 17 ILE E C 1
ATOM 4472 O O . ILE E 1 25 ? -21.176 31.294 25.219 1.00 88.01 17 ILE E O 1
ATOM 4477 N N . GLY E 1 26 ? -20.370 29.190 25.082 1.00 74.77 18 GLY E N 1
ATOM 4478 C CA . GLY E 1 26 ? -18.963 29.568 25.160 1.00 75.59 18 GLY E CA 1
ATOM 4479 C C . GLY E 1 26 ? -18.264 29.258 23.847 1.00 82.12 18 GLY E C 1
ATOM 4480 O O . GLY E 1 26 ? -18.572 28.256 23.192 1.00 73.45 18 GLY E O 1
ATOM 4481 N N . ILE E 1 27 ? -17.333 30.131 23.461 1.00 80.46 19 ILE E N 1
ATOM 4482 C CA . ILE E 1 27 ? -16.633 30.023 22.184 1.00 76.61 19 ILE E CA 1
ATOM 4483 C C . ILE E 1 27 ? -15.140 30.170 22.433 1.00 64.87 19 ILE E C 1
ATOM 4484 O O . ILE E 1 27 ? -14.717 31.073 23.160 1.00 69.45 19 ILE E O 1
ATOM 4489 N N . VAL E 1 28 ? -14.348 29.293 21.822 1.00 55.28 20 VAL E N 1
ATOM 4490 C CA . VAL E 1 28 ? -12.891 29.363 21.883 1.00 67.93 20 VAL E CA 1
ATOM 4491 C C . VAL E 1 28 ? -12.360 29.384 20.457 1.00 56.88 20 VAL E C 1
ATOM 4492 O O . VAL E 1 28 ? -12.547 28.418 19.711 1.00 62.92 20 VAL E O 1
ATOM 4496 N N . ARG E 1 29 ? -11.685 30.472 20.089 1.00 53.09 21 ARG E N 1
ATOM 4497 C CA . ARG E 1 29 ? -11.193 30.687 18.731 1.00 67.89 21 ARG E CA 1
ATOM 4498 C C . ARG E 1 29 ? -9.672 30.600 18.707 1.00 65.00 21 ARG E C 1
ATOM 4499 O O . ARG E 1 29 ? -8.992 31.422 19.326 1.00 65.36 21 ARG E O 1
ATOM 4507 N N . ALA E 1 30 ? -9.141 29.623 17.978 1.00 66.43 22 ALA E N 1
ATOM 4508 C CA . ALA E 1 30 ? -7.706 29.597 17.714 1.00 63.10 22 ALA E CA 1
ATOM 4509 C C . ALA E 1 30 ? -7.358 30.688 16.706 1.00 59.71 22 ALA E C 1
ATOM 4510 O O . ALA E 1 30 ? -8.117 30.950 15.769 1.00 64.75 22 ALA E O 1
ATOM 4512 N N . ARG E 1 31 ? -6.211 31.342 16.912 1.00 57.05 23 ARG E N 1
ATOM 4513 C CA . ARG E 1 31 ? -5.848 32.508 16.120 1.00 64.12 23 ARG E CA 1
ATOM 4514 C C . ARG E 1 31 ? -4.813 32.227 15.033 1.00 68.53 23 ARG E C 1
ATOM 4515 O O . ARG E 1 31 ? -4.517 33.131 14.243 1.00 67.11 23 ARG E O 1
ATOM 4523 N N . PHE E 1 32 ? -4.249 31.022 14.971 1.00 52.41 24 PHE E N 1
ATOM 4524 C CA . PHE E 1 32 ? -3.377 30.676 13.854 1.00 57.92 24 PHE E CA 1
ATOM 4525 C C . PHE E 1 32 ? -4.179 30.761 12.557 1.00 59.65 24 PHE E C 1
ATOM 4526 O O . PHE E 1 32 ? -5.302 30.252 12.477 1.00 54.29 24 PHE E O 1
ATOM 4534 N N . ASN E 1 33 ? -3.607 31.405 11.537 1.00 55.07 25 ASN E N 1
ATOM 4535 C CA . ASN E 1 33 ? -4.348 31.776 10.328 1.00 56.17 25 ASN E CA 1
ATOM 4536 C C . ASN E 1 33 ? -5.568 32.619 10.716 1.00 57.34 25 ASN E C 1
ATOM 4537 O O . ASN E 1 33 ? -6.718 32.245 10.485 1.00 63.21 25 ASN E O 1
ATOM 4542 N N . GLU E 1 34 ? -5.293 33.777 11.322 1.00 63.73 26 GLU E N 1
ATOM 4543 C CA . GLU E 1 34 ? -6.321 34.457 12.105 1.00 65.16 26 GLU E CA 1
ATOM 4544 C C . GLU E 1 34 ? -7.508 34.872 11.250 1.00 67.95 26 GLU E C 1
ATOM 4545 O O . GLU E 1 34 ? -8.644 34.877 11.736 1.00 73.08 26 GLU E O 1
ATOM 4551 N N . GLU E 1 35 ? -7.274 35.227 9.983 1.00 68.09 27 GLU E N 1
ATOM 4552 C CA . GLU E 1 35 ? -8.378 35.652 9.129 1.00 67.87 27 GLU E CA 1
ATOM 4553 C C . GLU E 1 35 ? -9.493 34.614 9.122 1.00 66.21 27 GLU E C 1
ATOM 4554 O O . GLU E 1 35 ? -10.679 34.960 9.140 1.00 67.66 27 GLU E O 1
ATOM 4560 N N . ILE E 1 36 ? -9.128 33.331 9.109 1.00 67.91 28 ILE E N 1
ATOM 4561 C CA . ILE E 1 36 ? -10.126 32.270 9.045 1.00 66.59 28 ILE E CA 1
ATOM 4562 C C . ILE E 1 36 ? -10.971 32.253 10.313 1.00 66.88 28 ILE E C 1
ATOM 4563 O O . ILE E 1 36 ? -12.204 32.291 10.257 1.00 71.69 28 ILE E O 1
ATOM 4568 N N . GLY E 1 37 ? -10.320 32.217 11.475 1.00 67.88 29 GLY E N 1
ATOM 4569 C CA . GLY E 1 37 ? -11.066 32.131 12.717 1.00 61.94 29 GLY E CA 1
ATOM 4570 C C . GLY E 1 37 ? -11.959 33.333 12.940 1.00 64.65 29 GLY E C 1
ATOM 4571 O O . GLY E 1 37 ? -13.046 33.214 13.508 1.00 65.16 29 GLY E O 1
ATOM 4572 N N . GLN E 1 38 ? -11.503 34.512 12.513 1.00 66.70 30 GLN E N 1
ATOM 4573 C CA . GLN E 1 38 ? -12.302 35.719 12.692 1.00 70.90 30 GLN E CA 1
ATOM 4574 C C . GLN E 1 38 ? -13.530 35.709 11.789 1.00 70.89 30 GLN E C 1
ATOM 4575 O O . GLN E 1 38 ? -14.607 36.158 12.198 1.00 72.87 30 GLN E O 1
ATOM 4581 N N . ALA E 1 39 ? -13.390 35.216 10.555 1.00 70.03 31 ALA E N 1
ATOM 4582 C CA . ALA E 1 39 ? -14.559 35.080 9.689 1.00 71.37 31 ALA E CA 1
ATOM 4583 C C . ALA E 1 39 ? -15.526 34.045 10.250 1.00 71.67 31 ALA E C 1
ATOM 4584 O O . ALA E 1 39 ? -16.747 34.195 10.130 1.00 72.19 31 ALA E O 1
ATOM 4586 N N . GLN E 1 40 ? -14.993 32.983 10.864 1.00 72.61 32 GLN E N 1
ATOM 4587 C CA . GLN E 1 40 ? -15.853 31.976 11.473 1.00 69.72 32 GLN E CA 1
ATOM 4588 C C . GLN E 1 40 ? -16.650 32.564 12.628 1.00 74.62 32 GLN E C 1
ATOM 4589 O O . GLN E 1 40 ? -17.850 32.301 12.767 1.00 69.20 32 GLN E O 1
ATOM 4595 N N . LEU E 1 41 ? -15.993 33.359 13.471 1.00 72.95 33 LEU E N 1
ATOM 4596 C CA . LEU E 1 41 ? -16.675 33.931 14.626 1.00 79.02 33 LEU E CA 1
ATOM 4597 C C . LEU E 1 41 ? -17.699 34.970 14.200 1.00 76.14 33 LEU E C 1
ATOM 4598 O O . LEU E 1 41 ? -18.788 35.047 14.776 1.00 74.97 33 LEU E O 1
ATOM 4603 N N . GLN E 1 42 ? -17.374 35.779 13.190 1.00 75.76 34 GLN E N 1
ATOM 4604 C CA . GLN E 1 42 ? -18.320 36.795 12.742 1.00 78.92 34 GLN E CA 1
ATOM 4605 C C . GLN E 1 42 ? -19.617 36.153 12.266 1.00 79.74 34 GLN E C 1
ATOM 4606 O O . GLN E 1 42 ? -20.711 36.616 12.608 1.00 82.57 34 GLN E O 1
ATOM 4612 N N . ALA E 1 43 ? -19.514 35.070 11.490 1.00 77.61 35 ALA E N 1
ATOM 4613 C CA . ALA E 1 43 ? -20.708 34.352 11.058 1.00 78.58 35 ALA E CA 1
ATOM 4614 C C . ALA E 1 43 ? -21.367 33.635 12.230 1.00 77.58 35 ALA E C 1
ATOM 4615 O O . ALA E 1 43 ? -22.597 33.533 12.299 1.00 79.81 35 ALA E O 1
ATOM 4617 N N . CYS E 1 44 ? -20.559 33.115 13.160 1.00 78.30 36 CYS E N 1
ATOM 4618 C CA . CYS E 1 44 ? -21.110 32.370 14.289 1.00 78.09 36 CYS E CA 1
ATOM 4619 C C . CYS E 1 44 ? -21.979 33.261 15.165 1.00 80.45 36 CYS E C 1
ATOM 4620 O O . CYS E 1 44 ? -23.106 32.893 15.516 1.00 82.15 36 CYS E O 1
ATOM 4623 N N . LEU E 1 45 ? -21.470 34.445 15.522 1.00 84.24 37 LEU E N 1
ATOM 4624 C CA . LEU E 1 45 ? -22.232 35.347 16.383 1.00 86.01 37 LEU E CA 1
ATOM 4625 C C . LEU E 1 45 ? -23.498 35.833 15.687 1.00 87.69 37 LEU E C 1
ATOM 4626 O O . LEU E 1 45 ? -24.554 35.959 16.319 1.00 92.80 37 LEU E O 1
ATOM 4631 N N . GLU E 1 46 ? -23.410 36.122 14.389 1.00 85.68 38 GLU E N 1
ATOM 4632 C CA . GLU E 1 46 ? -24.601 36.501 13.639 1.00 89.67 38 GLU E CA 1
ATOM 4633 C C . GLU E 1 46 ? -25.675 35.427 13.767 1.00 89.64 38 GLU E C 1
ATOM 4634 O O . GLU E 1 46 ? -26.841 35.725 14.051 1.00 92.99 38 GLU E O 1
ATOM 4640 N N . GLU E 1 47 ? -25.286 34.161 13.580 1.00 88.45 39 GLU E N 1
ATOM 4641 C CA . GLU E 1 47 ? -26.259 33.073 13.591 1.00 86.32 39 GLU E CA 1
ATOM 4642 C C . GLU E 1 47 ? -26.835 32.848 14.983 1.00 92.40 39 GLU E C 1
ATOM 4643 O O . GLU E 1 47 ? -28.053 32.688 15.132 1.00 88.95 39 GLU E O 1
ATOM 4649 N N . LEU E 1 48 ? -25.988 32.842 16.014 1.00 89.18 40 LEU E N 1
ATOM 4650 C CA . LEU E 1 48 ? -26.486 32.599 17.364 1.00 91.16 40 LEU E CA 1
ATOM 4651 C C . LEU E 1 48 ? -27.557 33.619 17.737 1.00 93.41 40 LEU E C 1
ATOM 4652 O O . LEU E 1 48 ? -28.621 33.262 18.256 1.00 90.71 40 LEU E O 1
ATOM 4657 N N . GLY E 1 49 ? -27.297 34.899 17.467 1.00 90.02 41 GLY E N 1
ATOM 4658 C CA . GLY E 1 49 ? -28.310 35.910 17.704 1.00 94.68 41 GLY E CA 1
ATOM 4659 C C . GLY E 1 49 ? -29.565 35.678 16.890 1.00 97.97 41 GLY E C 1
ATOM 4660 O O . GLY E 1 49 ? -30.673 35.964 17.352 1.00 101.42 41 GLY E O 1
ATOM 4661 N N . LYS E 1 50 ? -29.411 35.157 15.668 1.00 97.30 42 LYS E N 1
ATOM 4662 C CA . LYS E 1 50 ? -30.575 34.840 14.850 1.00 100.72 42 LYS E CA 1
ATOM 4663 C C . LYS E 1 50 ? -31.454 33.795 15.525 1.00 100.53 42 LYS E C 1
ATOM 4664 O O . LYS E 1 50 ? -32.687 33.877 15.470 1.00 104.67 42 LYS E O 1
ATOM 4670 N N . LEU E 1 51 ? -30.834 32.793 16.155 1.00 90.90 43 LEU E N 1
ATOM 4671 C CA . LEU E 1 51 ? -31.584 31.732 16.812 1.00 113.44 43 LEU E CA 1
ATOM 4672 C C . LEU E 1 51 ? -32.116 32.131 18.182 1.00 106.18 43 LEU E C 1
ATOM 4673 O O . LEU E 1 51 ? -32.847 31.344 18.792 1.00 89.69 43 LEU E O 1
ATOM 4678 N N . GLY E 1 52 ? -31.776 33.316 18.678 1.00 95.62 44 GLY E N 1
ATOM 4679 C CA . GLY E 1 52 ? -32.306 33.801 19.935 1.00 107.87 44 GLY E CA 1
ATOM 4680 C C . GLY E 1 52 ? -31.355 33.775 21.111 1.00 100.62 44 GLY E C 1
ATOM 4681 O O . GLY E 1 52 ? -31.804 33.959 22.249 1.00 105.00 44 GLY E O 1
ATOM 4682 N N . VAL E 1 53 ? -30.066 33.552 20.880 1.00 104.14 45 VAL E N 1
ATOM 4683 C CA . VAL E 1 53 ? -29.083 33.541 21.958 1.00 98.04 45 VAL E CA 1
ATOM 4684 C C . VAL E 1 53 ? -28.785 34.980 22.358 1.00 101.00 45 VAL E C 1
ATOM 4685 O O . VAL E 1 53 ? -28.417 35.807 21.518 1.00 112.20 45 VAL E O 1
ATOM 4689 N N . ASP E 1 54 ? -28.950 35.281 23.644 1.00 105.28 46 ASP E N 1
ATOM 4690 C CA . ASP E 1 54 ? -28.713 36.628 24.146 1.00 105.27 46 ASP E CA 1
ATOM 4691 C C . ASP E 1 54 ? -27.227 36.960 24.101 1.00 105.91 46 ASP E C 1
ATOM 4692 O O . ASP E 1 54 ? -26.379 36.131 24.440 1.00 105.87 46 ASP E O 1
ATOM 4697 N N . GLU E 1 55 ? -26.914 38.190 23.686 1.00 141.71 47 GLU E N 1
ATOM 4698 C CA . GLU E 1 55 ? -25.519 38.612 23.628 1.00 105.94 47 GLU E CA 1
ATOM 4699 C C . GLU E 1 55 ? -24.847 38.507 24.990 1.00 110.14 47 GLU E C 1
ATOM 4700 O O . GLU E 1 55 ? -23.654 38.193 25.072 1.00 109.54 47 GLU E O 1
ATOM 4702 N N . ARG E 1 56 ? -25.595 38.756 26.067 1.00 111.94 48 ARG E N 1
ATOM 4703 C CA . ARG E 1 56 ? -25.038 38.704 27.414 1.00 138.67 48 ARG E CA 1
ATOM 4704 C C . ARG E 1 56 ? -24.757 37.284 27.888 1.00 132.96 48 ARG E C 1
ATOM 4705 O O . ARG E 1 56 ? -24.122 37.117 28.934 1.00 99.62 48 ARG E O 1
ATOM 4707 N N . ASP E 1 57 ? -25.209 36.267 27.153 1.00 119.21 49 ASP E N 1
ATOM 4708 C CA . ASP E 1 57 ? -24.993 34.875 27.521 1.00 97.40 49 ASP E CA 1
ATOM 4709 C C . ASP E 1 57 ? -23.893 34.210 26.699 1.00 100.29 49 ASP E C 1
ATOM 4710 O O . ASP E 1 57 ? -23.789 32.979 26.705 1.00 81.03 49 ASP E O 1
ATOM 4715 N N . VAL E 1 58 ? -23.077 34.988 25.992 1.00 94.55 50 VAL E N 1
ATOM 4716 C CA . VAL E 1 58 ? -21.993 34.462 25.170 1.00 91.65 50 VAL E CA 1
ATOM 4717 C C . VAL E 1 58 ? -20.681 35.045 25.670 1.00 86.90 50 VAL E C 1
ATOM 4718 O O . VAL E 1 58 ? -20.540 36.269 25.781 1.00 96.88 50 VAL E O 1
ATOM 4722 N N . MET E 1 59 ? -19.721 34.171 25.956 1.00 94.53 51 MET E N 1
ATOM 4723 C CA . MET E 1 59 ? -18.345 34.566 26.218 1.00 84.84 51 MET E CA 1
ATOM 4724 C C . MET E 1 59 ? -17.452 34.032 25.104 1.00 80.38 51 MET E C 1
ATOM 4725 O O . MET E 1 59 ? -17.663 32.924 24.599 1.00 81.52 51 MET E O 1
ATOM 4730 N N . VAL E 1 60 ? -16.455 34.828 24.729 1.00 79.47 52 VAL E N 1
ATOM 4731 C CA . VAL E 1 60 ? -15.552 34.505 23.635 1.00 83.39 52 VAL E CA 1
ATOM 4732 C C . VAL E 1 60 ? -14.126 34.595 24.154 1.00 77.99 52 VAL E C 1
ATOM 4733 O O . VAL E 1 60 ? -13.729 35.622 24.707 1.00 77.03 52 VAL E O 1
ATOM 4737 N N . VAL E 1 61 ? -13.361 33.521 23.973 1.00 69.09 53 VAL E N 1
ATOM 4738 C CA . VAL E 1 61 ? -11.961 33.463 24.361 1.00 72.00 53 VAL E CA 1
ATOM 4739 C C . VAL E 1 61 ? -11.181 33.046 23.126 1.00 72.26 53 VAL E C 1
ATOM 4740 O O . VAL E 1 61 ? -11.727 32.441 22.200 1.00 70.43 53 VAL E O 1
ATOM 4744 N N . SER E 1 62 ? -9.891 33.380 23.111 1.00 68.61 54 SER E N 1
ATOM 4745 C CA . SER E 1 62 ? -9.030 33.040 21.985 1.00 69.75 54 SER E CA 1
ATOM 4746 C C . SER E 1 62 ? -7.734 32.429 22.496 1.00 69.09 54 SER E C 1
ATOM 4747 O O . SER E 1 62 ? -7.286 32.723 23.608 1.00 59.92 54 SER E O 1
ATOM 4750 N N . VAL E 1 63 ? -7.139 31.571 21.671 1.00 65.59 55 VAL E N 1
ATOM 4751 C CA . VAL E 1 63 ? -5.884 30.899 22.007 1.00 54.32 55 VAL E CA 1
ATOM 4752 C C . VAL E 1 63 ? -4.973 30.926 20.792 1.00 65.30 55 VAL E C 1
ATOM 4753 O O . VAL E 1 63 ? -5.433 31.068 19.650 1.00 62.15 55 VAL E O 1
ATOM 4757 N N . PRO E 1 64 ? -3.663 30.778 21.009 1.00 64.48 56 PRO E N 1
ATOM 4758 C CA . PRO E 1 64 ? -2.728 30.915 19.876 1.00 50.51 56 PRO E CA 1
ATOM 4759 C C . PRO E 1 64 ? -2.985 29.945 18.735 1.00 61.43 56 PRO E C 1
ATOM 4760 O O . PRO E 1 64 ? -2.863 30.331 17.566 1.00 58.13 56 PRO E O 1
ATOM 4764 N N . GLY E 1 65 ? -3.343 28.698 19.035 1.00 54.96 57 GLY E N 1
ATOM 4765 C CA . GLY E 1 65 ? -3.424 27.680 18.001 1.00 52.13 57 GLY E CA 1
ATOM 4766 C C . GLY E 1 65 ? -4.340 26.555 18.415 1.00 53.46 57 GLY E C 1
ATOM 4767 O O . GLY E 1 65 ? -4.825 26.496 19.547 1.00 52.30 57 GLY E O 1
ATOM 4768 N N . ALA E 1 66 ? -4.556 25.637 17.467 1.00 54.28 58 ALA E N 1
ATOM 4769 C CA . ALA E 1 66 ? -5.563 24.599 17.650 1.00 53.03 58 ALA E CA 1
ATOM 4770 C C . ALA E 1 66 ? -5.200 23.629 18.759 1.00 46.21 58 ALA E C 1
ATOM 4771 O O . ALA E 1 66 ? -6.096 23.027 19.362 1.00 47.22 58 ALA E O 1
ATOM 4773 N N . LEU E 1 67 ? -3.903 23.434 19.019 1.00 46.24 59 LEU E N 1
ATOM 4774 C CA . LEU E 1 67 ? -3.494 22.534 20.089 1.00 52.90 59 LEU E CA 1
ATOM 4775 C C . LEU E 1 67 ? -3.830 23.093 21.466 1.00 49.06 59 LEU E C 1
ATOM 4776 O O . LEU E 1 67 ? -3.956 22.318 22.422 1.00 54.79 59 LEU E O 1
ATOM 4781 N N . GLU E 1 68 ? -3.972 24.414 21.589 1.00 45.13 60 GLU E N 1
ATOM 4782 C CA . GLU E 1 68 ? -4.329 25.036 22.856 1.00 58.25 60 GLU E CA 1
ATOM 4783 C C . GLU E 1 68 ? -5.827 25.013 23.123 1.00 57.29 60 GLU E C 1
ATOM 4784 O O . GLU E 1 68 ? -6.254 25.431 24.208 1.00 57.98 60 GLU E O 1
ATOM 4790 N N . LEU E 1 69 ? -6.627 24.542 22.165 1.00 50.70 61 LEU E N 1
ATOM 4791 C CA . LEU E 1 69 ? -8.077 24.521 22.346 1.00 59.30 61 LEU E CA 1
ATOM 4792 C C . LEU E 1 69 ? -8.479 23.622 23.511 1.00 56.98 61 LEU E C 1
ATOM 4793 O O . LEU E 1 69 ? -9.334 23.992 24.325 1.00 56.03 61 LEU E O 1
ATOM 4798 N N . GLY E 1 70 ? -7.864 22.443 23.619 1.00 48.92 62 GLY E N 1
ATOM 4799 C CA . GLY E 1 70 ? -8.337 21.462 24.584 1.00 55.52 62 GLY E CA 1
ATOM 4800 C C . GLY E 1 70 ? -8.290 21.954 26.018 1.00 64.40 62 GLY E C 1
ATOM 4801 O O . GLY E 1 70 ? -9.228 21.734 26.793 1.00 55.54 62 GLY E O 1
ATOM 4802 N N . VAL E 1 71 ? -7.198 22.608 26.407 1.00 59.44 63 VAL E N 1
ATOM 4803 C CA . VAL E 1 71 ? -7.091 23.049 27.795 1.00 63.35 63 VAL E CA 1
ATOM 4804 C C . VAL E 1 71 ? -8.120 24.136 28.090 1.00 61.75 63 VAL E C 1
ATOM 4805 O O . VAL E 1 71 ? -8.736 24.149 29.160 1.00 56.39 63 VAL E O 1
ATOM 4809 N N . ALA E 1 72 ? -8.330 25.062 27.152 1.00 62.10 64 ALA E N 1
ATOM 4810 C CA . ALA E 1 72 ? -9.283 26.143 27.389 1.00 58.57 64 ALA E CA 1
ATOM 4811 C C . ALA E 1 72 ? -10.714 25.616 27.429 1.00 65.70 64 ALA E C 1
ATOM 4812 O O . ALA E 1 72 ? -11.468 25.898 28.367 1.00 71.55 64 ALA E O 1
ATOM 4814 N N . LEU E 1 73 ? -11.097 24.822 26.423 1.00 56.50 65 LEU E N 1
ATOM 4815 C CA . LEU E 1 73 ? -12.441 24.254 26.390 1.00 58.44 65 LEU E CA 1
ATOM 4816 C C . LEU E 1 73 ? -12.704 23.389 27.616 1.00 59.43 65 LEU E C 1
ATOM 4817 O O . LEU E 1 73 ? -13.833 23.338 28.118 1.00 59.04 65 LEU E O 1
ATOM 4822 N N . ALA E 1 74 ? -11.679 22.684 28.101 1.00 55.83 66 ALA E N 1
ATOM 4823 C CA . ALA E 1 74 ? -11.865 21.834 29.272 1.00 73.21 66 ALA E CA 1
ATOM 4824 C C . ALA E 1 74 ? -12.242 22.653 30.498 1.00 71.53 66 ALA E C 1
ATOM 4825 O O . ALA E 1 74 ? -13.141 22.269 31.256 1.00 76.14 66 ALA E O 1
ATOM 4827 N N . ARG E 1 75 ? -11.568 23.786 30.714 1.00 73.36 67 ARG E N 1
ATOM 4828 C CA . ARG E 1 75 ? -11.864 24.602 31.887 1.00 78.06 67 ARG E CA 1
ATOM 4829 C C . ARG E 1 75 ? -13.276 25.172 31.823 1.00 77.02 67 ARG E C 1
ATOM 4830 O O . ARG E 1 75 ? -13.995 25.183 32.831 1.00 73.08 67 ARG E O 1
ATOM 4832 N N . MET E 1 76 ? -13.690 25.662 30.648 1.00 75.59 68 MET E N 1
ATOM 4833 C CA . MET E 1 76 ? -15.020 26.254 30.525 1.00 77.07 68 MET E CA 1
ATOM 4834 C C . MET E 1 76 ? -16.106 25.195 30.658 1.00 74.82 68 MET E C 1
ATOM 4835 O O . MET E 1 76 ? -17.160 25.446 31.251 1.00 80.62 68 MET E O 1
ATOM 4840 N N . ALA E 1 77 ? -15.877 24.008 30.098 1.00 75.26 69 ALA E N 1
ATOM 4841 C CA . ALA E 1 77 ? -16.856 22.938 30.245 1.00 88.63 69 ALA E CA 1
ATOM 4842 C C . ALA E 1 77 ? -16.962 22.494 31.699 1.00 84.60 69 ALA E C 1
ATOM 4843 O O . ALA E 1 77 ? -18.046 22.143 32.173 1.00 89.63 69 ALA E O 1
ATOM 4845 N N . GLU E 1 78 ? -15.835 22.497 32.424 1.00 82.14 70 GLU E N 1
ATOM 4846 C CA . GLU E 1 78 ? -15.842 22.052 33.814 1.00 84.00 70 GLU E CA 1
ATOM 4847 C C . GLU E 1 78 ? -16.598 23.018 34.719 1.00 86.94 70 GLU E C 1
ATOM 4848 O O . GLU E 1 78 ? -17.140 22.603 35.750 1.00 90.39 70 GLU E O 1
ATOM 4850 N N . SER E 1 79 ? -16.639 24.304 34.362 1.00 86.76 71 SER E N 1
ATOM 4851 C CA . SER E 1 79 ? -17.406 25.261 35.148 1.00 91.39 71 SER E CA 1
ATOM 4852 C C . SER E 1 79 ? -18.895 24.944 35.134 1.00 91.57 71 SER E C 1
ATOM 4853 O O . SER E 1 79 ? -19.613 25.334 36.059 1.00 86.19 71 SER E O 1
ATOM 4856 N N . TYR E 1 80 ? -19.375 24.254 34.102 1.00 86.16 72 TYR E N 1
ATOM 4857 C CA . TYR E 1 80 ? -20.792 23.913 33.976 1.00 88.09 72 TYR E CA 1
ATOM 4858 C C . TYR E 1 80 ? -21.660 25.166 33.968 1.00 92.38 72 TYR E C 1
ATOM 4859 O O . TYR E 1 80 ? -22.815 25.142 34.401 1.00 93.18 72 TYR E O 1
ATOM 4868 N N . GLU E 1 81 ? -21.100 26.270 33.473 1.00 86.20 73 GLU E N 1
ATOM 4869 C CA . GLU E 1 81 ? -21.853 27.490 33.228 1.00 84.53 73 GLU E CA 1
ATOM 4870 C C . GLU E 1 81 ? -22.414 27.563 31.813 1.00 89.22 73 GLU E C 1
ATOM 4871 O O . GLU E 1 81 ? -23.244 28.435 31.536 1.00 99.50 73 GLU E O 1
ATOM 4873 N N . PHE E 1 82 ? -22.000 26.663 30.926 1.00 85.05 74 PHE E N 1
ATOM 4874 C CA . PHE E 1 82 ? -22.353 26.719 29.518 1.00 90.45 74 PHE E CA 1
ATOM 4875 C C . PHE E 1 82 ? -23.179 25.505 29.129 1.00 92.82 74 PHE E C 1
ATOM 4876 O O . PHE E 1 82 ? -22.862 24.377 29.515 1.00 82.46 74 PHE E O 1
ATOM 4884 N N . ASP E 1 83 ? -24.239 25.746 28.354 1.00 80.50 75 ASP E N 1
ATOM 4885 C CA . ASP E 1 83 ? -25.029 24.641 27.818 1.00 92.40 75 ASP E CA 1
ATOM 4886 C C . ASP E 1 83 ? -24.300 23.933 26.685 1.00 74.54 75 ASP E C 1
ATOM 4887 O O . ASP E 1 83 ? -24.534 22.741 26.458 1.00 81.11 75 ASP E O 1
ATOM 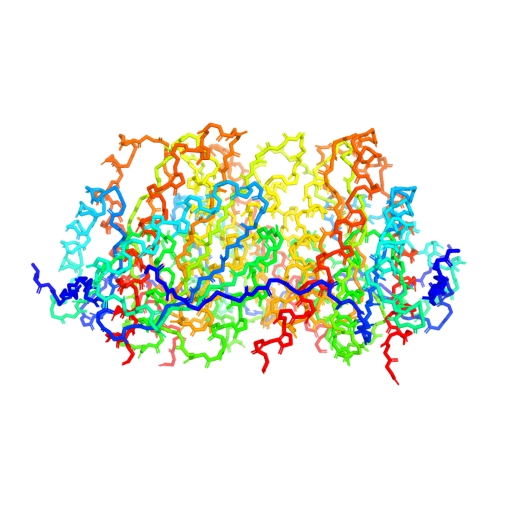4892 N N . ALA E 1 84 ? -23.427 24.639 25.968 1.00 80.34 76 ALA E N 1
ATOM 4893 C CA . ALA E 1 84 ? -22.628 24.028 24.913 1.00 82.25 76 ALA E CA 1
ATOM 4894 C C . ALA E 1 84 ? -21.491 24.970 24.546 1.00 79.14 76 ALA E C 1
ATOM 4895 O O . ALA E 1 84 ? -21.556 26.177 24.795 1.00 82.62 76 ALA E O 1
ATOM 4897 N N . LEU E 1 85 ? -20.451 24.398 23.939 1.00 69.83 77 LEU E N 1
ATOM 4898 C CA . LEU E 1 85 ? -19.251 25.129 23.558 1.00 72.61 77 LEU E CA 1
ATOM 4899 C C . LEU E 1 85 ? -19.024 25.016 22.054 1.00 80.50 77 LEU E C 1
ATOM 4900 O O . LEU E 1 85 ? -19.535 24.108 21.390 1.00 73.31 77 LEU E O 1
ATOM 4905 N N . ILE E 1 86 ? -18.244 25.957 21.522 1.00 71.56 78 ILE E N 1
ATOM 4906 C CA . ILE E 1 86 ? -17.919 26.006 20.102 1.00 82.00 78 ILE E CA 1
ATOM 4907 C C . ILE E 1 86 ? -16.424 26.236 19.950 1.00 69.25 78 ILE E C 1
ATOM 4908 O O . ILE E 1 86 ? -15.870 27.154 20.559 1.00 63.72 78 ILE E O 1
ATOM 4913 N N . ALA E 1 87 ? -15.780 25.429 19.113 1.00 71.41 79 ALA E N 1
ATOM 4914 C CA . ALA E 1 87 ? -14.354 25.553 18.836 1.00 59.03 79 ALA E CA 1
ATOM 4915 C C . ALA E 1 87 ? -14.170 26.016 17.396 1.00 60.13 79 ALA E C 1
ATOM 4916 O O . ALA E 1 87 ? -14.669 25.378 16.470 1.00 56.18 79 ALA E O 1
ATOM 4918 N N . LEU E 1 88 ? -13.456 27.120 17.214 1.00 53.42 80 LEU E N 1
ATOM 4919 C CA . LEU E 1 88 ? -13.190 27.680 15.898 1.00 62.06 80 LEU E CA 1
ATOM 4920 C C . LEU E 1 88 ? -11.687 27.703 15.657 1.00 65.49 80 LEU E C 1
ATOM 4921 O O . LEU E 1 88 ? -10.892 27.744 16.601 1.00 55.18 80 LEU E O 1
ATOM 4926 N N . GLY E 1 89 ? -11.308 27.658 14.392 1.00 51.62 81 GLY E N 1
ATOM 4927 C CA . GLY E 1 89 ? -9.910 27.679 14.013 1.00 53.48 81 GLY E CA 1
ATOM 4928 C C . GLY E 1 89 ? -9.708 26.974 12.687 1.00 54.17 81 GLY E C 1
ATOM 4929 O O . GLY E 1 89 ? -10.645 26.466 12.068 1.00 50.98 81 GLY E O 1
ATOM 4930 N N . ALA E 1 90 ? -8.450 26.950 12.258 1.00 47.41 82 ALA E N 1
ATOM 4931 C CA . ALA E 1 90 ? -8.104 26.332 10.985 1.00 48.22 82 ALA E CA 1
ATOM 4932 C C . ALA E 1 90 ? -6.669 25.842 11.034 1.00 49.23 82 ALA E C 1
ATOM 4933 O O . ALA E 1 90 ? -5.756 26.619 11.327 1.00 42.52 82 ALA E O 1
ATOM 4935 N N . VAL E 1 91 ? -6.483 24.555 10.742 1.00 47.44 83 VAL E N 1
ATOM 4936 C CA . VAL E 1 91 ? -5.170 23.978 10.478 1.00 48.18 83 VAL E CA 1
ATOM 4937 C C . VAL E 1 91 ? -4.992 23.952 8.963 1.00 51.07 83 VAL E C 1
ATOM 4938 O O . VAL E 1 91 ? -5.820 23.382 8.244 1.00 46.12 83 VAL E O 1
ATOM 4942 N N . ILE E 1 92 ? -3.926 24.578 8.474 1.00 48.46 84 ILE E N 1
ATOM 4943 C CA . ILE E 1 92 ? -3.636 24.650 7.048 1.00 45.07 84 ILE E CA 1
ATOM 4944 C C . ILE E 1 92 ? -2.310 23.948 6.805 1.00 47.19 84 ILE E C 1
ATOM 4945 O O . ILE E 1 92 ? -1.281 24.336 7.380 1.00 41.50 84 ILE E O 1
ATOM 4950 N N . ARG E 1 93 ? -2.329 22.946 5.926 1.00 43.42 85 ARG E N 1
ATOM 4951 C CA . ARG E 1 93 ? -1.135 22.151 5.680 1.00 47.03 85 ARG E CA 1
ATOM 4952 C C . ARG E 1 93 ? 0.009 23.044 5.220 1.00 46.26 85 ARG E C 1
ATOM 4953 O O . ARG E 1 93 ? -0.182 23.966 4.421 1.00 45.02 85 ARG E O 1
ATOM 4961 N N . GLY E 1 94 ? 1.196 22.779 5.757 1.00 52.63 86 GLY E N 1
ATOM 4962 C CA . GLY E 1 94 ? 2.403 23.452 5.339 1.00 49.06 86 GLY E CA 1
ATOM 4963 C C . GLY E 1 94 ? 3.319 22.479 4.633 1.00 52.34 86 GLY E C 1
ATOM 4964 O O . GLY E 1 94 ? 2.908 21.830 3.668 1.00 47.05 86 GLY E O 1
ATOM 4965 N N . GLU E 1 95 ? 4.548 22.332 5.110 1.00 46.36 87 GLU E N 1
ATOM 4966 C CA . GLU E 1 95 ? 5.520 21.496 4.424 1.00 45.52 87 GLU E CA 1
ATOM 4967 C C . GLU E 1 95 ? 5.730 20.134 5.066 1.00 44.54 87 GLU E C 1
ATOM 4968 O O . GLU E 1 95 ? 6.336 19.266 4.424 1.00 47.58 87 GLU E O 1
ATOM 4974 N N . THR E 1 96 ? 5.244 19.920 6.295 1.00 47.15 88 THR E N 1
ATOM 4975 C CA . THR E 1 96 ? 5.651 18.779 7.096 1.00 48.59 88 THR E CA 1
ATOM 4976 C C . THR E 1 96 ? 4.437 18.033 7.643 1.00 46.83 88 THR E C 1
ATOM 4977 O O . THR E 1 96 ? 3.284 18.443 7.472 1.00 44.81 88 THR E O 1
ATOM 4981 N N . TYR E 1 97 ? 4.731 16.940 8.359 1.00 50.57 89 TYR E N 1
ATOM 4982 C CA . TYR E 1 97 ? 3.738 16.084 9.002 1.00 50.77 89 TYR E CA 1
ATOM 4983 C C . TYR E 1 97 ? 3.033 16.755 10.172 1.00 46.79 89 TYR E C 1
ATOM 4984 O O . TYR E 1 97 ? 2.067 16.188 10.689 1.00 45.05 89 TYR E O 1
ATOM 4993 N N . HIS E 1 98 ? 3.475 17.935 10.609 1.00 47.00 90 HIS E N 1
ATOM 4994 C CA . HIS E 1 98 ? 2.810 18.561 11.741 1.00 46.21 90 HIS E CA 1
ATOM 4995 C C . HIS E 1 98 ? 1.349 18.889 11.448 1.00 50.70 90 HIS E C 1
ATOM 4996 O O . HIS E 1 98 ? 0.562 19.042 12.390 1.00 45.18 90 HIS E O 1
ATOM 5003 N N . PHE E 1 99 ? 0.968 18.995 10.169 1.00 45.60 91 PHE E N 1
ATOM 5004 C CA . PHE E 1 99 ? -0.432 19.228 9.825 1.00 45.51 91 PHE E CA 1
ATOM 5005 C C . PHE E 1 99 ? -1.319 18.091 10.318 1.00 45.65 91 PHE E C 1
ATOM 5006 O O . PHE E 1 99 ? -2.374 18.320 10.920 1.00 45.37 91 PHE E O 1
ATOM 5014 N N . GLU E 1 100 ? -0.914 16.850 10.049 1.00 46.51 92 GLU E N 1
ATOM 5015 C CA . GLU E 1 100 ? -1.687 15.709 10.528 1.00 51.87 92 GLU E CA 1
ATOM 5016 C C . GLU E 1 100 ? -1.728 15.680 12.052 1.00 47.27 92 GLU E C 1
ATOM 5017 O O . GLU E 1 100 ? -2.763 15.361 12.646 1.00 51.69 92 GLU E O 1
ATOM 5023 N N . VAL E 1 101 ? -0.611 16.014 12.703 1.00 48.47 93 VAL E N 1
ATOM 5024 C CA . VAL E 1 101 ? -0.554 15.957 14.162 1.00 46.80 93 VAL E CA 1
ATOM 5025 C C . VAL E 1 101 ? -1.535 16.946 14.779 1.00 45.99 93 VAL E C 1
ATOM 5026 O O . VAL E 1 101 ? -2.307 16.602 15.681 1.00 46.24 93 VAL E O 1
ATOM 5030 N N . VAL E 1 102 ? -1.528 18.191 14.299 1.00 45.24 94 VAL E N 1
ATOM 5031 C CA . VAL E 1 102 ? -2.394 19.201 14.897 1.00 44.76 94 VAL E CA 1
ATOM 5032 C C . VAL E 1 102 ? -3.855 18.908 14.590 1.00 44.92 94 VAL E C 1
ATOM 5033 O O . VAL E 1 102 ? -4.736 19.150 15.425 1.00 45.00 94 VAL E O 1
ATOM 5037 N N . SER E 1 103 ? -4.142 18.420 13.371 1.00 46.14 95 SER E N 1
ATOM 5038 C CA . SER E 1 103 ? -5.519 18.108 12.995 1.00 45.67 95 SER E CA 1
ATOM 5039 C C . SER E 1 103 ? -6.070 16.988 13.866 1.00 47.01 95 SER E C 1
ATOM 5040 O O . SER E 1 103 ? -7.184 17.082 14.400 1.00 46.58 95 SER E O 1
ATOM 5043 N N . ASN E 1 104 ? -5.292 15.912 14.013 1.00 46.82 96 ASN E N 1
ATOM 5044 C CA . ASN E 1 104 ? -5.742 14.766 14.792 1.00 47.80 96 ASN E CA 1
ATOM 5045 C C . ASN E 1 104 ? -5.931 15.134 16.261 1.00 47.66 96 ASN E C 1
ATOM 5046 O O . ASN E 1 104 ? -6.964 14.831 16.866 1.00 51.00 96 ASN E O 1
ATOM 5051 N N . GLU E 1 105 ? -4.947 15.809 16.850 1.00 47.07 97 GLU E N 1
ATOM 5052 C CA . GLU E 1 105 ? -5.014 16.050 18.291 1.00 52.00 97 GLU E CA 1
ATOM 5053 C C . GLU E 1 105 ? -6.135 17.024 18.639 1.00 53.44 97 GLU E C 1
ATOM 5054 O O . GLU E 1 105 ? -6.880 16.801 19.598 1.00 47.98 97 GLU E O 1
ATOM 5060 N N . SER E 1 106 ? -6.285 18.108 17.873 1.00 55.04 98 SER E N 1
ATOM 5061 C CA . SER E 1 106 ? -7.310 19.087 18.223 1.00 51.34 98 SER E CA 1
ATOM 5062 C C . SER E 1 106 ? -8.698 18.456 18.186 1.00 53.02 98 SER E C 1
ATOM 5063 O O . SER E 1 106 ? -9.511 18.671 19.093 1.00 49.50 98 SER E O 1
ATOM 5066 N N . ALA E 1 107 ? -8.980 17.655 17.153 1.00 54.91 99 ALA E N 1
ATOM 5067 C CA . ALA E 1 107 ? -10.284 17.003 17.059 1.00 58.73 99 ALA E CA 1
ATOM 5068 C C . ALA E 1 107 ? -10.484 16.003 18.194 1.00 53.75 99 ALA E C 1
ATOM 5069 O O . ALA E 1 107 ? -11.591 15.880 18.732 1.00 53.01 99 ALA E O 1
ATOM 5071 N N . ALA E 1 108 ? -9.431 15.273 18.561 1.00 49.22 100 ALA E N 1
ATOM 5072 C CA . ALA E 1 108 ? -9.555 14.285 19.625 1.00 56.36 100 ALA E CA 1
ATOM 5073 C C . ALA E 1 108 ? -9.838 14.943 20.973 1.00 54.24 100 ALA E C 1
ATOM 5074 O O . ALA E 1 108 ? -10.567 14.385 21.801 1.00 59.85 100 ALA E O 1
ATOM 5076 N N . ALA E 1 109 ? -9.245 16.112 21.226 1.00 51.10 101 ALA E N 1
ATOM 5077 C CA . ALA E 1 109 ? -9.506 16.807 22.484 1.00 58.22 101 ALA E CA 1
ATOM 5078 C C . ALA E 1 109 ? -10.942 17.317 22.543 1.00 59.31 101 ALA E C 1
ATOM 5079 O O . ALA E 1 109 ? -11.611 17.186 23.574 1.00 54.15 101 ALA E O 1
ATOM 5081 N N . ILE E 1 110 ? -11.435 17.883 21.440 1.00 57.96 102 ILE E N 1
ATOM 5082 C CA . ILE E 1 110 ? -12.806 18.385 21.395 1.00 53.96 102 ILE E CA 1
ATOM 5083 C C . ILE E 1 110 ? -13.792 17.252 21.652 1.00 59.70 102 ILE E C 1
ATOM 5084 O O . ILE E 1 110 ? -14.731 17.385 22.447 1.00 59.56 102 ILE E O 1
ATOM 5089 N N . SER E 1 111 ? -13.595 16.122 20.972 1.00 53.32 103 SER E N 1
ATOM 5090 C CA . SER E 1 111 ? -14.477 14.975 21.160 1.00 53.67 103 SER E CA 1
ATOM 5091 C C . SER E 1 111 ? -14.433 14.487 22.602 1.00 60.76 103 SER E C 1
ATOM 5092 O O . SER E 1 111 ? -15.475 14.252 23.227 1.00 56.00 103 SER E O 1
ATOM 5095 N N . ARG E 1 112 ? -13.228 14.363 23.160 1.00 56.57 104 ARG E N 1
ATOM 5096 C CA . ARG E 1 112 ? -13.096 13.827 24.509 1.00 65.47 104 ARG E CA 1
ATOM 5097 C C . ARG E 1 112 ? -13.793 14.716 25.531 1.00 62.77 104 ARG E C 1
ATOM 5098 O O . ARG E 1 112 ? -14.407 14.218 26.484 1.00 60.52 104 ARG E O 1
ATOM 5106 N N . ILE E 1 113 ? -13.704 16.036 25.352 1.00 59.76 105 ILE E N 1
ATOM 5107 C CA . ILE E 1 113 ? -14.352 16.961 26.276 1.00 55.72 105 ILE E CA 1
ATOM 5108 C C . ILE E 1 113 ? -15.856 16.726 26.291 1.00 60.15 105 ILE E C 1
ATOM 5109 O O . ILE E 1 113 ? -16.483 16.660 27.353 1.00 63.66 105 ILE E O 1
ATOM 5114 N N . ALA E 1 114 ? -16.457 16.597 25.108 1.00 57.45 106 ALA E N 1
ATOM 5115 C CA . ALA E 1 114 ? -17.906 16.462 25.029 1.00 58.15 106 ALA E CA 1
ATOM 5116 C C . ALA E 1 114 ? -18.375 15.157 25.658 1.00 61.23 106 ALA E C 1
ATOM 5117 O O . ALA E 1 114 ? -19.452 15.105 26.267 1.00 63.44 106 ALA E O 1
ATOM 5119 N N . LEU E 1 115 ? -17.598 14.084 25.501 1.00 61.16 107 LEU E N 1
ATOM 5120 C CA . LEU E 1 115 ? -17.997 12.808 26.082 1.00 63.13 107 LEU E CA 1
ATOM 5121 C C . LEU E 1 115 ? -17.894 12.836 27.603 1.00 71.17 107 LEU E C 1
ATOM 5122 O O . LEU E 1 115 ? -18.748 12.277 28.301 1.00 71.77 107 LEU E O 1
ATOM 5127 N N . GLU E 1 116 ? -16.852 13.476 28.132 1.00 61.19 108 GLU E N 1
ATOM 5128 C CA . GLU E 1 116 ? -16.531 13.356 29.550 1.00 64.16 108 GLU E CA 1
ATOM 5129 C C . GLU E 1 116 ? -17.265 14.357 30.422 1.00 70.19 108 GLU E C 1
ATOM 5130 O O . GLU E 1 116 ? -17.467 14.092 31.613 1.00 73.05 108 GLU E O 1
ATOM 5136 N N . THR E 1 117 ? -17.661 15.500 29.869 1.00 71.70 109 THR E N 1
ATOM 5137 C CA . THR E 1 117 ? -18.366 16.514 30.636 1.00 70.36 109 THR E CA 1
ATOM 5138 C C . THR E 1 117 ? -19.846 16.605 30.293 1.00 74.37 109 THR E C 1
ATOM 5139 O O . THR E 1 117 ? -20.589 17.287 31.006 1.00 68.63 109 THR E O 1
ATOM 5143 N N . GLY E 1 118 ? -20.292 15.945 29.228 1.00 64.41 110 GLY E N 1
ATOM 5144 C CA . GLY E 1 118 ? -21.674 16.039 28.814 1.00 65.86 110 GLY E CA 1
ATOM 5145 C C . GLY E 1 118 ? -22.054 17.352 28.174 1.00 65.34 110 GLY E C 1
ATOM 5146 O O . GLY E 1 118 ? -23.228 17.536 27.819 1.00 66.77 110 GLY E O 1
ATOM 5147 N N . ILE E 1 119 ? -21.104 18.269 28.020 1.00 63.60 111 ILE E N 1
ATOM 5148 C CA . ILE E 1 119 ? -21.338 19.543 27.348 1.00 66.60 111 ILE E CA 1
ATOM 5149 C C . ILE E 1 119 ? -21.029 19.339 25.866 1.00 66.41 111 ILE E C 1
ATOM 5150 O O . ILE E 1 119 ? -19.859 19.097 25.523 1.00 63.34 111 ILE E O 1
ATOM 5155 N N . PRO E 1 120 ? -22.014 19.423 24.972 1.00 62.58 112 PRO E N 1
ATOM 5156 C CA . PRO E 1 120 ? -21.694 19.316 23.542 1.00 61.36 112 PRO E CA 1
ATOM 5157 C C . PRO E 1 120 ? -20.691 20.385 23.143 1.00 59.59 112 PRO E C 1
ATOM 5158 O O . PRO E 1 120 ? -20.748 21.520 23.612 1.00 62.00 112 PRO E O 1
ATOM 5162 N N . VAL E 1 121 ? -19.757 20.007 22.277 1.00 63.50 113 VAL E N 1
ATOM 5163 C CA . VAL E 1 121 ? -18.757 20.922 21.739 1.00 62.60 113 VAL E CA 1
ATOM 5164 C C . VAL E 1 121 ? -18.819 20.827 20.220 1.00 62.63 113 VAL E C 1
ATOM 5165 O O . VAL E 1 121 ? -18.404 19.816 19.643 1.00 63.37 113 VAL E O 1
ATOM 5169 N N . ALA E 1 122 ? -19.335 21.872 19.574 1.00 68.96 114 ALA E N 1
ATOM 5170 C CA . ALA E 1 122 ? -19.291 21.940 18.117 1.00 68.83 114 ALA E CA 1
ATOM 5171 C C . ALA E 1 122 ? -17.843 22.046 17.654 1.00 67.46 114 ALA E C 1
ATOM 5172 O O . ALA E 1 122 ? -17.061 22.832 18.197 1.00 61.25 114 ALA E O 1
ATOM 5174 N N . ASN E 1 123 ? -17.486 21.247 16.646 1.00 58.32 115 ASN E N 1
ATOM 5175 C CA . ASN E 1 123 ? -16.121 21.216 16.126 1.00 54.57 115 ASN E CA 1
ATOM 5176 C C . ASN E 1 123 ? -16.086 22.024 14.834 1.00 60.75 115 ASN E C 1
ATOM 5177 O O . ASN E 1 123 ? -16.509 21.549 13.775 1.00 59.17 115 ASN E O 1
ATOM 5182 N N . GLY E 1 124 ? -15.573 23.250 14.930 1.00 60.15 116 GLY E N 1
ATOM 5183 C CA . GLY E 1 124 ? -15.473 24.131 13.786 1.00 55.53 116 GLY E CA 1
ATOM 5184 C C . GLY E 1 124 ? -14.038 24.415 13.397 1.00 57.25 116 GLY E C 1
ATOM 5185 O O . GLY E 1 124 ? -13.724 25.490 12.875 1.00 60.37 116 GLY E O 1
ATOM 5186 N N . VAL E 1 125 ? -13.156 23.455 13.655 1.00 59.77 117 VAL E N 1
ATOM 5187 C CA . VAL E 1 125 ? -11.757 23.540 13.250 1.00 50.23 117 VAL E CA 1
ATOM 5188 C C . VAL E 1 125 ? -11.640 22.915 11.862 1.00 54.19 117 VAL E C 1
ATOM 5189 O O . VAL E 1 125 ? -11.860 21.712 11.696 1.00 48.15 117 VAL E O 1
ATOM 5193 N N . LEU E 1 126 ? -11.290 23.733 10.871 1.00 47.98 118 LEU E N 1
ATOM 5194 C CA . LEU E 1 126 ? -11.072 23.261 9.508 1.00 54.08 118 LEU E CA 1
ATOM 5195 C C . LEU E 1 126 ? -9.696 22.618 9.395 1.00 51.45 118 LEU E C 1
ATOM 5196 O O . LEU E 1 126 ? -8.740 23.052 10.033 1.00 50.85 118 LEU E O 1
ATOM 5201 N N . THR E 1 127 ? -9.596 21.577 8.574 1.00 47.46 119 THR E N 1
ATOM 5202 C CA . THR E 1 127 ? -8.328 20.885 8.335 1.00 49.14 119 THR E CA 1
ATOM 5203 C C . THR E 1 127 ? -8.151 20.758 6.822 1.00 48.99 119 THR E C 1
ATOM 5204 O O . THR E 1 127 ? -8.704 19.849 6.191 1.00 48.38 119 THR E O 1
ATOM 5208 N N . VAL E 1 128 ? -7.374 21.675 6.242 1.00 49.61 120 VAL E N 1
ATOM 5209 C CA . VAL E 1 128 ? -7.366 21.898 4.797 1.00 53.98 120 VAL E CA 1
ATOM 5210 C C . VAL E 1 128 ? -5.932 21.936 4.285 1.00 53.16 120 VAL E C 1
ATOM 5211 O O . VAL E 1 128 ? -4.970 21.953 5.053 1.00 46.93 120 VAL E O 1
ATOM 5215 N N . ASP E 1 129 ? -5.800 21.923 2.963 1.00 52.06 121 ASP E N 1
ATOM 5216 C CA . ASP E 1 129 ? -4.489 21.953 2.329 1.00 48.65 121 ASP E CA 1
ATOM 5217 C C . ASP E 1 129 ? -4.059 23.347 1.886 1.00 52.45 121 ASP E C 1
ATOM 5218 O O . ASP E 1 129 ? -2.854 23.596 1.783 1.00 54.05 121 ASP E O 1
ATOM 5223 N N . THR E 1 130 ? -5.002 24.262 1.653 1.00 49.32 122 THR E N 1
ATOM 5224 C CA . THR E 1 130 ? -4.689 25.561 1.089 1.00 49.90 122 THR E CA 1
ATOM 5225 C C . THR E 1 130 ? -5.446 26.673 1.805 1.00 49.94 122 THR E C 1
ATOM 5226 O O . THR E 1 130 ? -6.521 26.461 2.375 1.00 49.92 122 THR E O 1
ATOM 5230 N N . ASP E 1 131 ? -4.885 27.884 1.718 1.00 59.33 123 ASP E N 1
ATOM 5231 C CA . ASP E 1 131 ? -5.587 29.067 2.194 1.00 60.37 123 ASP E CA 1
ATOM 5232 C C . ASP E 1 131 ? -6.960 29.183 1.557 1.00 59.96 123 ASP E C 1
ATOM 5233 O O . ASP E 1 131 ? -7.943 29.529 2.227 1.00 60.05 123 ASP E O 1
ATOM 5238 N N . GLU E 1 132 ? -7.039 28.914 0.241 1.00 59.83 124 GLU E N 1
ATOM 5239 C CA . GLU E 1 132 ? -8.291 29.092 -0.484 1.00 60.02 124 GLU E CA 1
ATOM 5240 C C . GLU E 1 132 ? -9.379 28.171 0.052 1.00 58.63 124 GLU E C 1
ATOM 5241 O O . GLU E 1 132 ? -10.531 28.589 0.213 1.00 59.09 124 GLU E O 1
ATOM 5247 N N . GLN E 1 133 ? -9.038 26.915 0.338 1.00 57.19 125 GLN E N 1
ATOM 5248 C CA . GLN E 1 133 ? -10.023 26.008 0.919 1.00 56.09 125 GLN E CA 1
ATOM 5249 C C . GLN E 1 133 ? -10.546 26.545 2.251 1.00 56.22 125 GLN E C 1
ATOM 5250 O O . GLN E 1 133 ? -11.746 26.463 2.533 1.00 56.13 125 GLN E O 1
ATOM 5256 N N . ALA E 1 134 ? -9.661 27.104 3.082 1.00 56.71 126 ALA E N 1
ATOM 5257 C CA . ALA E 1 134 ? -10.101 27.645 4.367 1.00 57.18 126 ALA E CA 1
ATOM 5258 C C . ALA E 1 134 ? -11.033 28.835 4.166 1.00 58.54 126 ALA E C 1
ATOM 5259 O O . ALA E 1 134 ? -12.044 28.970 4.866 1.00 58.69 126 ALA E O 1
ATOM 5261 N N . GLN E 1 135 ? -10.706 29.715 3.211 1.00 59.79 127 GLN E N 1
ATOM 5262 C CA . GLN E 1 135 ? -11.548 30.880 2.954 1.00 61.54 127 GLN E CA 1
ATOM 5263 C C . GLN E 1 135 ? -12.918 30.485 2.418 1.00 61.28 127 GLN E C 1
ATOM 5264 O O . GLN E 1 135 ? -13.915 31.157 2.713 1.00 62.51 127 GLN E O 1
ATOM 5270 N N . ALA E 1 136 ? -12.991 29.416 1.616 1.00 60.06 128 ALA E N 1
ATOM 5271 C CA . ALA E 1 136 ? -14.281 29.002 1.072 1.00 60.20 128 ALA E CA 1
ATOM 5272 C C . ALA E 1 136 ? -15.213 28.490 2.163 1.00 59.51 128 ALA E C 1
ATOM 5273 O O . ALA E 1 136 ? -16.432 28.652 2.063 1.00 61.32 128 ALA E O 1
ATOM 5275 N N . ARG E 1 137 ? -14.662 27.887 3.212 1.00 58.17 129 ARG E N 1
ATOM 5276 C CA . ARG E 1 137 ? -15.471 27.230 4.226 1.00 63.53 129 ARG E CA 1
ATOM 5277 C C . ARG E 1 137 ? -15.696 28.056 5.487 1.00 62.75 129 ARG E C 1
ATOM 5278 O O . ARG E 1 137 ? -16.609 27.734 6.251 1.00 58.44 129 ARG E O 1
ATOM 5286 N N . ALA E 1 138 ? -14.927 29.125 5.711 1.00 66.86 130 ALA E N 1
ATOM 5287 C CA . ALA E 1 138 ? -14.883 29.741 7.037 1.00 68.24 130 ALA E CA 1
ATOM 5288 C C . ALA E 1 138 ? -16.250 30.258 7.473 1.00 67.78 130 ALA E C 1
ATOM 5289 O O . ALA E 1 138 ? -16.736 29.919 8.558 1.00 68.49 130 ALA E O 1
ATOM 5291 N N . ALA E 1 139 ? -16.888 31.081 6.638 1.00 64.00 131 ALA E N 1
ATOM 5292 C CA . ALA E 1 139 ? -18.136 31.720 7.046 1.00 64.61 131 ALA E CA 1
ATOM 5293 C C . ALA E 1 139 ? -19.264 30.706 7.188 1.00 65.00 131 ALA E C 1
ATOM 5294 O O . ALA E 1 139 ? -20.049 30.772 8.140 1.00 71.56 131 ALA E O 1
ATOM 5296 N N . GLY E 1 140 ? -19.373 29.773 6.244 1.00 70.52 132 GLY E N 1
ATOM 5297 C CA . GLY E 1 140 ? -20.388 28.749 6.365 1.00 67.74 132 GLY E CA 1
ATOM 5298 C C . GLY E 1 140 ? -20.203 27.919 7.609 1.00 64.82 132 GLY E C 1
ATOM 5299 O O . GLY E 1 140 ? -21.164 27.677 8.335 1.00 72.07 132 GLY E O 1
ATOM 5300 N N . LYS E 1 141 ? -18.958 27.512 7.893 1.00 62.05 133 LYS E N 1
ATOM 5301 C CA . LYS E 1 141 ? -18.687 26.662 9.049 1.00 71.98 133 LYS E CA 1
ATOM 5302 C C . LYS E 1 141 ? -19.045 27.364 10.347 1.00 65.71 133 LYS E C 1
ATOM 5303 O O . LYS E 1 141 ? -19.597 26.746 11.265 1.00 65.57 133 LYS E O 1
ATOM 5309 N N . GLY E 1 142 ? -18.722 28.652 10.453 1.00 63.21 134 GLY E N 1
ATOM 5310 C CA . GLY E 1 142 ? -19.049 29.380 11.666 1.00 71.31 134 GLY E CA 1
ATOM 5311 C C . GLY E 1 142 ? -20.537 29.378 11.953 1.00 75.05 134 GLY E C 1
ATOM 5312 O O . GLY E 1 142 ? -20.960 29.173 13.094 1.00 81.25 134 GLY E O 1
ATOM 5313 N N . ALA E 1 143 ? -21.352 29.598 10.920 1.00 66.27 135 ALA E N 1
ATOM 5314 C CA . ALA E 1 143 ? -22.799 29.562 11.100 1.00 75.42 135 ALA E CA 1
ATOM 5315 C C . ALA E 1 143 ? -23.276 28.164 11.474 1.00 75.44 135 ALA E C 1
ATOM 5316 O O . ALA E 1 143 ? -24.170 28.012 12.315 1.00 67.27 135 ALA E O 1
ATOM 5318 N N . ASP E 1 144 ? -22.671 27.162 10.844 1.00 77.25 136 ASP E N 1
ATOM 5319 C CA . ASP E 1 144 ? -23.049 25.756 11.100 1.00 76.33 136 ASP E CA 1
ATOM 5320 C C . ASP E 1 144 ? -22.805 25.445 12.572 1.00 77.61 136 ASP E C 1
ATOM 5321 O O . ASP E 1 144 ? -23.649 24.779 13.112 1.00 73.43 136 ASP E O 1
ATOM 5326 N N . CYS E 1 145 ? -21.683 25.872 13.158 1.00 68.44 137 CYS E N 1
ATOM 5327 C CA . CYS E 1 145 ? -21.344 25.570 14.545 1.00 68.37 137 CYS E CA 1
ATOM 5328 C C . CYS E 1 145 ? -22.325 26.220 15.507 1.00 68.24 137 CYS E C 1
ATOM 5329 O O . CYS E 1 145 ? -22.652 25.646 16.552 1.00 72.04 137 CYS E O 1
ATOM 5332 N N . ALA E 1 146 ? -22.813 27.413 15.171 1.00 63.00 138 ALA E N 1
ATOM 5333 C CA . ALA E 1 146 ? -23.844 28.042 15.986 1.00 73.60 138 ALA E CA 1
ATOM 5334 C C . ALA E 1 146 ? -25.099 27.180 16.047 1.00 72.65 138 ALA E C 1
ATOM 5335 O O . ALA E 1 146 ? -25.678 26.986 17.122 1.00 71.45 138 ALA E O 1
ATOM 5337 N N . GLN E 1 147 ? -25.535 26.648 14.905 1.00 76.72 139 GLN E N 1
ATOM 5338 C CA . GLN E 1 147 ? -26.739 25.824 14.895 1.00 73.06 139 GLN E CA 1
ATOM 5339 C C . GLN E 1 147 ? -26.504 24.494 15.594 1.00 69.23 139 GLN E C 1
ATOM 5340 O O . GLN E 1 147 ? -27.420 23.952 16.223 1.00 72.75 139 GLN E O 1
ATOM 5346 N N . VAL E 1 148 ? -25.288 23.957 15.496 1.00 66.55 140 VAL E N 1
ATOM 5347 C CA . VAL E 1 148 ? -24.966 22.714 16.186 1.00 65.90 140 VAL E CA 1
ATOM 5348 C C . VAL E 1 148 ? -24.992 22.917 17.694 1.00 73.43 140 VAL E C 1
ATOM 5349 O O . VAL E 1 148 ? -25.435 22.040 18.446 1.00 69.65 140 VAL E O 1
ATOM 5353 N N . ALA E 1 149 ? -24.502 24.067 18.161 1.00 74.99 141 ALA E N 1
ATOM 5354 C CA . ALA E 1 149 ? -24.424 24.317 19.595 1.00 70.10 141 ALA E CA 1
ATOM 5355 C C . ALA E 1 149 ? -25.811 24.473 20.202 1.00 74.06 141 ALA E C 1
ATOM 5356 O O . ALA E 1 149 ? -26.104 23.902 21.259 1.00 80.33 141 ALA E O 1
ATOM 5358 N N . VAL E 1 150 ? -26.674 25.253 19.554 1.00 77.26 142 VAL E N 1
ATOM 5359 C CA . VAL E 1 150 ? -28.020 25.465 20.077 1.00 78.04 142 VAL E CA 1
ATOM 5360 C C . VAL E 1 150 ? -28.799 24.157 20.076 1.00 83.77 142 VAL E C 1
ATOM 5361 O O . VAL E 1 150 ? -29.468 23.807 21.056 1.00 83.16 142 VAL E O 1
ATOM 5365 N N . GLU E 1 151 ? -28.740 23.420 18.965 1.00 81.27 143 GLU E N 1
ATOM 5366 C CA . GLU E 1 151 ? -29.494 22.175 18.873 1.00 81.58 143 GLU E CA 1
ATOM 5367 C C . GLU E 1 151 ? -28.990 21.153 19.882 1.00 76.86 143 GLU E C 1
ATOM 5368 O O . GLU E 1 151 ? -29.786 20.486 20.553 1.00 77.64 143 GLU E O 1
ATOM 5374 N N . MET E 1 152 ? -27.668 21.007 19.996 1.00 76.23 144 MET E N 1
ATOM 5375 C CA . MET E 1 152 ? -27.121 19.996 20.894 1.00 79.11 144 MET E CA 1
ATOM 5376 C C . MET E 1 152 ? -27.289 20.395 22.351 1.00 79.56 144 MET E C 1
ATOM 5377 O O . MET E 1 152 ? -27.430 19.522 23.213 1.00 78.99 144 MET E O 1
ATOM 5382 N N . ALA E 1 153 ? -27.268 21.699 22.645 1.00 79.24 145 ALA E N 1
ATOM 5383 C CA . ALA E 1 153 ? -27.524 22.158 24.008 1.00 83.53 145 ALA E CA 1
ATOM 5384 C C . ALA E 1 153 ? -28.950 21.830 24.430 1.00 86.30 145 ALA E C 1
ATOM 5385 O O . ALA E 1 153 ? -29.179 21.240 25.491 1.00 86.67 145 ALA E O 1
ATOM 5387 N N . ASN E 1 154 ? -29.927 22.197 23.596 1.00 85.51 146 ASN E N 1
ATOM 5388 C CA . ASN E 1 154 ? -31.307 21.812 23.870 1.00 87.24 146 ASN E CA 1
ATOM 5389 C C . ASN E 1 154 ? -31.442 20.297 23.935 1.00 93.37 146 ASN E C 1
ATOM 5390 O O . ASN E 1 154 ? -32.207 19.767 24.749 1.00 97.90 146 ASN E O 1
ATOM 5395 N N . LEU E 1 155 ? -30.709 19.585 23.078 1.00 80.46 147 LEU E N 1
ATOM 5396 C CA . LEU E 1 155 ? -30.773 18.128 23.085 1.00 103.81 147 LEU E CA 1
ATOM 5397 C C . LEU E 1 155 ? -30.249 17.557 24.396 1.00 106.80 147 LEU E C 1
ATOM 5398 O O . LEU E 1 155 ? -30.828 16.613 24.945 1.00 115.24 147 LEU E O 1
ATOM 5403 N N . ALA E 1 156 ? -29.154 18.116 24.914 1.00 93.42 148 ALA E N 1
ATOM 5404 C CA . ALA E 1 156 ? -28.572 17.592 26.146 1.00 114.79 148 ALA E CA 1
ATOM 5405 C C . ALA E 1 156 ? -29.541 17.718 27.314 1.00 94.64 148 ALA E C 1
ATOM 5406 O O . ALA E 1 156 ? -29.661 16.799 28.132 1.00 113.27 148 ALA E O 1
ATOM 5408 N N . ALA E 1 157 ? -30.243 18.848 27.404 1.00 96.16 149 ALA E N 1
ATOM 5409 C CA . ALA E 1 157 ? -31.214 19.033 28.477 1.00 109.79 149 ALA E CA 1
ATOM 5410 C C . ALA E 1 157 ? -32.334 18.004 28.392 1.00 109.45 149 ALA E C 1
ATOM 5411 O O . ALA E 1 157 ? -32.793 17.488 29.418 1.00 108.75 149 ALA E O 1
ATOM 5413 N N . ALA E 1 158 ? -32.787 17.692 27.174 1.00 113.43 150 ALA E N 1
ATOM 5414 C CA . ALA E 1 158 ? -33.894 16.756 27.015 1.00 110.71 150 ALA E CA 1
ATOM 5415 C C . ALA E 1 158 ? -33.544 15.383 27.575 1.00 111.66 150 ALA E C 1
ATOM 5416 O O . ALA E 1 158 ? -34.398 14.708 28.161 1.00 115.27 150 ALA E O 1
ATOM 5418 N N . LEU E 1 159 ? -32.298 14.950 27.401 1.00 104.96 151 LEU E N 1
ATOM 5419 C CA . LEU E 1 159 ? -31.861 13.667 27.932 1.00 104.80 151 LEU E CA 1
ATOM 5420 C C . LEU E 1 159 ? -31.362 13.754 29.373 1.00 110.45 151 LEU E C 1
ATOM 5421 O O . LEU E 1 159 ? -31.056 12.715 29.967 1.00 112.65 151 LEU E O 1
ATOM 5426 N N . GLU E 1 160 ? -31.274 14.952 29.946 1.00 96.53 152 GLU E N 1
ATOM 5427 C CA . GLU E 1 160 ? -30.789 15.110 31.313 1.00 113.61 152 GLU E CA 1
ATOM 5428 C C . GLU E 1 160 ? -31.919 14.911 32.318 1.00 103.01 152 GLU E C 1
ATOM 5429 O O . GLU E 1 160 ? -32.863 15.700 32.367 1.00 108.15 152 GLU E O 1
#

Secondary structure (DSSP, 8-state):
----EEPPP----TT--EEEEEE-TTHHHHHHHHHHHHHHHHHTT--GGGEEEEEESSGGGHHHHHHHHHHHT--SEEEEEEEEE--SSTHHHHHHHHHHHHHHHHHHHH---EEEEEEEESSHHHHHHHHHHHHHHHHHHHHHHHHHHHHH--/--EE-------TT--EEEEEE-TTHHHHHHHHHHHHHHHHHHT--GGGEEEEEESSGGGHHHHHHHHHHHT--SEEEEEEEEE--SSTHHHHHHHHHHHHHHHHHHHH---EEEEEEEESSHHHHHHHHHHHHHHHHHHHHHHHHHHHHH--/---EEPPP----TT--EEEEEE-TTHHHHHHHHHHHHHHHHHTT--GGGEEEEEESSGGGHHHHHHHHHHHT--SEEEEEEEEE--SSTHHHHHHHHHHHHHHHHHHHH---EEEEEEEESSHHHHHHHHHHHHHHHHHHHHHHHHHHHHT-/----EE-------TT--EEEEEE-TTHHHHHHHHHHHHHHHHHTT--GGGEEEEEESSSTTHHHHHHHHHHHT--SEEEEEEEEE--SSTHHHHHHHHHHHHHHHHHHHH---EEEEEEEESSHHHHHHHHHHHHHHHHHHHHHHHHHHHHT-/---EEE------TT--EEEEEE-TTHHHHHHHHHHHHHHHHHHT--GGGEEEEEESSGGGHHHHHHHHHHHT--SEEEEEEEEE--SSTHHHHHHHHHHHHHHHHHHHH---EEEEEEEESSHHHHHHHHHHHHHHHHHHHHHHHHHHHHH-

Radius of gyration: 26.1 Å; Cα contacts (8 Å, |Δi|>4): 1868; chains: 5; bounding box: 73×72×52 Å

Foldseek 3Di:
DDDDDDDDFDLQQAPFAEEEEFACVVPVLSVLLQVLQVVLLVVNRNDPVRYYYYYDHHLLCVLVVLLVVLVVVSGLAYEYAEEQEDDDDCVLVVSVVNSVVSQVVSCVPRVHYYHYLYHRYHDPVVSVVCRNVSSNVRNSVNSRSSVVSVVPDD/DDDDDDFDLQLAPFAEEEEFACVVPVLSVLLQVLQVVLLVVSRHDPVRYHYYYDHHLLVVLVVVLVVLVVVSGLAYEYAEEQEDDDDPVLVVSVVNSVVSQVVSCVPSVRYYHYLYYRYHDPVVSVVCRSVSSNVRNSVNSRSSVVSVVPPD/DDDDDDDFDLQLAPFAEEEEFACVVPVLSVLLQVLLVVLLVVNHHDPVRYHYHYDHHLLCVLVVVLVVLVVVSGLAYEYGEEQEDDDDPVLVVSVVNSVVSQVVSCVVSVHYYHYLYYRYHDPVVSVVCRNVSSSVSNSVNSRSSVVSVVVD/DDDDDDDDFDLQQAPFAEEEEEACVVPVLSVLLQVLQVVLLVVNHHDPVRYHYHYDHHLLVVLVVLLVVLVVVSGLAYEYAEEQEDDDDCVLVVSVVNSVVSQVVSCVPRVHHYQYLYYRYHDPVVSVVCRNVSSSVSNSVNSRSSVVSVVVD/DPPDDDDFDLQQAPFAEEEEFACVVPVLSVLLQVLQVVLLVVNHHDPVRYDYHYDPHLLVVLVVLLVVLVVVSG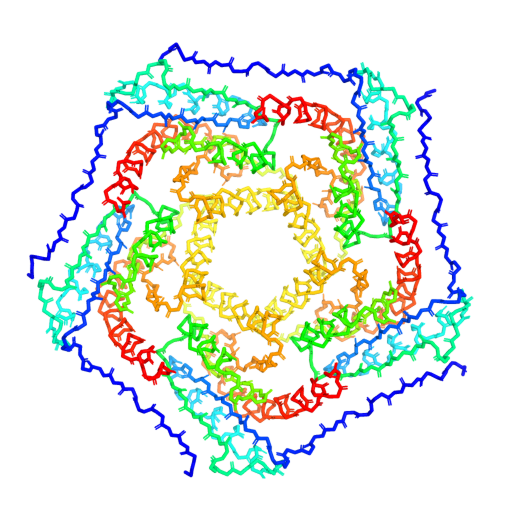LAYEYAEEQEDDDDPVLVVSVVNSVVSQVVSCVPSVHYYQYHYYRYHDPVVSVVCRNVSSNVSNSVNSRSSVVSVVVD